Protein 2J5C (pdb70)

B-factor: mean 32.45, std 11.8, range [1.05, 79.2]

Sequence (976 aa):
HLMRAAGMIDQVKMMLQEEVDSIRRLELIDDLRRLGISCHFEREIVEILNSKYYTNNEIDERDLYSTALRFRLLRQYDFSVSQEVFDCFKNAKGTDFKPSLVDDTRGLLQLYEASFLSAQGEETLRLARDFATKFLQKRVDINLLSSIERALELPTHWRVQMPNARSFIDAYKRRPDMNPTVLELAKLDFNMVQAQFQQELKEASRWWNSTGLVHELPRDRIVECYYWTTGVVERRQHGYERIMLTKINALVTTIDDVFDIYGTLEELQLFTTAIQRWDIESMKQLPPYMQICYLALFNFVNEMAYDTLRDKGFDSTPYLRKVWVGLIESYLIEAKWYYKGHKPSLEEYMKNSWISIGGIPILSHLFFRLTDSIEEEAAESMHKYHDIVRASCTILRLADDMGTPKSVQCYSEEEAREHVRSLIDQTWKMMNKEMMTSSFSKYFVEVSANLARMAQWIYQHESDGFGQHSLVNKMLRDLLFHRYERAAGMIDQVKMMLQEEVDSIRRLELIDDLRRLGISCHFEREIVEILNSKYYTNNEIDERDLYSTALRFRLLRQYDFSVSQEVFDCFKNAKGTDFKPSLVDDTRGLLQLYEASFLSAQGEETLRLARDFATKFLQKRVLVDINLLSSIERALELPTHWRVQMPNARSFIDAYKRRPDMNPTVLELAKLDFNMVQAQFQQELKEASRWWNSTGLVHELPFVRDRIVECYYWTTGVVERRQHGYERIMLTKINALVTTIDDVFDIYGTLEELQLFTTAIQRWDIESMKQLPPYMQICYLALFNFVNEMAYDTLRDKGFDSTPYLRKVWVGLIESYLIEAKWYYKGHKPSLEEYMKNSWISIGGIPILSHLFFRLTDSIEEEAAESMHKYHDIVRASCTILRLADDMGVPKSVQCYMNEKNASEEEAREHVRSLIDQTWKMMNKEMMTSSFSKYFVEVSANLARMAQWIYQHESDGFQHSLVNKMLRDLLFHRYE

Radius of gyration: 40.46 Å; Cα contacts (8 Å, |Δi|>4): 1161; chains: 2; bounding box: 86×110×100 Å

InterPro domains:
  IPR001906 Terpene synthase, N-terminal domain [PF01397] (67-239)
  IPR005630 Terpene synthase, metal-binding domain [PF03936] (298-534)
  IPR008930 Terpenoid cyclases/protein prenyltransferase alpha-alpha toroid [SSF48239] (66-264)
  IPR008949 Isoprenoid synthase domain superfamily [G3DSA:1.10.600.10] (64-577)
  IPR008949 Isoprenoid synthase domain superfamily [SSF48576] (265-588)
  IPR034741 Terpene cyclase-like 1, C-terminal domain [SFLDG01019] (265-590)
  IPR036965 Terpene synthase, N-terminal domain superfamily [G3DSA:1.50.10.130] (103-265)
  IPR044814 Terpene cyclases, class 1, plant [cd00684] (57-589)
  IPR050148 Terpene synthase-like [PTHR31225] (54-573)

GO terms:
  GO:0080015 sabinene synthase activity (F, IDA)
  GO:0102313 1,8-cineole synthase activity (F, IDA)
  GO:0010597 green leaf volatile biosynthetic process (P, IDA)
  GO:0016099 monoterpenoid biosynthetic process (P, IDA)
  GO:0046248 alpha-pinene biosynthetic process (P, IDA)
  GO:0050550 pinene synthase activity (F, IDA)
  GO:0050551 myrcene synthase activity (F, IDA)

Secondary structure (DSSP, 8-state):
-HHHHHHHHHHHHHHHHH---HHHHHHHHHHHHHHT-GGGGHHHHHHHHIIIIISS--S-TT-HHHHHHHHHHHHHTT----GGGGGGGB-SSSSSB-GGGGG-HHHHHHHHHHHTT--TT-HHHHHHHHHHHHTTSS---HHHHHHHHHHHHS-GGG--SHHHHHHHHHHHTT-TT--HHHHHHHHHHHHHHHHHHHHHHHHHHHHHHHHTHHHH-----HHHHHHHHHHH---GGGHHHHHHHHHHHHHHHHHHHIIIII--HHHHHHHHHHHHHTSSGGGGGS-HHHHHHHHHHHHHHHHHHHHHHHHHS---HHHHHHHHHHHHHHHHHHHHHHHHT----HHHHHHHHHHHTS-HHHHHHHHHHS-SS--HHHHHHHTTT-HHHHHHHHHHHHHHHHH---HHHH---HHHHHHHHHHHHHHHHHHHHHHHH--S-HHHHHHHHHHHHHHHHHTGGGS-TT----HHHHHHHHHHTS---/-HHHHHHHHHHHHHH---HHHHHHHHHHHHHHT-GGGGHHHHHHHIIIIIISS--S-TT-HHHHHHHHHHHHHTT----GGGGGGGB-TTSSSB-GGGGG-HHHHHHHHHHGGG--TT-HHHHHHHHHHHHTTSS-----HHHHHHHHHHHHS-GGG--SHHHHHHHHHHHTT-TT--HHHHHHHHHHHHHHHHHHHHHHHHHHHHHHHH-HHHH-TT----HHHHHHHHHHH---TT-HHHHHHHHHHHHHHHHHHHIIIIIS-HHHHHHHHHHHHH-SSGGGGGS-HHHHHHHHHHHHHHHHHHHHHHHHH----HHHHHHHHHHHHHHHHHHHHHHHHT----HHHHHHHHHHHT--HHHHHHHHHHH-SS--HHHHHHHTTT-HHHHHHHHHHHHHHHT----HHHHHHHHT---HHHHHHHHHHHHHHHHHHHHHHHHH--S-HHHHHHHHHHHHHHHHHTGGG-------HHHHHHHHHHTS---

Structure (mmCIF, N/CA/C/O backbone):
data_2J5C
#
_entry.id   2J5C
#
_cell.length_a   124.550
_cell.length_b   171.150
_cell.length_c   123.810
_cell.angle_alpha   90.00
_cell.angle_beta   90.00
_cell.angle_gamma   90.00
#
_symmetry.space_group_name_H-M   'C 2 2 21'
#
loop_
_entity.id
_entity.type
_entity.pdbx_description
1 polymer '1,8-CINEOLE SYNTHASE'
2 non-polymer BETA-MERCAPTOETHANOL
3 water water
#
loop_
_atom_site.group_PDB
_atom_site.id
_atom_site.type_symbol
_atom_site.label_atom_id
_atom_site.label_alt_id
_atom_site.label_comp_id
_atom_site.label_asym_id
_atom_site.label_entity_id
_atom_site.label_seq_id
_atom_site.pdbx_PDB_ins_code
_atom_site.Cartn_x
_atom_site.Cartn_y
_atom_site.Cartn_z
_atom_site.occupancy
_atom_site.B_iso_or_equiv
_atom_site.auth_seq_id
_atom_site.auth_comp_id
_atom_site.auth_asym_id
_atom_site.auth_atom_id
_atom_site.pdbx_PDB_model_num
ATOM 1 N N . HIS A 1 62 ? -4.954 -79.789 49.520 1.00 64.29 84 HIS A N 1
ATOM 2 C CA . HIS A 1 62 ? -6.245 -80.429 49.298 1.00 64.51 84 HIS A CA 1
ATOM 3 C C . HIS A 1 62 ? -7.397 -79.440 49.449 1.00 64.33 84 HIS A C 1
ATOM 4 O O . HIS A 1 62 ? -7.688 -78.948 50.531 1.00 64.86 84 HIS A O 1
ATOM 6 N N . LEU A 1 63 ? -7.982 -79.066 48.297 1.00 63.92 85 LEU A N 1
ATOM 7 C CA . LEU A 1 63 ? -9.089 -78.126 48.339 1.00 63.19 85 LEU A CA 1
ATOM 8 C C . LEU A 1 63 ? -10.372 -78.814 48.794 1.00 62.44 85 LEU A C 1
ATOM 9 O O . LEU A 1 63 ? -11.262 -78.217 49.386 1.00 62.58 85 LEU A O 1
ATOM 14 N N . MET A 1 64 ? -10.456 -80.119 48.482 1.00 61.74 86 MET A N 1
ATOM 15 C CA . MET A 1 64 ? -11.549 -80.886 49.049 1.00 60.92 86 MET A CA 1
ATOM 16 C C . MET A 1 64 ? -11.463 -80.877 50.567 1.00 60.25 86 MET A C 1
ATOM 17 O O . MET A 1 64 ? -12.460 -80.821 51.275 1.00 60.68 86 MET A O 1
ATOM 20 N N . ARG A 1 65 ? -10.202 -80.929 51.056 1.00 58.84 87 ARG A N 1
ATOM 21 C CA . ARG A 1 65 ? -9.963 -81.022 52.502 1.00 57.61 87 ARG A CA 1
ATOM 22 C C . ARG A 1 65 ? -10.267 -79.707 53.239 1.00 56.66 87 ARG A C 1
ATOM 23 O O . ARG A 1 65 ? -10.629 -79.698 54.408 1.00 57.17 87 ARG A O 1
ATOM 25 N N . ALA A 1 66 ? -10.107 -78.657 52.422 1.00 55.28 88 ALA A N 1
ATOM 26 C CA . ALA A 1 66 ? -10.243 -77.327 52.937 1.00 53.61 88 ALA A CA 1
ATOM 27 C C . ALA A 1 66 ? -11.708 -76.985 53.099 1.00 52.89 88 ALA A C 1
ATOM 28 O O . ALA A 1 66 ? -12.148 -76.366 54.060 1.00 52.00 88 ALA A O 1
ATOM 30 N N . ALA A 1 67 ? -12.440 -77.253 52.015 1.00 51.42 89 ALA A N 1
ATOM 31 C CA . ALA A 1 67 ? -13.859 -76.984 52.042 1.00 50.26 89 ALA A CA 1
ATOM 32 C C . ALA A 1 67 ? -14.498 -77.709 53.219 1.00 49.59 89 ALA A C 1
ATOM 33 O O . ALA A 1 67 ? -15.430 -77.221 53.845 1.00 50.11 89 ALA A O 1
ATOM 35 N N . GLY A 1 68 ? -14.042 -78.915 53.538 1.00 48.58 90 GLY A N 1
ATOM 36 C CA . GLY A 1 68 ? -14.648 -79.665 54.622 1.00 47.19 90 GLY A CA 1
ATOM 37 C C . GLY A 1 68 ? -14.373 -79.068 55.990 1.00 46.24 90 GLY A C 1
ATOM 38 O O . GLY A 1 68 ? -15.281 -78.925 56.811 1.00 46.36 90 GLY A O 1
ATOM 39 N N . MET A 1 69 ? -13.116 -78.717 56.236 1.00 44.92 91 MET A N 1
ATOM 40 C CA . MET A 1 69 ? -12.710 -78.205 57.536 1.00 43.35 91 MET A CA 1
ATOM 41 C C . MET A 1 69 ? -13.458 -76.926 57.876 1.00 42.54 91 MET A C 1
ATOM 42 O O . MET A 1 69 ? -13.743 -76.600 59.019 1.00 41.79 91 MET A O 1
ATOM 47 N N . ILE A 1 70 ? -13.747 -76.167 56.824 1.00 41.80 92 ILE A N 1
ATOM 48 C CA . ILE A 1 70 ? -14.403 -74.887 57.053 1.00 41.48 92 ILE A CA 1
ATOM 49 C C . ILE A 1 70 ? -15.808 -75.090 57.617 1.00 41.52 92 ILE A C 1
ATOM 50 O O . ILE A 1 70 ? -16.296 -74.334 58.431 1.00 40.85 92 ILE A O 1
ATOM 55 N N . ASP A 1 71 ? -16.486 -76.112 57.084 1.00 42.05 93 ASP A N 1
ATOM 56 C CA . ASP A 1 71 ? -17.899 -76.218 57.397 1.00 42.97 93 ASP A CA 1
ATOM 57 C C . ASP A 1 71 ? -18.011 -76.716 58.827 1.00 41.39 93 ASP A C 1
ATOM 58 O O . ASP A 1 71 ? -18.820 -76.270 59.646 1.00 42.61 93 ASP A O 1
ATOM 63 N N . GLN A 1 72 ? -17.071 -77.616 59.145 1.00 40.45 94 GLN A N 1
ATOM 64 C CA . GLN A 1 72 ? -16.830 -78.057 60.508 1.00 40.83 94 GLN A CA 1
ATOM 65 C C . GLN A 1 72 ? -16.668 -76.864 61.434 1.00 39.95 94 GLN A C 1
ATOM 66 O O . GLN A 1 72 ? -17.387 -76.672 62.407 1.00 39.44 94 GLN A O 1
ATOM 72 N N . VAL A 1 73 ? -15.653 -76.050 61.128 1.00 38.21 95 VAL A N 1
ATOM 73 C CA . VAL A 1 73 ? -15.381 -74.921 62.007 1.00 35.98 95 VAL A CA 1
ATOM 74 C C . VAL A 1 73 ? -16.610 -74.027 62.140 1.00 36.15 95 VAL A C 1
ATOM 75 O O . VAL A 1 73 ? -16.906 -73.467 63.188 1.00 35.47 95 VAL A O 1
ATOM 79 N N . LYS A 1 74 ? -17.316 -73.870 61.006 1.00 36.40 96 LYS A N 1
ATOM 80 C CA . LYS A 1 74 ? -18.556 -73.111 61.039 1.00 38.05 96 LYS A CA 1
ATOM 81 C C . LYS A 1 74 ? -19.521 -73.691 62.073 1.00 38.84 96 LYS A C 1
ATOM 82 O O . LYS A 1 74 ? -20.216 -72.975 62.782 1.00 38.65 96 LYS A O 1
ATOM 88 N N . MET A 1 75 ? -19.552 -75.036 62.045 1.00 39.56 97 MET A N 1
ATOM 89 C CA . MET A 1 75 ? -20.385 -75.756 62.999 1.00 41.58 97 MET A CA 1
ATOM 90 C C . MET A 1 75 ? -19.986 -75.528 64.465 1.00 40.85 97 MET A C 1
ATOM 91 O O . MET A 1 75 ? -20.831 -75.370 65.339 1.00 40.40 97 MET A O 1
ATOM 96 N N . MET A 1 76 ? -18.661 -75.564 64.760 1.00 40.52 98 MET A N 1
ATOM 97 C CA . MET A 1 76 ? -18.275 -75.308 66.149 1.00 40.70 98 MET A CA 1
ATOM 98 C C . MET A 1 76 ? -18.760 -73.933 66.613 1.00 39.91 98 MET A C 1
ATOM 99 O O . MET A 1 76 ? -19.193 -73.741 67.740 1.00 40.31 98 MET A O 1
ATOM 104 N N . LEU A 1 77 ? -18.625 -72.947 65.705 1.00 37.89 99 LEU A N 1
ATOM 105 C CA . LEU A 1 77 ? -19.046 -71.590 66.049 1.00 37.60 99 LEU A CA 1
ATOM 106 C C . LEU A 1 77 ? -20.512 -71.561 66.473 1.00 37.33 99 LEU A C 1
ATOM 107 O O . LEU A 1 77 ? -20.894 -70.932 67.465 1.00 36.58 99 LEU A O 1
ATOM 112 N N . GLN A 1 78 ? -21.343 -72.268 65.671 1.00 37.15 100 GLN A N 1
ATOM 113 C CA . GLN A 1 78 ? -22.781 -72.276 65.928 1.00 37.78 100 GLN A CA 1
ATOM 114 C C . GLN A 1 78 ? -23.151 -73.145 67.134 1.00 36.54 100 GLN A C 1
ATOM 115 O O . GLN A 1 78 ? -24.151 -72.934 67.810 1.00 36.38 100 GLN A O 1
ATOM 121 N N . GLU A 1 79 ? -22.333 -74.193 67.371 1.00 36.71 101 GLU A N 1
ATOM 122 C CA . GLU A 1 79 ? -22.745 -75.218 68.325 1.00 37.93 101 GLU A CA 1
ATOM 123 C C . GLU A 1 79 ? -22.150 -75.001 69.725 1.00 37.33 101 GLU A C 1
ATOM 124 O O . GLU A 1 79 ? -22.652 -75.481 70.728 1.00 38.06 101 GLU A O 1
ATOM 130 N N . GLU A 1 80 ? -21.024 -74.258 69.767 1.00 36.25 102 GLU A N 1
ATOM 131 C CA . GLU A 1 80 ? -20.397 -74.035 71.070 1.00 34.97 102 GLU A CA 1
ATOM 132 C C . GLU A 1 80 ? -21.357 -73.358 72.060 1.00 34.49 102 GLU A C 1
ATOM 133 O O . GLU A 1 80 ? -21.838 -72.253 71.844 1.00 34.45 102 GLU A O 1
ATOM 139 N N . VAL A 1 81 ? -21.646 -74.058 73.183 1.00 32.50 103 VAL A N 1
ATOM 140 C CA . VAL A 1 81 ? -22.537 -73.468 74.179 1.00 32.33 103 VAL A CA 1
ATOM 141 C C . VAL A 1 81 ? -21.788 -72.777 75.338 1.00 30.72 103 VAL A C 1
ATOM 142 O O . VAL A 1 81 ? -22.375 -72.088 76.159 1.00 28.13 103 VAL A O 1
ATOM 146 N N . ASP A 1 82 ? -20.462 -73.036 75.426 1.00 31.20 104 ASP A N 1
ATOM 147 C CA . ASP A 1 82 ? -19.630 -72.280 76.375 1.00 30.97 104 ASP A CA 1
ATOM 148 C C . ASP A 1 82 ? -19.336 -70.872 75.853 1.00 31.38 104 ASP A C 1
ATOM 149 O O . ASP A 1 82 ? -18.537 -70.673 74.950 1.00 29.94 104 ASP A O 1
ATOM 154 N N . SER A 1 83 ? -20.095 -69.887 76.378 1.00 31.42 105 SER A N 1
ATOM 155 C CA . SER A 1 83 ? -20.015 -68.544 75.810 1.00 33.02 105 SER A CA 1
ATOM 156 C C . SER A 1 83 ? -18.598 -67.965 75.928 1.00 32.65 105 SER A C 1
ATOM 157 O O . SER A 1 83 ? -18.169 -67.143 75.129 1.00 31.98 105 SER A O 1
ATOM 160 N N . ILE A 1 84 ? -17.805 -68.408 76.930 1.00 31.75 106 ILE A N 1
ATOM 161 C CA . ILE A 1 84 ? -16.406 -67.962 76.975 1.00 31.40 106 ILE A CA 1
ATOM 162 C C . ILE A 1 84 ? -15.509 -68.603 75.909 1.00 30.99 106 ILE A C 1
ATOM 163 O O . ILE A 1 84 ? -14.744 -67.940 75.221 1.00 29.21 106 ILE A O 1
ATOM 168 N N . ARG A 1 85 ? -15.657 -69.914 75.743 1.00 29.92 107 ARG A N 1
ATOM 169 C CA . ARG A 1 85 ? -14.893 -70.640 74.729 1.00 31.59 107 ARG A CA 1
ATOM 170 C C . ARG A 1 85 ? -15.259 -70.173 73.323 1.00 30.88 107 ARG A C 1
ATOM 171 O O . ARG A 1 85 ? -14.427 -70.217 72.408 1.00 29.41 107 ARG A O 1
ATOM 179 N N . ARG A 1 86 ? -16.502 -69.730 73.151 1.00 29.90 108 ARG A N 1
ATOM 180 C CA . ARG A 1 86 ? -16.923 -69.132 71.886 1.00 30.61 108 ARG A CA 1
ATOM 181 C C . ARG A 1 86 ? -16.097 -67.895 71.511 1.00 29.98 108 ARG A C 1
ATOM 182 O O . ARG A 1 86 ? -15.640 -67.732 70.387 1.00 30.11 108 ARG A O 1
ATOM 190 N N . LEU A 1 87 ? -15.959 -66.967 72.472 1.00 29.33 109 LEU A N 1
ATOM 191 C CA . LEU A 1 87 ? -15.175 -65.779 72.182 1.00 30.75 109 LEU A CA 1
ATOM 192 C C . LEU A 1 87 ? -13.720 -66.123 71.874 1.00 29.32 109 LEU A C 1
ATOM 193 O O . LEU A 1 87 ? -13.060 -65.513 71.046 1.00 30.53 109 LEU A O 1
ATOM 198 N N . GLU A 1 88 ? -13.209 -67.104 72.636 1.00 27.96 110 GLU A N 1
ATOM 199 C CA . GLU A 1 88 ? -11.835 -67.522 72.423 1.00 27.12 110 GLU A CA 1
ATOM 200 C C . GLU A 1 88 ? -11.615 -68.005 70.989 1.00 28.32 110 GLU A C 1
ATOM 201 O O . GLU A 1 88 ? -10.655 -67.640 70.324 1.00 28.77 110 GLU A O 1
ATOM 207 N N . LEU A 1 89 ? -12.544 -68.871 70.520 1.00 27.23 111 LEU A N 1
ATOM 208 C CA . LEU A 1 89 ? -12.469 -69.402 69.165 1.00 26.94 111 LEU A CA 1
ATOM 209 C C . LEU A 1 89 ? -12.533 -68.275 68.133 1.00 25.74 111 LEU A C 1
ATOM 210 O O . LEU A 1 89 ? -11.818 -68.243 67.144 1.00 26.69 111 LEU A O 1
ATOM 215 N N . ILE A 1 90 ? -13.449 -67.336 68.398 1.00 24.11 112 ILE A N 1
ATOM 216 C CA . ILE A 1 90 ? -13.583 -66.205 67.499 1.00 25.32 112 ILE A CA 1
ATOM 217 C C . ILE A 1 90 ? -12.263 -65.403 67.405 1.00 26.73 112 ILE A C 1
ATOM 218 O O . ILE A 1 90 ? -11.789 -65.042 66.331 1.00 26.81 112 ILE A O 1
ATOM 223 N N . ASP A 1 91 ? -11.658 -65.128 68.586 1.00 25.97 113 ASP A N 1
ATOM 224 C CA . ASP A 1 91 ? -10.367 -64.430 68.619 1.00 27.59 113 ASP A CA 1
ATOM 225 C C . ASP A 1 91 ? -9.263 -65.227 67.911 1.00 27.17 113 ASP A C 1
ATOM 226 O O . ASP A 1 91 ? -8.497 -64.706 67.111 1.00 26.98 113 ASP A O 1
ATOM 231 N N . ASP A 1 92 ? -9.191 -66.526 68.194 1.00 25.92 114 ASP A N 1
ATOM 232 C CA . ASP A 1 92 ? -8.175 -67.405 67.583 1.00 27.52 114 ASP A CA 1
ATOM 233 C C . ASP A 1 92 ? -8.254 -67.395 66.039 1.00 27.45 114 ASP A C 1
ATOM 234 O O . ASP A 1 92 ? -7.242 -67.430 65.349 1.00 26.52 114 ASP A O 1
ATOM 239 N N . LEU A 1 93 ? -9.497 -67.462 65.508 1.00 26.04 115 LEU A N 1
ATOM 240 C CA . LEU A 1 93 ? -9.670 -67.504 64.052 1.00 27.19 115 LEU A CA 1
ATOM 241 C C . LEU A 1 93 ? -9.054 -66.280 63.358 1.00 26.59 115 LEU A C 1
ATOM 242 O O . LEU A 1 93 ? -8.442 -66.378 62.298 1.00 27.10 115 LEU A O 1
ATOM 247 N N . ARG A 1 94 ? -9.285 -65.094 63.967 1.00 27.34 116 ARG A N 1
ATOM 248 C CA . ARG A 1 94 ? -8.712 -63.876 63.404 1.00 27.33 116 ARG A CA 1
ATOM 249 C C . ARG A 1 94 ? -7.190 -63.957 63.366 1.00 25.98 116 ARG A C 1
ATOM 250 O O . ARG A 1 94 ? -6.557 -63.752 62.343 1.00 24.53 116 ARG A O 1
ATOM 258 N N . ARG A 1 95 ? -6.608 -64.288 64.514 1.00 24.99 117 ARG A N 1
ATOM 259 C CA . ARG A 1 95 ? -5.157 -64.356 64.645 1.00 26.22 117 ARG A CA 1
ATOM 260 C C . ARG A 1 95 ? -4.473 -65.441 63.825 1.00 26.00 117 ARG A C 1
ATOM 261 O O . ARG A 1 95 ? -3.314 -65.280 63.433 1.00 25.43 117 ARG A O 1
ATOM 269 N N . LEU A 1 96 ? -5.174 -66.544 63.577 1.00 24.35 118 LEU A N 1
ATOM 270 C CA . LEU A 1 96 ? -4.613 -67.630 62.783 1.00 25.05 118 LEU A CA 1
ATOM 271 C C . LEU A 1 96 ? -4.653 -67.280 61.296 1.00 25.75 118 LEU A C 1
ATOM 272 O O . LEU A 1 96 ? -4.035 -67.964 60.473 1.00 25.37 118 LEU A O 1
ATOM 277 N N . GLY A 1 97 ? -5.396 -66.226 60.962 1.00 25.71 119 GLY A N 1
ATOM 278 C CA . GLY A 1 97 ? -5.479 -65.739 59.591 1.00 26.54 119 GLY A CA 1
ATOM 279 C C . GLY A 1 97 ? -6.731 -66.226 58.855 1.00 27.48 119 GLY A C 1
ATOM 280 O O . GLY A 1 97 ? -6.933 -65.940 57.677 1.00 27.00 119 GLY A O 1
ATOM 281 N N . ILE A 1 98 ? -7.594 -67.003 59.555 1.00 27.17 120 ILE A N 1
ATOM 282 C CA . ILE A 1 98 ? -8.728 -67.594 58.813 1.00 27.64 120 ILE A CA 1
ATOM 283 C C . ILE A 1 98 ? -10.125 -67.047 59.133 1.00 28.85 120 ILE A C 1
ATOM 284 O O . ILE A 1 98 ? -11.142 -67.636 58.792 1.00 29.84 120 ILE A O 1
ATOM 289 N N . SER A 1 99 ? -10.168 -65.859 59.748 1.00 28.26 121 SER A N 1
ATOM 290 C CA . SER A 1 99 ? -11.487 -65.314 60.078 1.00 28.31 121 SER A CA 1
ATOM 291 C C . SER A 1 99 ? -12.387 -64.924 58.867 1.00 29.43 121 SER A C 1
ATOM 292 O O . SER A 1 99 ? -13.597 -64.815 59.001 1.00 29.22 121 SER A O 1
ATOM 295 N N . CYS A 1 100 ? -11.774 -64.622 57.696 1.00 30.89 122 CYS A N 1
ATOM 296 C CA . CYS A 1 100 ? -12.592 -64.260 56.539 1.00 32.27 122 CYS A CA 1
ATOM 297 C C . CYS A 1 100 ? -13.678 -65.300 56.175 1.00 31.64 122 CYS A C 1
ATOM 298 O O . CYS A 1 100 ? -14.731 -64.961 55.650 1.00 30.66 122 CYS A O 1
ATOM 301 N N . HIS A 1 101 ? -13.381 -66.602 56.404 1.00 32.05 123 HIS A N 1
ATOM 302 C CA . HIS A 1 101 ? -14.350 -67.635 56.044 1.00 33.61 123 HIS A CA 1
ATOM 303 C C . HIS A 1 101 ? -15.613 -67.472 56.864 1.00 34.16 123 HIS A C 1
ATOM 304 O O . HIS A 1 101 ? -16.686 -67.937 56.502 1.00 35.12 123 HIS A O 1
ATOM 311 N N . PHE A 1 102 ? -15.414 -66.890 58.053 1.00 33.82 124 PHE A N 1
ATOM 312 C CA . PHE A 1 102 ? -16.475 -66.928 59.030 1.00 33.30 124 PHE A CA 1
ATOM 313 C C . PHE A 1 102 ? -16.978 -65.539 59.401 1.00 33.36 124 PHE A C 1
ATOM 314 O O . PHE A 1 102 ? -17.639 -65.392 60.379 1.00 31.59 124 PHE A O 1
ATOM 322 N N . GLU A 1 103 ? -16.595 -64.498 58.619 1.00 33.35 125 GLU A N 1
ATOM 323 C CA . GLU A 1 103 ? -16.856 -63.119 59.071 1.00 34.87 125 GLU A CA 1
ATOM 324 C C . GLU A 1 103 ? -18.347 -62.858 59.387 1.00 35.67 125 GLU A C 1
ATOM 325 O O . GLU A 1 103 ? -18.699 -62.300 60.418 1.00 33.42 125 GLU A O 1
ATOM 331 N N . ARG A 1 104 ? -19.234 -63.156 58.416 1.00 37.11 126 ARG A N 1
ATOM 332 C CA . ARG A 1 104 ? -20.656 -62.930 58.672 1.00 38.31 126 ARG A CA 1
ATOM 333 C C . ARG A 1 104 ? -21.162 -63.687 59.911 1.00 37.11 126 ARG A C 1
ATOM 334 O O . ARG A 1 104 ? -21.941 -63.180 60.711 1.00 36.51 126 ARG A O 1
ATOM 342 N N . GLU A 1 105 ? -20.696 -64.956 60.062 1.00 36.52 127 GLU A N 1
ATOM 343 C CA . GLU A 1 105 ? -21.092 -65.781 61.204 1.00 36.66 127 GLU A CA 1
ATOM 344 C C . GLU A 1 105 ? -20.656 -65.169 62.552 1.00 35.73 127 G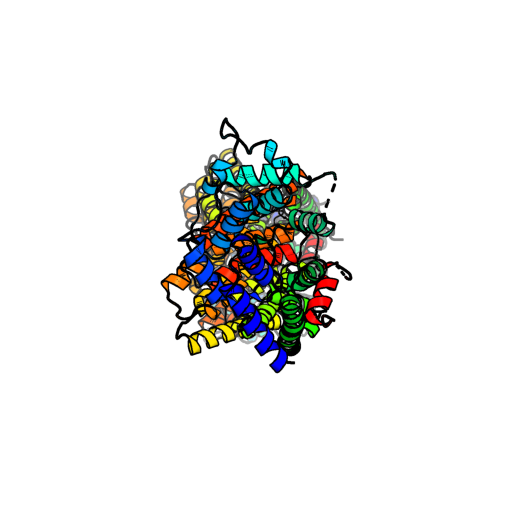LU A C 1
ATOM 345 O O . GLU A 1 105 ? -21.385 -65.175 63.536 1.00 34.26 127 GLU A O 1
ATOM 351 N N . ILE A 1 106 ? -19.399 -64.681 62.572 1.00 34.24 128 ILE A N 1
ATOM 352 C CA . ILE A 1 106 ? -18.858 -64.053 63.776 1.00 31.47 128 ILE A CA 1
ATOM 353 C C . ILE A 1 106 ? -19.650 -62.807 64.180 1.00 30.91 128 ILE A C 1
ATOM 354 O O . ILE A 1 106 ? -20.057 -62.622 65.326 1.00 27.07 128 ILE A O 1
ATOM 359 N N . VAL A 1 107 ? -19.888 -61.931 63.191 1.00 30.95 129 VAL A N 1
ATOM 360 C CA . VAL A 1 107 ? -20.664 -60.740 63.483 1.00 32.09 129 VAL A CA 1
ATOM 361 C C . VAL A 1 107 ? -22.052 -61.101 64.005 1.00 31.94 129 VAL A C 1
ATOM 362 O O . VAL A 1 107 ? -22.552 -60.520 64.959 1.00 32.70 129 VAL A O 1
ATOM 366 N N . GLU A 1 108 ? -22.703 -62.075 63.375 1.00 31.89 130 GLU A N 1
ATOM 367 C CA . GLU A 1 108 ? -24.030 -62.472 63.822 1.00 31.36 130 GLU A CA 1
ATOM 368 C C . GLU A 1 108 ? -24.010 -62.935 65.279 1.00 30.19 130 GLU A C 1
ATOM 369 O O . GLU A 1 108 ? -24.866 -62.592 66.083 1.00 30.62 130 GLU A O 1
ATOM 371 N N . ILE A 1 109 ? -22.991 -63.757 65.606 1.00 28.87 131 ILE A N 1
ATOM 372 C CA . ILE A 1 109 ? -22.878 -64.272 66.966 1.00 28.07 131 ILE A CA 1
ATOM 373 C C . ILE A 1 109 ? -22.656 -63.149 67.991 1.00 28.16 131 ILE A C 1
ATOM 374 O O . ILE A 1 109 ? -23.245 -63.123 69.062 1.00 26.75 131 ILE A O 1
ATOM 379 N N . LEU A 1 110 ? -21.745 -62.213 67.642 1.00 27.91 132 LEU A N 1
ATOM 380 C CA . LEU A 1 110 ? -21.468 -61.098 68.551 1.00 28.29 132 LEU A CA 1
ATOM 381 C C . LEU A 1 110 ? -22.708 -60.231 68.773 1.00 28.53 132 LEU A C 1
ATOM 382 O O . LEU A 1 110 ? -23.010 -59.800 69.878 1.00 28.76 132 LEU A O 1
ATOM 387 N N . ASN A 1 111 ? -23.427 -59.985 67.689 1.00 29.63 133 ASN A N 1
ATOM 388 C CA . ASN A 1 111 ? -24.663 -59.211 67.755 1.00 31.42 133 ASN A CA 1
ATOM 389 C C . ASN A 1 111 ? -25.767 -59.882 68.601 1.00 32.21 133 ASN A C 1
ATOM 390 O O . ASN A 1 111 ? -26.433 -59.241 69.407 1.00 31.93 133 ASN A O 1
ATOM 395 N N . SER A 1 112 ? -25.970 -61.210 68.401 1.00 33.51 134 SER A N 1
ATOM 396 C CA . SER A 1 112 ? -27.129 -61.867 69.035 1.00 34.71 134 SER A CA 1
ATOM 397 C C . SER A 1 112 ? -26.846 -62.450 70.433 1.00 35.32 134 SER A C 1
ATOM 398 O O . SER A 1 112 ? -27.744 -62.890 71.131 1.00 35.43 134 SER A O 1
ATOM 401 N N . LYS A 1 113 ? -25.550 -62.551 70.810 1.00 35.07 135 LYS A N 1
ATOM 402 C CA . LYS A 1 113 ? -25.264 -63.281 72.052 1.00 34.84 135 LYS A CA 1
ATOM 403 C C . LYS A 1 113 ? -24.332 -62.519 73.007 1.00 33.48 135 LYS A C 1
ATOM 404 O O . LYS A 1 113 ? -24.041 -62.961 74.111 1.00 32.98 135 LYS A O 1
ATOM 410 N N . TYR A 1 114 ? -23.759 -61.414 72.500 1.00 30.64 136 TYR A N 1
ATOM 411 C CA . TYR A 1 114 ? -22.860 -60.655 73.362 1.00 30.52 136 TYR A CA 1
ATOM 412 C C . TYR A 1 114 ? -23.234 -59.168 73.404 1.00 30.44 136 TYR A C 1
ATOM 413 O O . TYR A 1 114 ? -23.342 -58.541 74.453 1.00 31.62 136 TYR A O 1
ATOM 422 N N . TYR A 1 115 ? -23.498 -58.626 72.205 1.00 32.43 137 TYR A N 1
ATOM 423 C CA . TYR A 1 115 ? -23.954 -57.246 72.083 1.00 33.42 137 TYR A CA 1
ATOM 424 C C . TYR A 1 115 ? -25.398 -57.109 72.580 1.00 34.97 137 TYR A C 1
ATOM 425 O O . TYR A 1 115 ? -25.819 -56.113 73.159 1.00 34.37 137 TYR A O 1
ATOM 434 N N . THR A 1 116 ? -26.181 -58.154 72.260 1.00 35.65 138 THR A N 1
ATOM 435 C CA . THR A 1 116 ? -27.469 -58.345 72.910 1.00 37.60 138 THR A CA 1
ATOM 436 C C . THR A 1 116 ? -27.551 -59.745 73.495 1.00 38.86 138 THR A C 1
ATOM 437 O O . THR A 1 116 ? -26.774 -60.626 73.149 1.00 39.25 138 THR A O 1
ATOM 441 N N . ASN A 1 117 ? -28.521 -59.932 74.415 1.00 39.59 139 ASN A N 1
ATOM 442 C CA . ASN A 1 117 ? -28.646 -61.218 75.086 1.00 40.13 139 ASN A CA 1
ATOM 443 C C . ASN A 1 117 ? -27.308 -61.692 75.650 1.00 40.38 139 ASN A C 1
ATOM 444 O O . ASN A 1 117 ? -26.966 -62.868 75.616 1.00 40.03 139 ASN A O 1
ATOM 449 N N . ASN A 1 118 ? -26.510 -60.719 76.133 1.00 39.67 140 ASN A N 1
ATOM 450 C CA . ASN A 1 118 ? -25.139 -61.028 76.538 1.00 39.82 140 ASN A CA 1
ATOM 451 C C . ASN A 1 118 ? -25.072 -62.216 77.509 1.00 40.51 140 ASN A C 1
ATOM 452 O O . ASN A 1 118 ? -25.787 -62.290 78.500 1.00 40.38 140 ASN A O 1
ATOM 457 N N . GLU A 1 119 ? -24.153 -63.141 77.181 1.00 40.84 141 GLU A N 1
ATOM 458 C CA . GLU A 1 119 ? -24.040 -64.375 77.944 1.00 41.77 141 GLU A CA 1
ATOM 459 C C . GLU A 1 119 ? -22.864 -64.318 78.921 1.00 41.72 141 GLU A C 1
ATOM 460 O O . GLU A 1 119 ? -22.565 -65.260 79.645 1.00 42.25 141 GLU A O 1
ATOM 466 N N . ILE A 1 120 ? -22.154 -63.176 78.888 1.00 40.25 142 ILE A N 1
ATOM 467 C CA . ILE A 1 120 ? -20.948 -63.051 79.696 1.00 40.05 142 ILE A CA 1
ATOM 468 C C . ILE A 1 120 ? -21.258 -62.496 81.091 1.00 40.24 142 ILE A C 1
ATOM 469 O O . ILE A 1 120 ? -21.963 -61.509 81.255 1.00 40.19 142 ILE A O 1
ATOM 474 N N . ASP A 1 121 ? -20.647 -63.129 82.089 1.00 40.39 143 ASP A N 1
ATOM 475 C CA . ASP A 1 121 ? -20.756 -62.685 83.473 1.00 40.20 143 ASP A CA 1
ATOM 476 C C . ASP A 1 121 ? -19.993 -61.371 83.616 1.00 39.85 143 ASP A C 1
ATOM 477 O O . ASP A 1 121 ? -18.762 -61.350 83.615 1.00 39.36 143 ASP A O 1
ATOM 482 N N . GLU A 1 122 ? -20.738 -60.275 83.728 1.00 39.83 144 GLU A N 1
ATOM 483 C CA . GLU A 1 122 ? -20.157 -58.943 83.853 1.00 40.81 144 GLU A CA 1
ATOM 484 C C . GLU A 1 122 ? -19.245 -58.792 85.065 1.00 40.23 144 GLU A C 1
ATOM 485 O O . GLU A 1 122 ? -18.595 -57.762 85.230 1.00 40.04 144 GLU A O 1
ATOM 491 N N . ARG A 1 123 ? -19.192 -59.816 85.910 1.00 39.86 145 ARG A N 1
ATOM 492 C CA . ARG A 1 123 ? -18.360 -59.766 87.106 1.00 39.51 145 ARG A CA 1
ATOM 493 C C . ARG A 1 123 ? -17.040 -60.502 86.918 1.00 37.33 145 ARG A C 1
ATOM 494 O O . ARG A 1 123 ? -16.206 -60.539 87.822 1.00 36.28 145 ARG A O 1
ATOM 502 N N . ASP A 1 124 ? -16.854 -61.098 85.747 1.00 35.12 146 ASP A N 1
ATOM 503 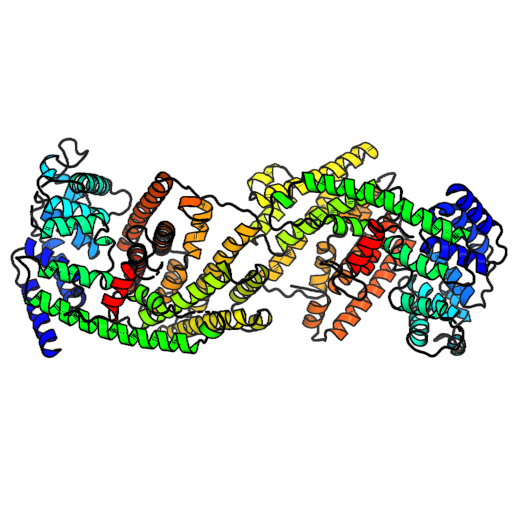C CA . ASP A 1 124 ? -15.621 -61.818 85.460 1.00 33.91 146 ASP A CA 1
ATOM 504 C C . ASP A 1 124 ? -14.722 -60.932 84.600 1.00 33.31 146 ASP A C 1
ATOM 505 O O . ASP A 1 124 ? -15.117 -60.526 83.508 1.00 32.83 146 ASP A O 1
ATOM 510 N N . LEU A 1 125 ? -13.519 -60.640 85.090 1.00 31.54 147 LEU A N 1
ATOM 511 C CA . LEU A 1 125 ? -12.565 -59.823 84.332 1.00 30.85 147 LEU A CA 1
ATOM 512 C C . LEU A 1 125 ? -12.196 -60.388 82.944 1.00 30.08 147 LEU A C 1
ATOM 513 O O . LEU A 1 125 ? -12.326 -59.724 81.926 1.00 31.08 147 LEU A O 1
ATOM 518 N N . TYR A 1 126 ? -11.672 -61.635 82.924 1.00 29.08 148 TYR A N 1
ATOM 519 C CA . TYR A 1 126 ? -11.289 -62.282 81.654 1.00 29.64 148 TYR A CA 1
ATOM 520 C C . TYR A 1 126 ? -12.374 -62.118 80.582 1.00 30.14 148 TYR A C 1
ATOM 521 O O . TYR A 1 126 ? -12.123 -61.680 79.467 1.00 27.90 148 TYR A O 1
ATOM 530 N N . SER A 1 127 ? -13.592 -62.530 80.987 1.00 29.71 149 SER A N 1
ATOM 531 C CA . SER A 1 127 ? -14.708 -62.584 80.048 1.00 29.37 149 SER A CA 1
ATOM 532 C C . SER A 1 127 ? -15.121 -61.182 79.631 1.00 29.14 149 SER A C 1
ATOM 533 O O . SER A 1 127 ? -15.343 -60.869 78.473 1.00 28.35 149 SER A O 1
ATOM 536 N N . THR A 1 128 ? -15.285 -60.348 80.656 1.00 28.23 150 THR A N 1
ATOM 537 C CA . THR A 1 128 ? -15.677 -58.975 80.372 1.00 28.45 150 THR A CA 1
ATOM 538 C C . THR A 1 128 ? -14.706 -58.261 79.418 1.00 28.07 150 THR A C 1
ATOM 539 O O . THR A 1 128 ? -15.114 -57.553 78.502 1.00 25.27 150 THR A O 1
ATOM 543 N N . ALA A 1 129 ? -13.378 -58.457 79.642 1.00 27.42 151 ALA A N 1
ATOM 544 C CA . ALA A 1 129 ? -12.395 -57.770 78.790 1.00 26.09 151 ALA A CA 1
ATOM 545 C C . ALA A 1 129 ? -12.387 -58.322 77.365 1.00 26.09 151 ALA A C 1
ATOM 546 O O . ALA A 1 129 ? -12.237 -57.599 76.391 1.00 25.90 151 ALA A O 1
ATOM 548 N N . LEU A 1 130 ? -12.423 -59.663 77.269 1.00 26.15 152 LEU A N 1
ATOM 549 C CA . LEU A 1 130 ? -12.427 -60.267 75.945 1.00 25.08 152 LEU A CA 1
ATOM 550 C C . LEU A 1 130 ? -13.638 -59.806 75.134 1.00 25.43 152 LEU A C 1
ATOM 551 O O . LEU A 1 130 ? -13.545 -59.476 73.959 1.00 23.50 152 LEU A O 1
ATOM 556 N N . ARG A 1 131 ? -14.799 -59.775 75.785 1.00 25.32 153 ARG A N 1
ATOM 557 C CA . ARG A 1 131 ? -16.028 -59.329 75.132 1.00 26.11 153 ARG A CA 1
ATOM 558 C C . ARG A 1 131 ? -15.888 -57.869 74.692 1.00 26.44 153 ARG A C 1
ATOM 559 O O . ARG A 1 131 ? -16.325 -57.486 73.602 1.00 26.69 153 ARG A O 1
ATOM 567 N N . PHE A 1 132 ? -15.276 -57.057 75.544 1.00 26.77 154 PHE A N 1
ATOM 568 C CA . PHE A 1 132 ? -15.083 -55.645 75.240 1.00 25.44 154 PHE A CA 1
ATOM 569 C C . PHE A 1 132 ? -14.238 -55.491 73.982 1.00 24.70 154 PHE A C 1
ATOM 570 O O . PHE A 1 132 ? -14.618 -54.784 73.049 1.00 23.56 154 PHE A O 1
ATOM 578 N N . ARG A 1 133 ? -13.081 -56.150 73.969 1.00 23.22 155 ARG A N 1
ATOM 579 C CA . ARG A 1 133 ? -12.180 -56.027 72.830 1.00 23.37 155 ARG A CA 1
ATOM 580 C C . ARG A 1 133 ? -12.810 -56.518 71.521 1.00 23.49 155 ARG A C 1
ATOM 581 O O . ARG A 1 133 ? -12.781 -55.838 70.500 1.00 22.47 155 ARG A O 1
ATOM 589 N N . LEU A 1 134 ? -13.362 -57.757 71.538 1.00 22.79 156 LEU A N 1
ATOM 590 C CA . LEU A 1 134 ? -13.939 -58.297 70.305 1.00 23.94 156 LEU A CA 1
ATOM 591 C C . LEU A 1 134 ? -15.116 -57.457 69.791 1.00 25.12 156 LEU A C 1
ATOM 592 O O . LEU A 1 134 ? -15.339 -57.323 68.598 1.00 24.86 156 LEU A O 1
ATOM 597 N N . LEU A 1 135 ? -15.879 -56.888 70.740 1.00 25.34 157 LEU A N 1
ATOM 598 C CA . LEU A 1 135 ? -17.016 -56.062 70.340 1.00 25.77 157 LEU A CA 1
ATOM 599 C C . LEU A 1 135 ? -16.551 -54.786 69.626 1.00 26.04 157 LEU A C 1
ATOM 600 O O . LEU A 1 135 ? -17.010 -54.446 68.543 1.00 24.45 157 LEU A O 1
ATOM 605 N N . ARG A 1 136 ? -15.584 -54.102 70.235 1.00 25.60 158 ARG A N 1
ATOM 606 C CA . ARG A 1 136 ? -15.049 -52.898 69.603 1.00 26.48 158 ARG A CA 1
ATOM 607 C C . ARG A 1 136 ? -14.290 -53.231 68.326 1.00 26.86 158 ARG A C 1
ATOM 608 O O . ARG A 1 136 ? -14.290 -52.450 67.368 1.00 26.61 158 ARG A O 1
ATOM 616 N N . GLN A 1 137 ? -13.650 -54.393 68.304 1.00 26.58 159 GLN A N 1
ATOM 617 C CA . GLN A 1 137 ? -12.921 -54.810 67.116 1.00 28.54 159 GLN A CA 1
ATOM 618 C C . GLN A 1 137 ? -13.880 -54.911 65.924 1.00 30.06 159 GLN A C 1
ATOM 619 O O . GLN A 1 137 ? -13.541 -54.525 64.794 1.00 29.24 159 GLN A O 1
ATOM 625 N N . TYR A 1 138 ? -15.083 -55.420 66.172 1.00 27.80 160 TYR A N 1
ATOM 626 C CA . TYR A 1 138 ? -16.063 -55.556 65.104 1.00 28.38 160 TYR A CA 1
ATOM 627 C C . TYR A 1 138 ? -17.049 -54.392 65.027 1.00 29.29 160 TYR A C 1
ATOM 628 O O . TYR A 1 138 ? -18.174 -54.539 64.549 1.00 29.78 160 TYR A O 1
ATOM 637 N N . ASP A 1 139 ? -16.597 -53.240 65.510 1.00 30.78 161 ASP A N 1
ATOM 638 C CA . ASP A 1 139 ? -17.344 -51.988 65.491 1.00 32.68 161 ASP A CA 1
ATOM 639 C C . ASP A 1 139 ? -18.702 -51.962 66.196 1.00 33.36 161 ASP A C 1
ATOM 640 O O . ASP A 1 139 ? -19.644 -51.342 65.707 1.00 31.94 161 ASP A O 1
ATOM 645 N N . PHE A 1 140 ? -18.798 -52.639 67.339 1.00 32.58 162 PHE A N 1
ATOM 646 C CA . PHE A 1 140 ? -20.017 -52.609 68.138 1.00 32.83 162 PHE A CA 1
ATOM 647 C C . PHE A 1 140 ? -19.748 -51.615 69.235 1.00 33.03 162 PHE A C 1
ATOM 648 O O . PHE A 1 140 ? -18.643 -51.531 69.754 1.00 33.91 162 PHE A O 1
ATOM 656 N N . SER A 1 141 ? -20.773 -50.822 69.592 1.00 33.56 163 SER A N 1
ATOM 657 C CA . SER A 1 141 ? -20.561 -49.882 70.702 1.00 34.60 163 SER A CA 1
ATOM 658 C C . SER A 1 141 ? -20.631 -50.573 72.082 1.00 35.12 163 SER A C 1
ATOM 659 O O . SER A 1 141 ? -21.563 -51.298 72.396 1.00 35.10 163 SER A O 1
ATOM 662 N N . VAL A 1 142 ? -19.564 -50.359 72.893 1.00 34.20 164 VAL A N 1
ATOM 663 C CA . VAL A 1 142 ? -19.590 -50.791 74.304 1.00 33.99 164 VAL A CA 1
ATOM 664 C C . VAL A 1 142 ? -18.737 -49.856 75.183 1.00 34.06 164 VAL A C 1
ATOM 665 O O . VAL A 1 142 ? -17.645 -49.440 74.825 1.00 33.42 164 VAL A O 1
ATOM 669 N N . SER A 1 143 ? -19.367 -49.393 76.282 1.00 32.38 165 SER A N 1
ATOM 670 C CA . SER A 1 143 ? -18.733 -48.372 77.112 1.00 32.88 165 SER A CA 1
ATOM 671 C C . SER A 1 143 ? -17.594 -48.954 77.960 1.00 32.88 165 SER A C 1
ATOM 672 O O . SER A 1 143 ? -17.572 -50.132 78.293 1.00 33.27 165 SER A O 1
ATOM 675 N N . GLN A 1 144 ? -16.686 -48.043 78.301 1.00 32.75 166 GLN A N 1
ATOM 676 C CA . GLN A 1 144 ? -15.543 -48.350 79.161 1.00 33.37 166 GLN A CA 1
ATOM 677 C C . GLN A 1 144 ? -16.032 -48.696 80.557 1.00 34.42 166 GLN A C 1
ATOM 678 O O . GLN A 1 144 ? -15.330 -49.285 81.364 1.00 34.24 166 GLN A O 1
ATOM 684 N N . GLU A 1 145 ? -17.296 -48.313 80.817 1.00 35.07 167 GLU A N 1
ATOM 685 C CA . GLU A 1 145 ? -17.853 -48.568 82.135 1.00 36.23 167 GLU A CA 1
ATOM 686 C C . GLU A 1 145 ? -18.007 -50.071 82.493 1.00 36.00 167 GLU A C 1
ATOM 687 O O . GLU A 1 145 ? -18.147 -50.421 83.656 1.00 35.64 167 GLU A O 1
ATOM 693 N N . VAL A 1 146 ? -17.973 -50.991 81.473 1.00 33.69 168 VAL A N 1
ATOM 694 C CA . VAL A 1 146 ? -18.015 -52.439 81.803 1.00 33.47 168 VAL A CA 1
ATOM 695 C C . VAL A 1 146 ? -16.901 -52.811 82.792 1.00 32.81 168 VAL A C 1
ATOM 696 O O . VAL A 1 146 ? -16.924 -53.843 83.446 1.00 33.87 168 VAL A O 1
ATOM 700 N N . PHE A 1 147 ? -15.918 -51.889 82.927 1.00 31.91 169 PHE A N 1
ATOM 701 C CA . PHE A 1 147 ? -14.784 -52.145 83.813 1.00 32.53 169 PHE A CA 1
ATOM 702 C C . PHE A 1 147 ? -14.928 -51.490 85.208 1.00 33.16 169 PHE A C 1
ATOM 703 O O . PHE A 1 147 ? -14.087 -51.650 86.081 1.00 31.67 169 PHE A O 1
ATOM 711 N N . ASP A 1 148 ? -16.019 -50.703 85.389 1.00 35.19 170 ASP A N 1
ATOM 712 C CA . ASP A 1 148 ? -16.201 -50.003 86.657 1.00 38.99 170 ASP A CA 1
ATOM 713 C C . ASP A 1 148 ? -16.256 -50.998 87.809 1.00 40.63 170 ASP A C 1
ATOM 714 O O . ASP A 1 148 ? -15.924 -50.714 88.950 1.00 42.04 170 ASP A O 1
ATOM 719 N N . CYS A 1 149 ? -16.750 -52.195 87.461 1.00 42.64 171 CYS A N 1
ATOM 720 C CA . CYS A 1 149 ? -17.014 -53.210 88.459 1.00 45.52 171 CYS A CA 1
ATOM 721 C C . CYS A 1 149 ? -15.717 -53.743 89.078 1.00 45.15 171 CYS A C 1
ATOM 722 O O . CYS A 1 149 ? -15.723 -54.540 90.005 1.00 45.93 171 CYS A O 1
ATOM 725 N N . PHE A 1 150 ? -14.585 -53.405 88.427 1.00 43.87 172 PHE A N 1
ATOM 726 C CA . PHE A 1 150 ? -13.312 -54.000 88.850 1.00 42.52 172 PHE A CA 1
ATOM 727 C C . PHE A 1 150 ? -12.410 -52.988 89.555 1.00 42.50 172 PHE A C 1
ATOM 728 O O . PHE A 1 150 ? -11.272 -53.260 89.906 1.00 40.93 172 PHE A O 1
ATOM 736 N N . LYS A 1 151 ? -12.892 -51.740 89.628 1.00 44.10 173 LYS A N 1
ATOM 737 C CA . LYS A 1 151 ? -12.060 -50.710 90.221 1.00 46.59 173 LYS A CA 1
ATOM 738 C C . LYS A 1 151 ? -12.205 -50.681 91.746 1.00 48.55 173 LYS A C 1
ATOM 739 O O . LYS A 1 151 ? -13.034 -51.363 92.333 1.00 48.25 173 LYS A O 1
ATOM 745 N N . ASN A 1 152 ? -11.324 -49.900 92.395 1.00 50.65 174 ASN A N 1
ATOM 746 C CA . ASN A 1 152 ? -11.250 -49.996 93.840 1.00 52.59 174 ASN A CA 1
ATOM 747 C C . ASN A 1 152 ? -12.409 -49.252 94.533 1.00 53.74 174 ASN A C 1
ATOM 748 O O . ASN A 1 152 ? -13.301 -48.683 93.911 1.00 54.30 174 ASN A O 1
ATOM 753 N N . ALA A 1 153 ? -12.477 -49.429 95.873 1.00 55.23 175 ALA A N 1
ATOM 754 C CA . ALA A 1 153 ? -13.524 -48.753 96.625 1.00 55.90 175 ALA A CA 1
ATOM 755 C C . ALA A 1 153 ? -13.648 -47.281 96.225 1.00 56.26 175 ALA A C 1
ATOM 756 O O . ALA A 1 153 ? -14.728 -46.757 95.996 1.00 57.31 175 ALA A O 1
ATOM 758 N N . LYS A 1 154 ? -12.479 -46.619 96.131 1.00 55.94 176 LYS A N 1
ATOM 759 C CA . LYS A 1 154 ? -12.481 -45.183 95.838 1.00 55.84 176 LYS A CA 1
ATOM 760 C C . LYS A 1 154 ? -12.839 -44.870 94.376 1.00 55.71 176 LYS A C 1
ATOM 761 O O . LYS A 1 154 ? -13.250 -43.773 94.037 1.00 56.06 176 LYS A O 1
ATOM 763 N N . GLY A 1 155 ? -12.620 -45.869 93.489 1.00 55.27 177 GLY A N 1
ATOM 764 C CA . GLY A 1 155 ? -12.939 -45.685 92.082 1.00 54.12 177 GLY A CA 1
ATOM 765 C C . GLY A 1 155 ? -11.743 -45.117 91.320 1.00 53.78 177 GLY A C 1
ATOM 766 O O . GLY A 1 155 ? -11.845 -44.673 90.186 1.00 54.45 177 GLY A O 1
ATOM 767 N N . THR A 1 156 ? -10.581 -45.111 92.004 1.00 52.70 178 THR A N 1
ATOM 768 C CA . THR A 1 156 ? -9.456 -44.332 91.494 1.00 51.35 178 THR A CA 1
ATOM 769 C C . THR A 1 156 ? -8.473 -45.205 90.696 1.00 50.73 178 THR A C 1
ATOM 770 O O . THR A 1 156 ? -7.549 -44.713 90.063 1.00 50.88 178 THR A O 1
ATOM 774 N N . ASP A 1 157 ? -8.682 -46.523 90.801 1.00 49.78 179 ASP A N 1
ATOM 775 C CA . ASP A 1 157 ? -7.773 -47.521 90.243 1.00 48.79 179 ASP A CA 1
ATOM 776 C C . ASP A 1 157 ? -8.323 -48.937 90.441 1.00 47.36 179 ASP A C 1
ATOM 777 O O . ASP A 1 157 ? -9.346 -49.149 91.073 1.00 47.07 179 ASP A O 1
ATOM 782 N N . PHE A 1 158 ? -7.671 -49.911 89.786 1.00 45.29 180 PHE A N 1
ATOM 783 C CA . PHE A 1 158 ? -8.240 -51.250 89.754 1.00 43.95 180 PHE A CA 1
ATOM 784 C C . PHE A 1 158 ? -7.876 -52.034 91.014 1.00 43.99 180 PHE A C 1
ATOM 785 O O . PHE A 1 158 ? -6.769 -51.952 91.530 1.00 44.53 180 PHE A O 1
ATOM 793 N N . LYS A 1 159 ? -8.877 -52.832 91.479 1.00 43.33 181 LYS A N 1
ATOM 794 C CA . LYS A 1 159 ? -8.714 -53.617 92.708 1.00 42.80 181 LYS A CA 1
ATOM 795 C C . LYS A 1 159 ? -7.402 -54.392 92.705 1.00 43.22 181 LYS A C 1
ATOM 796 O O . LYS A 1 159 ? -7.074 -55.120 91.778 1.00 42.53 181 LYS A O 1
ATOM 802 N N . PRO A 1 160 ? -6.674 -54.142 93.788 1.00 42.54 182 PRO A N 1
ATOM 803 C CA . PRO A 1 160 ? -5.387 -54.768 94.035 1.00 41.91 182 PRO A CA 1
ATOM 804 C C . PRO A 1 160 ? -5.466 -56.307 93.953 1.00 41.30 182 PRO A C 1
ATOM 805 O O . PRO A 1 160 ? -4.497 -56.989 93.647 1.00 41.21 182 PRO A O 1
ATOM 809 N N . SER A 1 161 ? -6.670 -56.838 94.239 1.00 41.21 183 SER A N 1
ATOM 810 C CA . SER A 1 161 ? -6.856 -58.293 94.257 1.00 40.64 183 SER A CA 1
ATOM 811 C C . SER A 1 161 ? -6.805 -58.894 92.847 1.00 40.40 183 SER A C 1
ATOM 812 O O . SER A 1 161 ? -6.804 -60.104 92.662 1.00 40.87 183 SER A O 1
ATOM 815 N N . LEU A 1 162 ? -6.786 -58.020 91.815 1.00 38.93 184 LEU A N 1
ATOM 816 C CA . LEU A 1 162 ? -6.773 -58.550 90.454 1.00 37.73 184 LEU A CA 1
ATOM 817 C C . LEU A 1 162 ? -5.398 -59.087 90.046 1.00 37.14 184 LEU A C 1
ATOM 818 O O . LEU A 1 162 ? -5.243 -59.777 89.052 1.00 35.85 184 LEU A O 1
ATOM 823 N N . VAL A 1 163 ? -4.364 -58.652 90.788 1.00 35.79 185 VAL A N 1
ATOM 824 C CA . VAL A 1 163 ? -3.011 -59.047 90.400 1.00 35.42 185 VAL A CA 1
ATOM 825 C C . VAL A 1 163 ? -2.867 -60.571 90.336 1.00 35.29 185 VAL A C 1
ATOM 826 O O . VAL A 1 163 ? -1.918 -61.106 89.778 1.00 34.96 185 VAL A O 1
ATOM 830 N N . ASP A 1 164 ? -3.805 -61.323 90.906 1.00 35.50 186 ASP A N 1
ATOM 831 C CA . ASP A 1 164 ? -3.702 -62.781 90.885 1.00 36.14 186 ASP A CA 1
ATOM 832 C C . ASP A 1 164 ? -4.384 -63.394 89.650 1.00 35.54 186 ASP A C 1
ATOM 833 O O . ASP A 1 164 ? -4.230 -64.573 89.362 1.00 35.04 186 ASP A O 1
ATOM 838 N N . ASP A 1 165 ? -5.148 -62.552 88.918 1.00 34.86 187 ASP A N 1
ATOM 839 C CA . ASP A 1 165 ? -5.812 -63.051 87.718 1.00 34.59 187 ASP A CA 1
ATOM 840 C C . ASP A 1 165 ? -4.998 -62.727 86.464 1.00 34.13 187 ASP A C 1
ATOM 841 O O . ASP A 1 165 ? -5.204 -61.721 85.791 1.00 33.97 187 ASP A O 1
ATOM 846 N N . THR A 1 166 ? -4.000 -63.588 86.203 1.00 33.86 188 THR A N 1
ATOM 847 C CA . THR A 1 166 ? -3.047 -63.291 85.142 1.00 34.11 188 THR A CA 1
ATOM 848 C C . THR A 1 166 ? -3.725 -63.206 83.771 1.00 32.88 188 THR A C 1
ATOM 849 O O . THR A 1 166 ? -3.609 -62.219 83.056 1.00 31.78 188 THR A O 1
ATOM 853 N N . ARG A 1 167 ? -4.414 -64.295 83.375 1.00 31.15 189 ARG A N 1
ATOM 854 C CA . ARG A 1 167 ? -5.082 -64.262 82.073 1.00 31.29 189 ARG A CA 1
ATOM 855 C C . ARG A 1 167 ? -6.104 -63.122 81.986 1.00 30.02 189 ARG A C 1
ATOM 856 O O . ARG A 1 167 ? -6.331 -62.521 80.946 1.00 29.91 189 ARG A O 1
ATOM 864 N N . GLY A 1 168 ? -6.659 -62.772 83.157 1.00 28.41 190 GLY A N 1
ATOM 865 C CA . GLY A 1 168 ? -7.597 -61.673 83.218 1.00 27.22 190 GLY A CA 1
ATOM 866 C C . GLY A 1 168 ? -6.885 -60.353 82.966 1.00 28.39 190 GLY A C 1
ATOM 867 O O . GLY A 1 168 ? -7.375 -59.488 82.262 1.00 26.87 190 GLY A O 1
ATOM 868 N N . LEU A 1 169 ? -5.702 -60.209 83.552 1.00 27.39 191 LEU A N 1
ATOM 869 C CA . LEU A 1 169 ? -4.917 -58.996 83.369 1.00 27.78 191 LEU A CA 1
ATOM 870 C C . LEU A 1 169 ? -4.498 -58.867 81.908 1.00 26.16 191 LEU A C 1
ATOM 871 O O . LEU A 1 169 ? -4.524 -57.774 81.349 1.00 25.61 191 LEU A O 1
ATOM 876 N N . LEU A 1 170 ? -4.119 -59.987 81.298 1.00 25.28 192 LEU A N 1
ATOM 877 C CA . LEU A 1 170 ? -3.694 -59.977 79.904 1.00 25.17 192 LEU A CA 1
ATOM 878 C C . LEU A 1 170 ? -4.802 -59.445 79.009 1.00 25.39 192 LEU A C 1
ATOM 879 O O . LEU A 1 170 ? -4.568 -58.576 78.178 1.00 24.49 192 LEU A O 1
ATOM 884 N N . GLN A 1 171 ? -6.016 -59.951 79.185 1.00 25.61 193 GLN A N 1
ATOM 885 C CA . GLN A 1 171 ? -7.121 -59.479 78.364 1.00 25.92 193 GLN A CA 1
ATOM 886 C C . GLN A 1 171 ? -7.477 -58.024 78.657 1.00 25.92 193 GLN A C 1
ATOM 887 O O . GLN A 1 171 ? -7.902 -57.293 77.757 1.00 26.05 193 GLN A O 1
ATOM 893 N N . LEU A 1 172 ? -7.294 -57.591 79.906 1.00 24.90 194 LEU A N 1
ATOM 894 C CA . LEU A 1 172 ? -7.594 -56.207 80.265 1.00 24.34 194 LEU A CA 1
ATOM 895 C C . LEU A 1 172 ? -6.605 -55.295 79.540 1.00 24.75 194 LEU A C 1
ATOM 896 O O . LEU A 1 172 ? -6.966 -54.226 79.053 1.00 24.16 194 LEU A O 1
ATOM 901 N N . TYR A 1 173 ? -5.355 -55.741 79.487 1.00 25.29 195 TYR A N 1
ATOM 902 C CA . TYR A 1 173 ? -4.284 -55.023 78.813 1.00 26.06 195 TYR A CA 1
ATOM 903 C C . TYR A 1 173 ? -4.634 -54.877 77.329 1.00 24.38 195 TYR A C 1
ATOM 904 O O . TYR A 1 173 ? -4.664 -53.770 76.789 1.00 24.98 195 TYR A O 1
ATOM 913 N N . GLU A 1 174 ? -4.901 -56.006 76.678 1.00 24.88 196 GLU A N 1
ATOM 914 C CA . GLU A 1 174 ? -5.245 -56.018 75.256 1.00 22.86 196 GLU A CA 1
ATOM 915 C C . GLU A 1 174 ? -6.447 -55.126 74.965 1.00 23.30 196 GLU A C 1
ATOM 916 O O . GLU A 1 174 ? -6.452 -54.351 74.001 1.00 19.87 196 GLU A O 1
ATOM 922 N N . ALA A 1 175 ? -7.468 -55.242 75.807 1.00 23.00 197 ALA A N 1
ATOM 923 C CA . ALA A 1 175 ? -8.686 -54.458 75.649 1.00 25.27 197 ALA A CA 1
ATOM 924 C C . ALA A 1 175 ? -8.444 -52.957 75.741 1.00 25.19 197 ALA A C 1
ATOM 925 O O . ALA A 1 175 ? -9.065 -52.183 75.014 1.00 24.11 197 ALA A O 1
ATOM 927 N N . SER A 1 176 ? -7.539 -52.542 76.626 1.00 25.09 198 SER A N 1
ATOM 928 C CA . SER A 1 176 ? -7.256 -51.112 76.808 1.00 25.10 198 SER A CA 1
ATOM 929 C C . SER A 1 176 ? -6.794 -50.391 75.541 1.00 25.31 198 SER A C 1
ATOM 930 O O . SER A 1 176 ? -6.870 -49.176 75.447 1.00 25.64 198 SER A O 1
ATOM 933 N N . PHE A 1 177 ? -6.282 -51.145 74.553 1.00 25.00 199 PHE A N 1
ATOM 934 C CA . PHE A 1 177 ? -5.758 -50.467 73.363 1.00 25.60 199 PHE A CA 1
ATOM 935 C C . PHE A 1 177 ? -6.863 -50.099 72.366 1.00 25.61 199 PHE A C 1
ATOM 936 O O . PHE A 1 177 ? -6.637 -49.437 71.362 1.00 26.13 199 PHE A O 1
ATOM 944 N N . LEU A 1 178 ? -8.085 -50.597 72.638 1.00 24.81 200 LEU A N 1
ATOM 945 C CA . LEU A 1 178 ? -9.212 -50.227 71.783 1.00 24.86 200 LEU A CA 1
ATOM 946 C C . LEU A 1 178 ? -9.769 -48.852 72.160 1.00 25.88 200 LEU A C 1
ATOM 947 O O . LEU A 1 178 ? -10.869 -48.466 71.786 1.00 25.35 200 LEU A O 1
ATOM 952 N N . SER A 1 179 ? -8.960 -48.124 72.954 1.00 26.59 201 SER A N 1
ATOM 953 C CA . SER A 1 179 ? -9.442 -46.883 73.551 1.00 28.68 201 SER A CA 1
ATOM 954 C C . SER A 1 179 ? -9.473 -45.729 72.544 1.00 29.10 201 SER A C 1
ATOM 955 O O . SER A 1 179 ? -8.608 -45.574 71.688 1.00 28.42 201 SER A O 1
ATOM 958 N N . ALA A 1 180 ? -10.527 -44.902 72.664 1.00 29.46 202 ALA A N 1
ATOM 959 C CA . ALA A 1 180 ? -10.500 -43.597 72.017 1.00 32.12 202 ALA A CA 1
ATOM 960 C C . ALA A 1 180 ? -9.890 -42.547 72.935 1.00 33.59 202 ALA A C 1
ATOM 961 O O . ALA A 1 180 ? -9.277 -42.857 73.948 1.00 33.33 202 ALA A O 1
ATOM 963 N N . GLN A 1 181 ? -10.038 -41.258 72.642 1.00 35.69 203 GLN A N 1
ATOM 964 C CA . GLN A 1 181 ? -9.471 -40.241 73.524 1.00 37.02 203 GLN A CA 1
ATOM 965 C C . GLN A 1 181 ? -10.401 -39.964 74.700 1.00 37.36 203 GLN A C 1
ATOM 966 O O . GLN A 1 181 ? -11.621 -40.033 74.564 1.00 36.49 203 GLN A O 1
ATOM 972 N N . GLY A 1 182 ? -9.817 -39.665 75.857 1.00 37.48 204 GLY A N 1
ATOM 973 C CA . GLY A 1 182 ? -10.614 -39.350 77.030 1.00 38.64 204 GLY A CA 1
ATOM 974 C C . GLY A 1 182 ? -11.337 -40.497 77.720 1.00 38.75 204 GLY A C 1
ATOM 975 O O . GLY A 1 182 ? -12.360 -40.269 78.366 1.00 40.33 204 GLY A O 1
ATOM 976 N N . GLU A 1 183 ? -10.840 -41.724 77.599 1.00 37.90 205 GLU A N 1
ATOM 977 C CA . GLU A 1 183 ? -11.495 -42.843 78.270 1.00 36.26 205 GLU A CA 1
ATOM 978 C C . GLU A 1 183 ? -10.561 -43.224 79.419 1.00 36.18 205 GLU A C 1
ATOM 979 O O . GLU A 1 183 ? -9.818 -44.207 79.354 1.00 36.06 205 GLU A O 1
ATOM 985 N N . GLU A 1 184 ? -10.619 -42.420 80.474 1.00 35.80 206 GLU A N 1
ATOM 986 C CA . GLU A 1 184 ? -9.754 -42.539 81.648 1.00 36.69 206 GLU A CA 1
ATOM 987 C C . GLU A 1 184 ? -9.727 -43.961 82.226 1.00 35.12 206 GLU A C 1
ATOM 988 O O . GLU A 1 184 ? -8.709 -44.449 82.700 1.00 34.39 206 GLU A O 1
ATOM 994 N N . THR A 1 185 ? -10.901 -44.618 82.243 1.00 33.41 207 THR A N 1
ATOM 995 C CA . THR A 1 185 ? -10.920 -45.963 82.818 1.00 32.80 207 THR A CA 1
ATOM 996 C C . THR A 1 185 ? -10.038 -46.943 82.033 1.00 32.03 207 THR A C 1
ATOM 997 O O . THR A 1 185 ? -9.376 -47.808 82.591 1.00 31.03 207 THR A O 1
ATOM 1001 N N . LEU A 1 186 ? -9.992 -46.756 80.694 1.00 31.63 208 LEU A N 1
ATOM 1002 C CA . LEU A 1 186 ? -9.115 -47.564 79.855 1.00 30.73 208 LEU A CA 1
ATOM 1003 C C . LEU A 1 186 ? -7.631 -47.208 80.033 1.00 30.59 208 LEU A C 1
ATOM 1004 O O . LEU A 1 186 ? -6.746 -48.040 79.891 1.00 30.20 208 LEU A O 1
ATOM 1009 N N . ARG A 1 187 ? -7.365 -45.912 80.310 1.00 31.85 209 ARG A N 1
ATOM 1010 C CA . ARG A 1 187 ? -5.995 -45.520 80.602 1.00 33.03 209 ARG A CA 1
ATOM 1011 C C . ARG A 1 187 ? -5.503 -46.159 81.900 1.00 32.57 209 ARG A C 1
ATOM 1012 O O . ARG A 1 187 ? -4.399 -46.681 81.987 1.00 31.91 209 ARG A O 1
ATOM 1020 N N . LEU A 1 188 ? -6.368 -46.075 82.927 1.00 33.58 210 LEU A N 1
ATOM 1021 C CA . LEU A 1 188 ? -6.095 -46.788 84.171 1.00 33.76 210 LEU A CA 1
ATOM 1022 C C . LEU A 1 188 ? -5.831 -48.287 83.945 1.00 33.44 210 LEU A C 1
ATOM 1023 O O . LEU A 1 188 ? -4.950 -48.885 84.553 1.00 32.75 210 LEU A O 1
ATOM 1028 N N . ALA A 1 189 ? -6.658 -48.919 83.070 1.00 32.38 211 ALA A N 1
ATOM 1029 C CA . ALA A 1 189 ? -6.475 -50.339 82.788 1.00 31.95 211 ALA A CA 1
ATOM 1030 C C . ALA A 1 189 ? -5.083 -50.644 82.214 1.00 31.47 211 ALA A C 1
ATOM 1031 O O . ALA A 1 189 ? -4.394 -51.558 82.646 1.00 31.98 211 ALA A O 1
ATOM 1033 N N . ARG A 1 190 ? -4.697 -49.885 81.165 1.00 32.72 212 ARG A N 1
ATOM 1034 C CA . ARG A 1 190 ? -3.388 -50.137 80.567 1.00 32.84 212 ARG A CA 1
ATOM 1035 C C . ARG A 1 190 ? -2.288 -50.081 81.616 1.00 31.95 212 ARG A C 1
ATOM 1036 O O . ARG A 1 190 ? -1.480 -50.988 81.770 1.00 32.08 212 ARG A O 1
ATOM 1044 N N . ASP A 1 191 ? -2.216 -48.922 82.289 1.00 32.75 213 ASP A N 1
ATOM 1045 C CA . ASP A 1 191 ? -1.187 -48.750 83.297 1.00 33.79 213 ASP A CA 1
ATOM 1046 C C . ASP A 1 191 ? -1.232 -49.875 84.329 1.00 32.72 213 ASP A C 1
ATOM 1047 O O . ASP A 1 191 ? -0.219 -50.460 84.689 1.00 31.46 213 ASP A O 1
ATOM 1052 N N . PHE A 1 192 ? -2.403 -50.217 84.858 1.00 32.39 214 PHE A N 1
ATOM 1053 C CA . PHE A 1 192 ? -2.493 -51.237 85.903 1.00 32.71 214 PHE A CA 1
ATOM 1054 C C . PHE A 1 192 ? -2.063 -52.612 85.378 1.00 32.02 214 PHE A C 1
ATOM 1055 O O . PHE A 1 192 ? -1.285 -53.333 85.989 1.00 31.97 214 PHE A O 1
ATOM 1063 N N . ALA A 1 193 ? -2.629 -52.975 84.212 1.00 30.29 215 ALA A N 1
ATOM 1064 C CA . ALA A 1 193 ? -2.328 -54.307 83.683 1.00 29.96 215 ALA A CA 1
ATOM 1065 C C . ALA A 1 193 ? -0.866 -54.441 83.227 1.00 30.06 215 ALA A C 1
ATOM 1066 O O . ALA A 1 193 ? -0.196 -55.431 83.487 1.00 31.29 215 ALA A O 1
ATOM 1068 N N . THR A 1 194 ? -0.316 -53.395 82.567 1.00 30.90 216 THR A N 1
ATOM 1069 C CA . THR A 1 194 ? 1.102 -53.441 82.202 1.00 32.09 216 THR A CA 1
ATOM 1070 C C . THR A 1 194 ? 2.012 -53.611 83.423 1.00 32.65 216 THR A C 1
ATOM 1071 O O . THR A 1 194 ? 2.940 -54.409 83.437 1.00 32.36 216 THR A O 1
ATOM 1075 N N . LYS A 1 195 ? 1.696 -52.831 84.448 1.00 34.39 217 LYS A N 1
ATOM 1076 C CA . LYS A 1 195 ? 2.445 -52.841 85.699 1.00 36.34 217 LYS A CA 1
ATOM 1077 C C . LYS A 1 195 ? 2.552 -54.236 86.329 1.00 36.73 217 LYS A C 1
ATOM 1078 O O . LYS A 1 195 ? 3.588 -54.598 86.860 1.00 37.89 217 LYS A O 1
ATOM 1084 N N . PHE A 1 196 ? 1.442 -55.017 86.287 1.00 36.36 218 PHE A N 1
ATOM 1085 C CA . PHE A 1 196 ? 1.444 -56.314 86.963 1.00 36.57 218 PHE A CA 1
ATOM 1086 C C . PHE A 1 196 ? 1.562 -57.502 85.991 1.00 37.77 218 PHE A C 1
ATOM 1087 O O . PHE A 1 196 ? 1.179 -58.626 86.298 1.00 37.43 218 PHE A O 1
ATOM 1095 N N . LEU A 1 197 ? 2.068 -57.213 84.773 1.00 38.54 219 LEU A N 1
ATOM 1096 C CA . LEU A 1 197 ? 2.387 -58.288 83.833 1.00 40.31 219 LEU A CA 1
ATOM 1097 C C . LEU A 1 197 ? 3.886 -58.314 83.564 1.00 42.41 219 LEU A C 1
ATOM 1098 O O . LEU A 1 197 ? 4.438 -59.240 82.980 1.00 42.56 219 LEU A O 1
ATOM 1103 N N . GLN A 1 198 ? 4.540 -57.207 83.944 1.00 46.47 220 GLN A N 1
ATOM 1104 C CA . GLN A 1 198 ? 5.859 -56.916 83.401 1.00 50.95 220 GLN A CA 1
ATOM 1105 C C . GLN A 1 198 ? 6.990 -57.778 83.980 1.00 53.13 220 GLN A C 1
ATOM 1106 O O . GLN A 1 198 ? 7.998 -58.049 83.335 1.00 54.99 220 GLN A O 1
ATOM 1112 N N . LYS A 1 199 ? 6.858 -58.151 85.262 1.00 55.10 221 LYS A N 1
ATOM 1113 C CA . LYS A 1 199 ? 7.927 -58.951 85.855 1.00 56.42 221 LYS A CA 1
ATOM 1114 C C . LYS A 1 199 ? 7.439 -59.824 87.001 1.00 56.94 221 LYS A C 1
ATOM 1115 O O . LYS A 1 199 ? 6.978 -59.348 88.019 1.00 57.54 221 LYS A O 1
ATOM 1117 N N . ARG A 1 200 ? 7.393 -61.133 86.777 1.00 57.28 222 ARG A N 1
ATOM 1118 C CA . ARG A 1 200 ? 6.648 -61.912 87.740 1.00 57.73 222 ARG A CA 1
ATOM 1119 C C . ARG A 1 200 ? 6.864 -63.423 87.714 1.00 59.15 222 ARG A C 1
ATOM 1120 O O . ARG A 1 200 ? 6.886 -64.058 86.668 1.00 59.81 222 ARG A O 1
ATOM 1128 N N . VAL A 1 201 ? 6.862 -63.977 88.948 1.00 60.12 223 VAL A N 1
ATOM 1129 C CA . VAL A 1 201 ? 6.855 -65.425 89.129 1.00 61.16 223 VAL A CA 1
ATOM 1130 C C . VAL A 1 201 ? 5.650 -66.071 88.450 1.00 61.49 223 VAL A C 1
ATOM 1131 O O . VAL A 1 201 ? 4.662 -66.423 89.081 1.00 63.00 223 VAL A O 1
ATOM 1133 N N . ASP A 1 206 ? 1.214 -71.934 83.018 1.00 63.62 228 ASP A N 1
ATOM 1134 C CA . ASP A 1 206 ? 1.276 -72.297 81.624 1.00 63.67 228 ASP A CA 1
ATOM 1135 C C . ASP A 1 206 ? 2.527 -71.710 81.011 1.00 62.57 228 ASP A C 1
ATOM 1136 O O . ASP A 1 206 ? 2.948 -70.589 81.269 1.00 62.51 228 ASP A O 1
ATOM 1141 N N . ILE A 1 207 ? 3.117 -72.574 80.169 1.00 61.17 229 ILE A N 1
ATOM 1142 C CA . ILE A 1 207 ? 4.315 -72.133 79.472 1.00 59.18 229 ILE A CA 1
ATOM 1143 C C . ILE A 1 207 ? 3.865 -71.287 78.303 1.00 58.11 229 ILE A C 1
ATOM 1144 O O . ILE A 1 207 ? 4.544 -70.418 77.775 1.00 58.31 229 ILE A O 1
ATOM 1146 N N . ASN A 1 208 ? 2.618 -71.636 77.900 1.00 55.90 230 ASN A N 1
ATOM 1147 C CA . ASN A 1 208 ? 1.920 -70.973 76.818 1.00 53.39 230 ASN A CA 1
ATOM 1148 C C . ASN A 1 208 ? 1.362 -69.623 77.252 1.00 51.65 230 ASN A C 1
ATOM 1149 O O . ASN A 1 208 ? 1.217 -68.706 76.455 1.00 50.70 230 ASN A O 1
ATOM 1154 N N . LEU A 1 209 ? 1.039 -69.439 78.547 1.00 49.25 231 LEU A N 1
ATOM 1155 C CA . LEU A 1 209 ? 0.558 -68.124 78.991 1.00 47.65 231 LEU A CA 1
ATOM 1156 C C . LEU A 1 209 ? 1.676 -67.053 79.074 1.00 46.31 231 LEU A C 1
ATOM 1157 O O . LEU A 1 209 ? 1.512 -65.881 78.758 1.00 45.08 231 LEU A O 1
ATOM 1162 N N . LEU A 1 210 ? 2.803 -67.549 79.592 1.00 44.93 232 LEU A N 1
ATOM 1163 C CA . LEU A 1 210 ? 3.971 -66.691 79.715 1.00 44.87 232 LEU A CA 1
ATOM 1164 C C . LEU A 1 210 ? 4.288 -66.112 78.368 1.00 43.79 232 LEU A C 1
ATOM 1165 O O . LEU A 1 210 ? 4.665 -64.960 78.178 1.00 43.99 232 LEU A O 1
ATOM 1170 N N . SER A 1 211 ? 4.036 -66.978 77.389 1.00 42.85 233 SER A N 1
ATOM 1171 C CA . SER A 1 211 ? 4.424 -66.708 76.026 1.00 41.61 233 SER A CA 1
ATOM 1172 C C . SER A 1 211 ? 3.514 -65.642 75.432 1.00 39.58 233 SER A C 1
ATOM 1173 O O . SER A 1 211 ? 3.943 -64.717 74.757 1.00 39.46 233 SER A O 1
ATOM 1176 N N . SER A 1 212 ? 2.212 -65.805 75.708 1.00 36.81 234 SER A N 1
ATOM 1177 C CA . SER A 1 212 ? 1.243 -64.840 75.220 1.00 34.99 234 SER A CA 1
ATOM 1178 C C . SER A 1 212 ? 1.544 -63.433 75.740 1.00 34.02 234 SER A C 1
ATOM 1179 O O . SER A 1 212 ? 1.382 -62.439 75.045 1.00 32.33 234 SER A O 1
ATOM 1182 N N . ILE A 1 213 ? 1.936 -63.416 77.025 1.00 32.25 235 ILE A N 1
ATOM 1183 C CA . ILE A 1 213 ? 2.206 -62.159 77.714 1.00 32.30 235 ILE A CA 1
ATOM 1184 C C . ILE A 1 213 ? 3.378 -61.390 77.102 1.00 32.15 235 ILE A C 1
ATOM 1185 O O . ILE A 1 213 ? 3.313 -60.193 76.849 1.00 30.65 235 ILE A O 1
ATOM 1190 N N . GLU A 1 214 ? 4.497 -62.103 76.903 1.00 33.45 236 GLU A N 1
ATOM 1191 C CA . GLU A 1 214 ? 5.676 -61.426 76.377 1.00 35.76 236 GLU A CA 1
ATOM 1192 C C . GLU A 1 214 ? 5.391 -60.795 75.011 1.00 34.23 236 GLU A C 1
ATOM 1193 O O . GLU A 1 214 ? 5.839 -59.705 74.687 1.00 33.72 236 GLU A O 1
ATOM 1199 N N . ARG A 1 215 ? 4.668 -61.559 74.171 1.00 34.87 237 ARG A N 1
ATOM 1200 C CA . ARG A 1 215 ? 4.277 -61.026 72.872 1.00 35.13 237 ARG A CA 1
ATOM 1201 C C . ARG A 1 215 ? 3.355 -59.806 72.985 1.00 32.60 237 ARG A C 1
ATOM 1202 O O . ARG A 1 215 ? 3.465 -58.841 72.240 1.00 33.12 237 ARG A O 1
ATOM 1210 N N . ALA A 1 216 ? 2.389 -59.876 73.926 1.00 31.35 238 ALA A N 1
ATOM 1211 C CA . ALA A 1 216 ? 1.499 -58.729 74.084 1.00 29.52 238 ALA A CA 1
ATOM 1212 C C . ALA A 1 216 ? 2.224 -57.444 74.534 1.00 29.13 238 ALA A C 1
ATOM 1213 O O . ALA A 1 216 ? 1.948 -56.355 74.049 1.00 27.98 238 ALA A O 1
ATOM 1215 N N . LEU A 1 217 ? 3.117 -57.586 75.536 1.00 28.81 239 LEU A N 1
ATOM 1216 C CA . LEU A 1 217 ? 3.904 -56.425 75.949 1.00 29.21 239 LEU A CA 1
ATOM 1217 C C . LEU A 1 217 ? 4.789 -55.891 74.820 1.00 28.78 239 LEU A C 1
ATOM 1218 O O . LEU A 1 217 ? 5.082 -54.710 74.731 1.00 30.43 239 LEU A O 1
ATOM 1223 N N . GLU A 1 218 ? 5.203 -56.798 73.916 1.00 29.49 240 GLU A N 1
ATOM 1224 C CA . GLU A 1 218 ? 6.019 -56.335 72.793 1.00 29.55 240 GLU A CA 1
ATOM 1225 C C . GLU A 1 218 ? 5.173 -55.551 71.772 1.00 28.19 240 GLU A C 1
ATOM 1226 O O . GLU A 1 218 ? 5.549 -54.500 71.270 1.00 27.31 240 GLU A O 1
ATOM 1232 N N . LEU A 1 219 ? 3.963 -56.086 71.506 1.00 26.35 241 LEU A N 1
ATOM 1233 C CA . LEU A 1 219 ? 3.042 -55.442 70.565 1.00 25.29 241 LEU A CA 1
ATOM 1234 C C . LEU A 1 219 ? 1.629 -55.957 70.834 1.00 24.11 241 LEU A C 1
ATOM 1235 O O . LEU A 1 219 ? 1.327 -57.131 70.666 1.00 23.46 241 LEU A O 1
ATOM 1240 N N . PRO A 1 220 ? 0.733 -55.059 71.270 1.00 24.32 242 PRO A N 1
ATOM 1241 C CA . PRO A 1 220 ? -0.651 -55.459 71.548 1.00 24.22 242 PRO A CA 1
ATOM 1242 C C . PRO A 1 220 ? -1.372 -55.984 70.305 1.00 24.56 242 PRO A C 1
ATOM 1243 O O . PRO A 1 220 ? -1.128 -55.521 69.185 1.00 23.56 242 PRO A O 1
ATOM 1247 N N . THR A 1 221 ? -2.267 -56.943 70.504 1.00 23.27 243 THR A N 1
ATOM 1248 C CA . THR A 1 221 ? -2.960 -57.546 69.364 1.00 24.29 243 THR A CA 1
ATOM 1249 C C . THR A 1 221 ? -3.685 -56.525 68.470 1.00 22.88 243 THR A C 1
ATOM 1250 O O . THR A 1 221 ? -3.803 -56.698 67.262 1.00 23.18 243 THR A O 1
ATOM 1254 N N . HIS A 1 222 ? -4.201 -55.445 69.084 1.00 22.94 244 HIS A N 1
ATOM 1255 C CA . HIS A 1 222 ? -4.905 -54.450 68.273 1.00 23.23 244 HIS A CA 1
ATOM 1256 C C . HIS A 1 222 ? -3.954 -53.703 67.330 1.00 23.77 244 HIS A C 1
ATOM 1257 O O . HIS A 1 222 ? -4.366 -53.045 66.384 1.00 22.90 244 HIS A O 1
ATOM 1264 N N . TRP A 1 223 ? -2.647 -53.774 67.651 1.00 21.89 245 TRP A N 1
ATOM 1265 C CA . TRP A 1 223 ? -1.645 -53.113 66.821 1.00 24.35 245 TRP A CA 1
ATOM 1266 C C . TRP A 1 223 ? -0.977 -54.083 65.835 1.00 24.22 245 TRP A C 1
ATOM 1267 O O . TRP A 1 223 ? -0.051 -53.742 65.117 1.00 24.76 245 TRP A O 1
ATOM 1278 N N . ARG A 1 224 ? -1.422 -55.352 65.867 1.00 23.29 246 ARG A N 1
ATOM 1279 C CA . ARG A 1 224 ? -0.740 -56.350 65.053 1.00 23.88 246 ARG A CA 1
ATOM 1280 C C . ARG A 1 224 ? -1.432 -56.527 63.714 1.00 24.80 246 ARG A C 1
ATOM 1281 O O . ARG A 1 224 ? -2.633 -56.761 63.620 1.00 24.56 246 ARG A O 1
ATOM 1289 N N . VAL A 1 225 ? -0.638 -56.467 62.642 1.00 21.65 247 VAL A N 1
ATOM 1290 C CA . VAL A 1 225 ? -1.270 -56.891 61.361 1.00 21.73 247 VAL A CA 1
ATOM 1291 C C . VAL A 1 225 ? -1.662 -58.395 61.350 1.00 22.53 247 VAL A C 1
ATOM 1292 O O . VAL A 1 225 ? -1.275 -59.151 62.219 1.00 23.37 247 VAL A O 1
ATOM 1296 N N . GLN A 1 226 ? -2.485 -58.828 60.342 1.00 21.07 248 GLN A N 1
ATOM 1297 C CA . GLN A 1 226 ? -2.947 -60.224 60.318 1.00 21.15 248 GLN A CA 1
ATOM 1298 C C . GLN A 1 226 ? -1.938 -61.230 59.695 1.00 21.81 248 GLN A C 1
ATOM 1299 O O . GLN A 1 226 ? -1.306 -62.015 60.372 1.00 21.37 248 GLN A O 1
ATOM 1305 N N . MET A 1 227 ? -1.900 -61.283 58.346 1.00 20.99 249 MET A N 1
ATOM 1306 C CA . MET A 1 227 ? -1.098 -62.288 57.646 1.00 21.22 249 MET A CA 1
ATOM 1307 C C . MET A 1 227 ? 0.384 -62.366 58.104 1.00 20.83 249 MET A C 1
ATOM 1308 O O . MET A 1 227 ? 0.927 -63.446 58.292 1.00 20.58 249 MET A O 1
ATOM 1313 N N . PRO A 1 228 ? 1.084 -61.202 58.154 1.00 20.76 250 PRO A N 1
ATOM 1314 C CA . PRO A 1 228 ? 2.498 -61.202 58.514 1.00 20.38 250 PRO A CA 1
ATOM 1315 C C . PRO A 1 228 ? 2.730 -61.659 59.978 1.00 21.75 250 PRO A C 1
ATOM 1316 O O . PRO A 1 228 ? 3.820 -62.070 60.356 1.00 21.86 250 PRO A O 1
ATOM 1320 N N . ASN A 1 229 ? 1.626 -61.714 60.769 1.00 22.28 251 ASN A N 1
ATOM 1321 C CA . ASN A 1 229 ? 1.725 -62.234 62.148 1.00 23.94 251 ASN A CA 1
ATOM 1322 C C . ASN A 1 229 ? 1.177 -63.676 62.297 1.00 24.41 251 ASN A C 1
ATOM 1323 O O . ASN A 1 229 ? 1.364 -64.334 63.312 1.00 24.45 251 ASN A O 1
ATOM 1328 N N . ALA A 1 230 ? 0.452 -64.159 61.265 1.00 24.68 252 ALA A N 1
ATOM 1329 C CA . ALA A 1 230 ? -0.255 -65.428 61.424 1.00 25.92 252 ALA A CA 1
ATOM 1330 C C . ALA A 1 230 ? 0.677 -66.601 61.777 1.00 28.01 252 ALA A C 1
ATOM 1331 O O . ALA A 1 230 ? 0.356 -67.450 62.592 1.00 26.46 252 ALA A O 1
ATOM 1333 N N . ARG A 1 231 ? 1.843 -66.675 61.088 1.00 28.39 253 ARG A N 1
ATOM 1334 C CA . ARG A 1 231 ? 2.742 -67.816 61.340 1.00 29.77 253 ARG A CA 1
ATOM 1335 C C . ARG A 1 231 ? 3.096 -67.969 62.828 1.00 30.93 253 ARG A C 1
ATOM 1336 O O . ARG A 1 231 ? 3.010 -69.051 63.396 1.00 30.20 253 ARG A O 1
ATOM 1344 N N . SER A 1 232 ? 3.524 -66.862 63.473 1.00 31.06 254 SER A N 1
ATOM 1345 C CA . SER A 1 232 ? 3.908 -66.952 64.888 1.00 31.59 254 SER A CA 1
ATOM 1346 C C . SER A 1 232 ? 2.735 -67.351 65.800 1.00 31.06 254 SER A C 1
ATOM 1347 O O . SER A 1 232 ? 2.896 -68.009 66.820 1.00 30.99 254 SER A O 1
ATOM 1350 N N . PHE A 1 233 ? 1.517 -67.015 65.358 1.00 30.98 255 PHE A N 1
ATOM 1351 C CA . PHE A 1 233 ? 0.366 -67.455 66.135 1.00 31.38 255 PHE A CA 1
ATOM 1352 C C . PHE A 1 233 ? 0.084 -68.931 65.947 1.00 31.53 255 PHE A C 1
ATOM 1353 O O . PHE A 1 233 ? -0.217 -69.657 66.886 1.00 29.55 255 PHE A O 1
ATOM 1361 N N . ILE A 1 234 ? 0.113 -69.349 64.664 1.00 31.66 256 ILE A N 1
ATOM 1362 C CA . ILE A 1 234 ? -0.090 -70.762 64.403 1.00 32.97 256 ILE A CA 1
ATOM 1363 C C . ILE A 1 234 ? 0.895 -71.574 65.214 1.00 33.67 256 ILE A C 1
ATOM 1364 O O . ILE A 1 234 ? 0.540 -72.576 65.824 1.00 33.44 256 ILE A O 1
ATOM 1369 N N . ASP A 1 235 ? 2.150 -71.131 65.220 1.00 33.50 257 ASP A N 1
ATOM 1370 C CA . ASP A 1 235 ? 3.198 -71.812 65.977 1.00 34.58 257 ASP A CA 1
ATOM 1371 C C . ASP A 1 235 ? 2.817 -71.914 67.450 1.00 34.94 257 ASP A C 1
ATOM 1372 O O . ASP A 1 235 ? 3.014 -72.947 68.086 1.00 35.35 257 ASP A O 1
ATOM 1377 N N . ALA A 1 236 ? 2.280 -70.829 67.995 1.00 34.95 258 ALA A N 1
ATOM 1378 C CA . ALA A 1 236 ? 1.909 -70.828 69.409 1.00 35.70 258 ALA A CA 1
ATOM 1379 C C . ALA A 1 236 ? 0.635 -71.635 69.673 1.00 36.51 258 ALA A C 1
ATOM 1380 O O . ALA A 1 236 ? 0.491 -72.345 70.663 1.00 37.02 258 ALA A O 1
ATOM 1382 N N . TYR A 1 237 ? -0.283 -71.566 68.703 1.00 36.31 259 TYR A N 1
ATOM 1383 C CA . TYR A 1 237 ? -1.581 -72.204 68.883 1.00 38.47 259 TYR A CA 1
ATOM 1384 C C . TYR A 1 237 ? -1.475 -73.741 68.862 1.00 40.37 259 TYR A C 1
ATOM 1385 O O . TYR A 1 237 ? -2.161 -74.448 69.588 1.00 39.81 259 TYR A O 1
ATOM 1394 N N . LYS A 1 238 ? -0.514 -74.241 68.058 1.00 42.20 260 LYS A N 1
ATOM 1395 C CA . LYS A 1 238 ? -0.331 -75.692 68.012 1.00 45.11 260 LYS A CA 1
ATOM 1396 C C . LYS A 1 238 ? 0.317 -76.247 69.286 1.00 45.86 260 LYS A C 1
ATOM 1397 O O . LYS A 1 238 ? 0.350 -77.447 69.523 1.00 45.70 260 LYS A O 1
ATOM 1403 N N . ARG A 1 239 ? 0.873 -75.329 70.101 1.00 47.14 261 ARG A N 1
ATOM 1404 C CA . ARG A 1 239 ? 1.448 -75.742 71.385 1.00 49.08 261 ARG A CA 1
ATOM 1405 C C . ARG A 1 239 ? 0.466 -75.581 72.559 1.00 49.49 261 ARG A C 1
ATOM 1406 O O . ARG A 1 239 ? 0.812 -75.754 73.721 1.00 50.16 261 ARG A O 1
ATOM 1414 N N . ARG A 1 240 ? -0.808 -75.270 72.234 1.00 49.59 262 ARG A N 1
ATOM 1415 C CA . ARG A 1 240 ? -1.757 -75.138 73.330 1.00 50.48 262 ARG A CA 1
ATOM 1416 C C . ARG A 1 240 ? -2.534 -76.436 73.548 1.00 50.93 262 ARG A C 1
ATOM 1417 O O . ARG A 1 240 ? -3.073 -77.031 72.624 1.00 50.39 262 ARG A O 1
ATOM 1425 N N . PRO A 1 241 ? -2.491 -76.878 74.818 1.00 51.63 263 PRO A N 1
ATOM 1426 C CA . PRO A 1 241 ? -3.081 -78.156 75.200 1.00 51.69 263 PRO A CA 1
ATOM 1427 C C . PRO A 1 241 ? -4.523 -78.278 74.711 1.00 51.74 263 PRO A C 1
ATOM 1428 O O . PRO A 1 241 ? -5.025 -79.359 74.434 1.00 52.14 263 PRO A O 1
ATOM 1432 N N . ASP A 1 242 ? -5.211 -77.123 74.655 1.00 52.04 264 ASP A N 1
ATOM 1433 C CA . ASP A 1 242 ? -6.629 -77.178 74.334 1.00 52.13 264 ASP A CA 1
ATOM 1434 C C . ASP A 1 242 ? -6.892 -76.848 72.862 1.00 51.42 264 ASP A C 1
ATOM 1435 O O . ASP A 1 242 ? -7.986 -76.493 72.450 1.00 51.62 264 ASP A O 1
ATOM 1440 N N . MET A 1 243 ? -5.851 -77.012 72.038 1.00 50.20 265 MET A N 1
ATOM 1441 C CA . MET A 1 243 ? -6.024 -76.567 70.675 1.00 49.70 265 MET A CA 1
ATOM 1442 C C . MET A 1 243 ? -6.751 -77.586 69.833 1.00 48.59 265 MET A C 1
ATOM 1443 O O . MET A 1 243 ? -6.821 -78.788 70.124 1.00 48.52 265 MET A O 1
ATOM 1448 N N . ASN A 1 244 ? -7.417 -77.040 68.798 1.00 47.82 266 ASN A N 1
ATOM 1449 C CA . ASN A 1 244 ? -8.220 -77.890 67.945 1.00 46.49 266 ASN A CA 1
ATOM 1450 C C . ASN A 1 244 ? -7.505 -78.270 66.622 1.00 45.30 266 ASN A C 1
ATOM 1451 O O . ASN A 1 244 ? -7.193 -77.429 65.790 1.00 44.63 266 ASN A O 1
ATOM 1456 N N . PRO A 1 245 ? -7.333 -79.591 66.458 1.00 45.03 267 PRO A N 1
ATOM 1457 C CA . PRO A 1 245 ? -6.646 -80.149 65.292 1.00 44.29 267 PRO A CA 1
ATOM 1458 C C . PRO A 1 245 ? -7.226 -79.685 63.935 1.00 43.06 267 PRO A C 1
ATOM 1459 O O . PRO A 1 245 ? -6.493 -79.375 63.005 1.00 43.58 267 PRO A O 1
ATOM 1463 N N . THR A 1 246 ? -8.571 -79.695 63.804 1.00 41.33 268 THR A N 1
ATOM 1464 C CA . THR A 1 246 ? -9.167 -79.114 62.602 1.00 40.39 268 THR A CA 1
ATOM 1465 C C . THR A 1 246 ? -8.764 -77.642 62.361 1.00 40.09 268 THR A C 1
ATOM 1466 O O . THR A 1 246 ? -8.298 -77.273 61.292 1.00 39.26 268 THR A O 1
ATOM 1470 N N . VAL A 1 247 ? -9.016 -76.778 63.379 1.00 38.18 269 VAL A N 1
ATOM 1471 C CA . VAL A 1 247 ? -8.662 -75.361 63.247 1.00 37.50 269 VAL A CA 1
ATOM 1472 C C . VAL A 1 247 ? -7.201 -75.202 62.824 1.00 36.54 269 VAL A C 1
ATOM 1473 O O . VAL A 1 247 ? -6.862 -74.465 61.909 1.00 36.00 269 VAL A O 1
ATOM 1477 N N . LEU A 1 248 ? -6.327 -75.891 63.573 1.00 36.27 270 LEU A N 1
ATOM 1478 C CA . LEU A 1 248 ? -4.927 -75.867 63.143 1.00 36.34 270 LEU A CA 1
ATOM 1479 C C . LEU A 1 248 ? -4.736 -76.279 61.669 1.00 37.27 270 LEU A C 1
ATOM 1480 O O . LEU A 1 248 ? -4.065 -75.613 60.899 1.00 37.32 270 LEU A O 1
ATOM 1485 N N . GLU A 1 249 ? -5.277 -77.463 61.304 1.00 37.00 271 GLU A N 1
ATOM 1486 C CA . GLU A 1 249 ? -5.058 -77.942 59.937 1.00 37.86 271 GLU A CA 1
ATOM 1487 C C . GLU A 1 249 ? -5.501 -76.911 58.912 1.00 36.02 271 GLU A C 1
ATOM 1488 O O . GLU A 1 249 ? -4.931 -76.761 57.837 1.00 35.25 271 GLU A O 1
ATOM 1494 N N . LEU A 1 250 ? -6.647 -76.284 59.213 1.00 34.50 272 LEU A N 1
ATOM 1495 C CA . LEU A 1 250 ? -7.186 -75.310 58.282 1.00 33.33 272 LEU A CA 1
ATOM 1496 C C . LEU A 1 250 ? -6.335 -74.043 58.268 1.00 33.41 272 LEU A C 1
ATOM 1497 O O . LEU A 1 250 ? -6.183 -73.382 57.249 1.00 32.60 272 LEU A O 1
ATOM 1502 N N . ALA A 1 251 ? -5.740 -73.718 59.413 1.00 32.47 273 ALA A N 1
ATOM 1503 C CA . ALA A 1 251 ? -4.875 -72.546 59.513 1.00 33.66 273 ALA A CA 1
ATOM 1504 C C . ALA A 1 251 ? -3.620 -72.722 58.660 1.00 33.45 273 ALA A C 1
ATOM 1505 O O . ALA A 1 251 ? -3.204 -71.808 57.948 1.00 31.81 273 ALA A O 1
ATOM 1507 N N . LYS A 1 252 ? -3.025 -73.908 58.730 1.00 33.76 274 LYS A N 1
ATOM 1508 C CA . LYS A 1 252 ? -1.794 -74.176 57.997 1.00 34.70 274 LYS A CA 1
ATOM 1509 C C . LYS A 1 252 ? -2.047 -74.299 56.493 1.00 34.88 274 LYS A C 1
ATOM 1510 O O . LYS A 1 252 ? -1.330 -73.779 55.658 1.00 33.52 274 LYS A O 1
ATOM 1516 N N . LEU A 1 253 ? -3.078 -75.081 56.155 1.00 34.57 275 LEU A N 1
ATOM 1517 C CA . LEU A 1 253 ? -3.358 -75.273 54.737 1.00 34.99 275 LEU A CA 1
ATOM 1518 C C . LEU A 1 253 ? -3.689 -73.935 54.094 1.00 34.10 275 LEU A C 1
ATOM 1519 O O . LEU A 1 253 ? -3.394 -73.654 52.942 1.00 32.30 275 LEU A O 1
ATOM 1524 N N . ASP A 1 254 ? -4.354 -73.116 54.905 1.00 33.16 276 ASP A N 1
ATOM 1525 C CA . ASP A 1 254 ? -4.866 -71.870 54.400 1.00 33.09 276 ASP A CA 1
ATOM 1526 C C . ASP A 1 254 ? -3.764 -70.840 54.220 1.00 31.93 276 ASP A C 1
ATOM 1527 O O . ASP A 1 254 ? -3.755 -70.067 53.271 1.00 30.78 276 ASP A O 1
ATOM 1532 N N . PHE A 1 255 ? -2.883 -70.905 55.227 1.00 30.53 277 PHE A N 1
ATOM 1533 C CA . PHE A 1 255 ? -1.676 -70.112 55.157 1.00 29.19 277 PHE A CA 1
ATOM 1534 C C . PHE A 1 255 ? -0.974 -70.345 53.824 1.00 30.51 277 PHE A C 1
ATOM 1535 O O . PHE A 1 255 ? -0.596 -69.416 53.122 1.00 29.80 277 PHE A O 1
ATOM 1543 N N . ASN A 1 256 ? -0.738 -71.647 53.550 1.00 30.27 278 ASN A N 1
ATOM 1544 C CA . ASN A 1 256 ? 0.011 -72.030 52.361 1.00 29.85 278 ASN A CA 1
ATOM 1545 C C . ASN A 1 256 ? -0.705 -71.611 51.072 1.00 28.50 278 ASN A C 1
ATOM 1546 O O . ASN A 1 256 ? -0.091 -71.266 50.071 1.00 26.45 278 ASN A O 1
ATOM 1551 N N . MET A 1 257 ? -2.032 -71.623 51.086 1.00 28.99 279 MET A N 1
ATOM 1552 C CA . MET A 1 257 ? -2.773 -71.213 49.901 1.00 30.53 279 MET A CA 1
ATOM 1553 C C . MET A 1 257 ? -2.644 -69.706 49.690 1.00 29.55 279 MET A C 1
ATOM 1554 O O . MET A 1 257 ? -2.467 -69.242 48.562 1.00 28.88 279 MET A O 1
ATOM 1559 N N . VAL A 1 258 ? -2.733 -68.938 50.770 1.00 27.24 280 VAL A N 1
ATOM 1560 C CA . VAL A 1 258 ? -2.597 -67.492 50.652 1.00 25.96 280 VAL A CA 1
ATOM 1561 C C . VAL A 1 258 ? -1.158 -67.161 50.245 1.00 24.53 280 VAL A C 1
ATOM 1562 O O . VAL A 1 258 ? -0.918 -66.221 49.487 1.00 24.85 280 VAL A O 1
ATOM 1566 N N . GLN A 1 259 ? -0.204 -67.937 50.744 1.00 24.37 281 GLN A N 1
ATOM 1567 C CA . GLN A 1 259 ? 1.193 -67.710 50.388 1.00 24.26 281 GLN A CA 1
ATOM 1568 C C . GLN A 1 259 ? 1.394 -67.883 48.888 1.00 25.38 281 GLN A C 1
ATOM 1569 O O . GLN A 1 259 ? 2.138 -67.161 48.232 1.00 24.93 281 GLN A O 1
ATOM 1575 N N . ALA A 1 260 ? 0.681 -68.882 48.334 1.00 25.66 282 ALA A N 1
ATOM 1576 C CA . ALA A 1 260 ? 0.730 -69.092 46.897 1.00 26.56 282 ALA A CA 1
ATOM 1577 C C . ALA A 1 260 ? 0.130 -67.914 46.125 1.00 25.66 282 ALA A C 1
ATOM 1578 O O . ALA A 1 260 ? 0.619 -67.513 45.079 1.00 24.72 282 ALA A O 1
ATOM 1580 N N . GLN A 1 261 ? -0.962 -67.372 46.662 1.00 26.43 283 GLN A N 1
ATOM 1581 C CA . GLN A 1 261 ? -1.497 -66.189 46.023 1.00 25.28 283 GLN A CA 1
ATOM 1582 C C . GLN A 1 261 ? -0.517 -65.016 46.066 1.00 24.28 283 GLN A C 1
ATOM 1583 O O . GLN A 1 261 ? -0.305 -64.306 45.086 1.00 25.67 283 GLN A O 1
ATOM 1589 N N . PHE A 1 262 ? 0.130 -64.835 47.241 1.00 23.73 284 PHE A N 1
ATOM 1590 C CA . PHE A 1 262 ? 1.095 -63.739 47.374 1.00 24.18 284 PHE A CA 1
ATOM 1591 C C . PHE A 1 262 ? 2.242 -63.875 46.354 1.00 25.39 284 PHE A C 1
ATOM 1592 O O . PHE A 1 262 ? 2.678 -62.911 45.739 1.00 24.12 284 PHE A O 1
ATOM 1600 N N . GLN A 1 263 ? 2.745 -65.093 46.182 1.00 25.34 285 GLN A N 1
ATOM 1601 C CA . GLN A 1 263 ? 3.782 -65.349 45.197 1.00 24.92 285 GLN A CA 1
ATOM 1602 C C . GLN A 1 263 ? 3.399 -64.939 43.766 1.00 25.27 285 GLN A C 1
ATOM 1603 O O . GLN A 1 263 ? 4.219 -64.411 43.022 1.00 26.45 285 GLN A O 1
ATOM 1609 N N . GLN A 1 264 ? 2.131 -65.189 43.347 1.00 25.38 286 GLN A N 1
ATOM 1610 C CA . GLN A 1 264 ? 1.773 -64.731 42.008 1.00 27.10 286 GLN A CA 1
ATOM 1611 C C . GLN A 1 264 ? 1.756 -63.206 41.934 1.00 25.25 286 GLN A C 1
ATOM 1612 O O . GLN A 1 264 ? 2.221 -62.579 40.993 1.00 24.88 286 GLN A O 1
ATOM 1618 N N . GLU A 1 265 ? 1.066 -62.609 42.898 1.00 23.43 287 GLU A N 1
ATOM 1619 C CA . GLU A 1 265 ? 1.039 -61.161 42.894 1.00 22.66 287 GLU A CA 1
ATOM 1620 C C . GLU A 1 265 ? 2.457 -60.594 42.848 1.00 22.15 287 GLU A C 1
ATOM 1621 O O . GLU A 1 265 ? 2.765 -59.678 42.090 1.00 22.37 287 GLU A O 1
ATOM 1627 N N . LEU A 1 266 ? 3.327 -61.156 43.719 1.00 22.69 288 LEU A N 1
ATOM 1628 C CA . LEU A 1 266 ? 4.726 -60.753 43.734 1.00 23.54 288 LEU A CA 1
ATOM 1629 C C . LEU A 1 266 ? 5.395 -60.858 42.359 1.00 23.74 288 LEU A C 1
ATOM 1630 O O . LEU A 1 266 ? 6.136 -59.980 41.940 1.00 22.82 288 LEU A O 1
ATOM 1635 N N . LYS A 1 267 ? 5.151 -61.992 41.672 1.00 23.85 289 LYS A N 1
ATOM 1636 C CA . LYS A 1 267 ? 5.730 -62.117 40.340 1.00 23.76 289 LYS A CA 1
ATOM 1637 C C . LYS A 1 267 ? 5.233 -61.023 39.386 1.00 23.89 289 LYS A C 1
ATOM 1638 O O . LYS A 1 267 ? 5.952 -60.546 38.517 1.00 22.82 289 LYS A O 1
ATOM 1640 N N . GLU A 1 268 ? 3.942 -60.662 39.533 1.00 22.99 290 GLU A N 1
ATOM 1641 C CA . GLU A 1 268 ? 3.414 -59.622 38.661 1.00 23.01 290 GLU A CA 1
ATOM 1642 C C . GLU A 1 268 ? 3.973 -58.238 39.014 1.00 22.00 290 GLU A C 1
ATOM 1643 O O . GLU A 1 268 ? 4.294 -57.436 38.157 1.00 19.60 290 GLU A O 1
ATOM 1649 N N . ALA A 1 269 ? 4.094 -57.963 40.326 1.00 19.26 291 ALA A N 1
ATOM 1650 C CA . ALA A 1 269 ? 4.793 -56.744 40.716 1.00 19.94 291 ALA A CA 1
ATOM 1651 C C . ALA A 1 269 ? 6.240 -56.697 40.178 1.00 21.07 291 ALA A C 1
ATOM 1652 O O . ALA A 1 269 ? 6.730 -55.669 39.729 1.00 21.16 291 ALA A O 1
ATOM 1654 N N . SER A 1 270 ? 6.963 -57.834 40.299 1.00 21.13 292 SER A N 1
ATOM 1655 C CA . SER A 1 270 ? 8.349 -57.868 39.816 1.00 21.16 292 SER A CA 1
ATOM 1656 C C . SER A 1 270 ? 8.437 -57.610 38.305 1.00 21.87 292 SER A C 1
ATOM 1657 O O . SER A 1 270 ? 9.294 -56.889 37.810 1.00 21.39 292 SER A O 1
ATOM 1660 N N . ARG A 1 271 ? 7.485 -58.215 37.569 1.00 21.86 293 ARG A N 1
ATOM 1661 C CA . ARG A 1 271 ? 7.417 -57.968 36.132 1.00 24.46 293 ARG A CA 1
ATOM 1662 C C . ARG A 1 271 ? 7.236 -56.481 35.821 1.00 23.27 293 ARG A C 1
ATOM 1663 O O . ARG A 1 271 ? 7.879 -55.916 34.946 1.00 20.73 293 ARG A O 1
ATOM 1671 N N . TRP A 1 272 ? 6.336 -55.829 36.547 1.00 21.11 294 TRP A N 1
ATOM 1672 C CA . TRP A 1 272 ? 6.127 -54.404 36.330 1.00 21.03 294 TRP A CA 1
ATOM 1673 C C . TRP A 1 272 ? 7.406 -53.640 36.649 1.00 19.72 294 TRP A C 1
ATOM 1674 O O . TRP A 1 272 ? 7.833 -52.785 35.881 1.00 19.76 294 TRP A O 1
ATOM 1685 N N . TRP A 1 273 ? 8.023 -53.945 37.783 1.00 19.45 295 TRP A N 1
ATOM 1686 C CA . TRP A 1 273 ? 9.250 -53.237 38.163 1.00 20.28 295 TRP A CA 1
ATOM 1687 C C . TRP A 1 273 ? 10.326 -53.390 37.086 1.00 22.00 295 TRP A C 1
ATOM 1688 O O . TRP A 1 273 ? 10.982 -52.436 36.692 1.00 22.21 295 TRP A O 1
ATOM 1699 N N . ASN A 1 274 ? 10.469 -54.647 36.588 1.00 22.30 296 ASN A N 1
ATOM 1700 C CA . ASN A 1 274 ? 11.441 -54.879 35.526 1.00 23.39 296 ASN A CA 1
ATOM 1701 C C . ASN A 1 274 ? 11.139 -53.990 34.313 1.00 24.40 296 ASN A C 1
ATOM 1702 O O . ASN A 1 274 ? 12.017 -53.372 33.728 1.00 25.61 296 ASN A O 1
ATOM 1707 N N . SER A 1 275 ? 9.834 -53.912 33.976 1.00 24.73 297 SER A N 1
ATOM 1708 C CA . SER A 1 275 ? 9.445 -53.166 32.775 1.00 24.67 297 SER A CA 1
ATOM 1709 C C . SER A 1 275 ? 9.790 -51.661 32.852 1.00 24.15 297 SER A C 1
ATOM 1710 O O . SER A 1 275 ? 9.943 -50.990 31.839 1.00 23.62 297 SER A O 1
ATOM 1713 N N . THR A 1 276 ? 9.894 -51.107 34.091 1.00 23.02 298 THR A N 1
ATOM 1714 C CA . THR A 1 276 ? 10.255 -49.682 34.199 1.00 23.61 298 THR A CA 1
ATOM 1715 C C . THR A 1 276 ? 11.700 -49.416 33.788 1.00 23.94 298 THR A C 1
ATOM 1716 O O . THR A 1 276 ? 12.045 -48.358 33.279 1.00 23.05 298 THR A O 1
ATOM 1720 N N . GLY A 1 277 ? 12.569 -50.397 34.030 1.00 24.88 299 GLY A N 1
ATOM 1721 C CA . GLY A 1 277 ? 13.980 -50.251 33.698 1.00 25.59 299 GLY A CA 1
ATOM 1722 C C . GLY A 1 277 ? 14.668 -49.262 34.625 1.00 26.69 299 GLY A C 1
ATOM 1723 O O . GLY A 1 277 ? 15.796 -48.828 34.408 1.00 27.83 299 GLY A O 1
ATOM 1724 N N . LEU A 1 278 ? 13.954 -48.916 35.712 1.00 28.47 300 LEU A N 1
ATOM 1725 C CA . LEU A 1 278 ? 14.517 -47.943 36.633 1.00 31.57 300 LEU A CA 1
ATOM 1726 C C . LEU A 1 278 ? 15.779 -48.471 37.318 1.00 34.28 300 LEU A C 1
ATOM 1727 O O . LEU A 1 278 ? 16.673 -47.718 37.680 1.00 33.79 300 LEU A O 1
ATOM 1732 N N . VAL A 1 279 ? 15.845 -49.814 37.515 1.00 35.44 301 VAL A N 1
ATOM 1733 C CA . VAL A 1 279 ? 17.074 -50.280 38.143 1.00 39.75 301 VAL A CA 1
ATOM 1734 C C . VAL A 1 279 ? 18.350 -49.902 37.343 1.00 42.33 301 VAL A C 1
ATOM 1735 O O . VAL A 1 279 ? 19.411 -49.674 37.911 1.00 42.75 301 VAL A O 1
ATOM 1739 N N . HIS A 1 280 ? 18.226 -49.862 35.985 1.00 45.99 302 HIS A N 1
ATOM 1740 C CA . HIS A 1 280 ? 19.388 -49.593 35.143 1.00 49.40 302 HIS A CA 1
ATOM 1741 C C . HIS A 1 280 ? 19.696 -48.094 35.062 1.00 51.30 302 HIS A C 1
ATOM 1742 O O . HIS A 1 280 ? 20.834 -47.674 34.896 1.00 52.16 302 HIS A O 1
ATOM 1749 N N . GLU A 1 281 ? 18.623 -47.282 35.135 1.00 52.28 303 GLU A N 1
ATOM 1750 C CA . GLU A 1 281 ? 18.795 -45.841 34.971 1.00 54.30 303 GLU A CA 1
ATOM 1751 C C . GLU A 1 281 ? 19.192 -45.154 36.286 1.00 55.48 303 GLU A C 1
ATOM 1752 O O . GLU A 1 281 ? 19.699 -44.037 36.311 1.00 55.95 303 GLU A O 1
ATOM 1758 N N . LEU A 1 282 ? 18.928 -45.862 37.407 1.00 56.34 304 LEU A N 1
ATOM 1759 C CA . LEU A 1 282 ? 19.195 -45.319 38.742 1.00 57.74 304 LEU A CA 1
ATOM 1760 C C . LEU A 1 282 ? 20.042 -46.264 39.590 1.00 59.31 304 LEU A C 1
ATOM 1761 O O . LEU A 1 282 ? 19.529 -46.895 40.497 1.00 59.56 304 LEU A O 1
ATOM 1766 N N . PRO A 1 283 ? 21.362 -46.376 39.331 1.00 60.37 305 PRO A N 1
ATOM 1767 C CA . PRO A 1 283 ? 22.161 -47.293 40.130 1.00 60.71 305 PRO A CA 1
ATOM 1768 C C . PRO A 1 283 ? 22.371 -46.766 41.550 1.00 60.71 305 PRO A C 1
ATOM 1769 O O . PRO A 1 283 ? 22.304 -47.499 42.529 1.00 60.90 305 PRO A O 1
ATOM 1773 N N . ARG A 1 286 ? 18.356 -50.420 43.283 1.00 51.06 308 ARG A N 1
ATOM 1774 C CA . ARG A 1 286 ? 18.386 -51.820 42.877 1.00 50.03 308 ARG A CA 1
ATOM 1775 C C . ARG A 1 286 ? 17.168 -52.556 43.445 1.00 50.25 308 ARG A C 1
ATOM 1776 O O . ARG A 1 286 ? 16.426 -52.014 44.216 1.00 50.93 308 ARG A O 1
ATOM 1777 N N . ASP A 1 287 ? 16.961 -53.826 43.030 1.00 50.14 309 ASP A N 1
ATOM 1778 C CA . ASP A 1 287 ? 15.687 -54.496 43.353 1.00 50.18 309 ASP A CA 1
ATOM 1779 C C . ASP A 1 287 ? 15.334 -54.491 44.859 1.00 48.14 309 ASP A C 1
ATOM 1780 O O . ASP A 1 287 ? 16.068 -54.963 45.717 1.00 48.54 309 ASP A O 1
ATOM 1785 N N . ARG A 1 288 ? 14.192 -53.859 45.141 1.00 44.75 310 ARG A N 1
ATOM 1786 C CA . ARG A 1 288 ? 13.759 -53.721 46.505 1.00 40.91 310 ARG A CA 1
ATOM 1787 C C . ARG A 1 288 ? 12.361 -54.302 46.692 1.00 35.00 310 ARG A C 1
ATOM 1788 O O . ARG A 1 288 ? 11.785 -54.266 47.772 1.00 34.00 310 ARG A O 1
ATOM 1796 N N . ILE A 1 289 ? 11.926 -54.810 45.538 1.00 31.33 311 ILE A N 1
ATOM 1797 C CA . ILE A 1 289 ? 10.505 -54.910 45.273 1.00 28.15 311 ILE A CA 1
ATOM 1798 C C . ILE A 1 289 ? 9.842 -55.998 46.130 1.00 25.63 311 ILE A C 1
ATOM 1799 O O . ILE A 1 289 ? 8.649 -55.974 46.397 1.00 25.68 311 ILE A O 1
ATOM 1804 N N . VAL A 1 290 ? 10.642 -56.990 46.584 1.00 23.88 312 VAL A N 1
ATOM 1805 C CA . VAL A 1 290 ? 10.115 -57.892 47.597 1.00 24.20 312 VAL A CA 1
ATOM 1806 C C . VAL A 1 290 ? 9.714 -57.096 48.846 1.00 22.38 312 VAL A C 1
ATOM 1807 O O . VAL A 1 290 ? 8.664 -57.305 49.440 1.00 22.78 312 VAL A O 1
ATOM 1811 N N . GLU A 1 291 ? 10.611 -56.202 49.304 1.00 21.38 313 GLU A N 1
ATOM 1812 C CA . GLU A 1 291 ? 10.302 -55.397 50.474 1.00 23.00 313 GLU A CA 1
ATOM 1813 C C . GLU A 1 291 ? 9.039 -54.579 50.249 1.00 21.27 313 GLU A C 1
ATOM 1814 O O . GLU A 1 291 ? 8.156 -54.482 51.092 1.00 20.12 313 GLU A O 1
ATOM 1820 N N . CYS A 1 292 ? 9.038 -53.877 49.104 1.00 20.29 314 CYS A N 1
ATOM 1821 C CA . CYS A 1 292 ? 7.876 -53.087 48.744 1.00 20.69 314 CYS A CA 1
ATOM 1822 C C . CYS A 1 292 ? 6.611 -53.939 48.751 1.00 19.64 314 CYS A C 1
ATOM 1823 O O . CYS A 1 292 ? 5.546 -53.510 49.175 1.00 19.33 314 CYS A O 1
ATOM 1826 N N . TYR A 1 293 ? 6.734 -55.169 48.209 1.00 19.07 315 TYR A N 1
ATOM 1827 C CA . TYR A 1 293 ? 5.534 -56.021 48.252 1.00 19.06 315 TYR A CA 1
ATOM 1828 C C . TYR A 1 293 ? 5.076 -56.424 49.682 1.00 20.42 315 TYR A C 1
ATOM 1829 O O . TYR A 1 293 ? 3.920 -56.426 50.005 1.00 19.92 315 TYR A O 1
ATOM 1838 N N . TYR A 1 294 ? 6.050 -56.796 50.526 1.00 20.66 316 TYR A N 1
ATOM 1839 C CA . TYR A 1 294 ? 5.843 -57.361 51.851 1.00 19.19 316 TYR A CA 1
ATOM 1840 C C . TYR A 1 294 ? 4.972 -56.440 52.701 1.00 18.79 316 TYR A C 1
ATOM 1841 O O . TYR A 1 294 ? 4.075 -56.877 53.423 1.00 17.96 316 TYR A O 1
ATOM 1850 N N . TRP A 1 295 ? 5.196 -55.109 52.507 1.00 19.18 317 TRP A N 1
ATOM 1851 C CA . TRP A 1 295 ? 4.347 -54.104 53.169 1.00 19.58 317 TRP A CA 1
ATOM 1852 C C . TRP A 1 295 ? 2.884 -54.395 52.916 1.00 19.23 317 TRP A C 1
ATOM 1853 O O . TRP A 1 295 ? 2.054 -54.365 53.803 1.00 21.45 317 TRP A O 1
ATOM 1864 N N . THR A 1 296 ? 2.587 -54.661 51.619 1.00 17.68 318 THR A N 1
ATOM 1865 C CA . THR A 1 296 ? 1.190 -54.810 51.233 1.00 17.62 318 THR A CA 1
ATOM 1866 C C . THR A 1 296 ? 0.454 -55.986 51.838 1.00 17.84 318 THR A C 1
ATOM 1867 O O . THR A 1 296 ? -0.761 -55.947 51.976 1.00 19.36 318 THR A O 1
ATOM 1871 N N . THR A 1 297 ? 1.163 -57.054 52.198 1.00 18.46 319 THR A N 1
ATOM 1872 C CA . THR A 1 297 ? 0.482 -58.206 52.785 1.00 18.52 319 THR A CA 1
ATOM 1873 C C . THR A 1 297 ? -0.116 -57.807 54.138 1.00 20.06 319 THR A C 1
ATOM 1874 O O . THR A 1 297 ? -0.995 -58.491 54.668 1.00 19.80 319 THR A O 1
ATOM 1878 N N . GLY A 1 298 ? 0.357 -56.695 54.693 1.00 18.95 320 GLY A N 1
ATOM 1879 C CA . GLY A 1 298 ? -0.160 -56.243 55.976 1.00 18.30 320 GLY A CA 1
ATOM 1880 C C . GLY A 1 298 ? -1.137 -55.081 55.863 1.00 19.30 320 GLY A C 1
ATOM 1881 O O . GLY A 1 298 ? -2.068 -54.954 56.661 1.00 19.99 320 GLY A O 1
ATOM 1882 N N . VAL A 1 299 ? -0.940 -54.232 54.860 1.00 17.25 321 VAL A N 1
ATOM 1883 C CA . VAL A 1 299 ? -1.796 -53.055 54.728 1.00 16.66 321 VAL A CA 1
ATOM 1884 C C . VAL A 1 299 ? -3.139 -53.415 54.093 1.00 18.15 321 VAL A C 1
ATOM 1885 O O . VAL A 1 299 ? -4.180 -52.832 54.377 1.00 19.03 321 VAL A O 1
ATOM 1889 N N . VAL A 1 300 ? -3.070 -54.373 53.151 1.00 18.68 322 VAL A N 1
ATOM 1890 C CA . VAL A 1 300 ? -4.278 -54.798 52.450 1.00 19.02 322 VAL A CA 1
ATOM 1891 C C . VAL A 1 300 ? -4.669 -56.232 52.829 1.00 19.42 322 VAL A C 1
ATOM 1892 O O . VAL A 1 300 ? -4.220 -57.210 52.239 1.00 17.69 322 VAL A O 1
ATOM 1896 N N . GLU A 1 301 ? -5.518 -56.348 53.877 1.00 19.02 323 GLU A N 1
ATOM 1897 C CA . GLU A 1 301 ? -5.715 -57.649 54.545 1.00 20.73 323 GLU A CA 1
ATOM 1898 C C . GLU A 1 301 ? -6.620 -58.616 53.775 1.00 20.26 323 GLU A C 1
ATOM 1899 O O . GLU A 1 301 ? -6.509 -59.843 53.899 1.00 23.34 323 GLU A O 1
ATOM 1905 N N . ARG A 1 302 ? -7.572 -58.043 52.998 1.00 21.80 324 ARG A N 1
ATOM 1906 C CA . ARG A 1 302 ? -8.581 -58.833 52.322 1.00 23.40 324 ARG A CA 1
ATOM 1907 C C . ARG A 1 302 ? -8.015 -59.509 51.077 1.00 24.71 324 ARG A C 1
ATOM 1908 O O . ARG A 1 302 ? -7.093 -59.033 50.428 1.00 22.14 324 ARG A O 1
ATOM 1916 N N . ARG A 1 303 ? -8.571 -60.699 50.809 1.00 25.43 325 ARG A N 1
ATOM 1917 C CA . ARG A 1 303 ? -7.916 -61.621 49.898 1.00 26.46 325 ARG A CA 1
ATOM 1918 C C . ARG A 1 303 ? -8.274 -61.295 48.464 1.00 23.75 325 ARG A C 1
ATOM 1919 O O . ARG A 1 303 ? -7.488 -61.474 47.542 1.00 25.07 325 ARG A O 1
ATOM 1927 N N . GLN A 1 304 ? -9.540 -60.859 48.269 1.00 22.56 326 GLN A N 1
ATOM 1928 C CA . GLN A 1 304 ? -9.966 -60.421 46.945 1.00 24.73 326 GLN A CA 1
ATOM 1929 C C . GLN A 1 304 ? -9.100 -59.282 46.417 1.00 22.45 326 GLN A C 1
ATOM 1930 O O . GLN A 1 304 ? -9.181 -58.892 45.260 1.00 23.28 326 GLN A O 1
ATOM 1936 N N . HIS A 1 305 ? -8.386 -58.613 47.331 1.00 21.22 327 HIS A N 1
ATOM 1937 C CA . HIS A 1 305 ? -7.764 -57.371 46.875 1.00 20.65 327 HIS A CA 1
ATOM 1938 C C . HIS A 1 305 ? -6.325 -57.593 46.372 1.00 21.76 327 HIS A C 1
ATOM 1939 O O . HIS A 1 305 ? -5.416 -56.821 46.650 1.00 19.45 327 HIS A O 1
ATOM 1946 N N . GLY A 1 306 ? -6.113 -58.682 45.580 1.00 20.58 328 GLY A N 1
ATOM 1947 C CA . GLY A 1 306 ? -4.797 -58.932 44.951 1.00 20.37 328 GLY A CA 1
ATOM 1948 C C . GLY A 1 306 ? -4.342 -57.727 44.083 1.00 21.45 328 GLY A C 1
ATOM 1949 O O . GLY A 1 306 ? -3.182 -57.336 44.097 1.00 19.71 328 GLY A O 1
ATOM 1950 N N . TYR A 1 307 ? -5.288 -57.133 43.292 1.00 21.32 329 TYR A N 1
ATOM 1951 C CA . TYR A 1 307 ? -4.913 -55.975 42.445 1.00 20.52 329 TYR A CA 1
ATOM 1952 C C . TYR A 1 307 ? -4.358 -54.814 43.267 1.00 19.69 329 TYR A C 1
ATOM 1953 O O . TYR A 1 307 ? -3.371 -54.183 42.912 1.00 17.85 329 TYR A O 1
ATOM 1962 N N . GLU A 1 308 ? -5.014 -54.556 44.392 1.00 18.37 330 GLU A N 1
ATOM 1963 C CA . GLU A 1 308 ? -4.602 -53.484 45.286 1.00 18.23 330 GLU A CA 1
ATOM 1964 C C . GLU A 1 308 ? -3.226 -53.719 45.917 1.00 18.46 330 GLU A C 1
ATOM 1965 O O . GLU A 1 308 ? -2.490 -52.765 46.146 1.00 17.48 330 GLU A O 1
ATOM 1971 N N . ARG A 1 309 ? -2.880 -54.970 46.219 1.00 17.24 331 ARG A N 1
ATOM 1972 C CA . ARG A 1 309 ? -1.563 -55.243 46.805 1.00 17.31 331 ARG A CA 1
ATOM 1973 C C . ARG A 1 309 ? -0.470 -55.003 45.763 1.00 16.61 331 ARG A C 1
ATOM 1974 O O . ARG A 1 309 ? 0.602 -54.475 46.076 1.00 18.06 331 ARG A O 1
ATOM 1982 N N . ILE A 1 310 ? -0.741 -55.391 44.522 1.00 15.74 332 ILE A N 1
ATOM 1983 C CA . ILE A 1 310 ? 0.213 -55.187 43.433 1.00 15.78 332 ILE A CA 1
ATOM 1984 C C . ILE A 1 310 ? 0.330 -53.684 43.174 1.00 18.04 332 ILE A C 1
ATOM 1985 O O . ILE A 1 310 ? 1.424 -53.153 42.970 1.00 15.38 332 ILE A O 1
ATOM 1990 N N . MET A 1 311 ? -0.807 -52.998 43.189 1.00 16.32 333 MET A N 1
ATOM 1991 C CA . MET A 1 311 ? -0.786 -51.552 42.977 1.00 15.86 333 MET A CA 1
ATOM 1992 C C . MET A 1 311 ? 0.015 -50.839 44.066 1.00 16.14 333 MET A C 1
ATOM 1993 O O . MET A 1 311 ? 0.781 -49.921 43.813 1.00 15.96 333 MET A O 1
ATOM 1998 N N . LEU A 1 312 ? -0.220 -51.264 45.320 1.00 14.73 334 LEU A N 1
ATOM 1999 C CA . LEU A 1 312 ? 0.442 -50.611 46.439 1.00 17.47 334 LEU A CA 1
ATOM 2000 C C . LEU A 1 312 ? 1.945 -50.842 46.386 1.00 17.58 334 LEU A C 1
ATOM 2001 O O . LEU A 1 312 ? 2.752 -50.050 46.855 1.00 17.39 334 LEU A O 1
ATOM 2006 N N . THR A 1 313 ? 2.310 -52.001 45.823 1.00 16.16 335 THR A N 1
ATOM 2007 C CA . THR A 1 313 ? 3.721 -52.276 45.603 1.00 17.61 335 THR A CA 1
ATOM 2008 C C . THR A 1 313 ? 4.358 -51.272 44.640 1.00 16.90 335 THR A C 1
ATOM 2009 O O . THR A 1 313 ? 5.471 -50.804 44.836 1.00 16.84 335 THR A O 1
ATOM 2013 N N . LYS A 1 314 ? 3.622 -50.952 43.555 1.00 16.53 336 LYS A N 1
ATOM 2014 C CA . LYS A 1 314 ? 4.131 -49.938 42.637 1.00 17.65 336 LYS A CA 1
ATOM 2015 C C . LYS A 1 314 ? 4.329 -48.589 43.342 1.00 17.49 336 LYS A C 1
ATOM 2016 O O . LYS A 1 314 ? 5.325 -47.904 43.177 1.00 17.20 336 LYS A O 1
ATOM 2022 N N . ILE A 1 315 ? 3.305 -48.199 44.120 1.00 17.45 337 ILE A N 1
ATOM 2023 C CA . ILE A 1 315 ? 3.385 -46.930 44.821 1.00 17.79 337 ILE A CA 1
ATOM 2024 C C . ILE A 1 315 ? 4.581 -46.910 45.757 1.00 18.15 337 ILE A C 1
ATOM 2025 O O . ILE A 1 315 ? 5.301 -45.927 45.884 1.00 19.02 337 ILE A O 1
ATOM 2030 N N . ASN A 1 316 ? 4.691 -47.978 46.554 1.00 18.10 338 ASN A N 1
ATOM 2031 C CA . ASN A 1 316 ? 5.814 -48.035 47.453 1.00 19.18 338 ASN A CA 1
ATOM 2032 C C . ASN A 1 316 ? 7.131 -47.864 46.696 1.00 20.56 338 ASN A C 1
ATOM 2033 O O . ASN A 1 316 ? 8.055 -47.199 47.135 1.00 19.98 338 ASN A O 1
ATOM 2038 N N . ALA A 1 317 ? 7.230 -48.584 45.565 1.00 20.41 339 ALA A N 1
ATOM 2039 C CA . ALA A 1 317 ? 8.477 -48.557 44.801 1.00 20.09 339 ALA A CA 1
ATOM 2040 C C . ALA A 1 317 ? 8.735 -47.173 44.200 1.00 21.68 339 ALA A C 1
ATOM 2041 O O . ALA A 1 317 ? 9.856 -46.684 44.160 1.00 18.94 339 ALA A O 1
ATOM 2043 N N . LEU A 1 318 ? 7.656 -46.535 43.711 1.00 19.54 340 LEU A N 1
ATOM 2044 C CA . LEU A 1 318 ? 7.819 -45.213 43.119 1.00 20.83 340 LEU A CA 1
ATOM 2045 C C . LEU A 1 318 ? 8.145 -44.162 44.195 1.00 22.04 340 LEU A C 1
ATOM 2046 O O . LEU A 1 318 ? 8.912 -43.239 43.961 1.00 23.40 340 LEU A O 1
ATOM 2051 N N . VAL A 1 319 ? 7.562 -44.324 45.380 1.00 21.27 341 VAL A N 1
ATOM 2052 C CA . VAL A 1 319 ? 7.789 -43.357 46.452 1.00 22.12 341 VAL A CA 1
ATOM 2053 C C . VAL A 1 319 ? 9.222 -43.453 46.961 1.00 22.79 341 VAL A C 1
ATOM 2054 O O . VAL A 1 319 ? 9.915 -42.474 47.191 1.00 22.89 341 VAL A O 1
ATOM 2058 N N . THR A 1 320 ? 9.624 -44.707 47.185 1.00 23.89 342 THR A N 1
ATOM 2059 C CA . THR A 1 320 ? 10.962 -44.963 47.686 1.00 25.58 342 THR A CA 1
ATOM 2060 C C . THR A 1 320 ? 12.019 -44.470 46.702 1.00 26.47 342 THR A C 1
ATOM 2061 O O . THR A 1 320 ? 13.055 -43.924 47.067 1.00 27.48 342 THR A O 1
ATOM 2065 N N . THR A 1 321 ? 11.748 -44.727 45.409 1.00 24.08 343 THR A N 1
ATOM 2066 C CA . THR A 1 321 ? 12.682 -44.305 44.374 1.00 25.42 343 THR A CA 1
ATOM 2067 C C . THR A 1 321 ? 12.840 -42.791 44.362 1.00 26.54 343 THR A C 1
ATOM 2068 O O . THR A 1 321 ? 13.933 -42.243 44.310 1.00 26.56 343 THR A O 1
ATOM 2072 N N . ILE A 1 322 ? 11.686 -42.106 44.365 1.00 24.58 344 ILE A N 1
ATOM 2073 C CA . ILE A 1 322 ? 11.728 -40.656 44.317 1.00 24.21 344 ILE A CA 1
ATOM 2074 C C . ILE A 1 322 ? 12.320 -40.050 45.599 1.00 26.06 344 ILE A C 1
ATOM 2075 O O . ILE A 1 322 ? 13.012 -39.043 45.575 1.00 24.59 344 ILE A O 1
ATOM 2080 N N . ASP A 1 323 ? 11.967 -40.662 46.753 1.00 26.96 345 ASP A N 1
ATOM 2081 C CA . ASP A 1 323 ? 12.547 -40.214 48.029 1.00 29.25 345 ASP A CA 1
ATOM 2082 C C . ASP A 1 323 ? 14.080 -40.250 48.004 1.00 29.90 345 ASP A C 1
ATOM 2083 O O . ASP A 1 323 ? 14.768 -39.372 48.519 1.00 29.07 345 ASP A O 1
ATOM 2088 N N . ASP A 1 324 ? 14.612 -41.300 47.352 1.00 29.17 346 ASP A N 1
ATOM 2089 C CA . ASP A 1 324 ? 16.057 -41.418 47.221 1.00 31.97 346 ASP A CA 1
ATOM 2090 C C . ASP A 1 324 ? 16.620 -40.303 46.344 1.00 32.56 346 ASP A C 1
ATOM 2091 O O . ASP A 1 324 ? 17.732 -39.813 46.540 1.00 33.10 346 ASP A O 1
ATOM 2096 N N . VAL A 1 325 ? 15.831 -39.932 45.304 1.00 31.76 347 VAL A N 1
ATOM 2097 C CA . VAL A 1 325 ? 16.282 -38.860 44.419 1.00 31.26 347 VAL A CA 1
ATOM 2098 C C . VAL A 1 325 ? 16.439 -37.554 45.179 1.00 31.40 347 VAL A C 1
ATOM 2099 O O . VAL A 1 325 ? 17.399 -36.820 44.989 1.00 31.17 347 VAL A O 1
ATOM 2103 N N . PHE A 1 326 ? 15.483 -37.265 46.054 1.00 31.50 348 PHE A N 1
ATOM 2104 C CA . PHE A 1 326 ? 15.512 -36.035 46.837 1.00 32.62 348 PHE A CA 1
ATOM 2105 C C . PHE A 1 326 ? 16.488 -36.079 47.992 1.00 35.41 348 PHE A C 1
ATOM 2106 O O . PHE A 1 326 ? 17.109 -35.071 48.322 1.00 35.44 348 PHE A O 1
ATOM 2114 N N . ASP A 1 327 ? 16.626 -37.251 48.601 1.00 37.80 349 ASP A N 1
ATOM 2115 C CA . ASP A 1 327 ? 17.425 -37.345 49.804 1.00 41.87 349 ASP A CA 1
ATOM 2116 C C . ASP A 1 327 ? 18.929 -37.526 49.501 1.00 43.19 349 ASP A C 1
ATOM 2117 O O . ASP A 1 327 ? 19.773 -37.339 50.356 1.00 44.47 349 ASP A O 1
ATOM 2122 N N . ILE A 1 328 ? 19.251 -38.038 48.285 1.00 43.27 350 ILE A N 1
ATOM 2123 C CA . ILE A 1 328 ? 20.625 -38.522 48.041 1.00 44.65 350 ILE A CA 1
ATOM 2124 C C . ILE A 1 328 ? 21.205 -38.169 46.648 1.00 44.80 350 ILE A C 1
ATOM 2125 O O . ILE A 1 328 ? 22.411 -38.036 46.483 1.00 45.91 350 ILE A O 1
ATOM 2130 N N . TYR A 1 329 ? 20.359 -38.113 45.597 1.00 43.56 351 TYR A N 1
ATOM 2131 C CA . TYR A 1 329 ? 20.950 -38.051 44.242 1.00 42.18 351 TYR A CA 1
ATOM 2132 C C . TYR A 1 329 ? 20.939 -36.643 43.614 1.00 39.35 351 TYR A C 1
ATOM 2133 O O . TYR A 1 329 ? 21.882 -36.210 42.964 1.00 38.68 351 TYR A O 1
ATOM 2142 N N . GLY A 1 330 ? 19.773 -35.974 43.729 1.00 35.62 352 GLY A N 1
ATOM 2143 C CA . GLY A 1 330 ? 19.554 -34.757 42.950 1.00 32.84 352 GLY A CA 1
ATOM 2144 C C . GLY A 1 330 ? 20.146 -33.523 43.647 1.00 31.04 352 GLY A C 1
ATOM 2145 O O . GLY A 1 330 ? 20.217 -33.435 44.866 1.00 29.94 352 GLY A O 1
ATOM 2146 N N . THR A 1 331 ? 20.529 -32.552 42.823 1.00 29.49 353 THR A N 1
ATOM 2147 C CA . THR A 1 331 ? 21.013 -31.269 43.320 1.00 28.84 353 THR A CA 1
ATOM 2148 C C . THR A 1 331 ? 19.742 -30.494 43.629 1.00 27.74 353 THR A C 1
ATOM 2149 O O . THR A 1 331 ? 18.674 -30.815 43.098 1.00 24.84 353 THR A O 1
ATOM 2153 N N . LEU A 1 332 ? 19.838 -29.476 44.474 1.00 26.55 354 LEU A N 1
ATOM 2154 C CA . LEU A 1 332 ? 18.634 -28.708 44.769 1.00 26.92 354 LEU A CA 1
ATOM 2155 C C . LEU A 1 332 ? 17.967 -28.170 43.499 1.00 26.34 354 LEU A C 1
ATOM 2156 O O . LEU A 1 332 ? 16.750 -28.109 43.375 1.00 24.93 354 LEU A O 1
ATOM 2161 N N . GLU A 1 333 ? 18.812 -27.709 42.558 1.00 26.44 355 GLU A N 1
ATOM 2162 C CA . GLU A 1 333 ? 18.281 -27.174 41.312 1.00 27.47 355 GLU A CA 1
ATOM 2163 C C . GLU A 1 333 ? 17.425 -28.207 40.578 1.00 25.57 355 GLU A C 1
ATOM 2164 O O . GLU A 1 333 ? 16.331 -27.935 40.106 1.00 24.23 355 GLU A O 1
ATOM 2170 N N . GLU A 1 334 ? 17.993 -29.417 40.457 1.00 25.22 356 GLU A N 1
ATOM 2171 C CA . GLU A 1 334 ? 17.236 -30.487 39.816 1.00 24.55 356 GLU A CA 1
ATOM 2172 C C . GLU A 1 334 ? 15.923 -30.772 40.553 1.00 24.64 356 GLU A C 1
ATOM 2173 O O . GLU A 1 334 ? 14.856 -30.908 39.966 1.00 23.64 356 GLU A O 1
ATOM 2179 N N . LEU A 1 335 ? 16.025 -30.790 41.902 1.00 23.98 357 LEU A N 1
ATOM 2180 C CA . LEU A 1 335 ? 14.853 -30.965 42.749 1.00 24.53 357 LEU A CA 1
ATOM 2181 C C . LEU A 1 335 ? 13.752 -29.923 42.476 1.00 24.36 357 LEU A C 1
ATOM 2182 O O . LEU A 1 335 ? 12.571 -30.238 42.423 1.00 22.97 357 LEU A O 1
ATOM 2187 N N . GLN A 1 336 ? 14.162 -28.641 42.329 1.00 23.66 358 GLN A N 1
ATOM 2188 C CA . GLN A 1 336 ? 13.172 -27.620 41.955 1.00 23.54 358 GLN A CA 1
ATOM 2189 C C . GLN A 1 336 ? 12.526 -27.946 40.606 1.00 22.65 358 GLN A C 1
ATOM 2190 O O . GLN A 1 336 ? 11.324 -27.824 40.410 1.00 23.30 358 GLN A O 1
ATOM 2196 N N . LEU A 1 337 ? 13.382 -28.361 39.653 1.00 22.62 359 LEU A N 1
ATOM 2197 C CA . LEU A 1 337 ? 12.882 -28.731 38.333 1.00 22.73 359 LEU A CA 1
ATOM 2198 C C . LEU A 1 337 ? 11.825 -29.835 38.421 1.00 20.24 359 LEU A C 1
ATOM 2199 O O . LEU A 1 337 ? 10.746 -29.746 37.849 1.00 21.61 359 LEU A O 1
ATOM 2204 N N . PHE A 1 338 ? 12.171 -30.887 39.152 1.00 20.91 360 PHE A N 1
ATOM 2205 C CA . PHE A 1 338 ? 11.303 -32.063 39.290 1.00 20.30 360 PHE A CA 1
ATOM 2206 C C . PHE A 1 338 ? 9.977 -31.683 39.950 1.00 21.83 360 PHE A C 1
ATOM 2207 O O . PHE A 1 338 ? 8.897 -32.107 39.560 1.00 19.93 360 PHE A O 1
ATOM 2215 N N . THR A 1 339 ? 10.100 -30.905 41.034 1.00 20.37 361 THR A N 1
ATOM 2216 C CA . THR A 1 339 ? 8.910 -30.571 41.803 1.00 21.45 361 THR A CA 1
ATOM 2217 C C . THR A 1 339 ? 7.962 -29.737 40.955 1.00 21.07 361 THR A C 1
ATOM 2218 O O . THR A 1 339 ? 6.746 -29.871 40.981 1.00 23.43 361 THR A O 1
ATOM 2222 N N . THR A 1 340 ? 8.583 -28.824 40.202 1.00 21.86 362 THR A N 1
ATOM 2223 C CA . THR A 1 340 ? 7.818 -27.946 39.343 1.00 22.43 362 THR A CA 1
ATOM 2224 C C . THR A 1 340 ? 7.117 -28.726 38.222 1.00 22.74 362 THR A C 1
ATOM 2225 O O . THR A 1 340 ? 6.000 -28.429 37.818 1.00 20.14 362 THR A O 1
ATOM 2229 N N . ALA A 1 341 ? 7.828 -29.746 37.703 1.00 22.85 363 ALA A N 1
ATOM 2230 C CA . ALA A 1 341 ? 7.220 -30.608 36.692 1.00 22.65 363 ALA A CA 1
ATOM 2231 C C . ALA A 1 341 ? 5.990 -31.336 37.235 1.00 21.33 363 ALA A C 1
ATOM 2232 O O . ALA A 1 341 ? 4.954 -31.430 36.591 1.00 23.75 363 ALA A O 1
ATOM 2234 N N . ILE A 1 342 ? 6.166 -31.860 38.463 1.00 21.54 364 ILE A N 1
ATOM 2235 C CA . ILE A 1 342 ? 5.057 -32.517 39.145 1.00 21.66 364 ILE A CA 1
ATOM 2236 C C . ILE A 1 342 ? 3.881 -31.557 39.345 1.00 23.09 364 ILE A C 1
ATOM 2237 O O . ILE A 1 342 ? 2.720 -31.921 39.214 1.00 21.80 364 ILE A O 1
ATOM 2242 N N . GLN A 1 343 ? 4.177 -30.295 39.665 1.00 21.59 365 GLN A N 1
ATOM 2243 C CA . GLN A 1 343 ? 3.126 -29.289 39.793 1.00 22.84 365 GLN A CA 1
ATOM 2244 C C . GLN A 1 343 ? 2.358 -29.095 38.480 1.00 22.79 365 GLN A C 1
ATOM 2245 O O . GLN A 1 343 ? 1.139 -28.971 38.450 1.00 22.35 365 GLN A O 1
ATOM 2251 N N . ARG A 1 344 ? 3.121 -29.015 37.369 1.00 23.12 366 ARG A N 1
ATOM 2252 C CA . ARG A 1 344 ? 2.481 -28.867 36.062 1.00 23.93 366 ARG A CA 1
ATOM 2253 C C . ARG A 1 344 ? 1.659 -30.099 35.708 1.00 21.92 366 ARG A C 1
ATOM 2254 O O . ARG A 1 344 ? 0.645 -30.020 35.030 1.00 20.56 366 ARG A O 1
ATOM 2262 N N . TRP A 1 345 ? 2.200 -31.264 36.129 1.00 21.78 367 TRP A N 1
ATOM 2263 C CA . TRP A 1 345 ? 1.606 -32.557 35.796 1.00 19.78 367 TRP A CA 1
ATOM 2264 C C . TRP A 1 345 ? 1.234 -32.683 34.312 1.00 18.30 367 TRP A C 1
ATOM 2265 O O . TRP A 1 345 ? 0.082 -32.886 33.950 1.00 16.09 367 TRP A O 1
ATOM 2276 N N . ASP A 1 346 ? 2.235 -32.491 33.456 1.00 16.62 368 ASP A N 1
ATOM 2277 C CA . ASP A 1 346 ? 2.077 -32.576 32.011 1.00 18.49 368 ASP A CA 1
ATOM 2278 C C . ASP A 1 346 ? 3.274 -33.254 31.350 1.00 17.53 368 ASP A C 1
ATOM 2279 O O . ASP A 1 346 ? 4.138 -33.831 32.011 1.00 19.12 368 ASP A O 1
ATOM 2284 N N . ILE A 1 347 ? 3.268 -33.260 30.003 1.00 18.65 369 ILE A N 1
ATOM 2285 C CA . ILE A 1 347 ? 4.366 -33.880 29.280 1.00 20.21 369 ILE A CA 1
ATOM 2286 C C . ILE A 1 347 ? 5.403 -32.835 28.826 1.00 21.52 369 ILE A C 1
ATOM 2287 O O . ILE A 1 347 ? 6.589 -33.105 28.708 1.00 21.38 369 ILE A O 1
ATOM 2292 N N . GLU A 1 348 ? 4.911 -31.595 28.658 1.00 22.94 370 GLU A N 1
ATOM 2293 C CA . GLU A 1 348 ? 5.799 -30.491 28.288 1.00 25.64 370 GLU A CA 1
ATOM 2294 C C . GLU A 1 348 ? 6.973 -30.342 29.266 1.00 26.40 370 GLU A C 1
ATOM 2295 O O . GLU A 1 348 ? 8.099 -30.053 28.885 1.00 25.22 370 GLU A O 1
ATOM 2301 N N . SER A 1 349 ? 6.702 -30.574 30.546 1.00 25.05 371 SER A N 1
ATOM 2302 C CA . SER A 1 349 ? 7.732 -30.519 31.578 1.00 25.55 371 SER A CA 1
ATOM 2303 C C . SER A 1 349 ? 8.895 -31.500 31.343 1.00 25.57 371 SER A C 1
ATOM 2304 O O . SER A 1 349 ? 9.990 -31.331 31.878 1.00 25.97 371 SER A O 1
ATOM 2307 N N . MET A 1 350 ? 8.641 -32.593 30.580 1.00 25.64 372 MET A N 1
ATOM 2308 C CA . MET A 1 350 ? 9.805 -33.426 30.250 1.00 27.15 372 MET A CA 1
ATOM 2309 C C . MET A 1 350 ? 10.996 -32.623 29.682 1.00 26.77 372 MET A C 1
ATOM 2310 O O . MET A 1 350 ? 12.151 -33.028 29.792 1.00 26.06 372 MET A O 1
ATOM 2315 N N . LYS A 1 351 ? 10.682 -31.476 29.014 1.00 27.94 373 LYS A N 1
ATOM 2316 C CA . LYS A 1 351 ? 11.723 -30.635 28.424 1.00 32.18 373 LYS A CA 1
ATOM 2317 C C . LYS A 1 351 ? 12.771 -30.199 29.457 1.00 32.59 373 LYS A C 1
ATOM 2318 O O . LYS A 1 351 ? 13.958 -30.088 29.175 1.00 32.52 373 LYS A O 1
ATOM 2324 N N . GLN A 1 352 ? 12.289 -29.892 30.685 1.00 32.97 374 GLN A N 1
ATOM 2325 C CA . GLN A 1 352 ? 13.142 -29.241 31.681 1.00 33.22 374 GLN A CA 1
ATOM 2326 C C . GLN A 1 352 ? 14.050 -30.237 32.414 1.00 31.38 374 GLN A C 1
ATOM 2327 O O . GLN A 1 352 ? 14.984 -29.851 33.111 1.00 29.71 374 GLN A O 1
ATOM 2333 N N . LEU A 1 353 ? 13.664 -31.538 32.372 1.00 27.37 375 LEU A N 1
ATOM 2334 C CA . LEU A 1 353 ? 14.311 -32.509 33.275 1.00 24.69 375 LEU A CA 1
ATOM 2335 C C . LEU A 1 353 ? 15.496 -33.241 32.623 1.00 25.12 375 LEU A C 1
ATOM 2336 O O . LEU A 1 353 ? 15.507 -33.562 31.445 1.00 23.78 375 LEU A O 1
ATOM 2341 N N . PRO A 1 354 ? 16.507 -33.537 33.461 1.00 24.56 376 PRO A N 1
ATOM 2342 C CA . PRO A 1 354 ? 17.696 -34.281 33.035 1.00 26.45 376 PRO A CA 1
ATOM 2343 C C . PRO A 1 354 ? 17.205 -35.717 32.822 1.00 27.44 376 PRO A C 1
ATOM 2344 O O . PRO A 1 354 ? 16.186 -36.118 33.400 1.00 26.46 376 PRO A O 1
ATOM 2348 N N . PRO A 1 355 ? 17.917 -36.513 32.003 1.00 27.96 377 PRO A N 1
ATOM 2349 C CA . PRO A 1 355 ? 17.527 -37.899 31.721 1.00 26.37 377 PRO A CA 1
ATOM 2350 C C . PRO A 1 355 ? 17.028 -38.779 32.863 1.00 26.07 377 PRO A C 1
ATOM 2351 O O . PRO A 1 355 ? 15.980 -39.414 32.731 1.00 25.49 377 PRO A O 1
ATOM 2355 N N . TYR A 1 356 ? 17.758 -38.843 33.973 1.00 24.55 378 TYR A N 1
ATOM 2356 C CA . TYR A 1 356 ? 17.305 -39.704 35.052 1.00 25.24 378 TYR A CA 1
ATOM 2357 C C . TYR A 1 356 ? 15.972 -39.246 35.642 1.00 24.57 378 TYR A C 1
ATOM 2358 O O . TYR A 1 356 ? 15.196 -40.076 36.119 1.00 24.36 378 TYR A O 1
ATOM 2367 N N . MET A 1 357 ? 15.688 -37.942 35.594 1.00 22.96 379 MET A N 1
ATOM 2368 C CA . MET A 1 357 ? 14.422 -37.450 36.124 1.00 22.61 379 MET A CA 1
ATOM 2369 C C . MET A 1 357 ? 13.287 -37.590 35.128 1.00 22.54 379 MET A C 1
ATOM 2370 O O . MET A 1 357 ? 12.120 -37.700 35.526 1.00 21.17 379 MET A O 1
ATOM 2375 N N . GLN A 1 358 ? 13.614 -37.566 33.837 1.00 21.44 380 GLN A N 1
ATOM 2376 C CA . GLN A 1 358 ? 12.584 -37.707 32.819 1.00 23.32 380 GLN A CA 1
ATOM 2377 C C . GLN A 1 358 ? 11.882 -39.054 32.953 1.00 23.26 380 GLN A C 1
ATOM 2378 O O . GLN A 1 358 ? 10.691 -39.204 32.737 1.00 23.98 380 GLN A O 1
ATOM 2384 N N . ILE A 1 359 ? 12.689 -40.060 33.308 1.00 23.24 381 ILE A N 1
ATOM 2385 C CA . ILE A 1 359 ? 12.153 -41.407 33.343 1.00 24.73 381 ILE A CA 1
ATOM 2386 C C . ILE A 1 359 ? 11.580 -41.763 34.728 1.00 22.70 381 ILE A C 1
ATOM 2387 O O . ILE A 1 359 ? 10.708 -42.615 34.874 1.00 24.67 381 ILE A O 1
ATOM 2392 N N . CYS A 1 360 ? 12.033 -41.029 35.767 1.00 22.33 382 CYS A N 1
ATOM 2393 C CA . CYS A 1 360 ? 11.379 -41.142 37.067 1.00 21.19 382 CYS A CA 1
ATOM 2394 C C . CYS A 1 360 ? 9.998 -40.487 37.055 1.00 20.31 382 CYS A C 1
ATOM 2395 O O . CYS A 1 360 ? 9.002 -41.063 37.473 1.00 19.28 382 CYS A O 1
ATOM 2398 N N . TYR A 1 361 ? 10.049 -39.267 36.499 1.00 18.44 383 TYR A N 1
ATOM 2399 C CA . TYR A 1 361 ? 8.818 -38.508 36.334 1.00 18.06 383 TYR A CA 1
ATOM 2400 C C . TYR A 1 361 ? 7.795 -39.274 35.491 1.00 18.31 383 TYR A C 1
ATOM 2401 O O . TYR A 1 361 ? 6.642 -39.437 35.867 1.00 17.12 383 TYR A O 1
ATOM 2410 N N . LEU A 1 362 ? 8.201 -39.721 34.291 1.00 16.45 384 LEU A N 1
ATOM 2411 C CA . LEU A 1 362 ? 7.203 -40.344 33.417 1.00 17.27 384 LEU A CA 1
ATOM 2412 C C . LEU A 1 362 ? 6.722 -41.704 33.939 1.00 16.40 384 LEU A C 1
ATOM 2413 O O . LEU A 1 362 ? 5.582 -42.111 33.728 1.00 16.54 384 LEU A O 1
ATOM 2418 N N . ALA A 1 363 ? 7.611 -42.424 34.663 1.00 15.30 385 ALA A N 1
ATOM 2419 C CA . ALA A 1 363 ? 7.139 -43.664 35.264 1.00 16.99 385 ALA A CA 1
ATOM 2420 C C . ALA A 1 363 ? 6.020 -43.389 36.260 1.00 17.17 385 ALA A C 1
ATOM 2421 O O . ALA A 1 363 ? 4.987 -44.045 36.271 1.00 15.54 385 ALA A O 1
ATOM 2423 N N . LEU A 1 364 ? 6.221 -42.385 37.108 1.00 16.33 386 LEU A N 1
ATOM 2424 C CA . LEU A 1 364 ? 5.200 -42.030 38.092 1.00 17.95 386 LEU A CA 1
ATOM 2425 C C . LEU A 1 364 ? 3.947 -41.526 37.385 1.00 17.55 386 LEU A C 1
ATOM 2426 O O . LEU A 1 364 ? 2.827 -41.947 37.685 1.00 17.12 386 LEU A O 1
ATOM 2431 N N . PHE A 1 365 ? 4.153 -40.610 36.447 1.00 17.21 387 PHE A N 1
ATOM 2432 C CA . PHE A 1 365 ? 3.069 -39.998 35.683 1.00 16.72 387 PHE A CA 1
ATOM 2433 C C . PHE A 1 365 ? 2.151 -41.033 35.020 1.00 16.89 387 PHE A C 1
ATOM 2434 O O . PHE A 1 365 ? 0.934 -40.988 35.179 1.00 16.49 387 PHE A O 1
ATOM 2442 N N . ASN A 1 366 ? 2.736 -41.971 34.281 1.00 17.04 388 ASN A N 1
ATOM 2443 C CA . ASN A 1 366 ? 1.948 -43.010 33.621 1.00 17.57 388 ASN A CA 1
ATOM 2444 C C . ASN A 1 366 ? 1.224 -43.948 34.612 1.00 16.03 388 ASN A C 1
ATOM 2445 O O . ASN A 1 366 ? 0.102 -44.369 34.390 1.00 16.78 388 ASN A O 1
ATOM 2450 N N . PHE A 1 367 ? 1.951 -44.404 35.659 1.00 16.61 389 PHE A N 1
ATOM 2451 C CA . PHE A 1 367 ? 1.283 -45.218 36.695 1.00 17.63 389 PHE A CA 1
ATOM 2452 C C . PHE A 1 367 ? 0.015 -44.515 37.222 1.00 17.99 389 PHE A C 1
ATOM 2453 O O . PHE A 1 367 ? -1.090 -45.057 37.166 1.00 18.34 389 PHE A O 1
ATOM 2461 N N . VAL A 1 368 ? 0.200 -43.258 37.723 1.00 17.81 390 VAL A N 1
ATOM 2462 C CA . VAL A 1 368 ? -0.917 -42.526 38.322 1.00 17.64 390 VAL A CA 1
ATOM 2463 C C . VAL A 1 368 ? -2.069 -42.308 37.336 1.00 17.39 390 VAL A C 1
ATOM 2464 O O . VAL A 1 368 ? -3.240 -42.441 37.666 1.00 16.80 390 VAL A O 1
ATOM 2468 N N . ASN A 1 369 ? -1.708 -41.956 36.086 1.00 16.77 391 ASN A N 1
ATOM 2469 C CA . ASN A 1 369 ? -2.752 -41.731 35.092 1.00 17.48 391 ASN A CA 1
ATOM 2470 C C . ASN A 1 369 ? -3.474 -43.039 34.715 1.00 17.92 391 ASN A C 1
ATOM 2471 O O . ASN A 1 369 ? -4.644 -43.043 34.355 1.00 15.93 391 ASN A O 1
ATOM 2476 N N . GLU A 1 370 ? -2.772 -44.166 34.812 1.00 16.75 392 GLU A N 1
ATOM 2477 C CA . GLU A 1 370 ? -3.395 -45.454 34.532 1.00 16.31 392 GLU A CA 1
ATOM 2478 C C . GLU A 1 370 ? -4.421 -45.740 35.641 1.00 16.00 392 GLU A C 1
ATOM 2479 O O . GLU A 1 370 ? -5.511 -46.212 35.360 1.00 16.87 392 GLU A O 1
ATOM 2485 N N . MET A 1 371 ? -4.074 -45.455 36.896 1.00 16.61 393 MET A N 1
ATOM 2486 C CA . MET A 1 371 ? -5.013 -45.675 38.001 1.00 17.97 393 MET A CA 1
ATOM 2487 C C . MET A 1 371 ? -6.245 -44.796 37.838 1.00 18.56 393 MET A C 1
ATOM 2488 O O . MET A 1 371 ? -7.378 -45.196 38.081 1.00 16.91 393 MET A O 1
ATOM 2493 N N . ALA A 1 372 ? -6.002 -43.550 37.385 1.00 18.76 394 ALA A N 1
ATOM 2494 C CA . ALA A 1 372 ? -7.121 -42.644 37.151 1.00 19.55 394 ALA A CA 1
ATOM 2495 C C . ALA A 1 372 ? -8.034 -43.165 36.038 1.00 19.32 394 ALA A C 1
ATOM 2496 O O . ALA A 1 372 ? -9.251 -43.102 36.122 1.00 18.16 394 ALA A O 1
ATOM 2498 N N . TYR A 1 373 ? -7.406 -43.703 34.968 1.00 18.21 395 TYR A N 1
ATOM 2499 C CA . TYR A 1 373 ? -8.238 -44.256 33.906 1.00 18.24 395 TYR A CA 1
ATOM 2500 C C . TYR A 1 373 ? -9.142 -45.346 34.458 1.00 18.43 395 TYR A C 1
ATOM 2501 O O . TYR A 1 373 ? -10.351 -45.345 34.264 1.00 18.33 395 TYR A O 1
ATOM 2510 N N . ASP A 1 374 ? -8.541 -46.293 35.209 1.00 18.77 396 ASP A N 1
ATOM 2511 C CA . ASP A 1 374 ? -9.330 -47.412 35.716 1.00 19.06 396 ASP A CA 1
ATOM 2512 C C . ASP A 1 374 ? -10.556 -46.929 36.508 1.00 19.37 396 ASP A C 1
ATOM 2513 O O . ASP A 1 374 ? -11.647 -47.475 36.409 1.00 19.99 396 ASP A O 1
ATOM 2518 N N . THR A 1 375 ? -10.338 -45.871 37.348 1.00 19.76 397 THR A N 1
ATOM 2519 C CA . THR A 1 375 ? -11.434 -45.343 38.182 1.00 20.95 397 THR A CA 1
ATOM 2520 C C . THR A 1 375 ? -12.493 -44.649 37.340 1.00 20.46 397 THR A C 1
ATOM 2521 O O . THR A 1 375 ? -13.683 -44.689 37.641 1.00 21.25 397 THR A O 1
ATOM 2525 N N . LEU A 1 376 ? -12.043 -43.964 36.270 1.00 20.81 398 LEU A N 1
ATOM 2526 C CA . LEU A 1 376 ? -12.999 -43.304 35.392 1.00 20.40 398 LEU A CA 1
ATOM 2527 C C . LEU A 1 376 ? -13.835 -44.341 34.658 1.00 21.51 398 LEU A C 1
ATOM 2528 O O . LEU A 1 376 ? -15.048 -44.224 34.541 1.00 19.65 398 LEU A O 1
ATOM 2533 N N . ARG A 1 377 ? -13.170 -45.388 34.183 1.00 18.62 399 ARG A N 1
ATOM 2534 C CA . ARG A 1 377 ? -13.827 -46.473 33.462 1.00 20.55 399 ARG A CA 1
ATOM 2535 C C . ARG A 1 377 ? -14.784 -47.256 34.357 1.00 20.84 399 ARG A C 1
ATOM 2536 O O . ARG A 1 377 ? -15.939 -47.468 34.007 1.00 20.38 399 ARG A O 1
ATOM 2544 N N . ASP A 1 378 ? -14.302 -47.677 35.521 1.00 22.15 400 ASP A N 1
ATOM 2545 C CA . ASP A 1 378 ? -15.116 -48.536 36.415 1.00 24.36 400 ASP A CA 1
ATOM 2546 C C . ASP A 1 378 ? -16.198 -47.792 37.231 1.00 25.28 400 ASP A C 1
ATOM 2547 O O . ASP A 1 378 ? -17.255 -48.340 37.504 1.00 25.12 400 ASP A O 1
ATOM 2552 N N . LYS A 1 379 ? -15.885 -46.549 37.702 1.00 24.71 401 LYS A N 1
ATOM 2553 C CA . LYS A 1 379 ? -16.797 -45.878 38.640 1.00 25.58 401 LYS A CA 1
ATOM 2554 C C . LYS A 1 379 ? -17.357 -44.544 38.098 1.00 25.69 401 LYS A C 1
ATOM 2555 O O . LYS A 1 379 ? -18.042 -43.794 38.792 1.00 25.20 401 LYS A O 1
ATOM 2561 N N . GLY A 1 380 ? -17.042 -44.229 36.829 1.00 25.93 402 GLY A N 1
ATOM 2562 C CA . GLY A 1 380 ? -17.531 -42.963 36.259 1.00 26.66 402 GLY A CA 1
ATOM 2563 C C . GLY A 1 380 ? -17.121 -41.731 37.080 1.00 27.18 402 GLY A C 1
ATOM 2564 O O . GLY A 1 380 ? -17.799 -40.712 37.092 1.00 29.05 402 GLY A O 1
ATOM 2565 N N . PHE A 1 381 ? -15.964 -41.834 37.784 1.00 25.37 403 PHE A N 1
ATOM 2566 C CA . PHE A 1 381 ? -15.489 -40.690 38.576 1.00 24.32 403 PHE A CA 1
ATOM 2567 C C . PHE A 1 381 ? -14.092 -40.265 38.156 1.00 24.51 403 PHE A C 1
ATOM 2568 O O . PHE A 1 381 ? -13.188 -41.077 38.014 1.00 23.97 403 PHE A O 1
ATOM 2576 N N . ASP A 1 382 ? -13.929 -38.961 37.963 1.00 23.38 404 ASP A N 1
ATOM 2577 C CA . ASP A 1 382 ? -12.646 -38.388 37.565 1.00 23.23 404 ASP A CA 1
ATOM 2578 C C . ASP A 1 382 ? -11.811 -38.097 38.802 1.00 21.38 404 ASP A C 1
ATOM 2579 O O . ASP A 1 382 ? -12.001 -37.087 39.482 1.00 20.45 404 ASP A O 1
ATOM 2584 N N . SER A 1 383 ? -10.870 -38.984 39.097 1.00 19.27 405 SER A N 1
ATOM 2585 C CA . SER A 1 383 ? -10.042 -38.801 40.276 1.00 17.25 405 SER A CA 1
ATOM 2586 C C . SER A 1 383 ? -8.759 -38.016 40.018 1.00 17.63 405 SER A C 1
ATOM 2587 O O . SER A 1 383 ? -7.990 -37.804 40.938 1.00 15.50 405 SER A O 1
ATOM 2590 N N . THR A 1 384 ? -8.531 -37.561 38.792 1.00 19.31 406 THR A N 1
ATOM 2591 C CA . THR A 1 384 ? -7.269 -36.868 38.508 1.00 22.08 406 THR A CA 1
ATOM 2592 C C . THR A 1 384 ? -6.922 -35.679 39.403 1.00 21.97 406 THR A C 1
ATOM 2593 O O . THR A 1 384 ? -5.779 -35.541 39.827 1.00 21.18 406 THR A O 1
ATOM 2597 N N . PRO A 1 385 ? -7.898 -34.805 39.706 1.00 23.10 407 PRO A N 1
ATOM 2598 C CA . PRO A 1 385 ? -7.575 -33.694 40.584 1.00 22.98 407 PRO A CA 1
ATOM 2599 C C . PRO A 1 385 ? -7.132 -34.135 41.998 1.00 23.23 407 PRO A C 1
ATOM 2600 O O . PRO A 1 385 ? -6.314 -33.494 42.636 1.00 21.93 407 PRO A O 1
ATOM 2604 N N . TYR A 1 386 ? -7.705 -35.262 42.494 1.00 22.04 408 TYR A N 1
ATOM 2605 C CA . TYR A 1 386 ? -7.304 -35.729 43.829 1.00 21.15 408 TYR A CA 1
ATOM 2606 C C . TYR A 1 386 ? -5.929 -36.410 43.826 1.00 20.16 408 TYR A C 1
ATOM 2607 O O . TYR A 1 386 ? -5.104 -36.207 44.707 1.00 20.23 408 TYR A O 1
ATOM 2616 N N . LEU A 1 387 ? -5.694 -37.265 42.803 1.00 19.93 409 LEU A N 1
ATOM 2617 C CA . LEU A 1 387 ? -4.351 -37.922 42.798 1.00 20.18 409 LEU A CA 1
ATOM 2618 C C . LEU A 1 387 ? -3.267 -36.913 42.532 1.00 19.47 409 LEU A C 1
ATOM 2619 O O . LEU A 1 387 ? -2.164 -36.997 43.056 1.00 19.24 409 LEU A O 1
ATOM 2624 N N . ARG A 1 388 ? -3.528 -35.889 41.725 1.00 20.49 410 ARG A N 1
ATOM 2625 C CA . ARG A 1 388 ? -2.494 -34.867 41.514 1.00 21.29 410 ARG A CA 1
ATOM 2626 C C . ARG A 1 388 ? -2.179 -34.170 42.835 1.00 21.05 410 ARG A C 1
ATOM 2627 O O . ARG A 1 388 ? -1.025 -33.908 43.172 1.00 21.50 410 ARG A O 1
ATOM 2635 N N . LYS A 1 389 ? -3.264 -33.853 43.583 1.00 22.33 411 LYS A N 1
ATOM 2636 C CA . LYS A 1 389 ? -3.098 -33.192 44.876 1.00 22.61 411 LYS A CA 1
ATOM 2637 C C . LYS A 1 389 ? -2.143 -33.951 45.800 1.00 21.81 411 LYS A C 1
ATOM 2638 O O . LYS A 1 389 ? -1.216 -33.391 46.359 1.00 20.16 411 LYS A O 1
ATOM 2644 N N . VAL A 1 390 ? -2.386 -35.269 45.955 1.00 20.77 412 VAL A N 1
ATOM 2645 C CA . VAL A 1 390 ? -1.553 -36.028 46.888 1.00 19.49 412 VAL A CA 1
ATOM 2646 C C . VAL A 1 390 ? -0.101 -36.186 46.414 1.00 19.70 412 VAL A C 1
ATOM 2647 O O . VAL A 1 390 ? 0.841 -36.145 47.191 1.00 19.08 412 VAL A O 1
ATOM 2651 N N . TRP A 1 391 ? 0.084 -36.361 45.095 1.00 18.75 413 TRP A N 1
ATOM 2652 C CA . TRP A 1 391 ? 1.467 -36.500 44.619 1.00 19.04 413 TRP A CA 1
ATOM 2653 C C . TRP A 1 391 ? 2.228 -35.156 44.608 1.00 19.32 413 TRP A C 1
ATOM 2654 O O . TRP A 1 391 ? 3.397 -35.081 44.963 1.00 18.85 413 TRP A O 1
ATOM 2665 N N . VAL A 1 392 ? 1.574 -34.053 44.188 1.00 21.72 414 VAL A N 1
ATOM 2666 C CA . VAL A 1 392 ? 2.300 -32.797 44.360 1.00 23.27 414 VAL A CA 1
ATOM 2667 C C . VAL A 1 392 ? 2.566 -32.493 45.839 1.00 22.60 414 VAL A C 1
ATOM 2668 O O . VAL A 1 392 ? 3.603 -31.965 46.218 1.00 22.74 414 VAL A O 1
ATOM 2672 N N . GLY A 1 393 ? 1.578 -32.828 46.688 1.00 22.05 415 GLY A N 1
ATOM 2673 C CA . GLY A 1 393 ? 1.758 -32.639 48.133 1.00 21.05 415 GLY A CA 1
ATOM 2674 C C . GLY A 1 393 ? 2.958 -33.422 48.684 1.00 21.86 415 GLY A C 1
ATOM 2675 O O . GLY A 1 393 ? 3.730 -32.935 49.514 1.00 19.67 415 GLY A O 1
ATOM 2676 N N . LEU A 1 394 ? 3.122 -34.675 48.207 1.00 20.17 416 LEU A N 1
ATOM 2677 C CA . LEU A 1 394 ? 4.281 -35.456 48.648 1.00 20.57 416 LEU A CA 1
ATOM 2678 C C . LEU A 1 394 ? 5.589 -34.842 48.174 1.00 20.39 416 LEU A C 1
ATOM 2679 O O . LEU A 1 394 ? 6.493 -34.585 48.957 1.00 21.10 416 LEU A O 1
ATOM 2684 N N . ILE A 1 395 ? 5.692 -34.627 46.868 1.00 20.97 417 ILE A N 1
ATOM 2685 C CA . ILE A 1 395 ? 6.904 -34.067 46.280 1.00 21.93 417 ILE A CA 1
ATOM 2686 C C . ILE A 1 395 ? 7.242 -32.696 46.874 1.00 22.19 417 ILE A C 1
ATOM 2687 O O . ILE A 1 395 ? 8.397 -32.423 47.193 1.00 22.26 417 ILE A O 1
ATOM 2692 N N . GLU A 1 396 ? 6.246 -31.831 47.026 1.00 21.58 418 GLU A N 1
ATOM 2693 C CA . GLU A 1 396 ? 6.515 -30.522 47.613 1.00 22.16 418 GLU A CA 1
ATOM 2694 C C . GLU A 1 396 ? 7.020 -30.656 49.048 1.00 23.07 418 GLU A C 1
ATOM 2695 O O . GLU A 1 396 ? 7.869 -29.876 49.477 1.00 22.82 418 GLU A O 1
ATOM 2701 N N . SER A 1 397 ? 6.520 -31.647 49.790 1.00 23.24 419 SER A N 1
ATOM 2702 C CA . SER A 1 397 ? 7.043 -31.853 51.139 1.00 23.08 419 SER A CA 1
ATOM 2703 C C . SER A 1 397 ? 8.513 -32.307 51.138 1.00 22.54 419 SER A C 1
ATOM 2704 O O . SER A 1 397 ? 9.283 -32.027 52.049 1.00 22.15 419 SER A O 1
ATOM 2707 N N . TYR A 1 398 ? 8.874 -33.085 50.092 1.00 21.42 420 TYR A N 1
ATOM 2708 C CA . TYR A 1 398 ? 10.277 -33.476 49.930 1.00 20.87 420 TYR A CA 1
ATOM 2709 C C . TYR A 1 398 ? 11.164 -32.243 49.813 1.00 21.52 420 TYR A C 1
ATOM 2710 O O . TYR A 1 398 ? 12.242 -32.156 50.392 1.00 23.15 420 TYR A O 1
ATOM 2719 N N . LEU A 1 399 ? 10.768 -31.387 48.854 1.00 22.96 421 LEU A N 1
ATOM 2720 C CA . LEU A 1 399 ? 11.531 -30.181 48.561 1.00 23.31 421 LEU A CA 1
ATOM 2721 C C . LEU A 1 399 ? 11.600 -29.251 49.772 1.00 24.54 421 LEU A C 1
ATOM 2722 O O . LEU A 1 399 ? 12.631 -28.671 50.087 1.00 23.30 421 LEU A O 1
ATOM 2727 N N . ILE A 1 400 ? 10.517 -29.117 50.535 1.00 24.16 422 ILE A N 1
ATOM 2728 C CA . ILE A 1 400 ? 10.533 -28.321 51.769 1.00 24.69 422 ILE A CA 1
ATOM 2729 C C . ILE A 1 400 ? 11.616 -28.819 52.709 1.00 25.94 422 ILE A C 1
ATOM 2730 O O . ILE A 1 400 ? 12.354 -28.061 53.320 1.00 24.88 422 ILE A O 1
ATOM 2735 N N . GLU A 1 401 ? 11.683 -30.154 52.814 1.00 24.40 423 GLU A N 1
ATOM 2736 C CA . GLU A 1 401 ? 12.679 -30.768 53.677 1.00 26.70 423 GLU A CA 1
ATOM 2737 C C . GLU A 1 401 ? 14.091 -30.556 53.130 1.00 25.82 423 GLU A C 1
ATOM 2738 O O . GLU A 1 401 ? 15.043 -30.295 53.861 1.00 26.52 423 GLU A O 1
ATOM 2744 N N . ALA A 1 402 ? 14.215 -30.675 51.793 1.00 25.68 424 ALA A N 1
ATOM 2745 C CA . ALA A 1 402 ? 15.516 -30.468 51.177 1.00 25.22 424 ALA A CA 1
ATOM 2746 C C . ALA A 1 402 ? 15.988 -29.032 51.362 1.00 25.03 424 ALA A C 1
ATOM 2747 O O . ALA A 1 402 ? 17.154 -28.779 51.640 1.00 24.72 424 ALA A O 1
ATOM 2749 N N . LYS A 1 403 ? 15.067 -28.085 51.225 1.00 23.70 425 LYS A N 1
ATOM 2750 C CA . LYS A 1 403 ? 15.407 -26.676 51.391 1.00 24.88 425 LYS A CA 1
ATOM 2751 C C . LYS A 1 403 ? 15.828 -26.330 52.818 1.00 26.26 425 LYS A C 1
ATOM 2752 O O . LYS A 1 403 ? 16.616 -25.405 53.025 1.00 27.49 425 LYS A O 1
ATOM 2758 N N . TRP A 1 404 ? 15.317 -27.062 53.806 1.00 26.89 426 TRP A N 1
ATOM 2759 C CA . TRP A 1 404 ? 15.686 -26.800 55.198 1.00 28.15 426 TRP A CA 1
ATOM 2760 C C . TRP A 1 404 ? 17.196 -26.865 55.389 1.00 30.48 426 TRP A C 1
ATOM 2761 O O . TRP A 1 404 ? 17.785 -26.023 56.063 1.00 27.68 426 TRP A O 1
ATOM 2772 N N . TYR A 1 405 ? 17.815 -27.890 54.814 1.00 32.14 427 TYR A N 1
ATOM 2773 C CA . TYR A 1 405 ? 19.258 -28.064 54.931 1.00 34.78 427 TYR A CA 1
ATOM 2774 C C . TYR A 1 405 ? 20.037 -26.846 54.425 1.00 34.58 427 TYR A C 1
ATOM 2775 O O . TYR A 1 405 ? 20.917 -26.337 55.114 1.00 33.35 427 TYR A O 1
ATOM 2784 N N . TYR A 1 406 ? 19.697 -26.366 53.232 1.00 33.75 428 TYR A N 1
ATOM 2785 C CA . TYR A 1 406 ? 20.399 -25.222 52.649 1.00 34.49 428 TYR A CA 1
ATOM 2786 C C . TYR A 1 406 ? 20.195 -23.905 53.389 1.00 34.20 428 TYR A C 1
ATOM 2787 O O . TYR A 1 406 ? 21.040 -23.013 53.314 1.00 34.89 428 TYR A O 1
ATOM 2796 N N . LYS A 1 407 ? 19.081 -23.786 54.106 1.00 32.79 429 LYS A N 1
ATOM 2797 C CA . LYS A 1 407 ? 18.781 -22.576 54.865 1.00 33.70 429 LYS A CA 1
ATOM 2798 C C . LYS A 1 407 ? 19.239 -22.712 56.309 1.00 34.11 429 LYS A C 1
ATOM 2799 O O . LYS A 1 407 ? 19.084 -21.784 57.106 1.00 34.52 429 LYS A O 1
ATOM 2805 N N . GLY A 1 408 ? 19.806 -23.868 56.641 1.00 34.38 430 GLY A N 1
ATOM 2806 C CA . GLY A 1 408 ? 20.289 -24.107 57.999 1.00 35.98 430 GLY A CA 1
ATOM 2807 C C . GLY A 1 408 ? 19.134 -24.138 58.989 1.00 36.54 430 GLY A C 1
ATOM 2808 O O . GLY A 1 408 ? 19.281 -23.907 60.192 1.00 37.05 430 GLY A O 1
ATOM 2809 N N . HIS A 1 409 ? 17.935 -24.378 58.434 1.00 37.15 431 HIS A N 1
ATOM 2810 C CA . HIS A 1 409 ? 16.676 -24.291 59.163 1.00 37.88 431 HIS A CA 1
ATOM 2811 C C . HIS A 1 409 ? 16.505 -25.536 60.037 1.00 38.20 431 HIS A C 1
ATOM 2812 O O . HIS A 1 409 ? 16.643 -26.666 59.588 1.00 36.93 431 HIS A O 1
ATOM 2819 N N . LYS A 1 410 ? 16.237 -25.289 61.332 1.00 38.67 432 LYS A N 1
ATOM 2820 C CA . LYS A 1 410 ? 16.031 -26.403 62.251 1.00 39.99 432 LYS A CA 1
ATOM 2821 C C . LYS A 1 410 ? 14.667 -26.322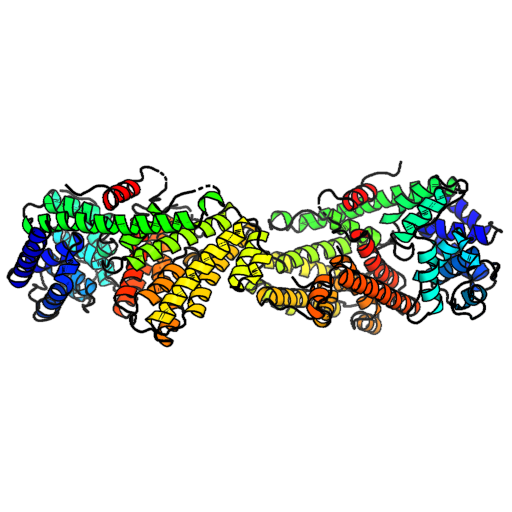 62.925 1.00 40.41 432 LYS A C 1
ATOM 2822 O O . LYS A 1 410 ? 14.426 -25.492 63.791 1.00 41.60 432 LYS A O 1
ATOM 2824 N N . PRO A 1 411 ? 13.724 -27.081 62.350 1.00 39.91 433 PRO A N 1
ATOM 2825 C CA . PRO A 1 411 ? 12.306 -26.937 62.681 1.00 39.29 433 PRO A CA 1
ATOM 2826 C C . PRO A 1 411 ? 12.005 -27.415 64.100 1.00 37.91 433 PRO A C 1
ATOM 2827 O O . PRO A 1 411 ? 12.685 -28.269 64.654 1.00 35.96 433 PRO A O 1
ATOM 2831 N N . SER A 1 412 ? 11.036 -26.745 64.739 1.00 37.86 434 SER A N 1
ATOM 2832 C CA . SER A 1 412 ? 10.474 -27.299 65.960 1.00 38.85 434 SER A CA 1
ATOM 2833 C C . SER A 1 412 ? 9.667 -28.546 65.636 1.00 40.33 434 SER A C 1
ATOM 2834 O O . SER A 1 412 ? 9.272 -28.752 64.491 1.00 38.81 434 SER A O 1
ATOM 2837 N N . LEU A 1 413 ? 9.474 -29.423 66.672 1.00 41.83 435 LEU A N 1
ATOM 2838 C CA . LEU A 1 413 ? 8.695 -30.658 66.487 1.00 42.68 435 LEU A CA 1
ATOM 2839 C C . LEU A 1 413 ? 7.364 -30.381 65.805 1.00 41.56 435 LEU A C 1
ATOM 2840 O O . LEU A 1 413 ? 6.970 -31.056 64.863 1.00 41.53 435 LEU A O 1
ATOM 2845 N N . GLU A 1 414 ? 6.698 -29.333 66.303 1.00 40.38 436 GLU A N 1
ATOM 2846 C CA . GLU A 1 414 ? 5.460 -28.918 65.662 1.00 39.82 436 GLU A CA 1
ATOM 2847 C C . GLU A 1 414 ? 5.662 -28.665 64.170 1.00 39.44 436 GLU A C 1
ATOM 2848 O O . GLU A 1 414 ? 4.885 -29.098 63.329 1.00 38.58 436 GLU A O 1
ATOM 2850 N N . GLU A 1 415 ? 6.719 -27.891 63.820 1.00 38.37 437 GLU A N 1
ATOM 2851 C CA . GLU A 1 415 ? 6.915 -27.591 62.393 1.00 37.10 437 GLU A CA 1
ATOM 2852 C C . GLU A 1 415 ? 7.279 -28.854 61.620 1.00 35.32 437 GLU A C 1
ATOM 2853 O O . GLU A 1 415 ? 6.756 -29.115 60.543 1.00 34.65 437 GLU A O 1
ATOM 2859 N N . TYR A 1 416 ? 8.190 -29.633 62.190 1.00 33.61 438 TYR A N 1
ATOM 2860 C CA . TYR A 1 416 ? 8.611 -30.912 61.604 1.00 34.30 438 TYR A CA 1
ATOM 2861 C C . TYR A 1 416 ? 7.436 -31.878 61.365 1.00 33.97 438 TYR A C 1
ATOM 2862 O O . TYR A 1 416 ? 7.303 -32.458 60.287 1.00 33.78 438 TYR A O 1
ATOM 2871 N N . MET A 1 417 ? 6.588 -32.083 62.409 1.00 34.37 439 MET A N 1
ATOM 2872 C CA . MET A 1 417 ? 5.453 -32.979 62.246 1.00 36.08 439 MET A CA 1
ATOM 2873 C C . MET A 1 417 ? 4.512 -32.487 61.143 1.00 36.63 439 MET A C 1
ATOM 2874 O O . MET A 1 417 ? 3.988 -33.239 60.345 1.00 36.78 439 MET A O 1
ATOM 2879 N N . LYS A 1 418 ? 4.264 -31.173 61.166 1.00 36.36 440 LYS A N 1
ATOM 2880 C CA . LYS A 1 418 ? 3.397 -30.587 60.151 1.00 36.28 440 LYS A CA 1
ATOM 2881 C C . LYS A 1 418 ? 3.805 -30.999 58.727 1.00 34.87 440 LYS A C 1
ATOM 2882 O O . LYS A 1 418 ? 2.987 -31.059 57.817 1.00 34.63 440 LYS A O 1
ATOM 2888 N N . ASN A 1 419 ? 5.129 -31.277 58.537 1.00 32.72 441 ASN A N 1
ATOM 2889 C CA . ASN A 1 419 ? 5.610 -31.701 57.230 1.00 31.44 441 ASN A CA 1
ATOM 2890 C C . ASN A 1 419 ? 5.797 -33.221 57.149 1.00 30.33 441 ASN A C 1
ATOM 2891 O O . ASN A 1 419 ? 5.602 -33.849 56.125 1.00 31.14 441 ASN A O 1
ATOM 2896 N N . SER A 1 420 ? 6.252 -33.813 58.252 1.00 29.18 442 SER A N 1
ATOM 2897 C CA . SER A 1 420 ? 6.741 -35.184 58.140 1.00 29.17 442 SER A CA 1
ATOM 2898 C C . SER A 1 420 ? 5.624 -36.237 58.116 1.00 28.43 442 SER A C 1
ATOM 2899 O O . SER A 1 420 ? 5.835 -37.382 57.743 1.00 27.78 442 SER A O 1
ATOM 2902 N N . TRP A 1 421 ? 4.388 -35.832 58.455 1.00 27.65 443 TRP A N 1
ATOM 2903 C CA . TRP A 1 421 ? 3.327 -36.806 58.227 1.00 29.38 443 TRP A CA 1
ATOM 2904 C C . TRP A 1 421 ? 2.872 -36.807 56.768 1.00 28.94 443 TRP A C 1
ATOM 2905 O O . TRP A 1 421 ? 2.171 -37.691 56.302 1.00 28.46 443 TRP A O 1
ATOM 2916 N N . ILE A 1 422 ? 3.348 -35.790 56.023 1.00 27.26 444 ILE A N 1
ATOM 2917 C CA . ILE A 1 422 ? 3.087 -35.760 54.595 1.00 26.73 444 ILE A CA 1
ATOM 2918 C C . ILE A 1 422 ? 4.245 -36.383 53.810 1.00 26.78 444 ILE A C 1
ATOM 2919 O O . ILE A 1 422 ? 4.075 -37.086 52.820 1.00 24.94 444 ILE A O 1
ATOM 2924 N N . SER A 1 423 ? 5.470 -36.115 54.305 1.00 24.42 445 SER A N 1
ATOM 2925 C CA . SER A 1 423 ? 6.668 -36.600 53.614 1.00 24.14 445 SER A CA 1
ATOM 2926 C C . SER A 1 423 ? 6.915 -38.101 53.832 1.00 24.09 445 SER A C 1
ATOM 2927 O O . SER A 1 423 ? 7.711 -38.712 53.131 1.00 23.17 445 SER A O 1
ATOM 2930 N N . ILE A 1 424 ? 6.233 -38.732 54.817 1.00 23.24 446 ILE A N 1
ATOM 2931 C CA . ILE A 1 424 ? 6.430 -40.179 54.982 1.00 22.35 446 ILE A CA 1
ATOM 2932 C C . ILE A 1 424 ? 5.814 -40.979 53.819 1.00 21.76 446 ILE A C 1
ATOM 2933 O O . ILE A 1 424 ? 6.075 -42.159 53.638 1.00 20.93 446 ILE A O 1
ATOM 2938 N N . GLY A 1 425 ? 4.889 -40.328 53.077 1.00 20.32 447 GLY A N 1
ATOM 2939 C CA . GLY A 1 425 ? 4.407 -40.925 51.826 1.00 22.91 447 GLY A CA 1
ATOM 2940 C C . GLY A 1 425 ? 3.212 -41.875 52.051 1.00 21.57 447 GLY A C 1
ATOM 2941 O O . GLY A 1 425 ? 3.051 -42.877 51.367 1.00 22.94 447 GLY A O 1
ATOM 2942 N N . GLY A 1 426 ? 2.352 -41.563 53.016 1.00 21.59 448 GLY A N 1
ATOM 2943 C CA . GLY A 1 426 ? 1.186 -42.391 53.275 1.00 20.56 448 GLY A CA 1
ATOM 2944 C C . GLY A 1 426 ? -0.050 -41.856 52.570 1.00 20.91 448 GLY A C 1
ATOM 2945 O O . GLY A 1 426 ? -0.990 -42.607 52.287 1.00 19.78 448 GLY A O 1
ATOM 2946 N N . ILE A 1 427 ? -0.068 -40.559 52.273 1.00 19.13 449 ILE A N 1
ATOM 2947 C CA . ILE A 1 427 ? -1.228 -39.996 51.594 1.00 20.74 449 ILE A CA 1
ATOM 2948 C C . ILE A 1 427 ? -1.458 -40.612 50.199 1.00 21.19 449 ILE A C 1
ATOM 2949 O O . ILE A 1 427 ? -2.592 -40.898 49.836 1.00 21.51 449 ILE A O 1
ATOM 2954 N N . PRO A 1 428 ? -0.393 -40.822 49.399 1.00 20.49 450 PRO A N 1
ATOM 2955 C CA . PRO A 1 428 ? -0.637 -41.417 48.078 1.00 19.98 450 PRO A CA 1
ATOM 2956 C C . PRO A 1 428 ? -1.178 -42.838 48.238 1.00 18.71 450 PRO A C 1
ATOM 2957 O O . PRO A 1 428 ? -1.996 -43.300 47.452 1.00 17.48 450 PRO A O 1
ATOM 2961 N N . ILE A 1 429 ? -0.699 -43.529 49.264 1.00 18.80 451 ILE A N 1
ATOM 2962 C CA . ILE A 1 429 ? -1.159 -44.883 49.541 1.00 19.19 451 ILE A CA 1
ATOM 2963 C C . ILE A 1 429 ? -2.662 -44.893 49.810 1.00 19.37 451 ILE A C 1
ATOM 2964 O O . ILE A 1 429 ? -3.432 -45.601 49.150 1.00 18.20 451 ILE A O 1
ATOM 2969 N N . LEU A 1 430 ? -3.083 -44.086 50.772 1.00 18.87 452 LEU A N 1
ATOM 2970 C CA . LEU A 1 430 ? -4.491 -44.029 51.130 1.00 19.51 452 LEU A CA 1
ATOM 2971 C C . LEU A 1 430 ? -5.379 -43.475 50.020 1.00 19.33 452 LEU A C 1
ATOM 2972 O O . LEU A 1 430 ? -6.500 -43.952 49.827 1.00 20.92 452 LEU A O 1
ATOM 2977 N N . SER A 1 431 ? -4.878 -42.497 49.270 1.00 18.39 453 SER A N 1
ATOM 2978 C CA . SER A 1 431 ? -5.666 -41.904 48.194 1.00 19.04 453 SER A CA 1
ATOM 2979 C C . SER A 1 431 ? -5.974 -42.921 47.094 1.00 17.97 453 SER A C 1
ATOM 2980 O O . SER A 1 431 ? -7.111 -43.111 46.686 1.00 19.60 453 SER A O 1
ATOM 2983 N N . HIS A 1 432 ? -4.895 -43.508 46.538 1.00 16.89 454 HIS A N 1
ATOM 2984 C CA . HIS A 1 432 ? -5.114 -44.548 45.542 1.00 16.43 454 HIS A CA 1
ATOM 2985 C C . HIS A 1 432 ? -6.003 -45.673 46.089 1.00 16.83 454 HIS A C 1
ATOM 2986 O O . HIS A 1 432 ? -6.852 -46.218 45.395 1.00 17.00 454 HIS A O 1
ATOM 2993 N N . LEU A 1 433 ? -5.810 -46.036 47.378 1.00 16.37 455 LEU A N 1
ATOM 2994 C CA . LEU A 1 433 ? -6.661 -47.130 47.874 1.00 17.50 455 LEU A CA 1
ATOM 2995 C C . LEU A 1 433 ? -8.124 -46.698 48.086 1.00 17.44 455 LEU A C 1
ATOM 2996 O O . LEU A 1 433 ? -9.042 -47.507 48.001 1.00 17.73 455 LEU A O 1
ATOM 3001 N N . PHE A 1 434 ? -8.329 -45.410 48.450 1.00 19.30 456 PHE A N 1
ATOM 3002 C CA . PHE A 1 434 ? -9.688 -44.910 48.639 1.00 19.11 456 PHE A CA 1
ATOM 3003 C C . PHE A 1 434 ? -10.519 -45.114 47.394 1.00 18.41 456 PHE A C 1
ATOM 3004 O O . PHE A 1 434 ? -11.652 -45.571 47.456 1.00 18.33 456 PHE A O 1
ATOM 3012 N N . PHE A 1 435 ? -9.955 -44.756 46.239 1.00 17.60 457 PHE A N 1
ATOM 3013 C CA . PHE A 1 435 ? -10.650 -44.908 44.971 1.00 19.59 457 PHE A CA 1
ATOM 3014 C C . PHE A 1 435 ? -10.833 -46.364 44.567 1.00 19.43 457 PHE A C 1
ATOM 3015 O O . PHE A 1 435 ? -11.829 -46.710 43.942 1.00 20.85 457 PHE A O 1
ATOM 3023 N N . ARG A 1 436 ? -9.888 -47.222 44.931 1.00 19.27 458 ARG A N 1
ATOM 3024 C CA . ARG A 1 436 ? -10.008 -48.628 44.578 1.00 18.58 458 ARG A CA 1
ATOM 3025 C C . ARG A 1 436 ? -11.014 -49.366 45.455 1.00 20.81 458 ARG A C 1
ATOM 3026 O O . ARG A 1 436 ? -11.777 -50.208 44.967 1.00 19.01 458 ARG A O 1
ATOM 3034 N N . LEU A 1 437 ? -11.025 -49.023 46.738 1.00 20.46 459 LEU A N 1
ATOM 3035 C CA . LEU A 1 437 ? -11.776 -49.786 47.738 1.00 21.03 459 LEU A CA 1
ATOM 3036 C C . LEU A 1 437 ? -13.098 -49.125 48.098 1.00 23.78 459 LEU A C 1
ATOM 3037 O O . LEU A 1 437 ? -13.740 -49.439 49.094 1.00 23.46 459 LEU A O 1
ATOM 3042 N N . THR A 1 438 ? -13.486 -48.128 47.296 1.00 23.70 460 THR A N 1
ATOM 3043 C CA . THR A 1 438 ? -14.853 -47.584 47.429 1.00 27.04 460 THR A CA 1
ATOM 3044 C C . THR A 1 438 ? -15.744 -47.893 46.208 1.00 28.44 460 THR A C 1
ATOM 3045 O O . THR A 1 438 ? -15.438 -47.544 45.073 1.00 29.23 460 THR A O 1
ATOM 3049 N N . ASP A 1 439 ? -16.901 -48.556 46.475 1.00 30.60 461 ASP A N 1
ATOM 3050 C CA . ASP A 1 439 ? -17.823 -48.995 45.411 1.00 32.54 461 ASP A CA 1
ATOM 3051 C C . ASP A 1 439 ? -18.354 -47.838 44.526 1.00 31.93 461 ASP A C 1
ATOM 3052 O O . ASP A 1 439 ? -18.254 -47.866 43.303 1.00 32.48 461 ASP A O 1
ATOM 3057 N N . SER A 1 440 ? -19.085 -46.884 45.163 1.00 31.25 462 SER A N 1
ATOM 3058 C CA . SER A 1 440 ? -19.524 -45.669 44.442 1.00 32.38 462 SER A CA 1
ATOM 3059 C C . SER A 1 440 ? -18.869 -44.395 45.003 1.00 31.75 462 SER A C 1
ATOM 3060 O O . SER A 1 440 ? -18.920 -44.112 46.197 1.00 31.71 462 SER A O 1
ATOM 3063 N N . ILE A 1 441 ? -18.074 -43.712 44.138 1.00 31.17 463 ILE A N 1
ATOM 3064 C CA . ILE A 1 441 ? -17.371 -42.491 44.576 1.00 30.46 463 ILE A CA 1
ATOM 3065 C C . ILE A 1 441 ? -18.275 -41.250 44.506 1.00 31.71 463 ILE A C 1
ATOM 3066 O O . ILE A 1 441 ? -18.768 -40.854 43.448 1.00 30.55 463 ILE A O 1
ATOM 3071 N N . GLU A 1 442 ? -18.476 -40.602 45.674 1.00 32.71 464 GLU A N 1
ATOM 3072 C CA . GLU A 1 442 ? -19.187 -39.332 45.669 1.00 34.67 464 GLU A CA 1
ATOM 3073 C C . GLU A 1 442 ? -18.192 -38.210 45.849 1.00 33.66 464 GLU A C 1
ATOM 3074 O O . GLU A 1 442 ? -17.183 -38.379 46.520 1.00 33.00 464 GLU A O 1
ATOM 3080 N N . GLU A 1 443 ? -18.449 -37.061 45.231 1.00 32.46 465 GLU A N 1
ATOM 3081 C CA . GLU A 1 443 ? -17.533 -35.930 45.324 1.00 32.24 465 GLU A CA 1
ATOM 3082 C C . GLU A 1 443 ? -17.328 -35.499 46.774 1.00 31.03 465 GLU A C 1
ATOM 3083 O O . GLU A 1 443 ? -16.210 -35.205 47.192 1.00 30.43 465 GLU A O 1
ATOM 3089 N N . GLU A 1 444 ? -18.410 -35.468 47.544 1.00 30.01 466 GLU A N 1
ATOM 3090 C CA . GLU A 1 444 ? -18.315 -35.076 48.945 1.00 29.36 466 GLU A CA 1
ATOM 3091 C C . GLU A 1 444 ? -17.417 -36.053 49.701 1.00 27.29 466 GLU A C 1
ATOM 3092 O O . GLU A 1 444 ? -16.667 -35.655 50.588 1.00 27.23 466 GLU A O 1
ATOM 3094 N N . ALA A 1 445 ? -17.486 -37.332 49.349 1.00 26.42 467 ALA A N 1
ATOM 3095 C CA . ALA A 1 445 ? -16.653 -38.331 50.015 1.00 27.45 467 ALA A CA 1
ATOM 3096 C C . ALA A 1 445 ? -15.179 -38.101 49.658 1.00 25.43 467 ALA A C 1
ATOM 3097 O O . ALA A 1 445 ? -14.313 -38.067 50.535 1.00 25.19 467 ALA A O 1
ATOM 3099 N N . ALA A 1 446 ? -14.903 -37.939 48.368 1.00 25.13 468 ALA A N 1
ATOM 3100 C CA . ALA A 1 446 ? -13.540 -37.700 47.909 1.00 24.02 468 ALA A CA 1
ATOM 3101 C C . ALA A 1 446 ? -12.977 -36.445 48.578 1.00 24.82 468 ALA A C 1
ATOM 3102 O O . ALA A 1 446 ? -11.843 -36.443 49.063 1.00 23.76 468 ALA A O 1
ATOM 3104 N N . GLU A 1 447 ? -13.771 -35.377 48.615 1.00 25.12 469 GLU A N 1
ATOM 3105 C CA . GLU A 1 447 ? -13.318 -34.140 49.245 1.00 25.72 469 GLU A CA 1
ATOM 3106 C C . GLU A 1 447 ? -13.005 -34.352 50.718 1.00 24.09 469 GLU A C 1
ATOM 3107 O O . GLU A 1 447 ? -11.976 -33.896 51.216 1.00 22.86 469 GLU A O 1
ATOM 3113 N N . SER A 1 448 ? -13.896 -35.048 51.415 1.00 24.19 470 SER A N 1
ATOM 3114 C CA . SER A 1 448 ? -13.696 -35.299 52.835 1.00 24.32 470 SER A CA 1
ATOM 3115 C C . SER A 1 448 ? -12.385 -36.026 53.122 1.00 23.18 470 SER A C 1
ATOM 3116 O O . SER A 1 448 ? -11.645 -35.654 54.036 1.00 22.67 470 SER A O 1
ATOM 3119 N N . MET A 1 449 ? -12.103 -37.067 52.345 1.00 23.38 471 MET A N 1
ATOM 3120 C CA . MET A 1 449 ? -10.878 -37.830 52.543 1.00 23.51 471 MET A CA 1
ATOM 3121 C C . MET A 1 449 ? -9.636 -36.992 52.251 1.00 22.02 471 MET A C 1
ATOM 3122 O O . MET A 1 449 ? -8.628 -37.088 52.917 1.00 21.69 471 MET A O 1
ATOM 3127 N N . HIS A 1 450 ? -9.739 -36.178 51.169 1.00 23.02 472 HIS A N 1
ATOM 3128 C CA . HIS A 1 450 ? -8.582 -35.366 50.717 1.00 25.82 472 HIS A CA 1
ATOM 3129 C C . HIS A 1 450 ? -8.467 -34.013 51.433 1.00 27.45 472 HIS A C 1
ATOM 3130 O O . HIS A 1 450 ? -7.593 -33.203 51.152 1.00 27.46 472 HIS A O 1
ATOM 3137 N N . LYS A 1 451 ? -9.221 -33.877 52.566 1.00 28.15 473 LYS A N 1
ATOM 3138 C CA . LYS A 1 451 ? -9.204 -32.620 53.354 1.00 30.72 473 LYS A CA 1
ATOM 3139 C C . LYS A 1 451 ? -7.850 -32.125 53.975 1.00 30.48 473 LYS A C 1
ATOM 3140 O O . LYS A 1 451 ? -7.483 -30.972 53.790 1.00 30.98 473 LYS A O 1
ATOM 3143 N N . TYR A 1 452 ? -7.072 -32.946 54.760 1.00 31.68 474 TYR A N 1
ATOM 3144 C CA . TYR A 1 452 ? -7.285 -34.396 54.859 1.00 30.10 474 TYR A CA 1
ATOM 3145 C C . TYR A 1 452 ? -8.066 -34.813 56.121 1.00 29.12 474 TYR A C 1
ATOM 3146 O O . TYR A 1 452 ? -7.981 -34.189 57.170 1.00 28.88 474 TYR A O 1
ATOM 3155 N N . HIS A 1 453 ? -8.801 -35.931 55.950 1.00 28.26 475 HIS A N 1
ATOM 3156 C CA . HIS A 1 453 ? -9.593 -36.441 57.065 1.00 27.29 475 HIS A CA 1
ATOM 3157 C C . HIS A 1 453 ? -8.701 -36.911 58.213 1.00 26.36 475 HIS A C 1
ATOM 3158 O O . HIS A 1 453 ? -7.554 -37.295 58.026 1.00 25.94 475 HIS A O 1
ATOM 3165 N N . ASP A 1 454 ? -9.164 -36.636 59.450 1.00 25.17 476 ASP A N 1
ATOM 3166 C CA . ASP A 1 454 ? -8.340 -36.944 60.615 1.00 25.73 476 ASP A CA 1
ATOM 3167 C C . ASP A 1 454 ? -7.872 -38.403 60.621 1.00 25.07 476 ASP A C 1
ATOM 3168 O O . ASP A 1 454 ? -6.830 -38.750 61.160 1.00 23.52 476 ASP A O 1
ATOM 3173 N N . ILE A 1 455 ? -8.692 -39.284 60.019 1.00 24.40 477 ILE A N 1
ATOM 3174 C CA . ILE A 1 455 ? -8.271 -40.684 59.999 1.00 23.70 477 ILE A CA 1
ATOM 3175 C C . ILE A 1 455 ? -7.028 -40.876 59.135 1.00 22.49 477 ILE A C 1
ATOM 3176 O O . ILE A 1 455 ? -6.153 -41.690 59.422 1.00 21.87 477 ILE A O 1
ATOM 3181 N N . VAL A 1 456 ? -6.940 -40.056 58.057 1.00 21.88 478 VAL A N 1
ATOM 3182 C CA . VAL A 1 456 ? -5.756 -40.122 57.209 1.00 22.18 478 VAL A CA 1
ATOM 3183 C C . VAL A 1 456 ? -4.543 -39.540 57.919 1.00 21.42 478 VAL A C 1
ATOM 3184 O O . VAL A 1 456 ? -3.447 -40.083 57.867 1.00 20.64 478 VAL A O 1
ATOM 3188 N N . ARG A 1 457 ? -4.748 -38.415 58.594 1.00 22.59 479 ARG A N 1
ATOM 3189 C CA . ARG A 1 457 ? -3.658 -37.766 59.303 1.00 23.68 479 ARG A CA 1
ATOM 3190 C C . ARG A 1 457 ? -3.144 -38.688 60.396 1.00 22.35 479 ARG A C 1
ATOM 3191 O O . ARG A 1 457 ? -1.937 -38.796 60.614 1.00 20.79 479 ARG A O 1
ATOM 3199 N N . ALA A 1 458 ? -4.066 -39.363 61.077 1.00 21.19 480 ALA A N 1
ATOM 3200 C CA . ALA A 1 458 ? -3.695 -40.285 62.146 1.00 19.98 480 ALA A CA 1
ATOM 3201 C C . ALA A 1 458 ? -2.878 -41.457 61.591 1.00 19.90 480 ALA A C 1
ATOM 3202 O O . ALA A 1 458 ? -1.818 -41.795 62.122 1.00 20.14 480 ALA A O 1
ATOM 3204 N N . SER A 1 459 ? -3.361 -42.068 60.510 1.00 20.81 481 SER A N 1
ATOM 3205 C CA . SER A 1 459 ? -2.661 -43.194 59.905 1.00 20.82 481 SER A CA 1
ATOM 3206 C C . SER A 1 459 ? -1.223 -42.832 59.523 1.00 20.56 481 SER A C 1
ATOM 3207 O O . SER A 1 459 ? -0.267 -43.520 59.899 1.00 20.61 481 SER A O 1
ATOM 3210 N N . CYS A 1 460 ? -1.078 -41.750 58.770 1.00 22.17 482 CYS A N 1
ATOM 3211 C CA . CYS A 1 460 ? 0.233 -41.299 58.320 1.00 22.55 482 CYS A CA 1
ATOM 3212 C C . CYS A 1 460 ? 1.143 -40.878 59.466 1.00 22.93 482 CYS A C 1
ATOM 3213 O O . CYS A 1 460 ? 2.368 -41.021 59.383 1.00 24.41 482 CYS A O 1
ATOM 3216 N N . THR A 1 461 ? 0.554 -40.362 60.540 1.00 23.02 483 THR A N 1
ATOM 3217 C CA . THR A 1 461 ? 1.356 -39.922 61.675 1.00 22.60 483 THR A CA 1
ATOM 3218 C C . THR A 1 461 ? 1.994 -41.101 62.403 1.00 22.84 483 THR A C 1
ATOM 3219 O O . THR A 1 461 ? 3.148 -41.033 62.824 1.00 20.78 483 THR A O 1
ATOM 3223 N N . ILE A 1 462 ? 1.244 -42.187 62.555 1.00 20.96 484 ILE A N 1
ATOM 3224 C CA . ILE A 1 462 ? 1.779 -43.369 63.211 1.00 20.27 484 ILE A CA 1
ATOM 3225 C C . ILE A 1 462 ? 2.831 -43.978 62.290 1.00 19.70 484 ILE A C 1
ATOM 3226 O O . ILE A 1 462 ? 3.868 -44.471 62.742 1.00 21.51 484 ILE A O 1
ATOM 3231 N N . LEU A 1 463 ? 2.565 -43.930 60.988 1.00 20.18 485 LEU A N 1
ATOM 3232 C CA . LEU A 1 463 ? 3.504 -44.442 59.992 1.00 21.65 485 LEU A CA 1
ATOM 3233 C C . LEU A 1 463 ? 4.837 -43.688 60.152 1.00 22.15 485 LEU A C 1
ATOM 3234 O O . LEU A 1 463 ? 5.905 -44.300 60.225 1.00 21.56 485 LEU A O 1
ATOM 3239 N N . ARG A 1 464 ? 4.758 -42.360 60.207 1.00 23.01 486 ARG A N 1
ATOM 3240 C CA . ARG A 1 464 ? 5.947 -41.509 60.368 1.00 24.58 486 ARG A CA 1
ATOM 3241 C C . ARG A 1 464 ? 6.658 -41.734 61.707 1.00 25.68 486 ARG A C 1
ATOM 3242 O O . ARG A 1 464 ? 7.872 -41.956 61.748 1.00 26.82 486 ARG A O 1
ATOM 3250 N N . LEU A 1 465 ? 5.904 -41.673 62.801 1.00 25.53 487 LEU A N 1
ATOM 3251 C CA . LEU A 1 465 ? 6.475 -41.866 64.130 1.00 26.38 487 LEU A CA 1
ATOM 3252 C C . LEU A 1 465 ? 7.148 -43.229 64.282 1.00 27.23 487 LEU A C 1
ATOM 3253 O O . LEU A 1 465 ? 8.226 -43.332 64.881 1.00 25.34 487 LEU A O 1
ATOM 3258 N N . ALA A 1 466 ? 6.517 -44.270 63.730 1.00 25.13 488 ALA A N 1
ATOM 3259 C CA . ALA A 1 466 ? 7.061 -45.623 63.796 1.00 26.45 488 ALA A CA 1
ATOM 3260 C C . ALA A 1 466 ? 8.361 -45.690 63.006 1.00 25.89 488 ALA A C 1
ATOM 3261 O O . ALA A 1 466 ? 9.318 -46.328 63.425 1.00 26.28 488 ALA A O 1
ATOM 3263 N N . ASP A 1 467 ? 8.379 -45.036 61.851 1.00 27.08 489 ASP A N 1
ATOM 3264 C CA . ASP A 1 467 ? 9.564 -45.015 61.003 1.00 29.84 489 ASP A CA 1
ATOM 3265 C C . ASP A 1 467 ? 10.711 -44.342 61.768 1.00 30.51 489 ASP A C 1
ATOM 3266 O O . ASP A 1 467 ? 11.779 -44.929 61.945 1.00 31.12 489 ASP A O 1
ATOM 3271 N N . ASP A 1 468 ? 10.477 -43.118 62.236 1.00 31.87 490 ASP A N 1
ATOM 3272 C CA . ASP A 1 468 ? 11.498 -42.381 62.982 1.00 34.12 490 ASP A CA 1
ATOM 3273 C C . ASP A 1 468 ? 12.057 -43.156 64.178 1.00 35.02 490 ASP A C 1
ATOM 3274 O O . ASP A 1 468 ? 13.262 -43.126 64.426 1.00 34.41 490 ASP A O 1
ATOM 3279 N N . MET A 1 469 ? 11.190 -43.844 64.916 1.00 36.46 491 MET A N 1
ATOM 3280 C CA . MET A 1 469 ? 11.637 -44.605 66.090 1.00 39.71 491 MET A CA 1
ATOM 3281 C C . MET A 1 469 ? 12.481 -45.819 65.685 1.00 42.07 491 MET A C 1
ATOM 3282 O O . MET A 1 469 ? 13.159 -46.437 66.492 1.00 42.46 491 MET A O 1
ATOM 3287 N N . GLY A 1 470 ? 12.420 -46.136 64.368 1.00 44.52 492 GLY A N 1
ATOM 3288 C CA . GLY A 1 470 ? 13.274 -47.181 63.776 1.00 48.13 492 GLY A CA 1
ATOM 3289 C C . GLY A 1 470 ? 14.739 -46.741 63.590 1.00 50.38 492 GLY A C 1
ATOM 3290 O O . GLY A 1 470 ? 15.661 -47.556 63.690 1.00 51.36 492 GLY A O 1
ATOM 3291 N N . THR A 1 471 ? 14.939 -45.451 63.180 1.00 52.86 493 THR A N 1
ATOM 3292 C CA . THR A 1 471 ? 16.291 -44.970 62.847 1.00 54.52 493 THR A CA 1
ATOM 3293 C C . THR A 1 471 ? 17.271 -45.071 64.027 1.00 54.92 493 THR A C 1
ATOM 3294 O O . THR A 1 471 ? 17.256 -44.277 64.958 1.00 55.20 493 THR A O 1
ATOM 3298 N N . PRO A 1 482 ? 16.609 -33.902 59.870 1.00 58.23 504 PRO A N 1
ATOM 3299 C CA . PRO A 1 482 ? 16.013 -33.909 61.211 1.00 58.29 504 PRO A CA 1
ATOM 3300 C C . PRO A 1 482 ? 14.947 -34.993 61.391 1.00 57.85 504 PRO A C 1
ATOM 3301 O O . PRO A 1 482 ? 14.284 -35.390 60.433 1.00 58.09 504 PRO A O 1
ATOM 3305 N N . LYS A 1 483 ? 14.793 -35.467 62.624 1.00 57.46 505 LYS A N 1
ATOM 3306 C CA . LYS A 1 483 ? 13.816 -36.506 62.938 1.00 56.93 505 LYS A CA 1
ATOM 3307 C C . LYS A 1 483 ? 12.970 -36.111 64.147 1.00 56.73 505 LYS A C 1
ATOM 3308 O O . LYS A 1 483 ? 13.212 -35.076 64.769 1.00 56.46 505 LYS A O 1
ATOM 3314 N N . SER A 1 484 ? 11.982 -36.940 64.476 1.00 56.10 506 SER A N 1
ATOM 3315 C CA . SER A 1 484 ? 11.102 -36.670 65.608 1.00 56.05 506 SER A CA 1
ATOM 3316 C C . SER A 1 484 ? 11.873 -36.548 66.919 1.00 56.11 506 SER A C 1
ATOM 3317 O O . SER A 1 484 ? 11.782 -35.532 67.605 1.00 56.49 506 SER A O 1
ATOM 3320 N N . VAL A 1 485 ? 12.627 -37.581 67.272 1.00 56.70 507 VAL A N 1
ATOM 3321 C CA . VAL A 1 485 ? 13.402 -37.548 68.504 1.00 57.55 507 VAL A CA 1
ATOM 3322 C C . VAL A 1 485 ? 14.372 -36.367 68.469 1.00 58.15 507 VAL A C 1
ATOM 3323 O O . VAL A 1 485 ? 14.422 -35.562 69.401 1.00 57.27 507 VAL A O 1
ATOM 3327 N N . GLN A 1 486 ? 15.125 -36.267 67.376 1.00 59.13 508 GLN A N 1
ATOM 3328 C CA . GLN A 1 486 ? 16.128 -35.209 67.176 1.00 59.95 508 GLN A CA 1
ATOM 3329 C C . GLN A 1 486 ? 15.526 -33.801 67.249 1.00 60.66 508 GLN A C 1
ATOM 3330 O O . GLN A 1 486 ? 16.107 -32.874 67.825 1.00 60.46 508 GLN A O 1
ATOM 3332 N N . CYS A 1 487 ? 14.360 -33.624 66.562 1.00 61.57 509 CYS A N 1
ATOM 3333 C CA . CYS A 1 487 ? 13.609 -32.379 66.604 1.00 63.09 509 CYS A CA 1
ATOM 3334 C C . CYS A 1 487 ? 13.168 -32.037 68.028 1.00 62.72 509 CYS A C 1
ATOM 3335 O O . CYS A 1 487 ? 12.859 -30.899 68.358 1.00 63.07 509 CYS A O 1
ATOM 3338 N N . TYR A 1 488 ? 13.115 -33.070 68.889 1.00 62.19 510 TYR A N 1
ATOM 3339 C CA . TYR A 1 488 ? 12.735 -32.815 70.275 1.00 62.18 510 TYR A CA 1
ATOM 3340 C C . TYR A 1 488 ? 13.836 -32.082 71.046 1.00 62.11 510 TYR A C 1
ATOM 3341 O O . TYR A 1 488 ? 14.509 -32.624 71.912 1.00 62.58 510 TYR A O 1
ATOM 3350 N N . SER A 1 495 ? 18.643 -37.901 70.803 1.00 58.68 517 SER A N 1
ATOM 3351 C CA . SER A 1 495 ? 18.285 -37.280 72.072 1.00 58.33 517 SER A CA 1
ATOM 3352 C C . SER A 1 495 ? 18.048 -38.327 73.163 1.00 56.43 517 SER A C 1
ATOM 3353 O O . SER A 1 495 ? 18.278 -39.517 72.990 1.00 58.83 517 SER A O 1
ATOM 3356 N N . GLU A 1 496 ? 17.608 -37.836 74.337 1.00 57.29 518 GLU A N 1
ATOM 3357 C CA . GLU A 1 496 ? 17.349 -38.746 75.446 1.00 55.95 518 GLU A CA 1
ATOM 3358 C C . GLU A 1 496 ? 16.302 -39.822 75.116 1.00 55.50 518 GLU A C 1
ATOM 3359 O O . GLU A 1 496 ? 15.469 -39.682 74.230 1.00 54.92 518 GLU A O 1
ATOM 3365 N N . GLU A 1 497 ? 16.331 -40.897 75.956 1.00 56.99 519 GLU A N 1
ATOM 3366 C CA . GLU A 1 497 ? 15.131 -41.617 76.435 1.00 57.91 519 GLU A CA 1
ATOM 3367 C C . GLU A 1 497 ? 13.881 -40.733 76.649 1.00 58.88 519 GLU A C 1
ATOM 3368 O O . GLU A 1 497 ? 12.750 -41.202 76.652 1.00 59.34 519 GLU A O 1
ATOM 3370 N N . GLU A 1 498 ? 14.045 -39.446 77.011 1.00 59.77 520 GLU A N 1
ATOM 3371 C CA . GLU A 1 498 ? 12.854 -38.636 77.288 1.00 60.65 520 GLU A CA 1
ATOM 3372 C C . GLU A 1 498 ? 12.152 -38.215 75.994 1.00 59.54 520 GLU A C 1
ATOM 3373 O O . GLU A 1 498 ? 10.937 -38.290 75.862 1.00 59.51 520 GLU A O 1
ATOM 3379 N N . ALA A 1 499 ? 12.928 -37.877 74.970 1.00 58.19 521 ALA A N 1
ATOM 3380 C CA . ALA A 1 499 ? 12.374 -37.584 73.658 1.00 56.47 521 ALA A CA 1
ATOM 3381 C C . ALA A 1 499 ? 11.720 -38.839 73.082 1.00 55.27 521 ALA A C 1
ATOM 3382 O O . ALA A 1 499 ? 10.723 -38.748 72.368 1.00 54.48 521 ALA A O 1
ATOM 3384 N N . ARG A 1 500 ? 12.279 -40.008 73.391 1.00 53.43 522 ARG A N 1
ATOM 3385 C CA . ARG A 1 500 ? 11.729 -41.269 72.948 1.00 52.34 522 ARG A CA 1
ATOM 3386 C C . ARG A 1 500 ? 10.397 -41.512 73.633 1.00 50.98 522 ARG A C 1
ATOM 3387 O O . ARG A 1 500 ? 9.441 -41.997 73.042 1.00 50.81 522 ARG A O 1
ATOM 3395 N N . GLU A 1 501 ? 10.368 -41.180 74.919 1.00 48.87 523 GLU A N 1
ATOM 3396 C CA . GLU A 1 501 ? 9.164 -41.351 75.715 1.00 47.20 523 GLU A CA 1
ATOM 3397 C C . GLU A 1 501 ? 8.076 -40.426 75.193 1.00 44.72 523 GLU A C 1
ATOM 3398 O O . GLU A 1 501 ? 6.901 -40.789 75.166 1.00 44.13 523 GLU A O 1
ATOM 3404 N N . HIS A 1 502 ? 8.475 -39.229 74.772 1.00 41.95 524 HIS A N 1
ATOM 3405 C CA . HIS A 1 502 ? 7.528 -38.261 74.237 1.00 40.75 524 HIS A CA 1
ATOM 3406 C C . HIS A 1 502 ? 6.912 -38.800 72.941 1.00 39.54 524 HIS A C 1
ATOM 3407 O O . HIS A 1 502 ? 5.708 -38.670 72.719 1.00 37.98 524 HIS A O 1
ATOM 3414 N N . VAL A 1 503 ? 7.748 -39.395 72.090 1.00 38.66 525 VAL A N 1
ATOM 3415 C CA . VAL A 1 503 ? 7.288 -39.955 70.821 1.00 37.58 525 VAL A CA 1
ATOM 3416 C C . VAL A 1 503 ? 6.344 -41.127 71.073 1.00 38.08 525 VAL A C 1
ATOM 3417 O O . VAL A 1 503 ? 5.272 -41.209 70.473 1.00 38.13 525 VAL A O 1
ATOM 3421 N N . ARG A 1 504 ? 6.752 -42.033 71.960 1.00 38.21 526 ARG A N 1
ATOM 3422 C CA . ARG A 1 504 ? 5.932 -43.188 72.306 1.00 38.40 526 ARG A CA 1
ATOM 3423 C C . ARG A 1 504 ? 4.564 -42.724 72.782 1.00 37.68 526 ARG A C 1
ATOM 3424 O O . ARG A 1 504 ? 3.552 -43.344 72.463 1.00 37.15 526 ARG A O 1
ATOM 3432 N N . SER A 1 505 ? 4.537 -41.634 73.547 1.00 35.62 527 SER A N 1
ATOM 3433 C CA . SER A 1 505 ? 3.275 -41.099 74.042 1.00 34.78 527 SER A CA 1
ATOM 3434 C C . SER A 1 505 ? 2.468 -40.494 72.887 1.00 32.40 527 SER A C 1
ATOM 3435 O O . SER A 1 505 ? 1.238 -40.541 72.893 1.00 30.78 527 SER A O 1
ATOM 3438 N N . LEU A 1 506 ? 3.152 -39.927 71.895 1.00 30.63 528 LEU A N 1
ATOM 3439 C CA . LEU A 1 506 ? 2.444 -39.362 70.751 1.00 29.69 528 LEU A CA 1
ATOM 3440 C C . LEU A 1 506 ? 1.799 -40.505 69.964 1.00 28.13 528 LEU A C 1
ATOM 3441 O O . LEU A 1 506 ? 0.674 -40.384 69.492 1.00 27.45 528 LEU A O 1
ATOM 3446 N N . ILE A 1 507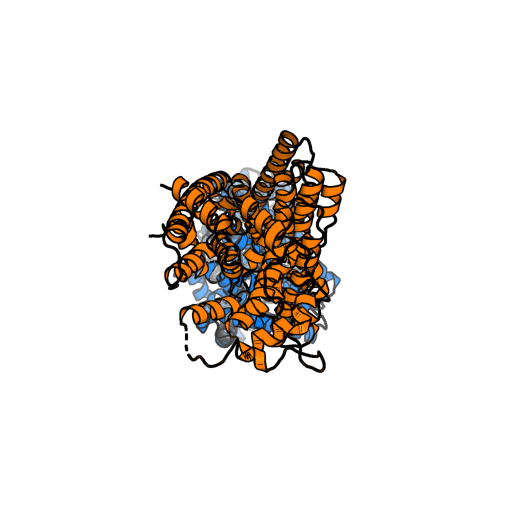 ? 2.514 -41.620 69.827 1.00 27.48 529 ILE A N 1
ATOM 3447 C CA . ILE A 1 507 ? 1.963 -42.760 69.099 1.00 27.99 529 ILE A CA 1
ATOM 3448 C C . ILE A 1 507 ? 0.731 -43.300 69.818 1.00 28.13 529 ILE A C 1
ATOM 3449 O O . ILE A 1 507 ? -0.285 -43.639 69.216 1.00 28.47 529 ILE A O 1
ATOM 3454 N N . ASP A 1 508 ? 0.819 -43.356 71.163 1.00 28.92 530 ASP A N 1
ATOM 3455 C CA . ASP A 1 508 ? -0.339 -43.760 71.951 1.00 31.10 530 ASP A CA 1
ATOM 3456 C C . ASP A 1 508 ? -1.514 -42.811 71.725 1.00 30.32 530 ASP A C 1
ATOM 3457 O O . ASP A 1 508 ? -2.642 -43.210 71.478 1.00 28.87 530 ASP A O 1
ATOM 3462 N N . GLN A 1 509 ? -1.220 -41.505 71.858 1.00 30.13 531 GLN A N 1
ATOM 3463 C CA . GLN A 1 509 ? -2.276 -40.514 71.708 1.00 31.37 531 GLN A CA 1
ATOM 3464 C C . GLN A 1 509 ? -2.910 -40.528 70.303 1.00 30.06 531 GLN A C 1
ATOM 3465 O O . GLN A 1 509 ? -4.092 -40.260 70.134 1.00 29.97 531 GLN A O 1
ATOM 3471 N N . THR A 1 510 ? -2.085 -40.858 69.273 1.00 27.79 532 THR A N 1
ATOM 3472 C CA . THR A 1 510 ? -2.611 -40.898 67.896 1.00 26.07 532 THR A CA 1
ATOM 3473 C C . THR A 1 510 ? -3.475 -42.136 67.623 1.00 24.46 532 THR A C 1
ATOM 3474 O O . THR A 1 510 ? -4.441 -42.087 66.875 1.00 23.22 532 THR A O 1
ATOM 3478 N N . TRP A 1 511 ? -3.075 -43.289 68.204 1.00 24.04 533 TRP A N 1
ATOM 3479 C CA . TRP A 1 511 ? -3.900 -44.483 68.017 1.00 24.16 533 TRP A CA 1
ATOM 3480 C C . TRP A 1 511 ? -5.297 -44.285 68.611 1.00 24.48 533 TRP A C 1
ATOM 3481 O O . TRP A 1 511 ? -6.293 -44.787 68.107 1.00 24.53 533 TRP A O 1
ATOM 3492 N N . LYS A 1 512 ? -5.367 -43.509 69.686 1.00 25.30 534 LYS A N 1
ATOM 3493 C CA . LYS A 1 512 ? -6.656 -43.219 70.299 1.00 25.54 534 LYS A CA 1
ATOM 3494 C C . LYS A 1 512 ? -7.472 -42.370 69.340 1.00 24.67 534 LYS A C 1
ATOM 3495 O O . LYS A 1 512 ? -8.681 -42.570 69.203 1.00 25.19 534 LYS A O 1
ATOM 3501 N N . MET A 1 513 ? -6.813 -41.428 68.668 1.00 24.93 535 MET A N 1
ATOM 3502 C CA . MET A 1 513 ? -7.503 -40.583 67.696 1.00 27.18 535 MET A CA 1
ATOM 3503 C C . MET A 1 513 ? -7.951 -41.472 66.535 1.00 25.50 535 MET A C 1
ATOM 3504 O O . MET A 1 513 ? -9.047 -41.312 65.998 1.00 24.74 535 MET A O 1
ATOM 3509 N N . MET A 1 514 ? -7.089 -42.407 66.146 1.00 23.82 536 MET A N 1
ATOM 3510 C CA . MET A 1 514 ? -7.402 -43.333 65.058 1.00 25.74 536 MET A CA 1
ATOM 3511 C C . MET A 1 514 ? -8.641 -44.161 65.398 1.00 24.93 536 MET A C 1
ATOM 3512 O O . MET A 1 514 ? -9.553 -44.306 64.574 1.00 23.71 536 MET A O 1
ATOM 3517 N N . ASN A 1 515 ? -8.664 -44.715 66.610 1.00 24.17 537 ASN A N 1
ATOM 3518 C CA . ASN A 1 515 ? -9.797 -45.523 67.046 1.00 24.90 537 ASN A CA 1
ATOM 3519 C C . ASN A 1 515 ? -11.086 -44.704 67.021 1.00 24.99 537 ASN A C 1
ATOM 3520 O O . ASN A 1 515 ? -12.134 -45.193 66.600 1.00 23.98 537 ASN A O 1
ATOM 3525 N N . LYS A 1 516 ? -11.011 -43.457 67.470 1.00 25.03 538 LYS A N 1
ATOM 3526 C CA . LYS A 1 516 ? -12.189 -42.596 67.479 1.00 26.20 538 LYS A CA 1
ATOM 3527 C C . LYS A 1 516 ? -12.733 -42.452 66.057 1.00 26.73 538 LYS A C 1
ATOM 3528 O O . LYS A 1 516 ? -13.941 -42.571 65.832 1.00 25.02 538 LYS A O 1
ATOM 3531 N N . GLU A 1 517 ? -11.837 -42.218 65.097 1.00 26.50 539 GLU A N 1
ATOM 3532 C CA . GLU A 1 517 ? -12.236 -42.075 63.701 1.00 26.06 539 GLU A CA 1
ATOM 3533 C C . GLU A 1 517 ? -12.818 -43.375 63.150 1.00 26.14 539 GLU A C 1
ATOM 3534 O O . GLU A 1 517 ? -13.789 -43.359 62.391 1.00 24.87 539 GLU A O 1
ATOM 3540 N N . MET A 1 518 ? -12.220 -44.502 63.526 1.00 25.71 540 MET A N 1
ATOM 3541 C CA . MET A 1 518 ? -12.705 -45.795 63.056 1.00 26.49 540 MET A CA 1
ATOM 3542 C C . MET A 1 518 ? -14.159 -46.026 63.478 1.00 27.64 540 MET A C 1
ATOM 3543 O O . MET A 1 518 ? -14.952 -46.590 62.725 1.00 27.57 540 MET A O 1
ATOM 3548 N N . MET A 1 519 ? -14.507 -45.572 64.676 1.00 28.42 541 MET A N 1
ATOM 3549 C CA . MET A 1 519 ? -15.847 -45.772 65.222 1.00 30.59 541 MET A CA 1
ATOM 3550 C C . MET A 1 519 ? -16.882 -44.899 64.504 1.00 31.03 541 MET A C 1
ATOM 3551 O O . MET A 1 519 ? -18.079 -45.129 64.564 1.00 30.85 541 MET A O 1
ATOM 3556 N N . THR A 1 520 ? -16.386 -43.815 63.877 1.00 30.72 542 THR A N 1
ATOM 3557 C CA . THR A 1 520 ? -17.328 -42.799 63.408 1.00 32.12 542 THR A CA 1
ATOM 3558 C C . THR A 1 520 ? -17.221 -42.519 61.892 1.00 32.38 542 THR A C 1
ATOM 3559 O O . THR A 1 520 ? -17.829 -41.606 61.365 1.00 31.40 542 THR A O 1
ATOM 3563 N N . SER A 1 521 ? -16.418 -43.345 61.191 1.00 32.13 543 SER A N 1
ATOM 3564 C CA . SER A 1 521 ? -16.150 -43.080 59.770 1.00 31.41 543 SER A CA 1
ATOM 3565 C C . SER A 1 521 ? -17.405 -43.254 58.895 1.00 30.76 543 SER A C 1
ATOM 3566 O O . SER A 1 521 ? -18.295 -44.040 59.187 1.00 30.85 543 SER A O 1
ATOM 3569 N N . SER A 1 522 ? -17.479 -42.462 57.790 1.00 29.66 544 SER A N 1
ATOM 3570 C CA . SER A 1 522 ? -18.464 -42.753 56.739 1.00 31.08 544 SER A CA 1
ATOM 3571 C C . SER A 1 522 ? -17.837 -43.466 55.547 1.00 29.70 544 SER A C 1
ATOM 3572 O O . SER A 1 522 ? -18.467 -43.689 54.514 1.00 30.43 544 SER A O 1
ATOM 3575 N N . PHE A 1 523 ? -16.510 -43.646 55.625 1.00 28.10 545 PHE A N 1
ATOM 3576 C CA . PHE A 1 523 ? -15.816 -44.303 54.529 1.00 25.91 545 PHE A CA 1
ATOM 3577 C C . PHE A 1 523 ? -16.118 -45.809 54.514 1.00 26.57 545 PHE A C 1
ATOM 3578 O O . PHE A 1 523 ? -16.569 -46.390 55.494 1.00 26.05 545 PHE A O 1
ATOM 3586 N N . SER A 1 524 ? -15.833 -46.448 53.360 1.00 24.22 546 SER A N 1
ATOM 3587 C CA . SER A 1 524 ? -16.086 -47.882 53.253 1.00 23.92 546 SER A CA 1
ATOM 3588 C C . SER A 1 524 ? -15.283 -48.668 54.290 1.00 24.79 546 SER A C 1
ATOM 3589 O O . SER A 1 524 ? -14.226 -48.246 54.742 1.00 21.67 546 SER A O 1
ATOM 3592 N N . LYS A 1 525 ? -15.815 -49.827 54.662 1.00 23.27 547 LYS A N 1
ATOM 3593 C CA . LYS A 1 525 ? -15.165 -50.685 55.632 1.00 25.28 547 LYS A CA 1
ATOM 3594 C C . LYS A 1 525 ? -13.748 -51.035 55.194 1.00 23.47 547 LYS A C 1
ATOM 3595 O O . LYS A 1 525 ? -12.818 -51.048 55.987 1.00 22.31 547 LYS A O 1
ATOM 3601 N N . TYR A 1 526 ? -13.596 -51.294 53.875 1.00 23.44 548 TYR A N 1
ATOM 3602 C CA . TYR A 1 526 ? -12.276 -51.655 53.341 1.00 22.67 548 TYR A CA 1
ATOM 3603 C C . TYR A 1 526 ? -11.249 -50.535 53.553 1.00 21.22 548 TYR A C 1
ATOM 3604 O O . TYR A 1 526 ? -10.079 -50.775 53.821 1.00 22.21 548 TYR A O 1
ATOM 3613 N N . PHE A 1 527 ? -11.703 -49.273 53.324 1.00 20.11 549 PHE A N 1
ATOM 3614 C CA . PHE A 1 527 ? -10.791 -48.124 53.434 1.00 19.63 549 PHE A CA 1
ATOM 3615 C C . PHE A 1 527 ? -10.413 -47.854 54.877 1.00 20.71 549 PHE A C 1
ATOM 3616 O O . PHE A 1 527 ? -9.286 -47.475 55.168 1.00 20.12 549 PHE A O 1
ATOM 3624 N N . VAL A 1 528 ? -11.357 -48.023 55.792 1.00 20.93 550 VAL A N 1
ATOM 3625 C CA . VAL A 1 528 ? -11.054 -47.810 57.200 1.00 20.36 550 VAL A CA 1
ATOM 3626 C C . VAL A 1 528 ? -9.994 -48.837 57.594 1.00 20.51 550 VAL A C 1
ATOM 3627 O O . VAL A 1 528 ? -9.038 -48.524 58.307 1.00 21.95 550 VAL A O 1
ATOM 3631 N N . GLU A 1 529 ? -10.153 -50.063 57.105 1.00 19.92 551 GLU A N 1
ATOM 3632 C CA . GLU A 1 529 ? -9.175 -51.121 57.330 1.00 19.24 551 GLU A CA 1
ATOM 3633 C C . GLU A 1 529 ? -7.744 -50.763 56.873 1.00 18.58 551 GLU A C 1
ATOM 3634 O O . GLU A 1 529 ? -6.790 -50.910 57.617 1.00 19.79 551 GLU A O 1
ATOM 3640 N N . VAL A 1 530 ? -7.591 -50.323 55.600 1.00 18.78 552 VAL A N 1
ATOM 3641 C CA . VAL A 1 530 ? -6.227 -49.999 55.159 1.00 19.43 552 VAL A CA 1
ATOM 3642 C C . VAL A 1 530 ? -5.635 -48.804 55.912 1.00 19.20 552 VAL A C 1
ATOM 3643 O O . VAL A 1 530 ? -4.436 -48.705 56.135 1.00 19.32 552 VAL A O 1
ATOM 3647 N N . SER A 1 531 ? -6.521 -47.878 56.321 1.00 18.85 553 SER A N 1
ATOM 3648 C CA . SER A 1 531 ? -6.051 -46.760 57.129 1.00 18.98 553 SER A CA 1
ATOM 3649 C C . SER A 1 531 ? -5.405 -47.246 58.427 1.00 19.30 553 SER A C 1
ATOM 3650 O O . SER A 1 531 ? -4.309 -46.844 58.796 1.00 18.60 553 SER A O 1
ATOM 3653 N N . ALA A 1 532 ? -6.100 -48.163 59.093 1.00 18.98 554 ALA A N 1
ATOM 3654 C CA . ALA A 1 532 ? -5.592 -48.737 60.324 1.00 18.87 554 ALA A CA 1
ATOM 3655 C C . ALA A 1 532 ? -4.424 -49.678 60.055 1.00 19.16 554 ALA A C 1
ATOM 3656 O O . ALA A 1 532 ? -3.432 -49.673 60.786 1.00 18.93 554 ALA A O 1
ATOM 3658 N N . ASN A 1 533 ? -4.528 -50.473 58.999 1.00 16.28 555 ASN A N 1
ATOM 3659 C CA . ASN A 1 533 ? -3.472 -51.433 58.710 1.00 17.52 555 ASN A CA 1
ATOM 3660 C C . ASN A 1 533 ? -2.151 -50.831 58.226 1.00 17.72 555 ASN A C 1
ATOM 3661 O O . ASN A 1 533 ? -1.098 -51.435 58.395 1.00 18.57 555 ASN A O 1
ATOM 3666 N N . LEU A 1 534 ? -2.209 -49.649 57.626 1.00 18.41 556 LEU A N 1
ATOM 3667 C CA . LEU A 1 534 ? -0.992 -48.975 57.176 1.00 19.00 556 LEU A CA 1
ATOM 3668 C C . LEU A 1 534 ? -0.205 -48.634 58.440 1.00 17.76 556 LEU A C 1
ATOM 3669 O O . LEU A 1 534 ? 1.010 -48.832 58.509 1.00 19.65 556 LEU A O 1
ATOM 3674 N N . ALA A 1 535 ? -0.919 -48.125 59.442 1.00 17.60 557 ALA A N 1
ATOM 3675 C CA . ALA A 1 535 ? -0.322 -47.762 60.724 1.00 17.14 557 ALA A CA 1
ATOM 3676 C C . ALA A 1 535 ? 0.239 -49.003 61.399 1.00 18.85 557 ALA A C 1
ATOM 3677 O O . ALA A 1 535 ? 1.367 -48.994 61.889 1.00 17.51 557 ALA A O 1
ATOM 3679 N N . ARG A 1 536 ? -0.551 -50.076 61.420 1.00 18.19 558 ARG A N 1
ATOM 3680 C CA . ARG A 1 536 ? -0.110 -51.321 62.030 1.00 18.37 558 ARG A CA 1
ATOM 3681 C C . ARG A 1 536 ? 1.128 -51.891 61.331 1.00 18.34 558 ARG A C 1
ATOM 3682 O O . ARG A 1 536 ? 2.062 -52.355 61.994 1.00 19.73 558 ARG A O 1
ATOM 3690 N N . MET A 1 537 ? 1.144 -51.855 59.999 1.00 18.30 559 MET A N 1
ATOM 3691 C CA . MET A 1 537 ? 2.275 -52.416 59.272 1.00 19.11 559 MET A CA 1
ATOM 3692 C C . MET A 1 537 ? 3.556 -51.647 59.552 1.00 19.07 559 MET A C 1
ATOM 3693 O O . MET A 1 537 ? 4.633 -52.236 59.587 1.00 20.58 559 MET A O 1
ATOM 3698 N N . ALA A 1 538 ? 3.446 -50.339 59.758 1.00 19.52 560 ALA A N 1
ATOM 3699 C CA . ALA A 1 538 ? 4.625 -49.539 60.075 1.00 20.84 560 ALA A CA 1
ATOM 3700 C C . ALA A 1 538 ? 5.178 -50.018 61.421 1.00 22.71 560 ALA A C 1
ATOM 3701 O O . ALA A 1 538 ? 6.397 -50.135 61.607 1.00 22.18 560 ALA A O 1
ATOM 3703 N N . GLN A 1 539 ? 4.280 -50.314 62.357 1.00 21.11 561 GLN A N 1
ATOM 3704 C CA . GLN A 1 539 ? 4.706 -50.773 63.676 1.00 22.09 561 GLN A CA 1
ATOM 3705 C C . GLN A 1 539 ? 5.250 -52.191 63.596 1.00 22.81 561 GLN A C 1
ATOM 3706 O O . GLN A 1 539 ? 6.041 -52.617 64.440 1.00 22.31 561 GLN A O 1
ATOM 3712 N N . TRP A 1 540 ? 4.828 -52.922 62.572 1.00 22.62 562 TRP A N 1
ATOM 3713 C CA . TRP A 1 540 ? 5.311 -54.281 62.383 1.00 24.59 562 TRP A CA 1
ATOM 3714 C C . TRP A 1 540 ? 6.719 -54.234 61.784 1.00 26.00 562 TRP A C 1
ATOM 3715 O O . TRP A 1 540 ? 7.650 -54.824 62.322 1.00 27.43 562 TRP A O 1
ATOM 3726 N N . ILE A 1 541 ? 6.863 -53.524 60.669 1.00 26.88 563 ILE A N 1
ATOM 3727 C CA . ILE A 1 541 ? 8.153 -53.402 59.987 1.00 29.89 563 ILE A CA 1
ATOM 3728 C C . ILE A 1 541 ? 9.225 -52.828 60.911 1.00 31.04 563 ILE A C 1
ATOM 3729 O O . ILE A 1 541 ? 10.370 -53.279 60.903 1.00 31.39 563 ILE A O 1
ATOM 3734 N N . TYR A 1 542 ? 8.851 -51.836 61.710 1.00 32.16 564 TYR A N 1
ATOM 3735 C CA . TYR A 1 542 ? 9.808 -51.216 62.625 1.00 34.55 564 TYR A CA 1
ATOM 3736 C C . TYR A 1 542 ? 9.554 -51.652 64.066 1.00 35.69 564 TYR A C 1
ATOM 3737 O O . TYR A 1 542 ? 9.652 -50.873 65.005 1.00 35.48 564 TYR A O 1
ATOM 3746 N N . GLN A 1 543 ? 9.238 -52.931 64.255 1.00 36.56 565 GLN A N 1
ATOM 3747 C CA . GLN A 1 543 ? 8.983 -53.439 65.593 1.00 38.77 565 GLN A CA 1
ATOM 3748 C C . GLN A 1 543 ? 10.251 -53.418 66.438 1.00 40.44 565 GLN A C 1
ATOM 3749 O O . GLN A 1 543 ? 11.364 -53.369 65.904 1.00 40.28 565 GLN A O 1
ATOM 3755 N N . HIS A 1 544 ? 10.074 -53.431 67.756 1.00 41.15 566 HIS A N 1
ATOM 3756 C CA . HIS A 1 544 ? 11.201 -53.399 68.684 1.00 43.31 566 HIS A CA 1
ATOM 3757 C C . HIS A 1 544 ? 12.013 -52.135 68.428 1.00 43.93 566 HIS A C 1
ATOM 3758 O O . HIS A 1 544 ? 13.210 -52.086 68.712 1.00 44.85 566 HIS A O 1
ATOM 3765 N N . GLU A 1 545 ? 11.344 -51.115 67.892 1.00 44.96 567 GLU A N 1
ATOM 3766 C CA . GLU A 1 545 ? 11.972 -49.836 67.571 1.00 46.67 567 GLU A CA 1
ATOM 3767 C C . GLU A 1 545 ? 13.282 -50.027 66.806 1.00 47.83 567 GLU A C 1
ATOM 3768 O O . GLU A 1 545 ? 14.286 -49.370 67.083 1.00 47.27 567 GLU A O 1
ATOM 3774 N N . SER A 1 546 ? 13.253 -50.933 65.835 1.00 48.97 568 SER A N 1
ATOM 3775 C CA . SER A 1 546 ? 14.421 -51.232 65.019 1.00 50.67 568 SER A CA 1
ATOM 3776 C C . SER A 1 546 ? 14.078 -51.021 63.551 1.00 51.75 568 SER A C 1
ATOM 3777 O O . SER A 1 546 ? 12.924 -50.771 63.206 1.00 51.77 568 SER A O 1
ATOM 3780 N N . ASP A 1 547 ? 15.080 -51.119 62.688 1.00 52.84 569 ASP A N 1
ATOM 3781 C CA . ASP A 1 547 ? 14.855 -50.942 61.261 1.00 54.19 569 ASP A CA 1
ATOM 3782 C C . ASP A 1 547 ? 14.675 -52.309 60.605 1.00 54.37 569 ASP A C 1
ATOM 3783 O O . ASP A 1 547 ? 15.647 -53.021 60.341 1.00 54.38 569 ASP A O 1
ATOM 3788 N N . GLY A 1 548 ? 13.419 -52.665 60.353 1.00 53.64 570 GLY A N 1
ATOM 3789 C CA . GLY A 1 548 ? 13.106 -53.947 59.749 1.00 54.18 570 GLY A CA 1
ATOM 3790 C C . GLY A 1 548 ? 13.955 -54.337 58.528 1.00 54.07 570 GLY A C 1
ATOM 3791 O O . GLY A 1 548 ? 14.247 -55.503 58.322 1.00 54.85 570 GLY A O 1
ATOM 3792 N N . PHE A 1 549 ? 14.317 -53.372 57.673 1.00 53.88 571 PHE A N 1
ATOM 3793 C CA . PHE A 1 549 ? 15.101 -53.761 56.500 1.00 54.11 571 PHE A CA 1
ATOM 3794 C C . PHE A 1 549 ? 16.552 -53.268 56.533 1.00 54.55 571 PHE A C 1
ATOM 3795 O O . PHE A 1 549 ? 17.093 -52.846 55.522 1.00 53.98 571 PHE A O 1
ATOM 3803 N N . GLY A 1 550 ? 17.244 -53.321 57.710 1.00 55.58 572 GLY A N 1
ATOM 3804 C CA . GLY A 1 550 ? 18.587 -52.696 57.822 1.00 55.92 572 GLY A CA 1
ATOM 3805 C C . GLY A 1 550 ? 19.766 -53.563 57.300 1.00 55.96 572 GLY A C 1
ATOM 3806 O O . GLY A 1 550 ? 20.138 -53.516 56.135 1.00 56.47 572 GLY A O 1
ATOM 3807 N N . GLN A 1 552 ? 20.297 -56.982 56.826 1.00 59.93 574 GLN A N 1
ATOM 3808 C CA . GLN A 1 552 ? 20.281 -58.209 56.043 1.00 59.39 574 GLN A CA 1
ATOM 3809 C C . GLN A 1 552 ? 19.410 -59.276 56.707 1.00 59.42 574 GLN A C 1
ATOM 3810 O O . GLN A 1 552 ? 18.339 -59.640 56.243 1.00 59.35 574 GLN A O 1
ATOM 3812 N N . HIS A 1 553 ? 19.961 -59.841 57.794 1.00 59.08 575 HIS A N 1
ATOM 3813 C CA . HIS A 1 553 ? 19.200 -60.801 58.569 1.00 58.96 575 HIS A CA 1
ATOM 3814 C C . HIS A 1 553 ? 18.463 -60.102 59.703 1.00 58.86 575 HIS A C 1
ATOM 3815 O O . HIS A 1 553 ? 18.641 -60.405 60.876 1.00 58.27 575 HIS A O 1
ATOM 3817 N N . SER A 1 554 ? 17.675 -59.089 59.325 1.00 58.57 576 SER A N 1
ATOM 3818 C CA . SER A 1 554 ? 16.775 -58.528 60.288 1.00 58.19 576 SER A CA 1
ATOM 3819 C C . SER A 1 554 ? 15.826 -59.627 60.668 1.00 57.53 576 SER A C 1
ATOM 3820 O O . SER A 1 554 ? 15.716 -60.647 60.002 1.00 57.60 576 SER A O 1
ATOM 3823 N N . LEU A 1 555 ? 15.268 -59.493 61.850 1.00 56.57 577 LEU A N 1
ATOM 3824 C CA . LEU A 1 555 ? 14.360 -60.536 62.215 1.00 55.41 577 LEU A CA 1
ATOM 3825 C C . LEU A 1 555 ? 13.039 -60.367 61.448 1.00 54.29 577 LEU A C 1
ATOM 3826 O O . LEU A 1 555 ? 12.240 -61.289 61.349 1.00 54.22 577 LEU A O 1
ATOM 3831 N N . VAL A 1 556 ? 12.850 -59.196 60.749 1.00 52.26 578 VAL A N 1
ATOM 3832 C CA . VAL A 1 556 ? 11.728 -59.023 59.801 1.00 50.22 578 VAL A CA 1
ATOM 3833 C C . VAL A 1 556 ? 11.983 -59.689 58.443 1.00 49.19 578 VAL A C 1
ATOM 3834 O O . VAL A 1 556 ? 11.114 -60.315 57.851 1.00 49.16 578 VAL A O 1
ATOM 3838 N N . ASN A 1 557 ? 13.234 -59.539 57.954 1.00 47.44 579 ASN A N 1
ATOM 3839 C CA . ASN A 1 557 ? 13.589 -60.221 56.715 1.00 47.01 579 ASN A CA 1
ATOM 3840 C C . ASN A 1 557 ? 13.319 -61.723 56.799 1.00 46.03 579 ASN A C 1
ATOM 3841 O O . ASN A 1 557 ? 12.924 -62.365 55.834 1.00 44.99 579 ASN A O 1
ATOM 3846 N N . LYS A 1 558 ? 13.671 -62.271 57.972 1.00 45.29 580 LYS A N 1
ATOM 3847 C CA . LYS A 1 558 ? 13.391 -63.674 58.187 1.00 44.63 580 LYS A CA 1
ATOM 3848 C C . LYS A 1 558 ? 11.897 -63.945 58.077 1.00 42.58 580 LYS A C 1
ATOM 3849 O O . LYS A 1 558 ? 11.459 -64.904 57.455 1.00 41.55 580 LYS A O 1
ATOM 3855 N N . MET A 1 559 ? 11.108 -63.076 58.701 1.00 40.79 581 MET A N 1
ATOM 3856 C CA . MET A 1 559 ? 9.657 -63.195 58.676 1.00 39.59 581 MET A CA 1
ATOM 3857 C C . MET A 1 559 ? 9.183 -63.022 57.241 1.00 36.75 581 MET A C 1
ATOM 3858 O O . MET A 1 559 ? 8.243 -63.684 56.803 1.00 35.51 581 MET A O 1
ATOM 3863 N N . LEU A 1 560 ? 9.836 -62.124 56.513 1.00 34.33 582 LEU A N 1
ATOM 3864 C CA . LEU A 1 560 ? 9.467 -61.879 55.127 1.00 32.88 582 LEU A CA 1
ATOM 3865 C C . LEU A 1 560 ? 9.608 -63.164 54.330 1.00 31.46 582 LEU A C 1
ATOM 3866 O O . LEU A 1 560 ? 8.678 -63.582 53.649 1.00 31.28 582 LEU A O 1
ATOM 3871 N N . ARG A 1 561 ? 10.772 -63.796 54.417 1.00 30.40 583 ARG A N 1
ATOM 3872 C CA . ARG A 1 561 ? 10.952 -65.051 53.694 1.00 29.98 583 ARG A CA 1
ATOM 3873 C C . ARG A 1 561 ? 9.985 -66.148 54.169 1.00 28.05 583 ARG A C 1
ATOM 3874 O O . ARG A 1 561 ? 9.520 -66.980 53.401 1.00 25.17 583 ARG A O 1
ATOM 3882 N N . ASP A 1 562 ? 9.711 -66.155 55.490 1.00 27.90 584 ASP A N 1
ATOM 3883 C CA . ASP A 1 562 ? 8.829 -67.183 56.039 1.00 27.67 584 ASP A CA 1
ATOM 3884 C C . ASP A 1 562 ? 7.389 -67.030 55.533 1.00 27.77 584 ASP A C 1
ATOM 3885 O O . ASP A 1 562 ? 6.621 -67.980 55.440 1.00 28.37 584 ASP A O 1
ATOM 3890 N N . LEU A 1 563 ? 7.014 -65.773 55.235 1.00 26.46 585 LEU A N 1
ATOM 3891 C CA . LEU A 1 563 ? 5.660 -65.523 54.742 1.00 25.64 585 LEU A CA 1
ATOM 3892 C C . LEU A 1 563 ? 5.554 -65.743 53.229 1.00 24.21 585 LEU A C 1
ATOM 3893 O O . LEU A 1 563 ? 4.572 -66.270 52.721 1.00 24.73 585 LEU A O 1
ATOM 3898 N N . LEU A 1 564 ? 6.596 -65.293 52.496 1.00 25.37 586 LEU A N 1
ATOM 3899 C CA . LEU A 1 564 ? 6.503 -65.275 51.032 1.00 25.56 586 LEU A CA 1
ATOM 3900 C C . LEU A 1 564 ? 7.098 -66.527 50.373 1.00 25.98 586 LEU A C 1
ATOM 3901 O O . LEU A 1 564 ? 6.654 -66.977 49.325 1.00 25.90 586 LEU A O 1
ATOM 3906 N N . PHE A 1 565 ? 8.135 -67.150 50.927 1.00 26.76 587 PHE A N 1
ATOM 3907 C CA . PHE A 1 565 ? 8.764 -68.272 50.234 1.00 28.68 587 PHE A CA 1
ATOM 3908 C C . PHE A 1 565 ? 8.750 -69.640 50.904 1.00 31.31 587 PHE A C 1
ATOM 3909 O O . PHE A 1 565 ? 8.805 -70.663 50.216 1.00 32.57 587 PHE A O 1
ATOM 3917 N N . HIS A 1 566 ? 8.698 -69.666 52.232 1.00 31.41 588 HIS A N 1
ATOM 3918 C CA . HIS A 1 566 ? 8.719 -70.929 52.958 1.00 32.62 588 HIS A CA 1
ATOM 3919 C C . HIS A 1 566 ? 7.342 -71.446 53.322 1.00 34.27 588 HIS A C 1
ATOM 3920 O O . HIS A 1 566 ? 6.618 -70.835 54.103 1.00 32.24 588 HIS A O 1
ATOM 3927 N N . ARG A 1 567 ? 6.993 -72.594 52.755 1.00 36.06 589 ARG A N 1
ATOM 3928 C CA . ARG A 1 567 ? 5.710 -73.214 53.025 1.00 39.71 589 ARG A CA 1
ATOM 3929 C C . ARG A 1 567 ? 5.622 -73.577 54.513 1.00 40.52 589 ARG A C 1
ATOM 3930 O O . ARG A 1 567 ? 6.637 -73.888 55.143 1.00 41.24 589 ARG A O 1
ATOM 3938 N N . TYR A 1 568 ? 4.422 -73.515 55.083 1.00 40.84 590 TYR A N 1
ATOM 3939 C CA . TYR A 1 568 ? 4.251 -73.921 56.493 1.00 42.55 590 TYR A CA 1
ATOM 3940 C C . TYR A 1 568 ? 4.046 -75.432 56.592 1.00 43.70 590 TYR A C 1
ATOM 3941 O O . TYR A 1 568 ? 3.097 -75.993 56.060 1.00 43.66 590 TYR A O 1
ATOM 3950 N N . GLU A 1 569 ? 5.011 -76.124 57.258 1.00 45.59 591 GLU A N 1
ATOM 3951 C CA . GLU A 1 569 ? 4.972 -77.581 57.253 1.00 48.36 591 GLU A CA 1
ATOM 3952 C C . GLU A 1 569 ? 4.436 -78.163 58.576 1.00 48.80 591 GLU A C 1
ATOM 3953 O O . GLU A 1 569 ? 4.399 -77.511 59.611 1.00 48.82 591 GLU A O 1
ATOM 3960 N N . ARG B 1 65 ? 58.082 11.700 41.752 1.00 64.26 87 ARG B N 1
ATOM 3961 C CA . ARG B 1 65 ? 57.755 10.609 40.831 1.00 64.52 87 ARG B CA 1
ATOM 3962 C C . ARG B 1 65 ? 56.428 10.870 40.102 1.00 64.14 87 ARG B C 1
ATOM 3963 O O . ARG B 1 65 ? 56.384 11.355 38.983 1.00 64.12 87 ARG B O 1
ATOM 3971 N N . ALA B 1 66 ? 55.322 10.501 40.790 1.00 63.48 88 ALA B N 1
ATOM 3972 C CA . ALA B 1 66 ? 53.969 10.794 40.303 1.00 61.92 88 ALA B CA 1
ATOM 3973 C C . ALA B 1 66 ? 53.794 12.220 39.751 1.00 60.85 88 ALA B C 1
ATOM 3974 O O . ALA B 1 66 ? 53.326 12.433 38.640 1.00 60.69 88 ALA B O 1
ATOM 3976 N N . ALA B 1 67 ? 54.119 13.240 40.596 1.00 59.24 89 ALA B N 1
ATOM 3977 C CA . ALA B 1 67 ? 53.650 14.615 40.409 1.00 57.54 89 ALA B CA 1
ATOM 3978 C C . ALA B 1 67 ? 54.342 15.381 39.273 1.00 56.30 89 ALA B C 1
ATOM 3979 O O . ALA B 1 67 ? 53.884 16.420 38.824 1.00 55.72 89 ALA B O 1
ATOM 3981 N N . GLY B 1 68 ? 55.572 14.981 38.922 1.00 55.17 90 GLY B N 1
ATOM 3982 C CA . GLY B 1 68 ? 56.225 15.684 37.818 1.00 54.14 90 GLY B CA 1
ATOM 3983 C C . GLY B 1 68 ? 55.600 15.262 36.488 1.00 52.24 90 GLY B C 1
ATOM 3984 O O . GLY B 1 68 ? 55.471 16.023 35.536 1.00 52.61 90 GLY B O 1
ATOM 3985 N N . MET B 1 69 ? 55.255 13.970 36.469 1.00 50.67 91 MET B N 1
ATOM 3986 C CA . MET B 1 69 ? 54.662 13.366 35.296 1.00 49.01 91 MET B CA 1
ATOM 3987 C C . MET B 1 69 ? 53.329 14.025 34.968 1.00 47.45 91 MET B C 1
ATOM 3988 O O . MET B 1 69 ? 52.937 14.166 33.809 1.00 46.95 91 MET B O 1
ATOM 3993 N N . ILE B 1 70 ? 52.605 14.443 36.039 1.00 45.94 92 ILE B N 1
ATOM 3994 C CA . ILE B 1 70 ? 51.322 15.108 35.846 1.00 45.65 92 ILE B CA 1
ATOM 3995 C C . ILE B 1 70 ? 51.478 16.517 35.258 1.00 45.48 92 ILE B C 1
ATOM 3996 O O . ILE B 1 70 ? 50.808 16.907 34.312 1.00 45.02 92 ILE B O 1
ATOM 4001 N N . ASP B 1 71 ? 52.328 17.319 35.926 1.00 46.53 93 ASP B N 1
ATOM 4002 C CA . ASP B 1 71 ? 52.585 18.644 35.376 1.00 47.08 93 ASP B CA 1
ATOM 4003 C C . ASP B 1 71 ? 52.998 18.549 33.927 1.00 45.88 93 ASP B C 1
ATOM 4004 O O . ASP B 1 71 ? 52.551 19.306 33.076 1.00 46.35 93 ASP B O 1
ATOM 4009 N N . GLN B 1 72 ? 53.943 17.593 33.693 1.00 44.87 94 GLN B N 1
ATOM 4010 C CA . GLN B 1 72 ? 54.471 17.291 32.372 1.00 44.93 94 GLN B CA 1
ATOM 4011 C C . GLN B 1 72 ? 53.336 17.143 31.346 1.00 43.83 94 GLN B C 1
ATOM 4012 O O . GLN B 1 72 ? 53.326 17.773 30.296 1.00 43.24 94 GLN B O 1
ATOM 4018 N N . VAL B 1 73 ? 52.440 16.180 31.635 1.00 41.40 95 VAL B N 1
ATOM 4019 C CA . VAL B 1 73 ? 51.308 15.940 30.749 1.00 39.56 95 VAL B CA 1
ATOM 4020 C C . VAL B 1 73 ? 50.345 17.140 30.708 1.00 38.84 95 VAL B C 1
ATOM 4021 O O . VAL B 1 73 ? 49.805 17.497 29.669 1.00 37.49 95 VAL B O 1
ATOM 4025 N N . LYS B 1 74 ? 50.227 17.898 31.822 1.00 38.24 96 LYS B N 1
ATOM 4026 C CA . LYS B 1 74 ? 49.456 19.142 31.736 1.00 39.95 96 LYS B CA 1
ATOM 4027 C C . LYS B 1 74 ? 50.079 20.080 30.702 1.00 40.70 96 LYS B C 1
ATOM 4028 O O . LYS B 1 74 ? 49.415 20.751 29.930 1.00 39.61 96 LYS B O 1
ATOM 4034 N N . MET B 1 75 ? 51.416 20.170 30.733 1.00 41.36 97 MET B N 1
ATOM 4035 C CA . MET B 1 75 ? 51.988 21.088 29.755 1.00 43.48 97 MET B CA 1
ATOM 4036 C C . MET B 1 75 ? 51.929 20.557 28.311 1.00 42.97 97 MET B C 1
ATOM 4037 O O . MET B 1 75 ? 51.872 21.310 27.349 1.00 42.57 97 MET B O 1
ATOM 4042 N N . MET B 1 76 ? 51.973 19.213 28.171 1.00 42.55 98 MET B N 1
ATOM 4043 C CA . MET B 1 76 ? 51.688 18.625 26.864 1.00 41.92 98 MET B CA 1
ATOM 4044 C C . MET B 1 76 ? 50.369 19.125 26.253 1.00 40.98 98 MET B C 1
ATOM 4045 O O . MET B 1 76 ? 50.275 19.398 25.063 1.00 39.37 98 MET B O 1
ATOM 4050 N N . LEU B 1 77 ? 49.308 19.195 27.099 1.00 39.08 99 LEU B N 1
ATOM 4051 C CA . LEU B 1 77 ? 48.000 19.578 26.588 1.00 38.58 99 LEU B CA 1
ATOM 4052 C C . LEU B 1 77 ? 47.982 21.043 26.136 1.00 38.09 99 LEU B C 1
ATOM 4053 O O . LEU B 1 77 ? 47.378 21.414 25.143 1.00 37.90 99 LEU B O 1
ATOM 4058 N N . GLN B 1 78 ? 48.587 21.887 26.977 1.00 38.24 100 GLN B N 1
ATOM 4059 C CA . GLN B 1 78 ? 48.513 23.307 26.676 1.00 38.25 100 GLN B CA 1
ATOM 4060 C C . GLN B 1 78 ? 49.423 23.655 25.497 1.00 36.75 100 GLN B C 1
ATOM 4061 O O . GLN B 1 78 ? 49.208 24.615 24.765 1.00 36.72 100 GLN B O 1
ATOM 4067 N N . GLU B 1 79 ? 50.459 22.844 25.301 1.00 35.45 101 GLU B N 1
ATOM 4068 C CA . GLU B 1 79 ? 51.476 23.258 24.352 1.00 35.29 101 GLU B CA 1
ATOM 4069 C C . GLU B 1 79 ? 51.321 22.570 22.975 1.00 34.34 101 GLU B C 1
ATOM 4070 O O . GLU B 1 79 ? 51.821 23.046 21.965 1.00 32.19 101 GLU B O 1
ATOM 4076 N N . GLU B 1 80 ? 50.549 21.481 22.922 1.00 32.38 102 GLU B N 1
ATOM 4077 C CA . GLU B 1 80 ? 50.217 20.936 21.608 1.00 31.61 102 GLU B CA 1
ATOM 4078 C C . GLU B 1 80 ? 49.573 22.000 20.708 1.00 30.89 102 GLU B C 1
ATOM 4079 O O . GLU B 1 80 ? 48.581 22.629 21.056 1.00 32.54 102 GLU B O 1
ATOM 4085 N N . VAL B 1 81 ? 50.186 22.228 19.521 1.00 29.96 103 VAL B N 1
ATOM 4086 C CA . VAL B 1 81 ? 49.541 23.115 18.552 1.00 30.77 103 VAL B CA 1
ATOM 4087 C C . VAL B 1 81 ? 48.948 22.356 17.362 1.00 30.77 103 VAL B C 1
ATOM 4088 O O . VAL B 1 81 ? 48.280 22.919 16.499 1.00 30.87 103 VAL B O 1
ATOM 4092 N N . ASP B 1 82 ? 49.240 21.043 17.290 1.00 30.10 104 ASP B N 1
ATOM 4093 C CA . ASP B 1 82 ? 48.512 20.213 16.333 1.00 30.66 104 ASP B CA 1
ATOM 4094 C C . ASP B 1 82 ? 47.115 19.812 16.850 1.00 30.38 104 ASP B C 1
ATOM 4095 O O . ASP B 1 82 ? 46.975 18.969 17.727 1.00 29.44 104 ASP B O 1
ATOM 4100 N N . SER B 1 83 ? 46.050 20.456 16.299 1.00 30.53 105 SER B N 1
ATOM 4101 C CA . SER B 1 83 ? 44.717 20.256 16.894 1.00 32.17 105 SER B CA 1
ATOM 4102 C C . SER B 1 83 ? 44.261 18.794 16.842 1.00 32.12 105 SER B C 1
ATOM 4103 O O . SER B 1 83 ? 43.410 18.364 17.601 1.00 32.42 105 SER B O 1
ATOM 4106 N N . ILE B 1 84 ? 44.751 18.057 15.829 1.00 30.47 106 ILE B N 1
ATOM 4107 C CA . ILE B 1 84 ? 44.354 16.659 15.777 1.00 30.44 106 ILE B CA 1
ATOM 4108 C C . ILE B 1 84 ? 45.054 15.844 16.858 1.00 30.37 106 ILE B C 1
ATOM 4109 O O . ILE B 1 84 ? 44.444 15.066 17.580 1.00 28.78 106 ILE B O 1
ATOM 4114 N N . ARG B 1 85 ? 46.362 16.032 16.992 1.00 29.50 107 ARG B N 1
ATOM 4115 C CA . ARG B 1 85 ? 47.103 15.374 18.071 1.00 30.75 107 ARG B CA 1
ATOM 4116 C C . ARG B 1 85 ? 46.568 15.677 19.508 1.00 28.62 107 ARG B C 1
ATOM 4117 O O . ARG B 1 85 ? 46.593 14.831 20.389 1.00 28.75 107 ARG B O 1
ATOM 4125 N N . ARG B 1 86 ? 46.201 16.964 19.762 1.00 28.71 108 ARG B N 1
ATOM 4126 C CA . ARG B 1 86 ? 45.579 17.394 21.008 1.00 27.88 108 ARG B CA 1
ATOM 4127 C C . ARG B 1 86 ? 44.314 16.589 21.347 1.00 27.40 108 ARG B C 1
ATOM 4128 O O . ARG B 1 86 ? 44.076 16.209 22.483 1.00 27.08 108 ARG B O 1
ATOM 4136 N N . LEU B 1 87 ? 43.463 16.370 20.324 1.00 27.01 109 LEU B N 1
ATOM 4137 C CA . LEU B 1 87 ? 42.261 15.571 20.573 1.00 27.35 109 LEU B CA 1
ATOM 4138 C C . LEU B 1 87 ? 42.623 14.108 20.855 1.00 27.08 109 LEU B C 1
ATOM 4139 O O . LEU B 1 87 ? 42.040 13.439 21.700 1.00 25.95 109 LEU B O 1
ATOM 4144 N N . GLU B 1 88 ? 43.584 13.590 20.063 1.00 26.47 110 GLU B N 1
ATOM 4145 C CA . GLU B 1 88 ? 44.020 12.216 20.277 1.00 26.71 110 GLU B CA 1
ATOM 4146 C C . GLU B 1 88 ? 44.550 12.015 21.695 1.00 27.74 110 GLU B C 1
ATOM 4147 O O . GLU B 1 88 ? 44.279 11.019 22.353 1.00 27.36 110 GLU B O 1
ATOM 4153 N N . LEU B 1 89 ? 45.321 12.986 22.184 1.00 25.72 111 LEU B N 1
ATOM 4154 C CA . LEU B 1 89 ? 45.836 12.928 23.544 1.00 26.53 111 LEU B CA 1
ATOM 4155 C C . LEU B 1 89 ? 44.715 13.014 24.582 1.00 25.66 111 LEU B C 1
ATOM 4156 O O . LEU B 1 89 ? 44.694 12.275 25.566 1.00 26.52 111 LEU B O 1
ATOM 4161 N N . ILE B 1 90 ? 43.766 13.959 24.366 1.00 24.76 112 ILE B N 1
ATOM 4162 C CA . ILE B 1 90 ? 42.595 14.019 25.234 1.00 23.40 112 ILE B CA 1
ATOM 4163 C C . ILE B 1 90 ? 41.883 12.664 25.362 1.00 25.38 112 ILE B C 1
ATOM 4164 O O . ILE B 1 90 ? 41.579 12.206 26.450 1.00 23.14 112 ILE B O 1
ATOM 4169 N N . ASP B 1 91 ? 41.703 11.995 24.200 1.00 24.22 113 ASP B N 1
ATOM 4170 C CA . ASP B 1 91 ? 41.022 10.680 24.171 1.00 26.29 113 ASP B CA 1
ATOM 4171 C C . ASP B 1 91 ? 41.838 9.561 24.857 1.00 26.32 113 ASP B C 1
ATOM 4172 O O . ASP B 1 91 ? 41.317 8.740 25.601 1.00 26.58 113 ASP B O 1
ATOM 4177 N N . ASP B 1 92 ? 43.149 9.556 24.622 1.00 25.64 114 ASP B N 1
ATOM 4178 C CA . ASP B 1 92 ? 44.031 8.570 25.232 1.00 26.73 114 ASP B CA 1
ATOM 4179 C C . ASP B 1 92 ? 44.042 8.688 26.764 1.00 27.52 114 ASP B C 1
ATOM 4180 O O . ASP B 1 92 ? 44.038 7.678 27.466 1.00 27.39 114 ASP B O 1
ATOM 4185 N N . LEU B 1 93 ? 44.055 9.916 27.277 1.00 28.60 115 LEU B N 1
ATOM 4186 C CA . LEU B 1 93 ? 44.104 10.126 28.724 1.00 28.84 115 LEU B CA 1
ATOM 4187 C C . LEU B 1 93 ? 42.920 9.468 29.432 1.00 29.40 115 LEU B C 1
ATOM 4188 O O . LEU B 1 93 ? 43.072 8.798 30.449 1.00 28.90 115 LEU B O 1
ATOM 4193 N N . ARG B 1 94 ? 41.713 9.668 28.875 1.00 30.22 116 ARG B N 1
ATOM 4194 C CA . ARG B 1 94 ? 40.524 9.089 29.495 1.00 31.59 116 ARG B CA 1
ATOM 4195 C C . ARG B 1 94 ? 40.604 7.563 29.521 1.00 30.43 116 ARG B C 1
ATOM 4196 O O . ARG B 1 94 ? 40.333 6.904 30.518 1.00 31.13 116 ARG B O 1
ATOM 4204 N N . ARG B 1 95 ? 40.968 7.001 28.359 1.00 29.34 117 ARG B N 1
ATOM 4205 C CA . ARG B 1 95 ? 40.973 5.552 28.221 1.00 28.98 117 ARG B CA 1
ATOM 4206 C C . ARG B 1 95 ? 42.113 4.898 29.015 1.00 27.95 117 ARG B C 1
ATOM 4207 O O . ARG B 1 95 ? 42.048 3.744 29.412 1.00 26.13 117 ARG B O 1
ATOM 4215 N N . LEU B 1 96 ? 43.204 5.671 29.203 1.00 26.24 118 LEU B N 1
ATOM 4216 C CA . LEU B 1 96 ? 44.316 5.163 30.006 1.00 27.58 118 LEU B CA 1
ATOM 4217 C C . LEU B 1 96 ? 43.964 5.123 31.495 1.00 27.44 118 LEU B C 1
ATOM 4218 O O . LEU B 1 96 ? 44.633 4.494 32.304 1.00 27.67 118 LEU B O 1
ATOM 4223 N N . GLY B 1 97 ? 42.888 5.834 31.825 1.00 27.06 119 GLY B N 1
ATOM 4224 C CA . GLY B 1 97 ? 42.417 5.888 33.197 1.00 27.77 119 GLY B CA 1
ATOM 4225 C C . GLY B 1 97 ? 42.938 7.055 34.016 1.00 29.22 119 GLY B C 1
ATOM 4226 O O . GLY B 1 97 ? 42.653 7.143 35.204 1.00 28.89 119 GLY B O 1
ATOM 4227 N N . ILE B 1 98 ? 43.680 7.962 33.383 1.00 29.59 120 ILE B N 1
ATOM 4228 C CA . ILE B 1 98 ? 44.259 9.105 34.090 1.00 30.46 120 ILE B CA 1
ATOM 4229 C C . ILE B 1 98 ? 43.709 10.482 33.713 1.00 31.29 120 ILE B C 1
ATOM 4230 O O . ILE B 1 98 ? 44.354 11.495 33.990 1.00 32.41 120 ILE B O 1
ATOM 4235 N N . SER B 1 99 ? 42.530 10.538 33.102 1.00 30.24 121 SER B N 1
ATOM 4236 C CA . SER B 1 99 ? 41.963 11.826 32.701 1.00 30.79 121 SER B CA 1
ATOM 4237 C C . SER B 1 99 ? 41.524 12.721 33.863 1.00 32.03 121 SER B C 1
ATOM 4238 O O . SER B 1 99 ? 41.434 13.945 33.706 1.00 31.52 121 SER B O 1
ATOM 4241 N N . CYS B 1 100 ? 41.254 12.124 35.023 1.00 31.55 122 CYS B N 1
ATOM 4242 C CA . CYS B 1 100 ? 40.817 12.898 36.186 1.00 32.40 122 CYS B CA 1
ATOM 4243 C C . CYS B 1 100 ? 41.826 13.993 36.544 1.00 31.67 122 CYS B C 1
ATOM 4244 O O . CYS B 1 100 ? 41.444 15.113 36.882 1.00 32.45 122 CYS B O 1
ATOM 4247 N N . HIS B 1 101 ? 43.110 13.668 36.445 1.00 32.93 123 HIS B N 1
ATOM 4248 C CA . HIS B 1 101 ? 44.184 14.595 36.773 1.00 35.01 123 HIS B CA 1
ATOM 4249 C C . HIS B 1 101 ? 44.059 15.862 35.944 1.00 35.80 123 HIS B C 1
ATOM 4250 O O . HIS B 1 101 ? 44.611 16.911 36.255 1.00 37.68 123 HIS B O 1
ATOM 4257 N N . PHE B 1 102 ? 43.343 15.734 34.810 1.00 35.68 124 PHE B N 1
ATOM 4258 C CA . PHE B 1 102 ? 43.385 16.813 33.831 1.00 34.96 124 PHE B CA 1
ATOM 4259 C C . PHE B 1 102 ? 41.995 17.262 33.373 1.00 34.26 124 PHE B C 1
ATOM 4260 O O . PHE B 1 102 ? 41.826 17.888 32.339 1.00 34.99 124 PHE B O 1
ATOM 4268 N N . GLU B 1 103 ? 40.973 16.903 34.165 1.00 34.37 125 GLU B N 1
ATOM 4269 C CA . GLU B 1 103 ? 39.596 17.163 33.747 1.00 34.00 125 GLU B CA 1
ATOM 4270 C C . GLU B 1 103 ? 39.310 18.642 33.371 1.00 34.77 125 GLU B C 1
ATOM 4271 O O . GLU B 1 103 ? 38.736 18.932 32.334 1.00 34.56 125 GLU B O 1
ATOM 4277 N N . ARG B 1 104 ? 39.614 19.582 34.293 1.00 34.71 126 ARG B N 1
ATOM 4278 C CA . ARG B 1 104 ? 39.307 20.982 33.988 1.00 34.69 126 ARG B CA 1
ATOM 4279 C C . ARG B 1 104 ? 40.077 21.511 32.773 1.00 34.00 126 ARG B C 1
ATOM 4280 O O . ARG B 1 104 ? 39.557 22.253 31.946 1.00 33.04 126 ARG B O 1
ATOM 4282 N N . GLU B 1 105 ? 41.365 21.122 32.679 1.00 34.47 127 GLU B N 1
ATOM 4283 C CA . GLU B 1 105 ? 42.175 21.570 31.531 1.00 35.35 127 GLU B CA 1
ATOM 4284 C C . GLU B 1 105 ? 41.563 21.092 30.207 1.00 35.33 127 GLU B C 1
ATOM 4285 O O . GLU B 1 105 ? 41.443 21.836 29.242 1.00 34.95 127 GLU B O 1
ATOM 4291 N N . ILE B 1 106 ? 41.171 19.820 30.198 1.00 33.22 128 ILE B N 1
ATOM 4292 C CA . ILE B 1 106 ? 40.557 19.222 29.022 1.00 30.89 128 ILE B CA 1
ATOM 4293 C C . ILE B 1 106 ? 39.287 19.943 28.602 1.00 31.33 128 ILE B C 1
ATOM 4294 O O . ILE B 1 106 ? 39.113 20.280 27.429 1.00 31.01 128 ILE B O 1
ATOM 4299 N N . VAL B 1 107 ? 38.395 20.168 29.562 1.00 30.91 129 VAL B N 1
ATOM 4300 C CA . VAL B 1 107 ? 37.134 20.840 29.286 1.00 31.15 129 VAL B CA 1
ATOM 4301 C C . VAL B 1 107 ? 37.363 22.226 28.698 1.00 31.97 129 VAL B C 1
ATOM 4302 O O . VAL B 1 107 ? 36.683 22.624 27.754 1.00 32.62 129 VAL B O 1
ATOM 4306 N N . GLU B 1 108 ? 38.327 22.954 29.255 1.00 33.77 130 GLU B N 1
ATOM 4307 C CA . GLU B 1 108 ? 38.637 24.298 28.778 1.00 35.40 130 GLU B CA 1
ATOM 4308 C C . GLU B 1 108 ? 39.153 24.261 27.346 1.00 33.94 130 GLU B C 1
ATOM 4309 O O . GLU B 1 108 ? 38.803 25.112 26.532 1.00 34.19 130 GLU B O 1
ATOM 4315 N N . ILE B 1 109 ? 39.986 23.271 27.042 1.00 34.04 131 ILE B N 1
ATOM 4316 C CA . ILE B 1 109 ? 40.533 23.129 25.696 1.00 33.24 131 ILE B CA 1
ATOM 4317 C C . ILE B 1 109 ? 39.404 22.856 24.702 1.00 32.29 131 ILE B C 1
ATOM 4318 O O . ILE B 1 109 ? 39.343 23.466 23.635 1.00 31.84 131 ILE B O 1
ATOM 4323 N N . LEU B 1 110 ? 38.502 21.950 25.063 1.00 32.43 132 LEU B N 1
ATOM 4324 C CA . LEU B 1 110 ? 37.381 21.612 24.185 1.00 32.18 132 LEU B CA 1
ATOM 4325 C C . LEU B 1 110 ? 36.506 22.843 23.977 1.00 32.85 132 LEU B C 1
ATOM 4326 O O . LEU B 1 110 ? 36.051 23.138 22.876 1.00 32.71 132 LEU B O 1
ATOM 4331 N N . ASN B 1 111 ? 36.282 23.587 25.080 1.00 33.35 133 ASN B N 1
ATOM 4332 C CA . ASN B 1 111 ? 35.438 24.769 25.004 1.00 35.36 133 ASN B CA 1
ATOM 4333 C C . ASN B 1 111 ? 36.052 25.872 24.148 1.00 34.82 133 ASN B C 1
ATOM 4334 O O . ASN B 1 111 ? 35.422 26.448 23.271 1.00 33.66 133 ASN B O 1
ATOM 4339 N N . SER B 1 112 ? 37.325 26.179 24.362 1.00 36.34 134 SER B N 1
ATOM 4340 C CA . SER B 1 112 ? 37.972 27.266 23.633 1.00 37.67 134 SER B CA 1
ATOM 4341 C C . SER B 1 112 ? 38.618 26.969 22.282 1.00 38.49 134 SER B C 1
ATOM 4342 O O . SER B 1 112 ? 38.792 27.884 21.479 1.00 39.06 134 SER B O 1
ATOM 4345 N N . LYS B 1 113 ? 38.972 25.714 22.017 1.00 36.99 135 LYS B N 1
ATOM 4346 C CA . LYS B 1 113 ? 39.622 25.389 20.750 1.00 36.43 135 LYS B CA 1
ATOM 4347 C C . LYS B 1 113 ? 38.830 24.501 19.789 1.00 35.75 135 LYS B C 1
ATOM 4348 O O . LYS B 1 113 ? 39.204 24.356 18.625 1.00 35.35 135 LYS B O 1
ATOM 4354 N N . TYR B 1 114 ? 37.738 23.910 20.258 1.00 34.56 136 TYR B N 1
ATOM 4355 C CA . TYR B 1 114 ? 36.964 23.025 19.391 1.00 33.87 136 TYR B CA 1
ATOM 4356 C C . TYR B 1 114 ? 35.464 23.397 19.375 1.00 35.03 136 TYR B C 1
ATOM 4357 O O . TYR B 1 114 ? 34.812 23.470 18.339 1.00 35.45 136 TYR B O 1
ATOM 4366 N N . TYR B 1 115 ? 34.921 23.552 20.596 1.00 36.30 137 TYR B N 1
ATOM 4367 C CA . TYR B 1 115 ? 33.512 23.834 20.717 1.00 38.42 137 TYR B CA 1
ATOM 4368 C C . TYR B 1 115 ? 33.209 25.217 20.151 1.00 41.00 137 TYR B C 1
ATOM 4369 O O . TYR B 1 115 ? 32.217 25.447 19.489 1.00 41.74 137 TYR B O 1
ATOM 4378 N N . THR B 1 116 ? 34.100 26.177 20.443 1.00 43.13 138 THR B N 1
ATOM 4379 C CA . THR B 1 116 ? 33.793 27.521 19.974 1.00 45.40 138 THR B CA 1
ATOM 4380 C C . THR B 1 116 ? 34.729 28.098 18.895 1.00 45.80 138 THR B C 1
ATOM 4381 O O . THR B 1 116 ? 34.282 28.765 17.968 1.00 48.38 138 THR B O 1
ATOM 4385 N N . ASN B 1 117 ? 36.061 27.932 19.061 1.00 46.17 139 ASN B N 1
ATOM 4386 C CA . ASN B 1 117 ? 36.962 28.471 18.026 1.00 46.34 139 ASN B CA 1
ATOM 4387 C C . ASN B 1 117 ? 37.593 27.373 17.160 1.00 45.30 139 ASN B C 1
ATOM 4388 O O . ASN B 1 117 ? 38.795 27.332 16.932 1.00 45.00 139 ASN B O 1
ATOM 4393 N N . ASN B 1 118 ? 36.695 26.477 16.683 1.00 44.08 140 ASN B N 1
ATOM 4394 C CA . ASN B 1 118 ? 37.053 25.169 16.112 1.00 42.46 140 ASN B CA 1
ATOM 4395 C C . ASN B 1 118 ? 38.260 25.250 15.187 1.00 42.49 140 ASN B C 1
ATOM 4396 O O . ASN B 1 118 ? 38.372 26.122 14.335 1.00 43.14 140 ASN B O 1
ATOM 4401 N N . GLU B 1 119 ? 39.217 24.330 15.409 1.00 42.33 141 GLU B N 1
ATOM 4402 C CA . GLU B 1 119 ? 40.450 24.370 14.617 1.00 42.43 141 GLU B CA 1
ATOM 4403 C C . GLU B 1 119 ? 40.538 23.176 13.671 1.00 42.35 141 GLU B C 1
ATOM 4404 O O . GLU B 1 119 ? 41.504 22.971 12.950 1.00 43.42 141 GLU B O 1
ATOM 4410 N N . ILE B 1 120 ? 39.498 22.338 13.753 1.00 40.75 142 ILE B N 1
ATOM 4411 C CA . ILE B 1 120 ? 39.468 21.144 12.930 1.00 40.04 142 ILE B CA 1
ATOM 4412 C C . ILE B 1 120 ? 39.026 21.458 11.488 1.00 40.11 142 ILE B C 1
ATOM 4413 O O . ILE B 1 120 ? 38.079 22.191 11.231 1.00 39.81 142 ILE B O 1
ATOM 4418 N N . ASP B 1 121 ? 39.759 20.873 10.528 1.00 40.01 143 ASP B N 1
ATOM 4419 C CA . ASP B 1 121 ? 39.225 20.769 9.181 1.00 40.56 143 ASP B CA 1
ATOM 4420 C C . ASP B 1 121 ? 37.886 20.028 9.148 1.00 40.71 143 ASP B C 1
ATOM 4421 O O . ASP B 1 121 ? 37.819 18.811 9.265 1.00 40.66 143 ASP B O 1
ATOM 4426 N N . GLU B 1 122 ? 36.808 20.783 8.950 1.00 40.64 144 GLU B N 1
ATOM 4427 C CA . GLU B 1 122 ? 35.461 20.223 8.871 1.00 42.64 144 GLU B CA 1
ATOM 4428 C C . GLU B 1 122 ? 35.249 19.273 7.691 1.00 41.78 144 GLU B C 1
ATOM 4429 O O . GLU B 1 122 ? 34.256 18.547 7.643 1.00 41.09 144 GLU B O 1
ATOM 4435 N N . ARG B 1 123 ? 36.182 19.278 6.744 1.00 40.27 145 ARG B N 1
ATOM 4436 C CA . ARG B 1 123 ? 36.089 18.415 5.572 1.00 39.02 145 ARG B CA 1
ATOM 4437 C C . ARG B 1 123 ? 36.816 17.089 5.795 1.00 37.68 145 ARG B C 1
ATOM 4438 O O . ARG B 1 123 ? 36.795 16.204 4.940 1.00 37.34 145 ARG B O 1
ATOM 4440 N N . ASP B 1 124 ? 37.458 16.954 6.951 1.00 35.62 146 ASP B N 1
ATOM 4441 C CA . ASP B 1 124 ? 38.192 15.719 7.265 1.00 33.61 146 ASP B CA 1
ATOM 4442 C C . ASP B 1 124 ? 37.373 14.764 8.145 1.00 33.09 146 ASP B C 1
ATOM 4443 O O . ASP B 1 124 ? 36.829 15.138 9.177 1.00 32.02 146 ASP B O 1
ATOM 4448 N N . LEU B 1 125 ? 37.291 13.487 7.721 1.00 32.03 147 LEU B N 1
ATOM 4449 C CA . LEU B 1 125 ? 36.390 12.566 8.415 1.00 30.78 147 LEU B CA 1
ATOM 4450 C C . LEU B 1 125 ? 36.898 12.216 9.821 1.00 29.84 147 LEU B C 1
ATOM 4451 O O . LEU B 1 125 ? 36.172 12.240 10.804 1.00 28.94 147 LEU B O 1
ATOM 4456 N N . TYR B 1 126 ? 38.159 11.766 9.861 1.00 28.00 148 TYR B N 1
ATOM 4457 C CA . TYR B 1 126 ? 38.822 11.441 11.115 1.00 27.99 148 TYR B CA 1
ATOM 4458 C C . TYR B 1 126 ? 38.589 12.544 12.161 1.00 28.30 148 TYR B C 1
ATOM 4459 O O . TYR B 1 126 ? 38.198 12.302 13.308 1.00 26.80 148 TYR B O 1
ATOM 4468 N N . SER B 1 127 ? 39.031 13.764 11.767 1.00 27.78 149 SER B N 1
ATOM 4469 C CA . SER B 1 127 ? 39.024 14.906 12.680 1.00 27.96 149 SER B CA 1
ATOM 4470 C C . SER B 1 127 ? 37.612 15.274 13.116 1.00 27.39 149 SER B C 1
ATOM 4471 O O . SER B 1 127 ? 37.339 15.508 14.286 1.00 25.29 149 SER B O 1
ATOM 4474 N N . THR B 1 128 ? 36.702 15.367 12.124 1.00 27.09 150 THR B N 1
ATOM 4475 C CA . THR B 1 128 ? 35.316 15.698 12.429 1.00 27.69 150 THR B CA 1
ATOM 4476 C C . THR B 1 128 ? 34.666 14.695 13.407 1.00 27.20 150 THR B C 1
ATOM 4477 O O . THR B 1 128 ? 34.006 15.075 14.362 1.00 26.71 150 THR B O 1
ATOM 4481 N N . ALA B 1 129 ? 34.827 13.378 13.114 1.00 25.84 151 ALA B N 1
ATOM 4482 C CA . ALA B 1 129 ? 34.211 12.385 13.994 1.00 24.07 151 ALA B CA 1
ATOM 4483 C C . ALA B 1 129 ? 34.775 12.433 15.419 1.00 23.87 151 ALA B C 1
ATOM 4484 O O . ALA B 1 129 ? 34.053 12.391 16.406 1.00 23.23 151 ALA B O 1
ATOM 4486 N N . LEU B 1 130 ? 36.116 12.482 15.505 1.00 24.72 152 LEU B N 1
ATOM 4487 C CA . LEU B 1 130 ? 36.751 12.551 16.823 1.00 23.90 152 LEU B CA 1
ATOM 4488 C C . LEU B 1 130 ? 36.284 13.772 17.626 1.00 23.65 152 LEU B C 1
ATOM 4489 O O . LEU B 1 130 ? 35.993 13.708 18.807 1.00 21.80 152 LEU B O 1
ATOM 4494 N N . ARG B 1 131 ? 36.178 14.916 16.925 1.00 22.56 153 ARG B N 1
ATOM 4495 C CA . ARG B 1 131 ? 35.713 16.136 17.591 1.00 24.12 153 ARG B CA 1
ATOM 4496 C C . ARG B 1 131 ? 34.299 15.953 18.077 1.00 24.34 153 ARG B C 1
ATOM 4497 O O . ARG B 1 131 ? 33.968 16.266 19.212 1.00 24.77 153 ARG B O 1
ATOM 4505 N N . PHE B 1 132 ? 33.454 15.434 17.200 1.00 24.21 154 PHE B N 1
ATOM 4506 C CA . PHE B 1 132 ? 32.060 15.190 17.547 1.00 25.51 154 PHE B CA 1
ATOM 4507 C C . PHE B 1 132 ? 31.949 14.311 18.791 1.00 24.72 154 PHE B C 1
ATOM 4508 O O . PHE B 1 132 ? 31.254 14.657 19.745 1.00 25.40 154 PHE B O 1
ATOM 4516 N N . ARG B 1 133 ? 32.644 13.180 18.797 1.00 23.61 155 ARG B N 1
ATOM 4517 C CA . ARG B 1 133 ? 32.553 12.278 19.951 1.00 23.17 155 ARG B CA 1
ATOM 4518 C C . ARG B 1 133 ? 32.989 12.937 21.263 1.00 23.53 155 ARG B C 1
ATOM 4519 O O . ARG B 1 133 ? 32.292 12.902 22.253 1.00 21.04 155 ARG B O 1
ATOM 4527 N N . LEU B 1 134 ? 34.203 13.518 21.266 1.00 24.03 156 LEU B N 1
ATOM 4528 C CA . LEU B 1 134 ? 34.675 14.086 22.530 1.00 25.20 156 LEU B CA 1
ATOM 4529 C C . LEU B 1 134 ? 33.820 15.257 23.010 1.00 25.91 156 LEU B C 1
ATOM 4530 O O . LEU B 1 134 ? 33.554 15.411 24.195 1.00 24.80 156 LEU B O 1
ATOM 4535 N N . LEU B 1 135 ? 33.351 16.107 22.070 1.00 26.33 157 LEU B N 1
ATOM 4536 C CA . LEU B 1 135 ? 32.474 17.180 22.528 1.00 27.49 157 LEU B CA 1
ATOM 4537 C C . LEU B 1 135 ? 31.226 16.614 23.216 1.00 28.31 157 LEU B C 1
ATOM 4538 O O . LEU B 1 135 ? 30.880 17.007 24.323 1.00 28.13 157 LEU B O 1
ATOM 4543 N N . ARG B 1 136 ? 30.546 15.674 22.562 1.00 27.35 158 ARG B N 1
ATOM 4544 C CA . ARG B 1 136 ? 29.355 15.091 23.177 1.00 29.33 158 ARG B CA 1
ATOM 4545 C C . ARG B 1 136 ? 29.717 14.333 24.450 1.00 29.33 158 ARG B C 1
ATOM 4546 O O . ARG B 1 136 ? 28.951 14.323 25.411 1.00 29.65 158 ARG B O 1
ATOM 4554 N N . GLN B 1 137 ? 30.898 13.723 24.468 1.00 29.56 159 GLN B N 1
ATOM 4555 C CA . GLN B 1 137 ? 31.343 12.987 25.643 1.00 30.86 159 GLN B CA 1
ATOM 4556 C C . GLN B 1 137 ? 31.453 13.928 26.834 1.00 30.63 159 GLN B C 1
ATOM 4557 O O . GLN B 1 137 ? 31.115 13.559 27.961 1.00 29.26 159 GLN B O 1
ATOM 4563 N N . TYR B 1 138 ? 31.927 15.147 26.585 1.00 28.54 160 TYR B N 1
ATOM 4564 C CA . TYR B 1 138 ? 32.095 16.098 27.682 1.00 29.12 160 TYR B CA 1
ATOM 4565 C C . TYR B 1 138 ? 30.898 17.066 27.800 1.00 29.59 160 TYR B C 1
ATOM 4566 O O . TYR B 1 138 ? 30.995 18.189 28.283 1.00 29.29 160 TYR B O 1
ATOM 4575 N N . ASP B 1 139 ? 29.754 16.614 27.239 1.00 30.67 161 ASP B N 1
ATOM 4576 C CA . ASP B 1 139 ? 28.444 17.300 27.385 1.00 31.92 161 ASP B CA 1
ATOM 4577 C C . ASP B 1 139 ? 28.381 18.688 26.689 1.00 32.81 161 ASP B C 1
ATOM 4578 O O . ASP B 1 139 ? 27.601 19.559 27.051 1.00 32.66 161 ASP B O 1
ATOM 4583 N N . PHE B 1 140 ? 29.113 18.820 25.557 1.00 32.61 162 PHE B N 1
ATOM 4584 C CA . PHE B 1 140 ? 28.894 19.976 24.671 1.00 32.77 162 PHE B CA 1
ATOM 4585 C C . PHE B 1 140 ? 27.799 19.719 23.628 1.00 33.74 162 PHE B C 1
ATOM 4586 O O . PHE B 1 140 ? 27.649 18.617 23.116 1.00 33.95 162 PHE B O 1
ATOM 4594 N N . SER B 1 141 ? 27.097 20.761 23.135 1.00 34.93 163 SER B N 1
ATOM 4595 C CA . SER B 1 141 ? 26.134 20.492 22.068 1.00 35.55 163 SER B CA 1
ATOM 4596 C C . SER B 1 141 ? 26.780 20.559 20.681 1.00 35.80 163 SER B C 1
ATOM 4597 O O . SER B 1 141 ? 27.382 21.556 20.304 1.00 37.45 163 SER B O 1
ATOM 4600 N N . VAL B 1 142 ? 26.697 19.435 19.952 1.00 35.30 164 VAL B N 1
ATOM 4601 C CA . VAL B 1 142 ? 27.186 19.419 18.583 1.00 34.04 164 VAL B CA 1
ATOM 4602 C C . VAL B 1 142 ? 26.247 18.586 17.680 1.00 33.80 164 VAL B C 1
ATOM 4603 O O . VAL B 1 142 ? 25.721 17.553 18.078 1.00 33.27 164 VAL B O 1
ATOM 4607 N N . SER B 1 143 ? 25.937 19.132 16.480 1.00 32.86 165 SER B N 1
ATOM 4608 C CA . SER B 1 143 ? 24.884 18.527 15.645 1.00 32.93 165 SER B CA 1
ATOM 4609 C C . SER B 1 143 ? 25.413 17.383 14.766 1.00 31.86 165 SER B C 1
ATOM 4610 O O . SER B 1 143 ? 26.580 17.334 14.401 1.00 31.63 165 SER B O 1
ATOM 4613 N N . GLN B 1 144 ? 24.517 16.461 14.428 1.00 31.69 166 GLN B N 1
ATOM 4614 C CA . GLN B 1 144 ? 24.886 15.382 13.524 1.00 32.69 166 GLN B CA 1
ATOM 4615 C C . GLN B 1 144 ? 25.185 15.911 12.119 1.00 33.50 166 GLN B C 1
ATOM 4616 O O . GLN B 1 144 ? 25.667 15.214 11.241 1.00 33.99 166 GLN B O 1
ATOM 4622 N N . GLU B 1 145 ? 24.852 17.194 11.923 1.00 34.76 167 GLU B N 1
ATOM 4623 C CA . GLU B 1 145 ? 25.009 17.773 10.597 1.00 35.13 167 GLU B CA 1
ATOM 4624 C C . GLU B 1 145 ? 26.483 18.005 10.266 1.00 35.02 167 GLU B C 1
ATOM 4625 O O . GLU B 1 145 ? 26.881 18.214 9.125 1.00 35.37 167 GLU B O 1
ATOM 4631 N N . VAL B 1 146 ? 27.330 17.917 11.305 1.00 33.38 168 VAL B N 1
ATOM 4632 C CA . VAL B 1 146 ? 28.757 17.957 11.028 1.00 32.57 168 VAL B CA 1
ATOM 4633 C C . VAL B 1 146 ? 29.129 16.873 10.022 1.00 32.91 168 VAL B C 1
ATOM 4634 O O . VAL B 1 146 ? 30.167 16.921 9.374 1.00 33.39 168 VAL B O 1
ATOM 4638 N N . PHE B 1 147 ? 28.318 15.831 9.879 1.00 32.75 169 PHE B N 1
ATOM 4639 C CA . PHE B 1 147 ? 28.645 14.729 8.980 1.00 34.90 169 PHE B CA 1
ATOM 4640 C C . PHE B 1 147 ? 27.953 14.824 7.620 1.00 36.03 169 PHE B C 1
ATOM 4641 O O . PHE B 1 147 ? 28.130 13.949 6.773 1.00 34.43 169 PHE B O 1
ATOM 4649 N N . ASP B 1 148 ? 27.171 15.878 7.405 1.00 38.46 170 ASP B N 1
ATOM 4650 C CA . ASP B 1 148 ? 26.425 16.022 6.138 1.00 41.30 170 ASP B CA 1
ATOM 4651 C C . ASP B 1 148 ? 27.331 16.044 4.895 1.00 42.36 170 ASP B C 1
ATOM 4652 O O . ASP B 1 148 ? 27.001 15.492 3.861 1.00 43.03 170 ASP B O 1
ATOM 4657 N N . CYS B 1 149 ? 28.485 16.741 4.993 1.00 43.02 171 CYS B N 1
ATOM 4658 C CA . CYS B 1 149 ? 29.365 16.840 3.821 1.00 44.98 171 CYS B CA 1
ATOM 4659 C C . CYS B 1 149 ? 30.087 15.555 3.486 1.00 44.24 171 CYS B C 1
ATOM 4660 O O . CYS B 1 149 ? 30.905 15.505 2.566 1.00 44.84 171 CYS B O 1
ATOM 4663 N N . PHE B 1 150 ? 29.780 14.497 4.250 1.00 42.36 172 PHE B N 1
ATOM 4664 C CA . PHE B 1 150 ? 30.415 13.206 3.970 1.00 41.35 172 PHE B CA 1
ATOM 4665 C C . PHE B 1 150 ? 29.420 12.246 3.328 1.00 42.09 172 PHE B C 1
ATOM 4666 O O . PHE B 1 150 ? 29.697 11.073 3.100 1.00 41.87 172 PHE B O 1
ATOM 4674 N N . LYS B 1 151 ? 28.205 12.789 3.057 1.00 43.13 173 LYS B N 1
ATOM 4675 C CA . LYS B 1 151 ? 27.158 12.009 2.426 1.00 45.47 173 LYS B CA 1
ATOM 4676 C C . LYS B 1 151 ? 27.280 12.003 0.902 1.00 47.06 173 LYS B C 1
ATOM 4677 O O . LYS B 1 151 ? 27.910 12.861 0.284 1.00 47.19 173 LYS B O 1
ATOM 4683 N N . ASN B 1 152 ? 26.693 10.948 0.312 1.00 48.56 174 ASN B N 1
ATOM 4684 C CA . ASN B 1 152 ? 26.633 10.866 -1.139 1.00 50.05 174 ASN B CA 1
ATOM 4685 C C . ASN B 1 152 ? 25.755 11.946 -1.765 1.00 51.64 174 ASN B C 1
ATOM 4686 O O . ASN B 1 152 ? 25.078 12.719 -1.095 1.00 52.15 174 ASN B O 1
ATOM 4691 N N . ALA B 1 153 ? 25.923 12.082 -3.100 1.00 53.22 175 ALA B N 1
ATOM 4692 C CA . ALA B 1 153 ? 25.248 13.121 -3.863 1.00 54.20 175 ALA B CA 1
ATOM 4693 C C . ALA B 1 153 ? 23.771 13.236 -3.494 1.00 54.68 175 ALA B C 1
ATOM 4694 O O . ALA B 1 153 ? 23.281 14.294 -3.121 1.00 54.66 175 ALA B O 1
ATOM 4696 N N . LYS B 1 154 ? 23.041 12.119 -3.661 1.00 55.12 176 LYS B N 1
ATOM 4697 C CA . LYS B 1 154 ? 21.636 12.130 -3.279 1.00 55.53 176 LYS B CA 1
ATOM 4698 C C . LYS B 1 154 ? 21.462 12.513 -1.806 1.00 55.78 176 LYS B C 1
ATOM 4699 O O . LYS B 1 154 ? 20.415 12.968 -1.374 1.00 55.95 176 LYS B O 1
ATOM 4701 N N . GLY B 1 155 ? 22.528 12.259 -1.019 1.00 55.48 177 GLY B N 1
ATOM 4702 C CA . GLY B 1 155 ? 22.445 12.491 0.425 1.00 55.13 177 GLY B CA 1
ATOM 4703 C C . GLY B 1 155 ? 21.702 11.362 1.164 1.00 54.85 177 GLY B C 1
ATOM 4704 O O . GLY B 1 155 ? 21.045 11.580 2.173 1.00 55.04 177 GLY B O 1
ATOM 4705 N N . THR B 1 156 ? 21.829 10.122 0.638 1.00 54.54 178 THR B N 1
ATOM 4706 C CA . THR B 1 156 ? 21.056 9.010 1.199 1.00 53.46 178 THR B CA 1
ATOM 4707 C C . THR B 1 156 ? 21.935 8.020 1.986 1.00 51.81 178 THR B C 1
ATOM 4708 O O . THR B 1 156 ? 21.461 7.092 2.627 1.00 51.14 178 THR B O 1
ATOM 4712 N N . ASP B 1 157 ? 23.244 8.241 1.797 1.00 50.63 179 ASP B N 1
ATOM 4713 C CA . ASP B 1 157 ? 24.256 7.430 2.466 1.00 48.71 179 ASP B CA 1
ATOM 4714 C C . ASP B 1 157 ? 25.591 8.172 2.414 1.00 46.90 179 ASP B C 1
ATOM 4715 O O . ASP B 1 157 ? 25.713 9.230 1.811 1.00 46.05 179 ASP B O 1
ATOM 4720 N N . PHE B 1 158 ? 26.612 7.583 3.065 1.00 44.46 180 PHE B N 1
ATOM 4721 C CA . PHE B 1 158 ? 27.930 8.208 3.036 1.00 43.70 180 PHE B CA 1
ATOM 4722 C C . PHE B 1 158 ? 28.667 7.853 1.730 1.00 43.22 180 PHE B C 1
ATOM 4723 O O . PHE B 1 158 ? 28.450 6.809 1.131 1.00 43.20 180 PHE B O 1
ATOM 4731 N N . LYS B 1 159 ? 29.545 8.758 1.306 1.00 42.62 181 LYS B N 1
ATOM 4732 C CA . LYS B 1 159 ? 30.314 8.581 0.073 1.00 42.72 181 LYS B CA 1
ATOM 4733 C C . LYS B 1 159 ? 31.088 7.261 0.027 1.00 42.29 181 LYS B C 1
ATOM 4734 O O . LYS B 1 159 ? 31.821 6.927 0.958 1.00 42.46 181 LYS B O 1
ATOM 4740 N N . PRO B 1 160 ? 30.937 6.499 -1.071 1.00 41.57 182 PRO B N 1
ATOM 4741 C CA . PRO B 1 160 ? 31.612 5.213 -1.261 1.00 41.29 182 PRO B CA 1
ATOM 4742 C C . PRO B 1 160 ? 33.121 5.332 -1.089 1.00 40.42 182 PRO B C 1
ATOM 4743 O O . PRO B 1 160 ? 33.774 4.411 -0.609 1.00 41.48 182 PRO B O 1
ATOM 4747 N N . SER B 1 161 ? 33.658 6.482 -1.482 1.00 39.98 183 SER B N 1
ATOM 4748 C CA . SER B 1 161 ? 35.093 6.738 -1.424 1.00 40.28 183 SER B CA 1
ATOM 4749 C C . SER B 1 161 ? 35.638 6.705 0.012 1.00 40.12 183 SER B C 1
ATOM 4750 O O . SER B 1 161 ? 36.826 6.550 0.253 1.00 41.12 183 SER B O 1
ATOM 4753 N N . LEU B 1 162 ? 34.724 6.885 0.985 1.00 38.85 184 LEU B N 1
ATOM 4754 C CA . LEU B 1 162 ? 35.163 6.890 2.374 1.00 37.43 184 LEU B CA 1
ATOM 4755 C C . LEU B 1 162 ? 35.666 5.515 2.850 1.00 36.39 184 LEU B C 1
ATOM 4756 O O . LEU B 1 162 ? 36.368 5.404 3.853 1.00 35.61 184 LEU B O 1
ATOM 4761 N N . VAL B 1 163 ? 35.266 4.428 2.136 1.00 35.64 185 VAL B N 1
ATOM 4762 C CA . VAL B 1 163 ? 35.694 3.094 2.596 1.00 35.40 185 VAL B CA 1
ATOM 4763 C C . VAL B 1 163 ? 37.216 2.948 2.616 1.00 34.77 185 VAL B C 1
ATOM 4764 O O . VAL B 1 163 ? 37.759 1.966 3.092 1.00 34.08 185 VAL B O 1
ATOM 4768 N N . ASP B 1 164 ? 37.903 3.925 1.996 1.00 34.96 186 ASP B N 1
ATOM 4769 C CA . ASP B 1 164 ? 39.367 3.850 1.977 1.00 35.18 186 ASP B CA 1
ATOM 4770 C C . ASP B 1 164 ? 39.989 4.481 3.222 1.00 35.05 186 ASP B C 1
ATOM 4771 O O . ASP B 1 164 ? 41.135 4.217 3.580 1.00 34.39 186 ASP B O 1
ATOM 4776 N N . ASP B 1 165 ? 39.198 5.365 3.880 1.00 33.05 187 ASP B N 1
ATOM 4777 C CA . ASP B 1 165 ? 39.713 6.070 5.048 1.00 32.35 187 ASP B CA 1
ATOM 4778 C C . ASP B 1 165 ? 39.495 5.256 6.312 1.00 32.20 187 ASP B C 1
ATOM 4779 O O . ASP B 1 165 ? 38.536 5.428 7.054 1.00 29.85 187 ASP B O 1
ATOM 4784 N N . THR B 1 166 ? 40.382 4.289 6.490 1.00 31.32 188 THR B N 1
ATOM 4785 C CA . THR B 1 166 ? 40.142 3.288 7.495 1.00 31.75 188 THR B CA 1
ATOM 4786 C C . THR B 1 166 ? 39.975 3.893 8.910 1.00 31.54 188 THR B C 1
ATOM 4787 O O . THR B 1 166 ? 39.015 3.619 9.616 1.00 30.96 188 THR B O 1
ATOM 4791 N N . ARG B 1 167 ? 40.928 4.765 9.320 1.00 29.78 189 ARG B N 1
ATOM 4792 C CA . ARG B 1 167 ? 40.824 5.339 10.668 1.00 30.88 189 ARG B CA 1
ATOM 4793 C C . ARG B 1 167 ? 39.639 6.302 10.810 1.00 28.71 189 ARG B C 1
ATOM 4794 O O . ARG B 1 167 ? 39.022 6.441 11.864 1.00 28.06 189 ARG B O 1
ATOM 4802 N N . GLY B 1 168 ? 39.275 6.921 9.668 1.00 27.92 190 GLY B N 1
ATOM 4803 C CA . GLY B 1 168 ? 38.116 7.792 9.670 1.00 27.58 190 GLY B CA 1
ATOM 4804 C C . GLY B 1 168 ? 36.845 6.992 9.908 1.00 27.27 190 GLY B C 1
ATOM 4805 O O . GLY B 1 168 ? 35.935 7.427 10.601 1.00 26.10 190 GLY B O 1
ATOM 4806 N N . LEU B 1 169 ? 36.797 5.806 9.305 1.00 26.91 191 LEU B N 1
ATOM 4807 C CA . LEU B 1 169 ? 35.668 4.894 9.450 1.00 26.48 191 LEU B CA 1
ATOM 4808 C C . LEU B 1 169 ? 35.531 4.484 10.921 1.00 26.63 191 LEU B C 1
ATOM 4809 O O . LEU B 1 169 ? 34.429 4.470 11.468 1.00 26.42 191 LEU B O 1
ATOM 4814 N N . LEU B 1 170 ? 36.652 4.147 11.557 1.00 24.95 192 LEU B N 1
ATOM 4815 C CA . LEU B 1 170 ? 36.628 3.742 12.959 1.00 25.38 192 LEU B CA 1
ATOM 4816 C C . LEU B 1 170 ? 36.098 4.859 13.863 1.00 24.03 192 LEU B C 1
ATOM 4817 O O . LEU B 1 170 ? 35.274 4.620 14.740 1.00 23.85 192 LEU B O 1
ATOM 4822 N N . GLN B 1 171 ? 36.567 6.083 13.650 1.00 23.52 193 GLN B N 1
ATOM 4823 C CA . GLN B 1 171 ? 36.099 7.200 14.460 1.00 22.97 193 GLN B CA 1
ATOM 4824 C C . GLN B 1 171 ? 34.634 7.514 14.170 1.00 23.75 193 GLN B C 1
ATOM 4825 O O . GLN B 1 171 ? 33.898 7.918 15.063 1.00 23.82 193 GLN B O 1
ATOM 4831 N N . LEU B 1 172 ? 34.203 7.323 12.925 1.00 24.06 194 LEU B N 1
ATOM 4832 C CA . LEU B 1 172 ? 32.805 7.577 12.580 1.00 22.81 194 LEU B CA 1
ATOM 4833 C C . LEU B 1 172 ? 31.939 6.564 13.318 1.00 22.43 194 LEU B C 1
ATOM 4834 O O . LEU B 1 172 ? 30.869 6.897 13.826 1.00 21.35 194 LEU B O 1
ATOM 4839 N N . TYR B 1 173 ? 32.411 5.322 13.346 1.00 22.23 195 TYR B N 1
ATOM 4840 C CA . TYR B 1 173 ? 31.738 4.221 14.035 1.00 22.97 195 TYR B CA 1
ATOM 4841 C C . TYR B 1 173 ? 31.589 4.571 15.520 1.00 22.82 195 TYR B C 1
ATOM 4842 O O . TYR B 1 173 ? 30.490 4.504 16.077 1.00 22.39 195 TYR B O 1
ATOM 4851 N N . GLU B 1 174 ? 32.697 4.955 16.150 1.00 22.03 196 GLU B N 1
ATOM 4852 C CA . GLU B 1 174 ? 32.700 5.302 17.577 1.00 21.15 196 GLU B CA 1
ATOM 4853 C C . GLU B 1 174 ? 31.779 6.491 17.877 1.00 22.06 196 GLU B C 1
ATOM 4854 O O . GLU B 1 174 ? 31.050 6.495 18.870 1.00 20.04 196 GLU B O 1
ATOM 4860 N N . ALA B 1 175 ? 31.810 7.498 17.011 1.00 20.61 197 ALA B N 1
ATOM 4861 C CA . ALA B 1 175 ? 30.983 8.688 17.197 1.00 21.08 197 ALA B CA 1
ATOM 4862 C C . ALA B 1 175 ? 29.490 8.396 17.105 1.00 22.50 197 ALA B C 1
ATOM 4863 O O . ALA B 1 175 ? 28.683 9.002 17.819 1.00 21.00 197 ALA B O 1
ATOM 4865 N N . SER B 1 176 ? 29.126 7.468 16.226 1.00 23.20 198 SER B N 1
ATOM 4866 C CA . SER B 1 176 ? 27.725 7.117 16.028 1.00 23.89 198 SER B CA 1
ATOM 4867 C C . SER B 1 176 ? 27.010 6.622 17.284 1.00 25.09 198 SER B C 1
ATOM 4868 O O . SER B 1 176 ? 25.776 6.656 17.350 1.00 26.40 198 SER B O 1
ATOM 4871 N N . PHE B 1 177 ? 27.767 6.160 18.275 1.00 24.35 199 PHE B N 1
ATOM 4872 C CA . PHE B 1 177 ? 27.141 5.617 19.495 1.00 24.29 199 PHE B CA 1
ATOM 4873 C C . PHE B 1 177 ? 26.745 6.704 20.510 1.00 24.73 199 PHE B C 1
ATOM 4874 O O . PHE B 1 177 ? 26.136 6.422 21.542 1.00 25.18 199 PHE B O 1
ATOM 4882 N N . LEU B 1 178 ? 27.123 7.978 20.211 1.00 23.96 200 LEU B N 1
ATOM 4883 C CA . LEU B 1 178 ? 26.731 9.095 21.072 1.00 24.86 200 LEU B CA 1
ATOM 4884 C C . LEU B 1 178 ? 25.361 9.636 20.638 1.00 26.06 200 LEU B C 1
ATOM 4885 O O . LEU B 1 178 ? 24.910 10.696 21.046 1.00 25.23 200 LEU B O 1
ATOM 4890 N N . SER B 1 179 ? 24.724 8.859 19.731 1.00 27.12 201 SER B N 1
ATOM 4891 C CA . SER B 1 179 ? 23.444 9.269 19.153 1.00 30.16 201 SER B CA 1
ATOM 4892 C C . SER B 1 179 ? 22.342 9.271 20.189 1.00 30.26 201 SER B C 1
ATOM 4893 O O . SER B 1 179 ? 22.193 8.366 21.000 1.00 28.65 201 SER B O 1
ATOM 4896 N N . ALA B 1 180 ? 21.484 10.292 20.076 1.00 30.71 202 ALA B N 1
ATOM 4897 C CA . ALA B 1 180 ? 20.187 10.200 20.711 1.00 32.68 202 ALA B CA 1
ATOM 4898 C C . ALA B 1 180 ? 19.162 9.576 19.775 1.00 34.08 202 ALA B C 1
ATOM 4899 O O . ALA B 1 180 ? 19.481 9.064 18.710 1.00 33.58 202 ALA B O 1
ATOM 4901 N N . GLN B 1 181 ? 17.884 9.619 20.124 1.00 36.64 203 GLN B N 1
ATOM 4902 C CA . GLN B 1 181 ? 16.864 9.055 19.252 1.00 38.79 203 GLN B CA 1
ATOM 4903 C C . GLN B 1 181 ? 16.531 10.026 18.122 1.00 38.57 203 GLN B C 1
ATOM 4904 O O . GLN B 1 181 ? 16.520 11.238 18.321 1.00 38.34 203 GLN B O 1
ATOM 4910 N N . GLY B 1 182 ? 16.284 9.482 16.933 1.00 38.93 204 GLY B N 1
ATOM 4911 C CA . GLY B 1 182 ? 15.925 10.310 15.795 1.00 39.29 204 GLY B CA 1
ATOM 4912 C C . GLY B 1 182 ? 17.040 10.918 14.962 1.00 39.39 204 GLY B C 1
ATOM 4913 O O . GLY B 1 182 ? 16.760 11.607 13.981 1.00 40.22 204 GLY B O 1
ATOM 4914 N N . GLU B 1 183 ? 18.295 10.686 15.331 1.00 37.55 205 GLU B N 1
ATOM 4915 C CA . GLU B 1 183 ? 19.411 11.263 14.616 1.00 37.13 205 GLU B CA 1
ATOM 4916 C C . GLU B 1 183 ? 19.821 10.392 13.462 1.00 36.49 205 GLU B C 1
ATOM 4917 O O . GLU B 1 183 ? 20.676 9.516 13.549 1.00 36.45 205 GLU B O 1
ATOM 4923 N N . GLU B 1 184 ? 19.106 10.589 12.365 1.00 37.25 206 GLU B N 1
ATOM 4924 C CA . GLU B 1 184 ? 19.062 9.630 11.271 1.00 36.75 206 GLU B CA 1
ATOM 4925 C C . GLU B 1 184 ? 20.421 9.517 10.583 1.00 35.08 206 GLU B C 1
ATOM 4926 O O . GLU B 1 184 ? 20.723 8.546 9.903 1.00 34.99 206 GLU B O 1
ATOM 4932 N N . THR B 1 185 ? 21.220 10.613 10.677 1.00 33.58 207 THR B N 1
ATOM 4933 C CA . THR B 1 185 ? 22.545 10.618 10.034 1.00 32.82 207 THR B CA 1
ATOM 4934 C C . THR B 1 185 ? 23.561 9.746 10.783 1.00 31.85 207 THR B C 1
ATOM 4935 O O . THR B 1 185 ? 24.444 9.131 10.200 1.00 29.90 207 THR B O 1
ATOM 4939 N N . LEU B 1 186 ? 23.362 9.689 12.096 1.00 30.12 208 LEU B N 1
ATOM 4940 C CA . LEU B 1 186 ? 24.201 8.866 12.956 1.00 29.71 208 LEU B CA 1
ATOM 4941 C C . LEU B 1 186 ? 23.854 7.390 12.791 1.00 29.54 208 LEU B C 1
ATOM 4942 O O . LEU B 1 186 ? 24.717 6.524 12.915 1.00 29.76 208 LEU B O 1
ATOM 4947 N N . ARG B 1 187 ? 22.588 7.105 12.506 1.00 29.93 209 ARG B N 1
ATOM 4948 C CA . ARG B 1 187 ? 22.145 5.730 12.298 1.00 31.81 209 ARG B CA 1
ATOM 4949 C C . ARG B 1 187 ? 22.786 5.248 10.999 1.00 31.53 209 ARG B C 1
ATOM 4950 O O . ARG B 1 187 ? 23.342 4.148 10.928 1.00 30.85 209 ARG B O 1
ATOM 4958 N N . LEU B 1 188 ? 22.709 6.086 9.970 1.00 32.24 210 LEU B N 1
ATOM 4959 C CA . LEU B 1 188 ? 23.303 5.753 8.684 1.00 33.21 210 LEU B CA 1
ATOM 4960 C C . LEU B 1 188 ? 24.802 5.584 8.870 1.00 31.97 210 LEU B C 1
ATOM 4961 O O . LEU B 1 188 ? 25.414 4.697 8.275 1.00 32.13 210 LEU B O 1
ATOM 4966 N N . ALA B 1 189 ? 25.388 6.434 9.707 1.00 30.48 211 ALA B N 1
ATOM 4967 C CA . ALA B 1 189 ? 26.819 6.374 9.969 1.00 29.37 211 ALA B CA 1
ATOM 4968 C C . ALA B 1 189 ? 27.221 5.072 10.652 1.00 28.70 211 ALA B C 1
ATOM 4969 O O . ALA B 1 189 ? 28.223 4.461 10.292 1.00 27.12 211 ALA B O 1
ATOM 4971 N N . ARG B 1 190 ? 26.452 4.636 11.642 1.00 29.57 212 ARG B N 1
ATOM 4972 C CA . ARG B 1 190 ? 26.812 3.394 12.307 1.00 29.91 212 ARG B CA 1
ATOM 4973 C C . ARG B 1 190 ? 26.781 2.214 11.341 1.00 30.60 212 ARG B C 1
ATOM 4974 O O . ARG B 1 190 ? 27.665 1.359 11.363 1.00 29.80 212 ARG B O 1
ATOM 4982 N N . ASP B 1 191 ? 25.758 2.165 10.497 1.00 31.06 213 ASP B N 1
ATOM 4983 C CA . ASP B 1 191 ? 25.628 1.052 9.556 1.00 31.95 213 ASP B CA 1
ATOM 4984 C C . ASP B 1 191 ? 26.767 1.059 8.529 1.00 30.80 213 ASP B C 1
ATOM 4985 O O . ASP B 1 191 ? 27.392 0.049 8.235 1.00 30.50 213 ASP B O 1
ATOM 4990 N N . PHE B 1 192 ? 27.003 2.256 7.956 1.00 30.61 214 PHE B N 1
ATOM 4991 C CA . PHE B 1 192 ? 28.068 2.391 6.966 1.00 30.17 214 PHE B CA 1
ATOM 4992 C C . PHE B 1 192 ? 29.415 1.926 7.519 1.00 30.31 214 PHE B C 1
ATOM 4993 O O . PHE B 1 192 ? 30.031 0.987 7.033 1.00 29.41 214 PHE B O 1
ATOM 5001 N N . ALA B 1 193 ? 29.843 2.596 8.610 1.00 29.41 215 ALA B N 1
ATOM 5002 C CA . ALA B 1 193 ? 31.131 2.263 9.229 1.00 28.24 215 ALA B CA 1
ATOM 5003 C C . ALA B 1 193 ? 31.247 0.780 9.610 1.00 27.50 215 ALA B C 1
ATOM 5004 O O . ALA B 1 193 ? 32.236 0.117 9.324 1.00 27.78 215 ALA B O 1
ATOM 5006 N N . THR B 1 194 ? 30.230 0.227 10.262 1.00 28.53 216 THR B N 1
ATOM 5007 C CA . THR B 1 194 ? 30.267 -1.175 10.666 1.00 29.31 216 THR B CA 1
ATOM 5008 C C . THR B 1 194 ? 30.419 -2.102 9.456 1.00 30.58 216 THR B C 1
ATOM 5009 O O . THR B 1 194 ? 31.230 -3.038 9.473 1.00 30.52 216 THR B O 1
ATOM 5013 N N . LYS B 1 195 ? 29.634 -1.836 8.415 1.00 31.80 217 LYS B N 1
ATOM 5014 C CA . LYS B 1 195 ? 29.664 -2.643 7.201 1.00 35.15 217 LYS B CA 1
ATOM 5015 C C . LYS B 1 195 ? 31.046 -2.661 6.560 1.00 35.53 217 LYS B C 1
ATOM 5016 O O . LYS B 1 195 ? 31.507 -3.699 6.092 1.00 36.96 217 LYS B O 1
ATOM 5022 N N . PHE B 1 196 ? 31.714 -1.516 6.542 1.00 35.98 218 PHE B N 1
ATOM 5023 C CA . PHE B 1 196 ? 33.010 -1.516 5.877 1.00 36.77 218 PHE B CA 1
ATOM 5024 C C . PHE B 1 196 ? 34.151 -1.660 6.884 1.00 37.80 218 PHE B C 1
ATOM 5025 O O . PHE B 1 196 ? 35.289 -1.287 6.634 1.00 36.27 218 PHE B O 1
ATOM 5033 N N . LEU B 1 197 ? 33.779 -2.198 8.063 1.00 38.49 219 LEU B N 1
ATOM 5034 C CA . LEU B 1 197 ? 34.760 -2.479 9.116 1.00 39.96 219 LEU B CA 1
ATOM 5035 C C . LEU B 1 197 ? 34.918 -3.983 9.458 1.00 42.25 219 LEU B C 1
ATOM 5036 O O . LEU B 1 197 ? 36.014 -4.464 9.724 1.00 41.76 219 LEU B O 1
ATOM 5041 N N . GLN B 1 198 ? 33.791 -4.731 9.494 1.00 46.48 220 GLN B N 1
ATOM 5042 C CA . GLN B 1 198 ? 33.813 -6.094 10.066 1.00 50.82 220 GLN B CA 1
ATOM 5043 C C . GLN B 1 198 ? 34.668 -7.085 9.265 1.00 52.35 220 GLN B C 1
ATOM 5044 O O . GLN B 1 198 ? 35.046 -8.146 9.744 1.00 53.27 220 GLN B O 1
ATOM 5050 N N . LYS B 1 199 ? 34.921 -6.756 8.011 1.00 53.81 221 LYS B N 1
ATOM 5051 C CA . LYS B 1 199 ? 35.674 -7.698 7.220 1.00 55.89 221 LYS B CA 1
ATOM 5052 C C . LYS B 1 199 ? 36.193 -7.044 5.960 1.00 56.97 221 LYS B C 1
ATOM 5053 O O . LYS B 1 199 ? 35.444 -6.679 5.073 1.00 57.28 221 LYS B O 1
ATOM 5056 N N . ARG B 1 200 ? 37.508 -6.892 5.939 1.00 57.71 222 ARG B N 1
ATOM 5057 C CA . ARG B 1 200 ? 38.072 -6.474 4.678 1.00 58.51 222 ARG B CA 1
ATOM 5058 C C . ARG B 1 200 ? 39.555 -6.782 4.667 1.00 60.57 222 ARG B C 1
ATOM 5059 O O . ARG B 1 200 ? 40.035 -7.675 5.353 1.00 60.99 222 ARG B O 1
ATOM 5067 N N . VAL B 1 201 ? 40.180 -6.169 3.728 1.00 62.60 223 VAL B N 1
ATOM 5068 C CA . VAL B 1 201 ? 41.558 -6.458 3.655 1.00 64.23 223 VAL B CA 1
ATOM 5069 C C . VAL B 1 201 ? 42.296 -5.235 4.170 1.00 65.64 223 VAL B C 1
ATOM 5070 O O . VAL B 1 201 ? 41.699 -4.290 4.652 1.00 66.55 223 VAL B O 1
ATOM 5074 N N . LEU B 1 202 ? 43.610 -5.401 4.255 1.00 66.95 224 LEU B N 1
ATOM 5075 C CA . LEU B 1 202 ? 44.433 -4.357 4.832 1.00 68.25 224 LEU B CA 1
ATOM 5076 C C . LEU B 1 202 ? 45.737 -4.286 4.072 1.00 69.33 224 LEU B C 1
ATOM 5077 O O . LEU B 1 202 ? 46.300 -5.291 3.658 1.00 70.01 224 LEU B O 1
ATOM 5082 N N . VAL B 1 203 ? 46.225 -3.077 3.826 1.00 70.16 225 VAL B N 1
ATOM 5083 C CA . VAL B 1 203 ? 47.634 -3.016 3.479 1.00 70.76 225 VAL B CA 1
ATOM 5084 C C . VAL B 1 203 ? 48.494 -2.603 4.662 1.00 71.26 225 VAL B C 1
ATOM 5085 O O . VAL B 1 203 ? 49.384 -1.775 4.544 1.00 72.17 225 VAL B O 1
ATOM 5089 N N . ASP B 1 206 ? 48.820 -1.624 9.446 1.00 61.67 228 ASP B N 1
ATOM 5090 C CA . ASP B 1 206 ? 49.045 -1.304 10.843 1.00 61.86 228 ASP B CA 1
ATOM 5091 C C . ASP B 1 206 ? 48.362 -2.287 11.786 1.00 61.15 228 ASP B C 1
ATOM 5092 O O . ASP B 1 206 ? 47.157 -2.264 12.001 1.00 61.28 228 ASP B O 1
ATOM 5097 N N . ILE B 1 207 ? 49.178 -3.213 12.289 1.00 60.46 229 ILE B N 1
ATOM 5098 C CA . ILE B 1 207 ? 48.678 -4.096 13.316 1.00 59.34 229 ILE B CA 1
ATOM 5099 C C . ILE B 1 207 ? 47.954 -3.377 14.477 1.00 58.19 229 ILE B C 1
ATOM 5100 O O . ILE B 1 207 ? 47.164 -3.977 15.196 1.00 57.34 229 ILE B O 1
ATOM 5105 N N . ASN B 1 208 ? 48.348 -2.114 14.752 1.00 56.66 230 ASN B N 1
ATOM 5106 C CA . ASN B 1 208 ? 47.807 -1.450 15.934 1.00 54.92 230 ASN B CA 1
ATOM 5107 C C . ASN B 1 208 ? 46.409 -0.917 15.672 1.00 53.04 230 ASN B C 1
ATOM 5108 O O . ASN B 1 208 ? 45.535 -0.947 16.528 1.00 52.57 230 ASN B O 1
ATOM 5113 N N . LEU B 1 209 ? 46.271 -0.364 14.465 1.00 49.93 231 LEU B N 1
ATOM 5114 C CA . LEU B 1 209 ? 44.950 -0.001 14.004 1.00 48.14 231 LEU B CA 1
ATOM 5115 C C . LEU B 1 209 ? 44.052 -1.225 13.925 1.00 46.90 231 LEU B C 1
ATOM 5116 O O . LEU B 1 209 ? 42.869 -1.181 14.235 1.00 45.58 231 LEU B O 1
ATOM 5121 N N . LEU B 1 210 ? 44.599 -2.346 13.470 1.00 45.82 232 LEU B N 1
ATOM 5122 C CA . LEU B 1 210 ? 43.827 -3.567 13.316 1.00 44.78 232 LEU B CA 1
ATOM 5123 C C . LEU B 1 210 ? 43.237 -3.990 14.661 1.00 43.81 232 LEU B C 1
ATOM 5124 O O . LEU B 1 210 ? 42.047 -4.298 14.756 1.00 43.57 232 LEU B O 1
ATOM 5129 N N . SER B 1 211 ? 44.066 -3.996 15.702 1.00 42.52 233 SER B N 1
ATOM 5130 C CA . SER B 1 211 ? 43.609 -4.389 17.033 1.00 41.83 233 SER B CA 1
ATOM 5131 C C . SER B 1 211 ? 42.575 -3.400 17.556 1.00 39.97 233 SER B C 1
ATOM 5132 O O . SER B 1 211 ? 41.625 -3.775 18.240 1.00 39.75 233 SER B O 1
ATOM 5135 N N . SER B 1 212 ? 42.768 -2.131 17.224 1.00 37.34 234 SER B N 1
ATOM 5136 C CA . SER B 1 212 ? 41.852 -1.087 17.647 1.00 35.78 234 SER B CA 1
ATOM 5137 C C . SER B 1 212 ? 40.466 -1.334 17.044 1.00 34.22 234 SER B C 1
ATOM 5138 O O . SER B 1 212 ? 39.454 -1.271 17.736 1.00 32.54 234 SER B O 1
ATOM 5141 N N . ILE B 1 213 ? 40.422 -1.622 15.749 1.00 31.53 235 ILE B N 1
ATOM 5142 C CA . ILE B 1 213 ? 39.152 -1.879 15.087 1.00 30.89 235 ILE B CA 1
ATOM 5143 C C . ILE B 1 213 ? 38.443 -3.095 15.682 1.00 30.26 235 ILE B C 1
ATOM 5144 O O . ILE B 1 213 ? 37.232 -3.072 15.887 1.00 29.65 235 ILE B O 1
ATOM 5149 N N . GLU B 1 214 ? 39.195 -4.157 15.958 1.00 30.04 236 GLU B N 1
ATOM 5150 C CA . GLU B 1 214 ? 38.609 -5.378 16.515 1.00 30.46 236 GLU B CA 1
ATOM 5151 C C . GLU B 1 214 ? 37.954 -5.115 17.871 1.00 29.91 236 GLU B C 1
ATOM 5152 O O . GLU B 1 214 ? 36.827 -5.549 18.131 1.00 28.72 236 GLU B O 1
ATOM 5154 N N . ARG B 1 215 ? 38.670 -4.408 18.734 1.00 31.27 237 ARG B N 1
ATOM 5155 C CA . ARG B 1 215 ? 38.141 -4.094 20.051 1.00 32.43 237 ARG B CA 1
ATOM 5156 C C . ARG B 1 215 ? 36.875 -3.252 19.943 1.00 31.00 237 ARG B C 1
ATOM 5157 O O . ARG B 1 215 ? 35.898 -3.458 20.651 1.00 31.19 237 ARG B O 1
ATOM 5165 N N . ALA B 1 216 ? 36.868 -2.293 19.020 1.00 29.65 238 ALA B N 1
ATOM 5166 C CA . ALA B 1 216 ? 35.712 -1.422 18.826 1.00 28.07 238 ALA B CA 1
ATOM 5167 C C . ALA B 1 216 ? 34.481 -2.151 18.313 1.00 28.17 238 ALA B C 1
ATOM 5168 O O . ALA B 1 216 ? 33.353 -1.776 18.633 1.00 26.34 238 ALA B O 1
ATOM 5170 N N . LEU B 1 217 ? 34.697 -3.189 17.510 1.00 27.15 239 LEU B N 1
ATOM 5171 C CA . LEU B 1 217 ? 33.590 -3.972 16.984 1.00 28.17 239 LEU B CA 1
ATOM 5172 C C . LEU B 1 217 ? 32.975 -4.843 18.083 1.00 27.85 239 LEU B C 1
ATOM 5173 O O . LEU B 1 217 ? 31.812 -5.200 18.064 1.00 28.23 239 LEU B O 1
ATOM 5178 N N . GLU B 1 218 ? 33.837 -5.172 19.059 1.00 28.81 240 GLU B N 1
ATOM 5179 C CA . GLU B 1 218 ? 33.362 -5.960 20.190 1.00 29.51 240 GLU B CA 1
ATOM 5180 C C . GLU B 1 218 ? 32.563 -5.101 21.171 1.00 28.23 240 GLU B C 1
ATOM 5181 O O . GLU B 1 218 ? 31.561 -5.513 21.742 1.00 26.80 240 GLU B O 1
ATOM 5187 N N . LEU B 1 219 ? 33.053 -3.866 21.364 1.00 25.48 241 LEU B N 1
ATOM 5188 C CA . LEU B 1 219 ? 32.397 -2.974 22.308 1.00 26.29 241 LEU B CA 1
ATOM 5189 C C . LEU B 1 219 ? 32.905 -1.531 22.155 1.00 24.11 241 LEU B C 1
ATOM 5190 O O . LEU B 1 219 ? 34.085 -1.236 22.321 1.00 24.35 241 LEU B O 1
ATOM 5195 N N . PRO B 1 220 ? 31.997 -0.664 21.656 1.00 22.77 242 PRO B N 1
ATOM 5196 C CA . PRO B 1 220 ? 32.368 0.725 21.348 1.00 22.48 242 PRO B CA 1
ATOM 5197 C C . PRO B 1 220 ? 32.865 1.478 22.594 1.00 20.63 242 PRO B C 1
ATOM 5198 O O . PRO B 1 220 ? 32.437 1.228 23.713 1.00 20.88 242 PRO B O 1
ATOM 5202 N N . THR B 1 221 ? 33.819 2.419 22.381 1.00 20.45 243 THR B N 1
ATOM 5203 C CA . THR B 1 221 ? 34.409 3.095 23.553 1.00 20.81 243 THR B CA 1
ATOM 5204 C C . THR B 1 221 ? 33.364 3.843 24.425 1.00 20.63 243 THR B C 1
ATOM 5205 O O . THR B 1 221 ? 33.527 3.987 25.631 1.00 20.74 243 THR B O 1
ATOM 5209 N N . HIS B 1 222 ? 32.216 4.239 23.807 1.00 20.67 244 HIS B N 1
ATOM 5210 C CA . HIS B 1 222 ? 31.162 4.917 24.586 1.00 21.88 244 HIS B CA 1
ATOM 5211 C C . HIS B 1 222 ? 30.413 3.957 25.528 1.00 22.60 244 HIS B C 1
ATOM 5212 O O . HIS B 1 222 ? 29.744 4.364 26.469 1.00 21.11 244 HIS B O 1
ATOM 5219 N N . TRP B 1 223 ? 30.574 2.659 25.271 1.00 21.98 245 TRP B N 1
ATOM 5220 C CA . TRP B 1 223 ? 29.958 1.628 26.114 1.00 22.52 245 TRP B CA 1
ATOM 5221 C C . TRP B 1 223 ? 30.976 0.924 27.019 1.00 22.04 245 TRP B C 1
ATOM 5222 O O . TRP B 1 223 ? 30.655 -0.092 27.627 1.00 21.98 245 TRP B O 1
ATOM 5233 N N . ARG B 1 224 ? 32.195 1.454 27.106 1.00 21.05 246 ARG B N 1
ATOM 5234 C CA . ARG B 1 224 ? 33.211 0.823 27.953 1.00 22.81 246 ARG B CA 1
ATOM 5235 C C . ARG B 1 224 ? 33.405 1.598 29.267 1.00 21.74 246 ARG B C 1
ATOM 5236 O O . ARG B 1 224 ? 33.616 2.802 29.284 1.00 22.53 246 ARG B O 1
ATOM 5244 N N . VAL B 1 225 ? 33.299 0.870 30.393 1.00 21.08 247 VAL B N 1
ATOM 5245 C CA . VAL B 1 225 ? 33.692 1.475 31.668 1.00 21.34 247 VAL B CA 1
ATOM 5246 C C . VAL B 1 225 ? 35.197 1.810 31.662 1.00 21.37 247 VAL B C 1
ATOM 5247 O O . VAL B 1 225 ? 35.930 1.425 30.767 1.00 20.93 247 VAL B O 1
ATOM 5251 N N . GLN B 1 226 ? 35.639 2.640 32.638 1.00 21.94 248 GLN B N 1
ATOM 5252 C CA . GLN B 1 226 ? 37.008 3.174 32.554 1.00 20.79 248 GLN B CA 1
ATOM 5253 C C . GLN B 1 226 ? 38.062 2.226 33.165 1.00 21.95 248 GLN B C 1
ATOM 5254 O O . GLN B 1 226 ? 38.883 1.638 32.472 1.00 21.51 248 GLN B O 1
ATOM 5260 N N . MET B 1 227 ? 38.076 2.082 34.490 1.00 22.98 249 MET B N 1
ATOM 5261 C CA . MET B 1 227 ? 39.091 1.263 35.159 1.00 22.64 249 MET B CA 1
ATOM 5262 C C . MET B 1 227 ? 39.162 -0.221 34.781 1.00 22.97 249 MET B C 1
ATOM 5263 O O . MET B 1 227 ? 40.252 -0.761 34.585 1.00 24.06 249 MET B O 1
ATOM 5268 N N . PRO B 1 228 ? 38.013 -0.905 34.688 1.00 21.41 250 PRO B N 1
ATOM 5269 C CA . PRO B 1 228 ? 38.056 -2.328 34.323 1.00 20.16 250 PRO B CA 1
ATOM 5270 C C . PRO B 1 228 ? 38.635 -2.530 32.920 1.00 21.92 250 PRO B C 1
ATOM 5271 O O . PRO B 1 228 ? 39.053 -3.628 32.567 1.00 21.72 250 PRO B O 1
ATOM 5275 N N . ASN B 1 229 ? 38.660 -1.458 32.128 1.00 22.49 251 ASN B N 1
ATOM 5276 C CA . ASN B 1 229 ? 39.207 -1.494 30.771 1.00 23.60 251 ASN B CA 1
ATOM 5277 C C . ASN B 1 229 ? 40.605 -0.869 30.657 1.00 23.93 251 ASN B C 1
ATOM 5278 O O . ASN B 1 229 ? 41.289 -0.987 29.648 1.00 24.53 251 ASN B O 1
ATOM 5283 N N . ALA B 1 230 ? 41.016 -0.140 31.712 1.00 22.82 252 ALA B N 1
ATOM 5284 C CA . ALA B 1 230 ? 42.280 0.603 31.613 1.00 23.54 252 ALA B CA 1
ATOM 5285 C C . ALA B 1 230 ? 43.487 -0.289 31.274 1.00 25.71 252 ALA B C 1
ATOM 5286 O O . ALA B 1 230 ? 44.362 0.087 30.502 1.00 25.92 252 ALA B O 1
ATOM 5288 N N . ARG B 1 231 ? 43.557 -1.502 31.888 1.00 25.72 253 ARG B N 1
ATOM 5289 C CA . ARG B 1 231 ? 44.745 -2.322 31.648 1.00 28.28 253 ARG B CA 1
ATOM 5290 C C . ARG B 1 231 ? 44.903 -2.662 30.164 1.00 29.80 253 ARG B C 1
ATOM 5291 O O . ARG B 1 231 ? 45.993 -2.658 29.609 1.00 29.39 253 ARG B O 1
ATOM 5299 N N . SER B 1 232 ? 43.775 -3.054 29.544 1.00 30.16 254 SER B N 1
ATOM 5300 C CA . SER B 1 232 ? 43.857 -3.487 28.159 1.00 30.95 254 SER B CA 1
ATOM 5301 C C . SER B 1 232 ? 44.211 -2.331 27.201 1.00 30.88 254 SER B C 1
ATOM 5302 O O . SER B 1 232 ? 44.911 -2.507 26.210 1.00 31.39 254 SER B O 1
ATOM 5305 N N . PHE B 1 233 ? 43.749 -1.105 27.540 1.00 29.87 255 PHE B N 1
ATOM 5306 C CA . PHE B 1 233 ? 44.149 0.066 26.750 1.00 29.59 255 PHE B CA 1
ATOM 5307 C C . PHE B 1 233 ? 45.621 0.432 26.963 1.00 30.41 255 PHE B C 1
ATOM 5308 O O . PHE B 1 233 ? 46.327 0.848 26.054 1.00 29.59 255 PHE B O 1
ATOM 5316 N N . ILE B 1 234 ? 46.115 0.281 28.189 1.00 29.71 256 ILE B N 1
ATOM 5317 C CA . ILE B 1 234 ? 47.521 0.568 28.463 1.00 31.56 256 ILE B CA 1
ATOM 5318 C C . ILE B 1 234 ? 48.371 -0.385 27.626 1.00 32.49 256 ILE B C 1
ATOM 5319 O O . ILE B 1 234 ? 49.346 0.028 26.998 1.00 34.27 256 ILE B O 1
ATOM 5324 N N . ASP B 1 235 ? 47.992 -1.660 27.625 1.00 33.04 257 ASP B N 1
ATOM 5325 C CA . ASP B 1 235 ? 48.700 -2.684 26.858 1.00 34.57 257 ASP B CA 1
ATOM 5326 C C . ASP B 1 235 ? 48.750 -2.323 25.375 1.00 34.82 257 ASP B C 1
ATOM 5327 O O . ASP B 1 235 ? 49.749 -2.564 24.698 1.00 34.97 257 ASP B O 1
ATOM 5332 N N . ALA B 1 236 ? 47.660 -1.763 24.870 1.00 34.83 258 ALA B N 1
ATOM 5333 C CA . ALA B 1 236 ? 47.588 -1.381 23.468 1.00 34.63 258 ALA B CA 1
ATOM 5334 C C . ALA B 1 236 ? 48.371 -0.097 23.224 1.00 35.33 258 ALA B C 1
ATOM 5335 O O . ALA B 1 236 ? 49.054 0.045 22.211 1.00 35.98 258 ALA B O 1
ATOM 5337 N N . TYR B 1 237 ? 48.272 0.832 24.166 1.00 34.98 259 TYR B N 1
ATOM 5338 C CA . TYR B 1 237 ? 48.947 2.114 24.053 1.00 36.14 259 TYR B CA 1
ATOM 5339 C C . TYR B 1 237 ? 50.469 1.987 23.999 1.00 37.66 259 TYR B C 1
ATOM 5340 O O . TYR B 1 237 ? 51.127 2.726 23.271 1.00 36.19 259 TYR B O 1
ATOM 5349 N N . LYS B 1 238 ? 51.027 1.053 24.763 1.00 39.46 260 LYS B N 1
ATOM 5350 C CA . LYS B 1 238 ? 52.476 0.891 24.797 1.00 42.70 260 LYS B CA 1
ATOM 5351 C C . LYS B 1 238 ? 53.061 0.253 23.541 1.00 44.62 260 LYS B C 1
ATOM 5352 O O . LYS B 1 238 ? 54.277 0.235 23.363 1.00 45.11 260 LYS B O 1
ATOM 5358 N N . ARG B 1 239 ? 52.197 -0.262 22.672 1.00 46.65 261 ARG B N 1
ATOM 5359 C CA . ARG B 1 239 ? 52.647 -0.888 21.433 1.00 48.68 261 ARG B CA 1
ATOM 5360 C C . ARG B 1 239 ? 52.605 0.106 20.271 1.00 49.16 261 ARG B C 1
ATOM 5361 O O . ARG B 1 239 ? 53.107 -0.178 19.183 1.00 49.71 261 ARG B O 1
ATOM 5369 N N . ARG B 1 240 ? 52.014 1.272 20.509 1.00 49.36 262 ARG B N 1
ATOM 5370 C CA . ARG B 1 240 ? 51.900 2.304 19.485 1.00 49.94 262 ARG B CA 1
ATOM 5371 C C . ARG B 1 240 ? 53.187 3.102 19.252 1.00 50.65 262 ARG B C 1
ATOM 5372 O O . ARG B 1 240 ? 53.855 3.519 20.198 1.00 49.59 262 ARG B O 1
ATOM 5380 N N . PRO B 1 241 ? 53.550 3.318 17.974 1.00 51.13 263 PRO B N 1
ATOM 5381 C CA . PRO B 1 241 ? 54.857 3.851 17.604 1.00 51.45 263 PRO B CA 1
ATOM 5382 C C . PRO B 1 241 ? 54.949 5.300 18.037 1.00 51.00 263 PRO B C 1
ATOM 5383 O O . PRO B 1 241 ? 56.000 5.912 18.142 1.00 50.92 263 PRO B O 1
ATOM 5387 N N . ASP B 1 242 ? 53.768 5.834 18.310 1.00 51.76 264 ASP B N 1
ATOM 5388 C CA . ASP B 1 242 ? 53.661 7.273 18.542 1.00 52.00 264 ASP B CA 1
ATOM 5389 C C . ASP B 1 242 ? 53.385 7.545 20.016 1.00 51.25 264 ASP B C 1
ATOM 5390 O O . ASP B 1 242 ? 53.080 8.654 20.440 1.00 50.67 264 ASP B O 1
ATOM 5395 N N . MET B 1 243 ? 53.412 6.439 20.782 1.00 50.45 265 MET B N 1
ATOM 5396 C CA . MET B 1 243 ? 53.164 6.531 22.207 1.00 49.93 265 MET B CA 1
ATOM 5397 C C . MET B 1 243 ? 54.164 7.465 22.889 1.00 49.21 265 MET B C 1
ATOM 5398 O O . MET B 1 243 ? 55.352 7.473 22.611 1.00 49.38 265 MET B O 1
ATOM 5403 N N . ASN B 1 244 ? 53.649 8.201 23.887 1.00 48.33 266 ASN B N 1
ATOM 5404 C CA . ASN B 1 244 ? 54.541 9.001 24.723 1.00 47.86 266 ASN B CA 1
ATOM 5405 C C . ASN B 1 244 ? 54.941 8.267 26.019 1.00 47.63 266 ASN B C 1
ATOM 5406 O O . ASN B 1 244 ? 54.109 7.828 26.803 1.00 47.12 266 ASN B O 1
ATOM 5411 N N . PRO B 1 245 ? 56.275 8.199 26.243 1.00 47.24 267 PRO B N 1
ATOM 5412 C CA . PRO B 1 245 ? 56.854 7.491 27.398 1.00 46.77 267 PRO B CA 1
ATOM 5413 C C . PRO B 1 245 ? 56.306 7.963 28.752 1.00 45.82 267 PRO B C 1
ATOM 5414 O O . PRO B 1 245 ? 56.019 7.162 29.646 1.00 46.12 267 PRO B O 1
ATOM 5418 N N . THR B 1 246 ? 56.218 9.305 28.919 1.00 44.86 268 THR B N 1
ATOM 5419 C CA . THR B 1 246 ? 55.726 9.847 30.195 1.00 43.75 268 THR B CA 1
ATOM 5420 C C . THR B 1 246 ? 54.273 9.474 30.457 1.00 43.30 268 THR B C 1
ATOM 5421 O O . THR B 1 246 ? 53.925 9.012 31.536 1.00 42.91 268 THR B O 1
ATOM 5425 N N . VAL B 1 247 ? 53.417 9.695 29.464 1.00 41.35 269 VAL B N 1
ATOM 5426 C CA . VAL B 1 247 ? 52.000 9.367 29.596 1.00 39.51 269 VAL B CA 1
ATOM 5427 C C . VAL B 1 247 ? 51.835 7.909 30.007 1.00 38.88 269 VAL B C 1
ATOM 5428 O O . VAL B 1 247 ? 51.063 7.562 30.879 1.00 37.90 269 VAL B O 1
ATOM 5432 N N . LEU B 1 248 ? 52.632 7.033 29.344 1.00 37.61 270 LEU B N 1
ATOM 5433 C CA . LEU B 1 248 ? 52.525 5.612 29.660 1.00 38.68 270 LEU B CA 1
ATOM 5434 C C . LEU B 1 248 ? 53.038 5.268 31.068 1.00 39.51 270 LEU B C 1
ATOM 5435 O O . LEU B 1 248 ? 52.409 4.525 31.808 1.00 38.32 270 LEU B O 1
ATOM 5440 N N . GLU B 1 249 ? 54.210 5.834 31.459 1.00 39.71 271 GLU B N 1
ATOM 5441 C CA . GLU B 1 249 ? 54.649 5.601 32.839 1.00 41.24 271 GLU B CA 1
ATOM 5442 C C . GLU B 1 249 ? 53.637 6.056 33.909 1.00 39.74 271 GLU B C 1
ATOM 5443 O O . GLU B 1 249 ? 53.477 5.425 34.943 1.00 39.96 271 GLU B O 1
ATOM 5449 N N . LEU B 1 250 ? 52.982 7.217 33.681 1.00 38.12 272 LEU B N 1
ATOM 5450 C CA . LEU B 1 250 ? 52.010 7.653 34.692 1.00 37.52 272 LEU B CA 1
ATOM 5451 C C . LEU B 1 250 ? 50.738 6.814 34.654 1.00 36.94 272 LEU B C 1
ATOM 5452 O O . LEU B 1 250 ? 50.049 6.626 35.649 1.00 36.34 272 LEU B O 1
ATOM 5457 N N . ALA B 1 251 ? 50.387 6.350 33.445 1.00 36.09 273 ALA B N 1
ATOM 5458 C CA . ALA B 1 251 ? 49.266 5.430 33.365 1.00 36.55 273 ALA B CA 1
ATOM 5459 C C . ALA B 1 251 ? 49.523 4.200 34.228 1.00 36.58 273 ALA B C 1
ATOM 5460 O O . ALA B 1 251 ? 48.689 3.776 35.017 1.00 34.62 273 ALA B O 1
ATOM 5462 N N . LYS B 1 252 ? 50.715 3.629 34.078 1.00 36.60 274 LYS B N 1
ATOM 5463 C CA . LYS B 1 252 ? 51.112 2.453 34.839 1.00 38.37 274 LYS B CA 1
ATOM 5464 C C . LYS B 1 252 ? 51.155 2.750 36.338 1.00 38.38 274 LYS B C 1
ATOM 5465 O O . LYS B 1 252 ? 50.666 1.966 37.149 1.00 37.87 274 LYS B O 1
ATOM 5471 N N . LEU B 1 253 ? 51.740 3.886 36.701 1.00 38.44 275 LEU B N 1
ATOM 5472 C CA . LEU B 1 253 ? 51.675 4.386 38.081 1.00 38.63 275 LEU B CA 1
ATOM 5473 C C . LEU B 1 253 ? 50.246 4.561 38.661 1.00 37.79 275 LEU B C 1
ATOM 5474 O O . LEU B 1 253 ? 49.934 4.047 39.726 1.00 37.14 275 LEU B O 1
ATOM 5479 N N . ASP B 1 254 ? 49.372 5.365 37.982 1.00 36.82 276 ASP B N 1
ATOM 5480 C CA . ASP B 1 254 ? 48.016 5.552 38.520 1.00 35.96 276 ASP B CA 1
ATOM 5481 C C . ASP B 1 254 ? 47.231 4.236 38.612 1.00 33.78 276 ASP B C 1
ATOM 5482 O O . ASP B 1 254 ? 46.372 4.046 39.458 1.00 33.07 276 ASP B O 1
ATOM 5487 N N . PHE B 1 255 ? 47.520 3.315 37.677 1.00 32.40 277 PHE B N 1
ATOM 5488 C CA . PHE B 1 255 ? 46.786 2.041 37.716 1.00 32.08 277 PHE B CA 1
ATOM 5489 C C . PHE B 1 255 ? 47.110 1.242 38.983 1.00 33.36 277 PHE B C 1
ATOM 5490 O O . PHE B 1 255 ? 46.235 0.779 39.700 1.00 30.49 277 PHE B O 1
ATOM 5498 N N . ASN B 1 256 ? 48.418 1.073 39.266 1.00 32.95 278 ASN B N 1
ATOM 5499 C CA . ASN B 1 256 ? 48.791 0.369 40.499 1.00 33.60 278 ASN B CA 1
ATOM 5500 C C . ASN B 1 256 ? 48.405 1.164 41.766 1.00 31.91 278 ASN B C 1
ATOM 5501 O O . ASN B 1 256 ? 48.125 0.602 42.817 1.00 32.74 278 ASN B O 1
ATOM 5506 N N . MET B 1 257 ? 48.423 2.516 41.698 1.00 31.75 279 MET B N 1
ATOM 5507 C CA . MET B 1 257 ? 47.998 3.252 42.884 1.00 33.13 279 MET B CA 1
ATOM 5508 C C . MET B 1 257 ? 46.501 3.088 43.158 1.00 31.84 279 MET B C 1
ATOM 5509 O O . MET B 1 257 ? 46.064 2.868 44.282 1.00 30.54 279 MET B O 1
ATOM 5514 N N . VAL B 1 258 ? 45.696 3.265 42.093 1.00 29.83 280 VAL B N 1
ATOM 5515 C CA . VAL B 1 258 ? 44.263 3.048 42.262 1.00 29.21 280 VAL B CA 1
ATOM 5516 C C . VAL B 1 258 ? 43.963 1.611 42.696 1.00 27.45 280 VAL B C 1
ATOM 5517 O O . VAL B 1 258 ? 43.062 1.340 43.480 1.00 29.05 280 VAL B O 1
ATOM 5521 N N . GLN B 1 259 ? 44.752 0.666 42.144 1.00 26.53 281 GLN B N 1
ATOM 5522 C CA . GLN B 1 259 ? 44.585 -0.724 42.558 1.00 27.98 281 GLN B CA 1
ATOM 5523 C C . GLN B 1 259 ? 44.788 -0.888 44.060 1.00 28.39 281 GLN B C 1
ATOM 5524 O O . GLN B 1 259 ? 44.064 -1.611 44.739 1.00 28.31 281 GLN B O 1
ATOM 5530 N N . ALA B 1 260 ? 45.832 -0.205 44.581 1.00 27.78 282 ALA B N 1
ATOM 5531 C CA . ALA B 1 260 ? 46.071 -0.279 46.010 1.00 27.46 282 ALA B CA 1
ATOM 5532 C C . ALA B 1 260 ? 44.887 0.289 46.769 1.00 28.26 282 ALA B C 1
ATOM 5533 O O . ALA B 1 260 ? 44.500 -0.209 47.819 1.00 28.37 282 ALA B O 1
ATOM 5535 N N . GLN B 1 261 ? 44.295 1.348 46.227 1.00 26.42 283 GLN B N 1
ATOM 5536 C CA . GLN B 1 261 ? 43.138 1.931 46.880 1.00 27.50 283 GLN B CA 1
ATOM 5537 C C . GLN B 1 261 ? 41.962 0.957 46.855 1.00 27.14 283 GLN B C 1
ATOM 5538 O O . GLN B 1 261 ? 41.318 0.696 47.860 1.00 28.32 283 GLN B O 1
ATOM 5544 N N . PHE B 1 262 ? 41.723 0.381 45.656 1.00 26.73 284 PHE B N 1
ATOM 5545 C CA . PHE B 1 262 ? 40.664 -0.609 45.524 1.00 25.65 284 PHE B CA 1
ATOM 5546 C C . PHE B 1 262 ? 40.773 -1.683 46.603 1.00 26.19 284 PHE B C 1
ATOM 5547 O O . PHE B 1 262 ? 39.797 -2.049 47.246 1.00 24.95 284 PHE B O 1
ATOM 5555 N N . GLN B 1 263 ? 42.025 -2.190 46.761 1.00 26.63 285 GLN B N 1
ATOM 5556 C CA . GLN B 1 263 ? 42.323 -3.257 47.734 1.00 27.53 285 GLN B CA 1
ATOM 5557 C C . GLN B 1 263 ? 41.927 -2.870 49.151 1.00 27.79 285 GLN B C 1
ATOM 5558 O O . GLN B 1 263 ? 41.314 -3.642 49.886 1.00 27.71 285 GLN B O 1
ATOM 5564 N N . GLN B 1 264 ? 42.258 -1.613 49.532 1.00 28.41 286 GLN B N 1
ATOM 5565 C CA . GLN B 1 264 ? 41.865 -1.141 50.856 1.00 28.92 286 GLN B CA 1
ATOM 5566 C C . GLN B 1 264 ? 40.347 -1.088 50.997 1.00 27.81 286 GLN B C 1
ATOM 5567 O O . GLN B 1 264 ? 39.792 -1.434 52.031 1.00 25.54 286 GLN B O 1
ATOM 5573 N N . GLU B 1 265 ? 39.670 -0.659 49.936 1.00 26.29 287 GLU B N 1
ATOM 5574 C CA . GLU B 1 265 ? 38.210 -0.582 49.938 1.00 24.41 287 GLU B CA 1
ATOM 5575 C C . GLU B 1 265 ? 37.601 -1.979 50.027 1.00 24.40 287 GLU B C 1
ATOM 5576 O O . GLU B 1 265 ? 36.635 -2.201 50.761 1.00 25.20 287 GLU B O 1
ATOM 5582 N N . LEU B 1 266 ? 38.184 -2.915 49.282 1.00 24.29 288 LEU B N 1
ATOM 5583 C CA . LEU B 1 266 ? 37.730 -4.295 49.227 1.00 24.85 288 LEU B CA 1
ATOM 5584 C C . LEU B 1 266 ? 37.882 -4.966 50.587 1.00 26.44 288 LEU B C 1
ATOM 5585 O O . LEU B 1 266 ? 37.036 -5.699 51.065 1.00 25.26 288 LEU B O 1
ATOM 5590 N N . LYS B 1 267 ? 39.019 -4.681 51.219 1.00 26.68 289 LYS B N 1
ATOM 5591 C CA . LYS B 1 267 ? 39.269 -5.248 52.527 1.00 29.05 289 LYS B CA 1
ATOM 5592 C C . LYS B 1 267 ? 38.234 -4.736 53.546 1.00 27.79 289 LYS B C 1
ATOM 5593 O O . LYS B 1 267 ? 37.808 -5.435 54.450 1.00 27.52 289 LYS B O 1
ATOM 5599 N N . GLU B 1 268 ? 37.832 -3.457 53.358 1.00 25.54 290 GLU B N 1
ATOM 5600 C CA . GLU B 1 268 ? 36.812 -2.892 54.236 1.00 26.44 290 GLU B CA 1
ATOM 5601 C C . GLU B 1 268 ? 35.437 -3.516 53.966 1.00 24.81 290 GLU B C 1
ATOM 5602 O O . GLU B 1 268 ? 34.640 -3.743 54.867 1.00 23.49 290 GLU B O 1
ATOM 5608 N N . ALA B 1 269 ? 35.158 -3.819 52.673 1.00 23.84 291 ALA B N 1
ATOM 5609 C CA . ALA B 1 269 ? 33.894 -4.450 52.335 1.00 22.71 291 ALA B CA 1
ATOM 5610 C C . ALA B 1 269 ? 33.816 -5.875 52.891 1.00 22.42 291 ALA B C 1
ATOM 5611 O O . ALA B 1 269 ? 32.776 -6.360 53.320 1.00 22.32 291 ALA B O 1
ATOM 5613 N N . SER B 1 270 ? 34.962 -6.575 52.815 1.00 22.02 292 SER B N 1
ATOM 5614 C CA . SER B 1 270 ? 34.988 -7.962 53.263 1.00 23.23 292 SER B CA 1
ATOM 5615 C C . SER B 1 270 ? 34.736 -8.030 54.759 1.00 23.20 292 SER B C 1
ATOM 5616 O O . SER B 1 270 ? 34.093 -8.929 55.289 1.00 22.33 292 SER B O 1
ATOM 5619 N N . ARG B 1 271 ? 35.301 -7.028 55.443 1.00 23.99 293 ARG B N 1
ATOM 5620 C CA . ARG B 1 271 ? 35.138 -6.924 56.879 1.00 24.97 293 ARG B CA 1
ATOM 5621 C C . ARG B 1 271 ? 33.666 -6.793 57.270 1.00 23.86 293 ARG B C 1
ATOM 5622 O O . ARG B 1 271 ? 33.168 -7.471 58.159 1.00 21.05 293 ARG B O 1
ATOM 5630 N N . TRP B 1 272 ? 32.982 -5.849 56.596 1.00 21.59 294 TRP B N 1
ATOM 5631 C CA . TRP B 1 272 ? 31.553 -5.690 56.842 1.00 20.82 294 TRP B CA 1
ATOM 5632 C C . TRP B 1 272 ? 30.792 -6.986 56.568 1.00 19.90 294 TRP B C 1
ATOM 5633 O O . TRP B 1 272 ? 29.967 -7.430 57.355 1.00 21.01 294 TRP B O 1
ATOM 5644 N N . TRP B 1 273 ? 31.087 -7.589 55.393 1.00 18.25 295 TRP B N 1
ATOM 5645 C CA . TRP B 1 273 ? 30.400 -8.822 55.018 1.00 19.97 295 TRP B CA 1
ATOM 5646 C C . TRP B 1 273 ? 30.613 -9.936 56.054 1.00 20.22 295 TRP B C 1
ATOM 5647 O O . TRP B 1 273 ? 29.687 -10.621 56.464 1.00 19.53 295 TRP B O 1
ATOM 5658 N N . ASN B 1 274 ? 31.881 -10.098 56.484 1.00 19.95 296 ASN B N 1
ATOM 5659 C CA . ASN B 1 274 ? 32.204 -11.055 57.537 1.00 21.62 296 ASN B CA 1
ATOM 5660 C C . ASN B 1 274 ? 31.322 -10.848 58.774 1.00 21.94 296 ASN B C 1
ATOM 5661 O O . ASN B 1 274 ? 30.876 -11.780 59.424 1.00 20.35 296 ASN B O 1
ATOM 5666 N N . SER B 1 275 ? 31.108 -9.565 59.106 1.00 22.56 297 SER B N 1
ATOM 5667 C CA . SER B 1 275 ? 30.437 -9.260 60.361 1.00 23.44 297 SER B CA 1
ATOM 5668 C C . SER B 1 275 ? 28.922 -9.538 60.319 1.00 23.01 297 SER B C 1
ATOM 5669 O O . SER B 1 275 ? 28.254 -9.584 61.345 1.00 24.23 297 SER B O 1
ATOM 5672 N N . THR B 1 276 ? 28.369 -9.692 59.091 1.00 21.47 298 THR B N 1
ATOM 5673 C CA . THR B 1 276 ? 26.952 -10.043 58.983 1.00 21.70 298 THR B CA 1
ATOM 5674 C C . THR B 1 276 ? 26.713 -11.458 59.482 1.00 21.66 298 THR B C 1
ATOM 5675 O O . THR B 1 276 ? 25.650 -11.822 59.988 1.00 21.08 298 THR B O 1
ATOM 5679 N N . GLY B 1 277 ? 27.759 -12.275 59.295 1.00 22.58 299 GLY B N 1
ATOM 5680 C CA . GLY B 1 277 ? 27.703 -13.685 59.654 1.00 22.49 299 GLY B CA 1
ATOM 5681 C C . GLY B 1 277 ? 26.804 -14.489 58.710 1.00 20.79 299 GLY B C 1
ATOM 5682 O O . GLY B 1 277 ? 26.484 -15.645 58.947 1.00 22.39 299 GLY B O 1
ATOM 5683 N N . LEU B 1 278 ? 26.366 -13.843 57.609 1.00 20.75 300 LEU B N 1
ATOM 5684 C CA . LEU B 1 278 ? 25.446 -14.545 56.728 1.00 21.15 300 LEU B CA 1
ATOM 5685 C C . LEU B 1 278 ? 26.063 -15.797 56.108 1.00 21.98 300 LEU B C 1
ATOM 5686 O O . LEU B 1 278 ? 25.412 -16.813 55.926 1.00 22.33 300 LEU B O 1
ATOM 5691 N N . VAL B 1 279 ? 27.343 -15.687 55.705 1.00 22.87 301 VAL B N 1
ATOM 5692 C CA . VAL B 1 279 ? 27.977 -16.870 55.133 1.00 26.21 301 VAL B CA 1
ATOM 5693 C C . VAL B 1 279 ? 27.998 -18.024 56.132 1.00 28.58 301 VAL B C 1
ATOM 5694 O O . VAL B 1 279 ? 27.633 -19.151 55.824 1.00 28.57 301 VAL B O 1
ATOM 5698 N N . HIS B 1 280 ? 28.439 -17.742 57.354 1.00 30.81 302 HIS B N 1
ATOM 5699 C CA . HIS B 1 280 ? 28.539 -18.774 58.402 1.00 33.22 302 HIS B CA 1
ATOM 5700 C C . HIS B 1 280 ? 27.160 -19.249 58.882 1.00 34.13 302 HIS B C 1
ATOM 5701 O O . HIS B 1 280 ? 26.957 -20.406 59.227 1.00 35.12 302 HIS B O 1
ATOM 5708 N N . GLU B 1 281 ? 26.167 -18.332 58.915 1.00 33.35 303 GLU B N 1
ATOM 5709 C CA . GLU B 1 281 ? 24.839 -18.723 59.394 1.00 34.14 303 GLU B CA 1
ATOM 5710 C C . GLU B 1 281 ? 24.002 -19.425 58.323 1.00 33.31 303 GLU B C 1
ATOM 5711 O O . GLU B 1 281 ? 23.206 -20.307 58.602 1.00 33.85 303 GLU B O 1
ATOM 5717 N N . LEU B 1 282 ? 24.153 -18.940 57.074 1.00 32.01 304 LEU B N 1
ATOM 5718 C CA . LEU B 1 282 ? 23.324 -19.473 55.999 1.00 30.11 304 LEU B CA 1
ATOM 5719 C C . LEU B 1 282 ? 24.129 -20.283 54.992 1.00 29.70 304 LEU B C 1
ATOM 5720 O O . LEU B 1 282 ? 24.879 -19.747 54.187 1.00 27.21 304 LEU B O 1
ATOM 5725 N N . PRO B 1 283 ? 23.924 -21.596 54.977 1.00 30.04 305 PRO B N 1
ATOM 5726 C CA . PRO B 1 283 ? 24.670 -22.471 54.091 1.00 30.07 305 PRO B CA 1
ATOM 5727 C C . PRO B 1 283 ? 24.590 -22.063 52.604 1.00 30.46 305 PRO B C 1
ATOM 5728 O O . PRO B 1 283 ? 25.580 -22.071 51.884 1.00 31.23 305 PRO B O 1
ATOM 5732 N N . PHE B 1 284 ? 23.389 -21.608 52.192 1.00 30.74 306 PHE B N 1
ATOM 5733 C CA . PHE B 1 284 ? 23.184 -21.210 50.780 1.00 32.93 306 PHE B CA 1
ATOM 5734 C C . PHE B 1 284 ? 24.014 -19.990 50.388 1.00 33.35 306 PHE B C 1
ATOM 5735 O O . PHE B 1 284 ? 24.442 -19.822 49.255 1.00 35.10 306 PHE B O 1
ATOM 5743 N N . VAL B 1 285 ? 24.364 -19.175 51.393 1.00 32.65 307 VAL B N 1
ATOM 5744 C CA . VAL B 1 285 ? 25.154 -17.990 51.095 1.00 33.34 307 VAL B CA 1
ATOM 5745 C C . VAL B 1 285 ? 26.654 -18.288 51.010 1.00 33.85 307 VAL B C 1
ATOM 5746 O O . VAL B 1 285 ? 27.264 -18.798 51.929 1.00 35.51 307 VAL B O 1
ATOM 5750 N N . ARG B 1 286 ? 27.250 -17.927 49.859 1.00 36.11 308 ARG B N 1
ATOM 5751 C CA . ARG B 1 286 ? 28.694 -18.137 49.676 1.00 35.96 308 ARG B CA 1
ATOM 5752 C C . ARG B 1 286 ? 29.474 -16.821 49.714 1.00 37.01 308 ARG B C 1
ATOM 5753 O O . ARG B 1 286 ? 28.929 -15.741 49.516 1.00 35.06 308 ARG B O 1
ATOM 5755 N N . ASP B 1 287 ? 30.767 -16.930 49.997 1.00 37.55 309 ASP B N 1
ATOM 5756 C CA . ASP B 1 287 ? 31.632 -15.754 50.048 1.00 39.47 309 ASP B CA 1
ATOM 5757 C C . ASP B 1 287 ? 32.010 -15.358 48.632 1.00 38.72 309 ASP B C 1
ATOM 5758 O O . ASP B 1 287 ? 32.852 -15.964 47.990 1.00 40.36 309 ASP B O 1
ATOM 5763 N N . ARG B 1 288 ? 31.331 -14.331 48.120 1.00 36.48 310 ARG B N 1
ATOM 5764 C CA . ARG B 1 288 ? 31.710 -13.854 46.807 1.00 35.56 310 ARG B CA 1
ATOM 5765 C C . ARG B 1 288 ? 31.634 -12.332 46.770 1.00 31.17 310 ARG B C 1
ATOM 5766 O O . ARG B 1 288 ? 31.272 -11.698 45.790 1.00 28.94 310 ARG B O 1
ATOM 5774 N N . ILE B 1 289 ? 32.078 -11.762 47.915 1.00 27.39 311 ILE B N 1
ATOM 5775 C CA . ILE B 1 289 ? 32.086 -10.314 48.082 1.00 24.81 311 ILE B CA 1
ATOM 5776 C C . ILE B 1 289 ? 33.024 -9.631 47.089 1.00 23.56 311 ILE B C 1
ATOM 5777 O O . ILE B 1 289 ? 32.848 -8.469 46.746 1.00 21.69 311 ILE B O 1
ATOM 5782 N N . VAL B 1 290 ? 34.073 -10.355 46.641 1.00 22.28 312 VAL B N 1
ATOM 5783 C CA . VAL B 1 290 ? 34.988 -9.718 45.693 1.00 22.01 312 VAL B CA 1
ATOM 5784 C C . VAL B 1 290 ? 34.363 -9.521 44.305 1.00 21.24 312 VAL B C 1
ATOM 5785 O O . VAL B 1 290 ? 34.672 -8.583 43.585 1.00 21.52 312 VAL B O 1
ATOM 5789 N N . GLU B 1 291 ? 33.415 -10.414 43.956 1.00 19.18 313 GLU B N 1
ATOM 5790 C CA . GLU B 1 291 ? 32.658 -10.210 42.717 1.00 21.27 313 GLU B CA 1
ATOM 5791 C C . GLU B 1 291 ? 31.739 -9.001 42.830 1.00 21.01 313 GLU B C 1
ATOM 5792 O O . GLU B 1 291 ? 31.558 -8.230 41.880 1.00 20.78 313 GLU B O 1
ATOM 5798 N N . CYS B 1 292 ? 31.100 -8.899 44.017 1.00 20.72 314 CYS B N 1
ATOM 5799 C CA . CYS B 1 292 ? 30.210 -7.779 44.292 1.00 20.80 314 CYS B CA 1
ATOM 5800 C C . CYS B 1 292 ? 30.979 -6.476 44.213 1.00 20.38 314 CYS B C 1
ATOM 5801 O O . CYS B 1 292 ? 30.510 -5.461 43.715 1.00 20.07 314 CYS B O 1
ATOM 5804 N N . TYR B 1 293 ? 32.201 -6.526 44.775 1.00 18.87 315 TYR B N 1
ATOM 5805 C CA . TYR B 1 293 ? 33.020 -5.326 44.771 1.00 19.21 315 TYR B CA 1
ATOM 5806 C C . TYR B 1 293 ? 33.444 -4.953 43.363 1.00 20.15 315 TYR B C 1
ATOM 5807 O O . TYR B 1 293 ? 33.373 -3.801 42.954 1.00 22.18 315 TYR B O 1
ATOM 5816 N N . TYR B 1 294 ? 33.906 -5.967 42.565 1.00 20.11 316 TYR B N 1
ATOM 5817 C CA . TYR B 1 294 ? 34.380 -5.706 41.204 1.00 20.17 316 TYR B CA 1
ATOM 5818 C C . TYR B 1 294 ? 33.419 -4.810 40.397 1.00 20.36 316 TYR B C 1
ATOM 5819 O O . TYR B 1 294 ? 33.828 -3.943 39.635 1.00 17.95 316 TYR B O 1
ATOM 5828 N N . TRP B 1 295 ? 32.102 -5.076 40.554 1.00 18.81 317 TRP B N 1
ATOM 5829 C CA . TRP B 1 295 ? 31.091 -4.271 39.851 1.00 18.79 317 TRP B CA 1
ATOM 5830 C C . TRP B 1 295 ? 31.313 -2.770 40.045 1.00 18.69 317 TRP B C 1
ATOM 5831 O O . TRP B 1 295 ? 31.179 -1.963 39.136 1.00 18.82 317 TRP B O 1
ATOM 5842 N N . THR B 1 296 ? 31.600 -2.406 41.310 1.00 16.04 318 THR B N 1
ATOM 5843 C CA . THR B 1 296 ? 31.664 -0.996 41.686 1.00 16.93 318 THR B CA 1
ATOM 5844 C C . THR B 1 296 ? 32.832 -0.273 41.004 1.00 17.00 318 THR B C 1
ATOM 5845 O O . THR B 1 296 ? 32.811 0.934 40.802 1.00 18.14 318 THR B O 1
ATOM 5849 N N . THR B 1 297 ? 33.936 -0.983 40.682 1.00 16.93 319 THR B N 1
ATOM 5850 C CA . THR B 1 297 ? 35.060 -0.286 40.043 1.00 16.32 319 THR B CA 1
ATOM 5851 C C . THR B 1 297 ? 34.668 0.291 38.686 1.00 18.56 319 THR B C 1
ATOM 5852 O O . THR B 1 297 ? 35.323 1.174 38.148 1.00 16.82 319 THR B O 1
ATOM 5856 N N . GLY B 1 298 ? 33.577 -0.218 38.111 1.00 17.84 320 GLY B N 1
ATOM 5857 C CA . GLY B 1 298 ? 33.119 0.292 36.826 1.00 17.64 320 GLY B CA 1
ATOM 5858 C C . GLY B 1 298 ? 31.956 1.266 36.995 1.00 18.03 320 GLY B C 1
ATOM 5859 O O . GLY B 1 298 ? 31.838 2.269 36.272 1.00 18.06 320 GLY B O 1
ATOM 5860 N N . VAL B 1 299 ? 31.090 0.978 37.962 1.00 17.56 321 VAL B N 1
ATOM 5861 C CA . VAL B 1 299 ? 29.929 1.822 38.219 1.00 16.82 321 VAL B CA 1
ATOM 5862 C C . VAL B 1 299 ? 30.269 3.174 38.858 1.00 17.91 321 VAL B C 1
ATOM 5863 O O . VAL B 1 299 ? 29.647 4.181 38.542 1.00 17.66 321 VAL B O 1
ATOM 5867 N N . VAL B 1 300 ? 31.243 3.197 39.761 1.00 18.35 322 VAL B N 1
ATOM 5868 C CA . VAL B 1 300 ? 31.613 4.448 40.431 1.00 19.41 322 VAL B CA 1
ATOM 5869 C C . VAL B 1 300 ? 33.027 4.780 39.984 1.00 19.58 322 VAL B C 1
ATOM 5870 O O . VAL B 1 300 ? 34.001 4.334 40.587 1.00 18.96 322 VAL B O 1
ATOM 5874 N N . GLU B 1 301 ? 33.126 5.575 38.924 1.00 20.78 323 GLU B N 1
ATOM 5875 C CA . GLU B 1 301 ? 34.407 5.915 38.293 1.00 22.69 323 GLU B CA 1
ATOM 5876 C C . GLU B 1 301 ? 35.329 6.882 39.091 1.00 22.93 323 GLU B C 1
ATOM 5877 O O . GLU B 1 301 ? 36.546 6.841 38.949 1.00 25.24 323 GLU B O 1
ATOM 5883 N N . ARG B 1 302 ? 34.741 7.805 39.877 1.00 24.27 324 ARG B N 1
ATOM 5884 C CA . ARG B 1 302 ? 35.602 8.760 40.591 1.00 26.47 324 ARG B CA 1
ATOM 5885 C C . ARG B 1 302 ? 36.351 8.108 41.763 1.00 26.29 324 ARG B C 1
ATOM 5886 O O . ARG B 1 302 ? 35.833 7.268 42.487 1.00 24.70 324 ARG B O 1
ATOM 5894 N N . ARG B 1 303 ? 37.627 8.490 41.902 1.00 26.11 325 ARG B N 1
ATOM 5895 C CA . ARG B 1 303 ? 38.464 7.826 42.886 1.00 27.76 325 ARG B CA 1
ATOM 5896 C C . ARG B 1 303 ? 38.079 8.202 44.289 1.00 25.11 325 ARG B C 1
ATOM 5897 O O . ARG B 1 303 ? 38.296 7.459 45.237 1.00 24.87 325 ARG B O 1
ATOM 5905 N N . GLN B 1 304 ? 37.557 9.437 44.422 1.00 23.69 326 GLN B N 1
ATOM 5906 C CA . GLN B 1 304 ? 37.205 9.982 45.715 1.00 24.74 326 GLN B CA 1
ATOM 5907 C C . GLN B 1 304 ? 35.976 9.294 46.315 1.00 24.12 326 GLN B C 1
ATOM 5908 O O . GLN B 1 304 ? 35.643 9.458 47.475 1.00 23.66 326 GLN B O 1
ATOM 5914 N N . HIS B 1 305 ? 35.261 8.557 45.447 1.00 21.87 327 HIS B N 1
ATOM 5915 C CA . HIS B 1 305 ? 34.019 7.938 45.883 1.00 22.18 327 HIS B CA 1
ATOM 5916 C C . HIS B 1 305 ? 34.265 6.516 46.401 1.00 23.01 327 HIS B C 1
ATOM 5917 O O . HIS B 1 305 ? 33.549 5.579 46.073 1.00 21.20 327 HIS B O 1
ATOM 5924 N N . GLY B 1 306 ? 35.311 6.381 47.238 1.00 21.33 328 GLY B N 1
ATOM 5925 C CA . GLY B 1 306 ? 35.570 5.088 47.858 1.00 20.96 328 GLY B CA 1
ATOM 5926 C C . GLY B 1 306 ? 34.417 4.641 48.762 1.00 23.18 328 GLY B C 1
ATOM 5927 O O . GLY B 1 306 ? 34.009 3.485 48.775 1.00 22.26 328 GLY B O 1
ATOM 5928 N N . TYR B 1 307 ? 33.850 5.603 49.518 1.00 22.57 329 TYR B N 1
ATOM 5929 C CA . TYR B 1 307 ? 32.738 5.196 50.377 1.00 22.68 329 TYR B CA 1
ATOM 5930 C C . TYR B 1 307 ? 31.617 4.593 49.547 1.00 22.28 329 TYR B C 1
ATOM 5931 O O . TYR B 1 307 ? 30.996 3.605 49.919 1.00 19.67 329 TYR B O 1
ATOM 5940 N N . GLU B 1 308 ? 31.425 5.131 48.332 1.00 20.10 330 GLU B N 1
ATOM 5941 C CA . GLU B 1 308 ? 30.257 4.722 47.564 1.00 20.44 330 GLU B CA 1
ATOM 5942 C C . GLU B 1 308 ? 30.474 3.376 46.847 1.00 19.70 330 GLU B C 1
ATOM 5943 O O . GLU B 1 308 ? 29.556 2.594 46.636 1.00 17.97 330 GLU B O 1
ATOM 5949 N N . ARG B 1 309 ? 31.752 3.075 46.551 1.00 18.09 331 ARG B N 1
ATOM 5950 C CA . ARG B 1 309 ? 32.055 1.740 46.031 1.00 17.81 331 ARG B CA 1
ATOM 5951 C C . ARG B 1 309 ? 31.830 0.663 47.096 1.00 17.93 331 ARG B C 1
ATOM 5952 O O . ARG B 1 309 ? 31.341 -0.425 46.823 1.00 17.00 331 ARG B O 1
ATOM 5960 N N . ILE B 1 310 ? 32.180 0.994 48.337 1.00 16.97 332 ILE B N 1
ATOM 5961 C CA . ILE B 1 310 ? 32.002 0.048 49.433 1.00 18.22 332 ILE B CA 1
ATOM 5962 C C . ILE B 1 310 ? 30.509 -0.117 49.681 1.00 16.59 332 ILE B C 1
ATOM 5963 O O . ILE B 1 310 ? 30.027 -1.226 49.897 1.00 17.35 332 ILE B O 1
ATOM 5968 N N . MET B 1 311 ? 29.780 0.993 49.654 1.00 15.06 333 MET B N 1
ATOM 5969 C CA . MET B 1 311 ? 28.339 0.928 49.859 1.00 16.54 333 MET B CA 1
ATOM 5970 C C . MET B 1 311 ? 27.665 0.063 48.796 1.00 16.35 333 MET B C 1
ATOM 5971 O O . MET B 1 311 ? 26.866 -0.809 49.094 1.00 16.19 333 MET B O 1
ATOM 5976 N N . LEU B 1 312 ? 28.039 0.312 47.518 1.00 15.68 334 LEU B N 1
ATOM 5977 C CA . LEU B 1 312 ? 27.436 -0.454 46.415 1.00 16.85 334 LEU B CA 1
ATOM 5978 C C . LEU B 1 312 ? 27.764 -1.938 46.525 1.00 16.64 334 LEU B C 1
ATOM 5979 O O . LEU B 1 312 ? 27.004 -2.804 46.105 1.00 16.10 334 LEU B O 1
ATOM 5984 N N . THR B 1 313 ? 28.945 -2.235 47.107 1.00 15.44 335 THR B N 1
ATOM 5985 C CA . THR B 1 313 ? 29.278 -3.630 47.328 1.00 15.01 335 THR B CA 1
ATOM 5986 C C . THR B 1 313 ? 28.255 -4.267 48.265 1.00 15.32 335 THR B C 1
ATOM 5987 O O . THR B 1 313 ? 27.785 -5.375 48.033 1.00 15.65 335 THR B O 1
ATOM 5991 N N . LYS B 1 314 ? 27.888 -3.539 49.321 1.00 14.36 336 LYS B N 1
ATOM 5992 C CA . LYS B 1 314 ? 26.902 -4.024 50.305 1.00 15.51 336 LYS B CA 1
ATOM 5993 C C . LYS B 1 314 ? 25.550 -4.241 49.621 1.00 14.93 336 LYS B C 1
ATOM 5994 O O . LYS B 1 314 ? 24.913 -5.287 49.793 1.00 13.77 336 LYS B O 1
ATOM 6000 N N . ILE B 1 315 ? 25.107 -3.243 48.863 1.00 14.47 337 ILE B N 1
ATOM 6001 C CA . ILE B 1 315 ? 23.843 -3.352 48.144 1.00 14.54 337 ILE B CA 1
ATOM 6002 C C . ILE B 1 315 ? 23.856 -4.568 47.233 1.00 16.46 337 ILE B C 1
ATOM 6003 O O . ILE B 1 315 ? 22.941 -5.378 47.204 1.00 15.13 337 ILE B O 1
ATOM 6008 N N . ASN B 1 316 ? 24.934 -4.673 46.441 1.00 16.22 338 ASN B N 1
ATOM 6009 C CA . ASN B 1 316 ? 25.038 -5.833 45.573 1.00 17.22 338 ASN B CA 1
ATOM 6010 C C . ASN B 1 316 ? 24.876 -7.137 46.380 1.00 18.96 338 ASN B C 1
ATOM 6011 O O . ASN B 1 316 ? 24.229 -8.087 45.958 1.00 18.95 338 ASN B O 1
ATOM 6016 N N . ALA B 1 317 ? 25.580 -7.200 47.528 1.00 17.80 339 ALA B N 1
ATOM 6017 C CA . ALA B 1 317 ? 25.617 -8.457 48.263 1.00 18.23 339 ALA B CA 1
ATOM 6018 C C . ALA B 1 317 ? 24.242 -8.796 48.828 1.00 19.57 339 ALA B C 1
ATOM 6019 O O . ALA B 1 317 ? 23.788 -9.937 48.827 1.00 17.24 339 ALA B O 1
ATOM 6021 N N . LEU B 1 318 ? 23.575 -7.748 49.342 1.00 18.71 340 LEU B N 1
ATOM 6022 C CA . LEU B 1 318 ? 22.246 -7.933 49.900 1.00 18.18 340 LEU B CA 1
ATOM 6023 C C . LEU B 1 318 ? 21.220 -8.268 48.818 1.00 17.69 340 LEU B C 1
ATOM 6024 O O . LEU B 1 318 ? 20.353 -9.115 48.991 1.00 17.96 340 LEU B O 1
ATOM 6029 N N . VAL B 1 319 ? 21.309 -7.614 47.659 1.00 17.93 341 VAL B N 1
ATOM 6030 C CA . VAL B 1 319 ? 20.389 -7.937 46.573 1.00 18.34 341 VAL B CA 1
ATOM 6031 C C . VAL B 1 319 ? 20.567 -9.382 46.113 1.00 19.63 341 VAL B C 1
ATOM 6032 O O . VAL B 1 319 ? 19.619 -10.133 45.926 1.00 18.65 341 VAL B O 1
ATOM 6036 N N . THR B 1 320 ? 21.837 -9.747 45.881 1.00 19.65 342 THR B N 1
ATOM 6037 C CA . THR B 1 320 ? 22.119 -11.091 45.401 1.00 21.50 342 THR B CA 1
ATOM 6038 C C . THR B 1 320 ? 21.618 -12.166 46.381 1.00 22.36 342 THR B C 1
ATOM 6039 O O . THR B 1 320 ? 21.046 -13.178 45.996 1.00 23.04 342 THR B O 1
ATOM 6043 N N . THR B 1 321 ? 21.824 -11.904 47.687 1.00 20.17 343 THR B N 1
ATOM 6044 C CA . THR B 1 321 ? 21.372 -12.847 48.697 1.00 20.14 343 THR B CA 1
ATOM 6045 C C . THR B 1 321 ? 19.853 -13.014 48.661 1.00 20.73 343 THR B C 1
ATOM 6046 O O . THR B 1 321 ? 19.319 -14.117 48.688 1.00 20.54 343 THR B O 1
ATOM 6050 N N . ILE B 1 322 ? 19.137 -11.866 48.612 1.00 18.57 344 ILE B N 1
ATOM 6051 C CA . ILE B 1 322 ? 17.676 -11.927 48.607 1.00 19.39 344 ILE B CA 1
ATOM 6052 C C . ILE B 1 322 ? 17.130 -12.539 47.333 1.00 20.17 344 ILE B C 1
ATOM 6053 O O . ILE B 1 322 ? 16.170 -13.290 47.334 1.00 20.92 344 ILE B O 1
ATOM 6058 N N . ASP B 1 323 ? 17.740 -12.135 46.215 1.00 19.81 345 ASP B N 1
ATOM 6059 C CA . ASP B 1 323 ? 17.317 -12.719 44.960 1.00 21.04 345 ASP B CA 1
ATOM 6060 C C . ASP B 1 323 ? 17.386 -14.244 45.033 1.00 20.72 345 ASP B C 1
ATOM 6061 O O . ASP B 1 323 ? 16.501 -14.954 44.573 1.00 19.11 345 ASP B O 1
ATOM 6066 N N . ASP B 1 324 ? 18.462 -14.769 45.610 1.00 20.17 346 ASP B N 1
ATOM 6067 C CA . ASP B 1 324 ? 18.639 -16.218 45.700 1.00 21.15 346 ASP B CA 1
ATOM 6068 C C . ASP B 1 324 ? 17.528 -16.839 46.541 1.00 22.75 346 ASP B C 1
ATOM 6069 O O . ASP B 1 324 ? 17.047 -17.925 46.261 1.00 22.24 346 ASP B O 1
ATOM 6074 N N . VAL B 1 325 ? 17.129 -16.113 47.623 1.00 21.04 347 VAL B N 1
ATOM 6075 C CA . VAL B 1 325 ? 16.027 -16.620 48.438 1.00 21.04 347 VAL B CA 1
ATOM 6076 C C . VAL B 1 325 ? 14.786 -16.772 47.577 1.00 20.98 347 VAL B C 1
ATOM 6077 O O . VAL B 1 325 ? 14.134 -17.799 47.565 1.00 20.83 347 VAL B O 1
ATOM 6081 N N . PHE B 1 326 ? 14.539 -15.740 46.722 1.00 19.81 348 PHE B N 1
ATOM 6082 C CA . PHE B 1 326 ? 13.327 -15.746 45.905 1.00 20.57 348 PHE B CA 1
ATOM 6083 C C . PHE B 1 326 ? 13.453 -16.674 44.694 1.00 21.18 348 PHE B C 1
ATOM 6084 O O . PHE B 1 326 ? 12.502 -17.319 44.271 1.00 20.75 348 PHE B O 1
ATOM 6092 N N . ASP B 1 327 ? 14.704 -16.877 44.261 1.00 21.33 349 ASP B N 1
ATOM 6093 C CA . ASP B 1 327 ? 14.874 -17.735 43.115 1.00 23.98 349 ASP B CA 1
ATOM 6094 C C . ASP B 1 327 ? 14.648 -19.204 43.482 1.00 24.46 349 ASP B C 1
ATOM 6095 O O . ASP B 1 327 ? 14.076 -19.960 42.711 1.00 22.95 349 ASP B O 1
ATOM 6100 N N . ILE B 1 328 ? 15.134 -19.625 44.643 1.00 22.83 350 ILE B N 1
ATOM 6101 C CA . ILE B 1 328 ? 14.992 -21.062 44.917 1.00 23.46 350 ILE B CA 1
ATOM 6102 C C . ILE B 1 328 ? 14.851 -21.437 46.417 1.00 23.00 350 ILE B C 1
ATOM 6103 O O . ILE B 1 328 ? 14.132 -22.349 46.782 1.00 20.78 350 ILE B O 1
ATOM 6108 N N . TYR B 1 329 ? 15.631 -20.775 47.294 1.00 21.82 351 TYR B N 1
ATOM 6109 C CA . TYR B 1 329 ? 15.761 -21.312 48.653 1.00 22.19 351 TYR B CA 1
ATOM 6110 C C . TYR B 1 329 ? 14.491 -21.154 49.504 1.00 21.48 351 TYR B C 1
ATOM 6111 O O . TYR B 1 329 ? 14.198 -21.948 50.396 1.00 22.06 351 TYR B O 1
ATOM 6120 N N . GLY B 1 330 ? 13.741 -20.063 49.259 1.00 21.60 352 GLY B N 1
ATOM 6121 C CA . GLY B 1 330 ? 12.519 -19.849 50.037 1.00 20.84 352 GLY B CA 1
ATOM 6122 C C . GLY B 1 330 ? 11.323 -20.605 49.442 1.00 23.40 352 GLY B C 1
ATOM 6123 O O . GLY B 1 330 ? 11.238 -20.828 48.242 1.00 22.51 352 GLY B O 1
ATOM 6124 N N . THR B 1 331 ? 10.406 -21.071 50.305 1.00 21.99 353 THR B N 1
ATOM 6125 C CA . THR B 1 331 ? 9.132 -21.566 49.790 1.00 24.45 353 THR B CA 1
ATOM 6126 C C . THR B 1 331 ? 8.225 -20.377 49.470 1.00 24.60 353 THR B C 1
ATOM 6127 O O . THR B 1 331 ? 8.455 -19.267 49.924 1.00 25.37 353 THR B O 1
ATOM 6131 N N . LEU B 1 332 ? 7.263 -20.589 48.555 1.00 24.02 354 LEU B N 1
ATOM 6132 C CA . LEU B 1 332 ? 6.473 -19.443 48.128 1.00 25.96 354 LEU B CA 1
ATOM 6133 C C . LEU B 1 332 ? 5.767 -18.809 49.322 1.00 27.34 354 LEU B C 1
ATOM 6134 O O . LEU B 1 332 ? 5.530 -17.607 49.387 1.00 28.04 354 LEU B O 1
ATOM 6139 N N . GLU B 1 333 ? 5.375 -19.688 50.249 1.00 27.48 355 GLU B N 1
ATOM 6140 C CA . GLU B 1 333 ? 4.710 -19.214 51.444 1.00 28.28 355 GLU B CA 1
ATOM 6141 C C . GLU B 1 333 ? 5.608 -18.244 52.228 1.00 27.85 355 GLU B C 1
ATOM 6142 O O . GLU B 1 333 ? 5.172 -17.250 52.788 1.00 27.39 355 GLU B O 1
ATOM 6148 N N . GLU B 1 334 ? 6.901 -18.606 52.291 1.00 25.08 356 GLU B N 1
ATOM 6149 C CA . GLU B 1 334 ? 7.837 -17.776 53.047 1.00 23.82 356 GLU B CA 1
ATOM 6150 C C . GLU B 1 334 ? 8.136 -16.481 52.298 1.00 23.41 356 GLU B C 1
ATOM 6151 O O . GLU B 1 334 ? 8.327 -15.415 52.884 1.00 23.91 356 GLU B O 1
ATOM 6157 N N . LEU B 1 335 ? 8.134 -16.593 50.946 1.00 23.80 357 LEU B N 1
ATOM 6158 C CA . LEU B 1 335 ? 8.352 -15.422 50.094 1.00 23.03 357 LEU B CA 1
ATOM 6159 C C . LEU B 1 335 ? 7.284 -14.346 50.355 1.00 23.54 357 LEU B C 1
ATOM 6160 O O . LEU B 1 335 ? 7.547 -13.147 50.353 1.00 22.01 357 LEU B O 1
ATOM 6165 N N . GLN B 1 336 ? 6.037 -14.814 50.563 1.00 23.62 358 GLN B N 1
ATOM 6166 C CA . GLN B 1 336 ? 4.961 -13.865 50.812 1.00 24.45 358 GLN B CA 1
ATOM 6167 C C . GLN B 1 336 ? 5.121 -13.195 52.170 1.00 23.13 358 GLN B C 1
ATOM 6168 O O . GLN B 1 336 ? 4.869 -12.006 52.326 1.00 23.70 358 GLN B O 1
ATOM 6174 N N . LEU B 1 337 ? 5.548 -13.964 53.167 1.00 21.35 359 LEU B N 1
ATOM 6175 C CA . LEU B 1 337 ? 5.723 -13.384 54.499 1.00 22.18 359 LEU B CA 1
ATOM 6176 C C . LEU B 1 337 ? 6.805 -12.315 54.463 1.00 22.18 359 LEU B C 1
ATOM 6177 O O . LEU B 1 337 ? 6.703 -11.247 55.040 1.00 20.46 359 LEU B O 1
ATOM 6182 N N . PHE B 1 338 ? 7.859 -12.621 53.682 1.00 21.45 360 PHE B N 1
ATOM 6183 C CA . PHE B 1 338 ? 8.961 -11.694 53.533 1.00 21.59 360 PHE B CA 1
ATOM 6184 C C . PHE B 1 338 ? 8.514 -10.379 52.884 1.00 21.08 360 PHE B C 1
ATOM 6185 O O . PHE B 1 338 ? 8.857 -9.283 53.328 1.00 21.19 360 PHE B O 1
ATOM 6193 N N . THR B 1 339 ? 7.740 -10.533 51.788 1.00 21.06 361 THR B N 1
ATOM 6194 C CA . THR B 1 339 ? 7.250 -9.362 51.070 1.00 21.34 361 THR B CA 1
ATOM 6195 C C . THR B 1 339 ? 6.398 -8.483 51.978 1.00 22.12 361 THR B C 1
ATOM 6196 O O . THR B 1 339 ? 6.524 -7.266 51.976 1.00 21.20 361 THR B O 1
ATOM 6200 N N . THR B 1 340 ? 5.513 -9.098 52.758 1.00 22.66 362 THR B N 1
ATOM 6201 C CA . THR B 1 340 ? 4.657 -8.320 53.657 1.00 23.93 362 THR B CA 1
ATOM 6202 C C . THR B 1 340 ? 5.479 -7.604 54.716 1.00 23.91 362 THR B C 1
ATOM 6203 O O . THR B 1 340 ? 5.199 -6.477 55.090 1.00 23.74 362 THR B O 1
ATOM 6207 N N . ALA B 1 341 ? 6.524 -8.305 55.199 1.00 22.34 363 ALA B N 1
ATOM 6208 C CA . ALA B 1 341 ? 7.414 -7.692 56.182 1.00 22.45 363 ALA B CA 1
ATOM 6209 C C . ALA B 1 341 ? 8.119 -6.452 55.617 1.00 22.31 363 ALA B C 1
ATOM 6210 O O . ALA B 1 341 ? 8.205 -5.403 56.248 1.00 23.37 363 ALA B O 1
ATOM 6212 N N . ILE B 1 342 ? 8.667 -6.605 54.393 1.00 20.00 364 ILE B N 1
ATOM 6213 C CA . ILE B 1 342 ? 9.311 -5.465 53.748 1.00 19.94 364 ILE B CA 1
ATOM 6214 C C . ILE B 1 342 ? 8.333 -4.292 53.553 1.00 21.29 364 ILE B C 1
ATOM 6215 O O . ILE B 1 342 ? 8.690 -3.129 53.650 1.00 20.57 364 ILE B O 1
ATOM 6220 N N . GLN B 1 343 ? 7.069 -4.640 53.234 1.00 19.85 365 GLN B N 1
ATOM 6221 C CA . GLN B 1 343 ? 6.065 -3.592 53.030 1.00 22.35 365 GLN B CA 1
ATOM 6222 C C . GLN B 1 343 ? 5.827 -2.772 54.303 1.00 21.36 365 GLN B C 1
ATOM 6223 O O . GLN B 1 343 ? 5.674 -1.560 54.287 1.00 20.99 365 GLN B O 1
ATOM 6229 N N . ARG B 1 344 ? 5.789 -3.495 55.437 1.00 21.14 366 ARG B N 1
ATOM 6230 C CA . ARG B 1 344 ? 5.609 -2.847 56.728 1.00 23.67 366 ARG B CA 1
ATOM 6231 C C . ARG B 1 344 ? 6.850 -2.053 57.168 1.00 22.10 366 ARG B C 1
ATOM 6232 O O . ARG B 1 344 ? 6.764 -1.010 57.805 1.00 19.12 366 ARG B O 1
ATOM 6240 N N . TRP B 1 345 ? 8.034 -2.564 56.754 1.00 22.09 367 TRP B N 1
ATOM 6241 C CA . TRP B 1 345 ? 9.299 -1.872 57.023 1.00 22.23 367 TRP B CA 1
ATOM 6242 C C . TRP B 1 345 ? 9.413 -1.396 58.483 1.00 20.74 367 TRP B C 1
ATOM 6243 O O . TRP B 1 345 ? 9.701 -0.236 58.761 1.00 20.78 367 TRP B O 1
ATOM 6254 N N . ASP B 1 346 ? 9.201 -2.346 59.426 1.00 19.85 368 ASP B N 1
ATOM 6255 C CA . ASP B 1 346 ? 9.362 -2.041 60.844 1.00 21.18 368 ASP B CA 1
ATOM 6256 C C . ASP B 1 346 ? 10.089 -3.168 61.560 1.00 19.64 368 ASP B C 1
ATOM 6257 O O . ASP B 1 346 ? 10.654 -4.051 60.927 1.00 20.09 368 ASP B O 1
ATOM 6262 N N . ILE B 1 347 ? 10.074 -3.166 62.887 1.00 19.34 369 ILE B N 1
ATOM 6263 C CA . ILE B 1 347 ? 10.726 -4.236 63.646 1.00 20.21 369 ILE B CA 1
ATOM 6264 C C . ILE B 1 347 ? 9.691 -5.294 64.033 1.00 21.23 369 ILE B C 1
ATOM 6265 O O . ILE B 1 347 ? 10.002 -6.482 64.163 1.00 20.27 369 ILE B O 1
ATOM 6270 N N . GLU B 1 348 ? 8.451 -4.849 64.190 1.00 22.15 370 GLU B N 1
ATOM 6271 C CA . GLU B 1 348 ? 7.346 -5.733 64.555 1.00 25.24 370 GLU B CA 1
ATOM 6272 C C . GLU B 1 348 ? 7.269 -6.933 63.609 1.00 26.29 370 GLU B C 1
ATOM 6273 O O . GLU B 1 348 ? 7.067 -8.070 64.038 1.00 25.92 370 GLU B O 1
ATOM 6279 N N . SER B 1 349 ? 7.453 -6.674 62.320 1.00 26.25 371 SER B N 1
ATOM 6280 C CA . SER B 1 349 ? 7.374 -7.723 61.290 1.00 28.23 371 SER B CA 1
ATOM 6281 C C . SER B 1 349 ? 8.318 -8.923 61.513 1.00 29.43 371 SER B C 1
ATOM 6282 O O . SER B 1 349 ? 8.123 -9.983 60.939 1.00 31.08 371 SER B O 1
ATOM 6285 N N . MET B 1 350 ? 9.351 -8.733 62.368 1.00 28.78 372 MET B N 1
ATOM 6286 C CA . MET B 1 350 ? 10.233 -9.864 62.675 1.00 30.08 372 MET B CA 1
ATOM 6287 C C . MET B 1 350 ? 9.450 -11.091 63.178 1.00 30.74 372 MET B C 1
ATOM 6288 O O . MET B 1 350 ? 9.775 -12.239 62.873 1.00 30.14 372 MET B O 1
ATOM 6293 N N . LYS B 1 351 ? 8.387 -10.832 63.981 1.00 31.06 373 LYS B N 1
ATOM 6294 C CA . LYS B 1 351 ? 7.615 -11.920 64.597 1.00 31.95 373 LYS B CA 1
ATOM 6295 C C . LYS B 1 351 ? 7.106 -12.937 63.569 1.00 30.45 373 LYS B C 1
ATOM 6296 O O . LYS B 1 351 ? 6.943 -14.117 63.852 1.00 30.88 373 LYS B O 1
ATOM 6302 N N . GLN B 1 352 ? 6.876 -12.445 62.340 1.00 29.56 374 GLN B N 1
ATOM 6303 C CA . GLN B 1 352 ? 6.191 -13.277 61.359 1.00 30.03 374 GLN B CA 1
ATOM 6304 C C . GLN B 1 352 ? 7.179 -14.114 60.537 1.00 29.13 374 GLN B C 1
ATOM 6305 O O . GLN B 1 352 ? 6.795 -15.006 59.792 1.00 29.56 374 GLN B O 1
ATOM 6311 N N . LEU B 1 353 ? 8.477 -13.841 60.644 1.00 25.38 375 LEU B N 1
ATOM 6312 C CA . LEU B 1 353 ? 9.471 -14.516 59.812 1.00 23.64 375 LEU B CA 1
ATOM 6313 C C . LEU B 1 353 ? 10.272 -15.648 60.430 1.00 23.23 375 LEU B C 1
ATOM 6314 O O . LEU B 1 353 ? 10.620 -15.598 61.615 1.00 22.72 375 LEU B O 1
ATOM 6319 N N . PRO B 1 354 ? 10.600 -16.679 59.620 1.00 23.78 376 PRO B N 1
ATOM 6320 C CA . PRO B 1 354 ? 11.389 -17.815 60.103 1.00 23.47 376 PRO B CA 1
ATOM 6321 C C . PRO B 1 354 ? 12.842 -17.302 60.225 1.00 23.94 376 PRO B C 1
ATOM 6322 O O . PRO B 1 354 ? 13.223 -16.290 59.645 1.00 22.83 376 PRO B O 1
ATOM 6326 N N . PRO B 1 355 ? 13.605 -17.937 61.143 1.00 24.71 377 PRO B N 1
ATOM 6327 C CA . PRO B 1 355 ? 14.943 -17.473 61.521 1.00 24.79 377 PRO B CA 1
ATOM 6328 C C . PRO B 1 355 ? 15.840 -16.985 60.353 1.00 24.46 377 PRO B C 1
ATOM 6329 O O . PRO B 1 355 ? 16.454 -15.929 60.410 1.00 24.38 377 PRO B O 1
ATOM 6333 N N . TYR B 1 356 ? 15.935 -17.749 59.266 1.00 22.03 378 TYR B N 1
ATOM 6334 C CA . TYR B 1 356 ? 16.799 -17.334 58.156 1.00 21.77 378 TYR B CA 1
ATOM 6335 C C . TYR B 1 356 ? 16.334 -16.034 57.503 1.00 20.68 378 TYR B C 1
ATOM 6336 O O . TYR B 1 356 ? 17.154 -15.250 57.008 1.00 19.42 378 TYR B O 1
ATOM 6345 N N . MET B 1 357 ? 15.024 -15.800 57.500 1.00 19.58 379 MET B N 1
ATOM 6346 C CA . MET B 1 357 ? 14.490 -14.561 56.941 1.00 18.72 379 MET B CA 1
ATOM 6347 C C . MET B 1 357 ? 14.579 -13.389 57.914 1.00 18.92 379 MET B C 1
ATOM 6348 O O . MET B 1 357 ? 14.675 -12.239 57.498 1.00 20.22 379 MET B O 1
ATOM 6353 N N . GLN B 1 358 ? 14.536 -13.681 59.237 1.00 19.10 380 GLN B N 1
ATOM 6354 C CA . GLN B 1 358 ? 14.741 -12.581 60.187 1.00 20.26 380 GLN B CA 1
ATOM 6355 C C . GLN B 1 358 ? 16.110 -11.972 60.006 1.00 19.99 380 GLN B C 1
ATOM 6356 O O . GLN B 1 358 ? 16.291 -10.761 60.039 1.00 18.98 380 GLN B O 1
ATOM 6362 N N . ILE B 1 359 ? 17.115 -12.858 59.852 1.00 19.15 381 ILE B N 1
ATOM 6363 C CA . ILE B 1 359 ? 18.451 -12.295 59.700 1.00 20.76 381 ILE B CA 1
ATOM 6364 C C . ILE B 1 359 ? 18.686 -11.589 58.352 1.00 18.74 381 ILE B C 1
ATOM 6365 O O . ILE B 1 359 ? 19.358 -10.568 58.281 1.00 19.45 381 ILE B O 1
ATOM 6370 N N . CYS B 1 360 ? 18.136 -12.150 57.245 1.00 18.41 382 CYS B N 1
ATOM 6371 C CA . CYS B 1 360 ? 18.259 -11.414 55.977 1.00 16.96 382 CYS B CA 1
ATOM 6372 C C . CYS B 1 360 ? 17.505 -10.080 56.022 1.00 17.48 382 CYS B C 1
ATOM 6373 O O . CYS B 1 360 ? 17.990 -9.049 55.582 1.00 14.87 382 CYS B O 1
ATOM 6376 N N . TYR B 1 361 ? 16.276 -10.130 56.581 1.00 16.20 383 TYR B N 1
ATOM 6377 C CA . TYR B 1 361 ? 15.466 -8.912 56.672 1.00 17.09 383 TYR B CA 1
ATOM 6378 C C . TYR B 1 361 ? 16.167 -7.829 57.494 1.00 17.63 383 TYR B C 1
ATOM 6379 O O . TYR B 1 361 ? 16.288 -6.682 57.083 1.00 16.85 383 TYR B O 1
ATOM 6388 N N . LEU B 1 362 ? 16.624 -8.188 58.691 1.00 16.44 384 LEU B N 1
ATOM 6389 C CA . LEU B 1 362 ? 17.258 -7.222 59.583 1.00 16.53 384 LEU B CA 1
ATOM 6390 C C . LEU B 1 362 ? 18.585 -6.714 59.018 1.00 16.10 384 LEU B C 1
ATOM 6391 O O . LEU B 1 362 ? 18.939 -5.562 59.217 1.00 16.19 384 LEU B O 1
ATOM 6396 N N . ALA B 1 363 ? 19.322 -7.572 58.320 1.00 14.56 385 ALA B N 1
ATOM 6397 C CA . ALA B 1 363 ? 20.561 -7.110 57.708 1.00 14.51 385 ALA B CA 1
ATOM 6398 C C . ALA B 1 363 ? 20.291 -5.999 56.699 1.00 14.63 385 ALA B C 1
ATOM 6399 O O . ALA B 1 363 ? 20.917 -4.960 56.701 1.00 14.78 385 ALA B O 1
ATOM 6401 N N . LEU B 1 364 ? 19.274 -6.228 55.853 1.00 13.83 386 LEU B N 1
ATOM 6402 C CA . LEU B 1 364 ? 18.932 -5.218 54.846 1.00 15.20 386 LEU B CA 1
ATOM 6403 C C . LEU B 1 364 ? 18.411 -3.913 55.474 1.00 15.79 386 LEU B C 1
ATOM 6404 O O . LEU B 1 364 ? 18.830 -2.797 55.131 1.00 15.27 386 LEU B O 1
ATOM 6409 N N . PHE B 1 365 ? 17.595 -4.088 56.530 1.00 16.38 387 PHE B N 1
ATOM 6410 C CA . PHE B 1 365 ? 16.853 -2.989 57.131 1.00 16.71 387 PHE B CA 1
ATOM 6411 C C . PHE B 1 365 ? 17.788 -2.036 57.890 1.00 15.07 387 PHE B C 1
ATOM 6412 O O . PHE B 1 365 ? 17.697 -0.811 57.816 1.00 16.87 387 PHE B O 1
ATOM 6420 N N . ASN B 1 366 ? 18.745 -2.688 58.590 1.00 15.18 388 ASN B N 1
ATOM 6421 C CA . ASN B 1 366 ? 19.830 -1.968 59.249 1.00 16.00 388 ASN B CA 1
ATOM 6422 C C . ASN B 1 366 ? 20.788 -1.301 58.257 1.00 14.49 388 ASN B C 1
ATOM 6423 O O . ASN B 1 366 ? 21.221 -0.177 58.456 1.00 13.37 388 ASN B O 1
ATOM 6428 N N . PHE B 1 367 ? 21.114 -2.003 57.147 1.00 15.09 389 PHE B N 1
ATOM 6429 C CA . PHE B 1 367 ? 21.979 -1.358 56.154 1.00 15.59 389 PHE B CA 1
ATOM 6430 C C . PHE B 1 367 ? 21.319 -0.114 55.554 1.00 16.30 389 PHE B C 1
ATOM 6431 O O . PHE B 1 367 ? 21.900 0.961 55.493 1.00 15.60 389 PHE B O 1
ATOM 6439 N N . VAL B 1 368 ? 20.047 -0.273 55.144 1.00 14.71 390 VAL B N 1
ATOM 6440 C CA . VAL B 1 368 ? 19.338 0.841 54.528 1.00 16.01 390 VAL B CA 1
ATOM 6441 C C . VAL B 1 368 ? 19.076 1.989 55.523 1.00 14.33 390 VAL B C 1
ATOM 6442 O O . VAL B 1 368 ? 19.245 3.160 55.219 1.00 14.73 390 VAL B O 1
ATOM 6446 N N . ASN B 1 369 ? 18.738 1.630 56.782 1.00 14.81 391 ASN B N 1
ATOM 6447 C CA . ASN B 1 369 ? 18.503 2.692 57.765 1.00 15.73 391 ASN B CA 1
ATOM 6448 C C . ASN B 1 369 ? 19.807 3.439 58.118 1.00 16.34 391 ASN B C 1
ATOM 6449 O O . ASN B 1 369 ? 19.798 4.617 58.447 1.00 16.72 391 ASN B O 1
ATOM 6454 N N . GLU B 1 370 ? 20.933 2.743 58.019 1.00 14.54 392 GLU B N 1
ATOM 6455 C CA . GLU B 1 370 ? 22.217 3.376 58.275 1.00 15.34 392 GLU B CA 1
ATOM 6456 C C . GLU B 1 370 ? 22.532 4.378 57.157 1.00 17.33 392 GLU B C 1
ATOM 6457 O O . GLU B 1 370 ? 23.025 5.481 57.430 1.00 17.21 392 GLU B O 1
ATOM 6463 N N . MET B 1 371 ? 22.257 4.003 55.905 1.00 15.07 393 MET B N 1
ATOM 6464 C CA . MET B 1 371 ? 22.509 4.910 54.787 1.00 17.09 393 MET B CA 1
ATOM 6465 C C . MET B 1 371 ? 21.646 6.163 54.962 1.00 17.12 393 MET B C 1
ATOM 6466 O O . MET B 1 371 ? 22.096 7.284 54.710 1.00 16.99 393 MET B O 1
ATOM 6471 N N . ALA B 1 372 ? 20.407 5.970 55.399 1.00 15.91 394 ALA B N 1
ATOM 6472 C CA . ALA B 1 372 ? 19.504 7.099 55.611 1.00 17.80 394 ALA B CA 1
ATOM 6473 C C . ALA B 1 372 ? 20.047 8.001 56.710 1.00 18.16 394 ALA B C 1
ATOM 6474 O O . ALA B 1 372 ? 19.976 9.229 56.613 1.00 17.14 394 ALA B O 1
ATOM 6476 N N . TYR B 1 373 ? 20.584 7.395 57.765 1.00 18.21 395 TYR B N 1
ATOM 6477 C CA . TYR B 1 373 ? 21.133 8.184 58.852 1.00 17.82 395 TYR B CA 1
ATOM 6478 C C . TYR B 1 373 ? 22.257 9.078 58.320 1.00 17.93 395 TYR B C 1
ATOM 6479 O O . TYR B 1 373 ? 22.315 10.272 58.582 1.00 16.91 395 TYR B O 1
ATOM 6488 N N . ASP B 1 374 ? 23.166 8.497 57.537 1.00 17.62 396 ASP B N 1
ATOM 6489 C CA . ASP B 1 374 ? 24.284 9.264 56.986 1.00 18.81 396 ASP B CA 1
ATOM 6490 C C . ASP B 1 374 ? 23.805 10.454 56.179 1.00 19.23 396 ASP B C 1
ATOM 6491 O O . ASP B 1 374 ? 24.367 11.548 56.286 1.00 19.78 396 ASP B O 1
ATOM 6496 N N . THR B 1 375 ? 22.766 10.241 55.374 1.00 19.03 397 THR B N 1
ATOM 6497 C CA . THR B 1 375 ? 22.218 11.307 54.541 1.00 19.64 397 THR B CA 1
ATOM 6498 C C . THR B 1 375 ? 21.546 12.396 55.388 1.00 21.25 397 THR B C 1
ATOM 6499 O O . THR B 1 375 ? 21.658 13.595 55.088 1.00 21.28 397 THR B O 1
ATOM 6503 N N . LEU B 1 376 ? 20.862 11.983 56.448 1.00 21.07 398 LEU B N 1
ATOM 6504 C CA . LEU B 1 376 ? 20.214 12.940 57.336 1.00 22.35 398 LEU B CA 1
ATOM 6505 C C . LEU B 1 376 ? 21.299 13.782 58.015 1.00 23.07 398 LEU B C 1
ATOM 6506 O O . LEU B 1 376 ? 21.203 15.004 58.083 1.00 23.43 398 LEU B O 1
ATOM 6511 N N . ARG B 1 377 ? 22.341 13.111 58.492 1.00 21.58 399 ARG B N 1
ATOM 6512 C CA . ARG B 1 377 ? 23.461 13.761 59.163 1.00 23.19 399 ARG B CA 1
ATOM 6513 C C . ARG B 1 377 ? 24.220 14.736 58.265 1.00 25.11 399 ARG B C 1
ATOM 6514 O O . ARG B 1 377 ? 24.410 15.899 58.620 1.00 25.23 399 ARG B O 1
ATOM 6522 N N . ASP B 1 378 ? 24.650 14.258 57.101 1.00 26.44 400 ASP B N 1
ATOM 6523 C CA . ASP B 1 378 ? 25.474 15.067 56.197 1.00 28.18 400 ASP B CA 1
ATOM 6524 C C . ASP B 1 378 ? 24.674 16.133 55.420 1.00 28.74 400 ASP B C 1
ATOM 6525 O O . ASP B 1 378 ? 25.179 17.190 55.072 1.00 30.59 400 ASP B O 1
ATOM 6530 N N . LYS B 1 379 ? 23.408 15.802 55.082 1.00 28.28 401 LYS B N 1
ATOM 6531 C CA . LYS B 1 379 ? 22.725 16.690 54.137 1.00 27.81 401 LYS B CA 1
ATOM 6532 C C . LYS B 1 379 ? 21.378 17.199 54.657 1.00 27.37 401 LYS B C 1
ATOM 6533 O O . LYS B 1 379 ? 20.665 17.939 53.992 1.00 26.11 401 LYS B O 1
ATOM 6539 N N . GLY B 1 380 ? 21.063 16.821 55.908 1.00 27.67 402 GLY B N 1
ATOM 6540 C CA . GLY B 1 380 ? 19.815 17.283 56.499 1.00 27.31 402 GLY B CA 1
ATOM 6541 C C . GLY B 1 380 ? 18.618 16.947 55.609 1.00 26.01 402 GLY B C 1
ATOM 6542 O O . GLY B 1 380 ? 17.650 17.691 55.519 1.00 27.46 402 GLY B O 1
ATOM 6543 N N . PHE B 1 381 ? 18.641 15.780 54.976 1.00 24.13 403 PHE B N 1
ATOM 6544 C CA . PHE B 1 381 ? 17.507 15.337 54.166 1.00 22.51 403 PHE B CA 1
ATOM 6545 C C . PHE B 1 381 ? 17.068 13.957 54.638 1.00 22.23 403 PHE B C 1
ATOM 6546 O O . PHE B 1 381 ? 17.904 13.102 54.918 1.00 22.91 403 PHE B O 1
ATOM 6554 N N . ASP B 1 382 ? 15.760 13.743 54.719 1.00 21.58 404 ASP B N 1
ATOM 6555 C CA . ASP B 1 382 ? 15.222 12.452 55.140 1.00 21.70 404 ASP B CA 1
ATOM 6556 C C . ASP B 1 382 ? 14.872 11.564 53.939 1.00 20.87 404 ASP B C 1
ATOM 6557 O O . ASP B 1 382 ? 13.864 11.745 53.270 1.00 20.64 404 ASP B O 1
ATOM 6562 N N . SER B 1 383 ? 15.773 10.600 53.647 1.00 18.31 405 SER B N 1
ATOM 6563 C CA . SER B 1 383 ? 15.577 9.803 52.442 1.00 18.75 405 SER B CA 1
ATOM 6564 C C . SER B 1 383 ? 14.770 8.512 52.687 1.00 18.05 405 SER B C 1
ATOM 6565 O O . SER B 1 383 ? 14.596 7.689 51.813 1.00 18.99 405 SER B O 1
ATOM 6568 N N . THR B 1 384 ? 14.265 8.340 53.923 1.00 19.24 406 THR B N 1
ATOM 6569 C CA . THR B 1 384 ? 13.630 7.055 54.253 1.00 20.17 406 THR B CA 1
ATOM 6570 C C . THR B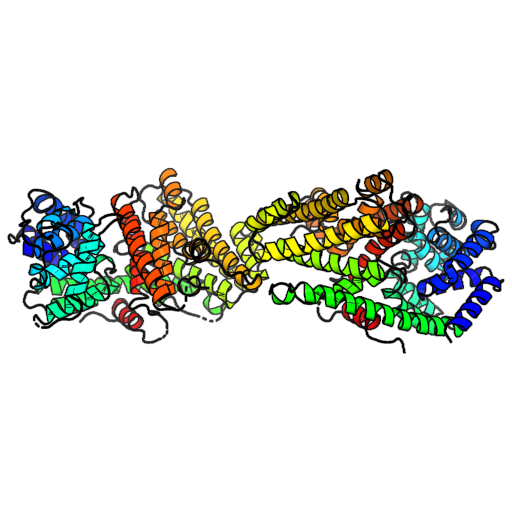 1 384 ? 12.468 6.603 53.303 1.00 20.17 406 THR B C 1
ATOM 6571 O O . THR B 1 384 ? 12.390 5.450 52.901 1.00 19.93 406 THR B O 1
ATOM 6575 N N . PRO B 1 385 ? 11.492 7.513 53.033 1.00 22.28 407 PRO B N 1
ATOM 6576 C CA . PRO B 1 385 ? 10.378 7.250 52.118 1.00 21.18 407 PRO B CA 1
ATOM 6577 C C . PRO B 1 385 ? 10.846 6.731 50.753 1.00 20.55 407 PRO B C 1
ATOM 6578 O O . PRO B 1 385 ? 10.295 5.802 50.150 1.00 20.40 407 PRO B O 1
ATOM 6582 N N . TYR B 1 386 ? 11.862 7.422 50.224 1.00 18.23 408 TYR B N 1
ATOM 6583 C CA . TYR B 1 386 ? 12.403 7.040 48.933 1.00 19.29 408 TYR B CA 1
ATOM 6584 C C . TYR B 1 386 ? 13.108 5.686 48.996 1.00 20.37 408 TYR B C 1
ATOM 6585 O O . TYR B 1 386 ? 12.913 4.813 48.156 1.00 20.30 408 TYR B O 1
ATOM 6594 N N . LEU B 1 387 ? 13.960 5.505 50.023 1.00 19.55 409 LEU B N 1
ATOM 6595 C CA . LEU B 1 387 ? 14.673 4.237 50.144 1.00 19.64 409 LEU B CA 1
ATOM 6596 C C . LEU B 1 387 ? 13.698 3.077 50.350 1.00 18.81 409 LEU B C 1
ATOM 6597 O O . LEU B 1 387 ? 13.826 1.999 49.784 1.00 17.60 409 LEU B O 1
ATOM 6602 N N . ARG B 1 388 ? 12.723 3.327 51.230 1.00 19.68 410 ARG B N 1
ATOM 6603 C CA . ARG B 1 388 ? 11.705 2.325 51.486 1.00 21.83 410 ARG B CA 1
ATOM 6604 C C . ARG B 1 388 ? 10.937 1.957 50.209 1.00 20.86 410 ARG B C 1
ATOM 6605 O O . ARG B 1 388 ? 10.641 0.802 49.937 1.00 21.28 410 ARG B O 1
ATOM 6613 N N . LYS B 1 389 ? 10.616 2.998 49.413 1.00 20.58 411 LYS B N 1
ATOM 6614 C CA . LYS B 1 389 ? 9.997 2.844 48.096 1.00 21.31 411 LYS B CA 1
ATOM 6615 C C . LYS B 1 389 ? 10.747 1.867 47.173 1.00 20.15 411 LYS B C 1
ATOM 6616 O O . LYS B 1 389 ? 10.162 0.970 46.580 1.00 18.76 411 LYS B O 1
ATOM 6622 N N . VAL B 1 390 ? 12.064 2.110 46.973 1.00 18.95 412 VAL B N 1
ATOM 6623 C CA . VAL B 1 390 ? 12.780 1.289 45.987 1.00 18.80 412 VAL B CA 1
ATOM 6624 C C . VAL B 1 390 ? 12.978 -0.172 46.465 1.00 19.04 412 VAL B C 1
ATOM 6625 O O . VAL B 1 390 ? 12.907 -1.119 45.694 1.00 19.16 412 VAL B O 1
ATOM 6629 N N . TRP B 1 391 ? 13.242 -0.355 47.785 1.00 17.49 413 TRP B N 1
ATOM 6630 C CA . TRP B 1 391 ? 13.406 -1.727 48.291 1.00 19.61 413 TRP B CA 1
ATOM 6631 C C . TRP B 1 391 ? 12.083 -2.505 48.326 1.00 19.38 413 TRP B C 1
ATOM 6632 O O . TRP B 1 391 ? 12.028 -3.708 48.108 1.00 16.99 413 TRP B O 1
ATOM 6643 N N . VAL B 1 392 ? 10.987 -1.771 48.624 1.00 20.69 414 VAL B N 1
ATOM 6644 C CA . VAL B 1 392 ? 9.677 -2.415 48.552 1.00 21.58 414 VAL B CA 1
ATOM 6645 C C . VAL B 1 392 ? 9.367 -2.868 47.127 1.00 20.76 414 VAL B C 1
ATOM 6646 O O . VAL B 1 392 ? 8.860 -3.953 46.879 1.00 21.71 414 VAL B O 1
ATOM 6650 N N . GLY B 1 393 ? 9.665 -1.965 46.179 1.00 19.60 415 GLY B N 1
ATOM 6651 C CA . GLY B 1 393 ? 9.407 -2.276 44.782 1.00 18.48 415 GLY B CA 1
ATOM 6652 C C . GLY B 1 393 ? 10.242 -3.463 44.296 1.00 18.52 415 GLY B C 1
ATOM 6653 O O . GLY B 1 393 ? 9.793 -4.299 43.522 1.00 15.53 415 GLY B O 1
ATOM 6654 N N . LEU B 1 394 ? 11.512 -3.527 44.753 1.00 17.09 416 LEU B N 1
ATOM 6655 C CA . LEU B 1 394 ? 12.339 -4.642 44.311 1.00 16.86 416 LEU B CA 1
ATOM 6656 C C . LEU B 1 394 ? 11.771 -5.954 44.819 1.00 16.13 416 LEU B C 1
ATOM 6657 O O . LEU B 1 394 ? 11.627 -6.934 44.101 1.00 17.69 416 LEU B O 1
ATOM 6662 N N . ILE B 1 395 ? 11.499 -5.980 46.132 1.00 17.66 417 ILE B N 1
ATOM 6663 C CA . ILE B 1 395 ? 11.013 -7.220 46.711 1.00 18.07 417 ILE B CA 1
ATOM 6664 C C . ILE B 1 395 ? 9.695 -7.686 46.065 1.00 19.46 417 ILE B C 1
ATOM 6665 O O . ILE B 1 395 ? 9.496 -8.859 45.800 1.00 18.12 417 ILE B O 1
ATOM 6670 N N . GLU B 1 396 ? 8.756 -6.726 45.871 1.00 18.39 418 GLU B N 1
ATOM 6671 C CA . GLU B 1 396 ? 7.461 -7.080 45.246 1.00 19.72 418 GLU B CA 1
ATOM 6672 C C . GLU B 1 396 ? 7.622 -7.593 43.803 1.00 19.53 418 GLU B C 1
ATOM 6673 O O . GLU B 1 396 ? 6.866 -8.421 43.312 1.00 18.65 418 GLU B O 1
ATOM 6679 N N . SER B 1 397 ? 8.645 -7.107 43.100 1.00 18.84 419 SER B N 1
ATOM 6680 C CA . SER B 1 397 ? 8.852 -7.586 41.740 1.00 18.52 419 SER B CA 1
ATOM 6681 C C . SER B 1 397 ? 9.447 -8.997 41.785 1.00 18.62 419 SER B C 1
ATOM 6682 O O . SER B 1 397 ? 9.247 -9.793 40.860 1.00 20.56 419 SER B O 1
ATOM 6685 N N . TYR B 1 398 ? 10.165 -9.317 42.861 1.00 18.48 420 TYR B N 1
ATOM 6686 C CA . TYR B 1 398 ? 10.715 -10.663 43.011 1.00 19.23 420 TYR B CA 1
ATOM 6687 C C . TYR B 1 398 ? 9.522 -11.603 43.220 1.00 19.72 420 TYR B C 1
ATOM 6688 O O . TYR B 1 398 ? 9.455 -12.682 42.639 1.00 18.96 420 TYR B O 1
ATOM 6697 N N . LEU B 1 399 ? 8.576 -11.181 44.057 1.00 19.98 421 LEU B N 1
ATOM 6698 C CA . LEU B 1 399 ? 7.410 -12.010 44.350 1.00 20.40 421 LEU B CA 1
ATOM 6699 C C . LEU B 1 399 ? 6.563 -12.237 43.107 1.00 21.21 421 LEU B C 1
ATOM 6700 O O . LEU B 1 399 ? 6.000 -13.318 42.925 1.00 21.72 421 LEU B O 1
ATOM 6705 N N . ILE B 1 400 ? 6.479 -11.219 42.255 1.00 20.69 422 ILE B N 1
ATOM 6706 C CA . ILE B 1 400 ? 5.714 -11.322 41.020 1.00 23.07 422 ILE B CA 1
ATOM 6707 C C . ILE B 1 400 ? 6.307 -12.429 40.154 1.00 24.10 422 ILE B C 1
ATOM 6708 O O . ILE B 1 400 ? 5.580 -13.252 39.603 1.00 23.08 422 ILE B O 1
ATOM 6713 N N . GLU B 1 401 ? 7.631 -12.458 40.043 1.00 23.19 423 GLU B N 1
ATOM 6714 C CA . GLU B 1 401 ? 8.291 -13.484 39.253 1.00 23.97 423 GLU B CA 1
ATOM 6715 C C . GLU B 1 401 ? 8.260 -14.876 39.910 1.00 23.53 423 GLU B C 1
ATOM 6716 O O . GLU B 1 401 ? 8.142 -15.898 39.239 1.00 23.41 423 GLU B O 1
ATOM 6722 N N . ALA B 1 402 ? 8.315 -14.923 41.267 1.00 22.24 424 ALA B N 1
ATOM 6723 C CA . ALA B 1 402 ? 8.176 -16.234 41.930 1.00 23.01 424 ALA B CA 1
ATOM 6724 C C . ALA B 1 402 ? 6.795 -16.845 41.693 1.00 24.64 424 ALA B C 1
ATOM 6725 O O . ALA B 1 402 ? 6.631 -18.045 41.546 1.00 23.76 424 ALA B O 1
ATOM 6727 N N . LYS B 1 403 ? 5.775 -15.968 41.702 1.00 23.41 425 LYS B N 1
ATOM 6728 C CA . LYS B 1 403 ? 4.418 -16.450 41.471 1.00 26.28 425 LYS B CA 1
ATOM 6729 C C . LYS B 1 403 ? 4.237 -16.933 40.030 1.00 26.41 425 LYS B C 1
ATOM 6730 O O . LYS B 1 403 ? 3.621 -17.957 39.764 1.00 27.60 425 LYS B O 1
ATOM 6736 N N . TRP B 1 404 ? 4.783 -16.183 39.076 1.00 26.03 426 TRP B N 1
ATOM 6737 C CA . TRP B 1 404 ? 4.682 -16.579 37.674 1.00 27.32 426 TRP B CA 1
ATOM 6738 C C . TRP B 1 404 ? 5.257 -17.987 37.518 1.00 29.39 426 TRP B C 1
ATOM 6739 O O . TRP B 1 404 ? 4.608 -18.877 36.963 1.00 28.73 426 TRP B O 1
ATOM 6750 N N . TYR B 1 405 ? 6.475 -18.181 38.019 1.00 29.49 427 TYR B N 1
ATOM 6751 C CA . TYR B 1 405 ? 7.156 -19.485 37.926 1.00 31.14 427 TYR B CA 1
ATOM 6752 C C . TYR B 1 405 ? 6.328 -20.598 38.551 1.00 33.05 427 TYR B C 1
ATOM 6753 O O . TYR B 1 405 ? 6.178 -21.671 37.980 1.00 32.31 427 TYR B O 1
ATOM 6762 N N . TYR B 1 406 ? 5.783 -20.329 39.757 1.00 34.74 428 TYR B N 1
ATOM 6763 C CA . TYR B 1 406 ? 4.993 -21.351 40.446 1.00 37.69 428 TYR B CA 1
ATOM 6764 C C . TYR B 1 406 ? 3.681 -21.676 39.716 1.00 38.89 428 TYR B C 1
ATOM 6765 O O . TYR B 1 406 ? 3.197 -22.800 39.724 1.00 39.48 428 TYR B O 1
ATOM 6774 N N . LYS B 1 407 ? 3.079 -20.629 39.113 1.00 38.84 429 LYS B N 1
ATOM 6775 C CA . LYS B 1 407 ? 1.799 -20.823 38.432 1.00 40.28 429 LYS B CA 1
ATOM 6776 C C . LYS B 1 407 ? 1.983 -21.258 36.969 1.00 40.45 429 LYS B C 1
ATOM 6777 O O . LYS B 1 407 ? 1.032 -21.508 36.239 1.00 41.16 429 LYS B O 1
ATOM 6783 N N . GLY B 1 408 ? 3.248 -21.270 36.508 1.00 39.62 430 GLY B N 1
ATOM 6784 C CA . GLY B 1 408 ? 3.545 -21.666 35.129 1.00 39.89 430 GLY B CA 1
ATOM 6785 C C . GLY B 1 408 ? 3.167 -20.600 34.097 1.00 40.93 430 GLY B C 1
ATOM 6786 O O . GLY B 1 408 ? 3.014 -20.886 32.905 1.00 40.49 430 GLY B O 1
ATOM 6787 N N . HIS B 1 409 ? 3.131 -19.330 34.580 1.00 40.57 431 HIS B N 1
ATOM 6788 C CA . HIS B 1 409 ? 2.676 -18.211 33.753 1.00 41.92 431 HIS B CA 1
ATOM 6789 C C . HIS B 1 409 ? 3.775 -17.728 32.803 1.00 42.54 431 HIS B C 1
ATOM 6790 O O . HIS B 1 409 ? 4.942 -17.636 33.157 1.00 43.04 431 HIS B O 1
ATOM 6797 N N . LYS B 1 410 ? 3.418 -17.630 31.539 1.00 42.72 432 LYS B N 1
ATOM 6798 C CA . LYS B 1 410 ? 4.421 -17.170 30.623 1.00 44.16 432 LYS B CA 1
ATOM 6799 C C . LYS B 1 410 ? 4.073 -15.787 30.129 1.00 45.48 432 LYS B C 1
ATOM 6800 O O . LYS B 1 410 ? 3.312 -15.599 29.190 1.00 46.02 432 LYS B O 1
ATOM 6803 N N . PRO B 1 411 ? 4.628 -14.811 30.840 1.00 45.45 433 PRO B N 1
ATOM 6804 C CA . PRO B 1 411 ? 4.392 -13.403 30.601 1.00 45.91 433 PRO B CA 1
ATOM 6805 C C . PRO B 1 411 ? 4.786 -13.004 29.190 1.00 45.94 433 PRO B C 1
ATOM 6806 O O . PRO B 1 411 ? 5.697 -13.558 28.572 1.00 45.46 433 PRO B O 1
ATOM 6810 N N . SER B 1 412 ? 3.949 -12.116 28.635 1.00 46.98 434 SER B N 1
ATOM 6811 C CA . SER B 1 412 ? 4.311 -11.410 27.420 1.00 47.81 434 SER B CA 1
ATOM 6812 C C . SER B 1 412 ? 5.671 -10.715 27.545 1.00 48.01 434 SER B C 1
ATOM 6813 O O . SER B 1 412 ? 6.137 -10.380 28.626 1.00 46.78 434 SER B O 1
ATOM 6816 N N . LEU B 1 413 ? 6.340 -10.570 26.389 1.00 48.09 435 LEU B N 1
ATOM 6817 C CA . LEU B 1 413 ? 7.559 -9.770 26.376 1.00 48.86 435 LEU B CA 1
ATOM 6818 C C . LEU B 1 413 ? 7.345 -8.427 27.074 1.00 48.64 435 LEU B C 1
ATOM 6819 O O . LEU B 1 413 ? 8.183 -7.947 27.826 1.00 49.01 435 LEU B O 1
ATOM 6824 N N . GLU B 1 414 ? 6.187 -7.805 26.774 1.00 47.34 436 GLU B N 1
ATOM 6825 C CA . GLU B 1 414 ? 5.885 -6.507 27.374 1.00 46.05 436 GLU B CA 1
ATOM 6826 C C . GLU B 1 414 ? 5.557 -6.631 28.864 1.00 43.93 436 GLU B C 1
ATOM 6827 O O . GLU B 1 414 ? 6.052 -5.887 29.700 1.00 43.20 436 GLU B O 1
ATOM 6833 N N . GLU B 1 415 ? 4.697 -7.635 29.209 1.00 40.46 437 GLU B N 1
ATOM 6834 C CA . GLU B 1 415 ? 4.401 -7.865 30.634 1.00 38.68 437 GLU B CA 1
ATOM 6835 C C . GLU B 1 415 ? 5.685 -8.162 31.399 1.00 36.61 437 GLU B C 1
ATOM 6836 O O . GLU B 1 415 ? 5.912 -7.674 32.499 1.00 35.23 437 GLU B O 1
ATOM 6842 N N . TYR B 1 416 ? 6.535 -9.002 30.762 1.00 34.69 438 TYR B N 1
ATOM 6843 C CA . TYR B 1 416 ? 7.801 -9.380 31.387 1.00 33.90 438 TYR B CA 1
ATOM 6844 C C . TYR B 1 416 ? 8.691 -8.170 31.597 1.00 32.99 438 TYR B C 1
ATOM 6845 O O . TYR B 1 416 ? 9.196 -7.944 32.689 1.00 31.29 438 TYR B O 1
ATOM 6854 N N . MET B 1 417 ? 8.887 -7.385 30.542 1.00 32.28 439 MET B N 1
ATOM 6855 C CA . MET B 1 417 ? 9.743 -6.212 30.620 1.00 33.95 439 MET B CA 1
ATOM 6856 C C . MET B 1 417 ? 9.277 -5.161 31.614 1.00 32.88 439 MET B C 1
ATOM 6857 O O . MET B 1 417 ? 10.101 -4.468 32.214 1.00 31.98 439 MET B O 1
ATOM 6862 N N . LYS B 1 418 ? 7.967 -5.045 31.804 1.00 32.05 440 LYS B N 1
ATOM 6863 C CA . LYS B 1 418 ? 7.439 -4.072 32.757 1.00 31.93 440 LYS B CA 1
ATOM 6864 C C . LYS B 1 418 ? 7.915 -4.393 34.183 1.00 30.19 440 LYS B C 1
ATOM 6865 O O . LYS B 1 418 ? 8.114 -3.516 35.011 1.00 29.71 440 LYS B O 1
ATOM 6871 N N . ASN B 1 419 ? 8.074 -5.713 34.446 1.00 27.47 441 ASN B N 1
ATOM 6872 C CA . ASN B 1 419 ? 8.597 -6.152 35.733 1.00 26.76 441 ASN B CA 1
ATOM 6873 C C . ASN B 1 419 ? 10.135 -6.313 35.781 1.00 25.27 441 ASN B C 1
ATOM 6874 O O . ASN B 1 419 ? 10.757 -6.177 36.825 1.00 25.66 441 ASN B O 1
ATOM 6879 N N . SER B 1 420 ? 10.743 -6.701 34.632 1.00 22.70 442 SER B N 1
ATOM 6880 C CA . SER B 1 420 ? 12.156 -7.141 34.661 1.00 24.31 442 SER B CA 1
ATOM 6881 C C . SER B 1 420 ? 13.139 -5.960 34.839 1.00 22.70 442 SER B C 1
ATOM 6882 O O . SER B 1 420 ? 14.279 -6.122 35.253 1.00 22.00 442 SER B O 1
ATOM 6885 N N . TRP B 1 421 ? 12.746 -4.724 34.529 1.00 22.28 443 TRP B N 1
ATOM 6886 C CA . TRP B 1 421 ? 13.691 -3.628 34.742 1.00 22.36 443 TRP B CA 1
ATOM 6887 C C . TRP B 1 421 ? 13.683 -3.227 36.210 1.00 21.83 443 TRP B C 1
ATOM 6888 O O . TRP B 1 421 ? 14.519 -2.438 36.654 1.00 22.03 443 TRP B O 1
ATOM 6899 N N . ILE B 1 422 ? 12.738 -3.791 36.962 1.00 20.90 444 ILE B N 1
ATOM 6900 C CA . ILE B 1 422 ? 12.628 -3.541 38.391 1.00 21.08 444 ILE B CA 1
ATOM 6901 C C . ILE B 1 422 ? 13.316 -4.696 39.127 1.00 21.79 444 ILE B C 1
ATOM 6902 O O . ILE B 1 422 ? 14.105 -4.477 40.048 1.00 20.70 444 ILE B O 1
ATOM 6907 N N . SER B 1 423 ? 13.025 -5.928 38.708 1.00 19.66 445 SER B N 1
ATOM 6908 C CA . SER B 1 423 ? 13.600 -7.100 39.369 1.00 19.45 445 SER B CA 1
ATOM 6909 C C . SER B 1 423 ? 15.114 -7.245 39.199 1.00 19.00 445 SER B C 1
ATOM 6910 O O . SER B 1 423 ? 15.744 -8.011 39.925 1.00 18.56 445 SER B O 1
ATOM 6913 N N . ILE B 1 424 ? 15.691 -6.521 38.244 1.00 18.45 446 ILE B N 1
ATOM 6914 C CA . ILE B 1 424 ? 17.134 -6.590 38.010 1.00 20.33 446 ILE B CA 1
ATOM 6915 C C . ILE B 1 424 ? 17.901 -5.942 39.178 1.00 20.75 446 ILE B C 1
ATOM 6916 O O . ILE B 1 424 ? 19.106 -6.126 39.325 1.00 20.69 446 ILE B O 1
ATOM 6921 N N . GLY B 1 425 ? 17.198 -5.169 39.997 1.00 20.08 447 GLY B N 1
ATOM 6922 C CA . GLY B 1 425 ? 17.836 -4.556 41.147 1.00 19.83 447 GLY B CA 1
ATOM 6923 C C . GLY B 1 425 ? 18.733 -3.361 40.891 1.00 20.10 447 GLY B C 1
ATOM 6924 O O . GLY B 1 425 ? 19.672 -3.110 41.653 1.00 20.53 447 GLY B O 1
ATOM 6925 N N . GLY B 1 426 ? 18.451 -2.632 39.818 1.00 19.60 448 GLY B N 1
ATOM 6926 C CA . GLY B 1 426 ? 19.216 -1.446 39.505 1.00 19.56 448 GLY B CA 1
ATOM 6927 C C . GLY B 1 426 ? 18.712 -0.217 40.254 1.00 20.98 448 GLY B C 1
ATOM 6928 O O . GLY B 1 426 ? 19.508 0.635 40.628 1.00 20.07 448 GLY B O 1
ATOM 6929 N N . ILE B 1 427 ? 17.406 -0.118 40.504 1.00 19.09 449 ILE B N 1
ATOM 6930 C CA . ILE B 1 427 ? 16.879 1.062 41.200 1.00 20.45 449 ILE B CA 1
ATOM 6931 C C . ILE B 1 427 ? 17.488 1.325 42.592 1.00 19.94 449 ILE B C 1
ATOM 6932 O O . ILE B 1 427 ? 17.825 2.465 42.910 1.00 21.88 449 ILE B O 1
ATOM 6937 N N . PRO B 1 428 ? 17.631 0.285 43.439 1.00 19.41 450 PRO B N 1
ATOM 6938 C CA . PRO B 1 428 ? 18.214 0.528 44.764 1.00 18.84 450 PRO B CA 1
ATOM 6939 C C . PRO B 1 428 ? 19.647 1.054 44.624 1.00 17.81 450 PRO B C 1
ATOM 6940 O O . PRO B 1 428 ? 20.102 1.860 45.431 1.00 16.44 450 PRO B O 1
ATOM 6944 N N . ILE B 1 429 ? 20.353 0.592 43.595 1.00 17.41 451 ILE B N 1
ATOM 6945 C CA . ILE B 1 429 ? 21.716 1.058 43.362 1.00 16.73 451 ILE B CA 1
ATOM 6946 C C . ILE B 1 429 ? 21.679 2.555 43.059 1.00 17.88 451 ILE B C 1
ATOM 6947 O O . ILE B 1 429 ? 22.367 3.352 43.705 1.00 17.19 451 ILE B O 1
ATOM 6952 N N . LEU B 1 430 ? 20.846 2.940 42.098 1.00 17.53 452 LEU B N 1
ATOM 6953 C CA . LEU B 1 430 ? 20.757 4.337 41.704 1.00 17.73 452 LEU B CA 1
ATOM 6954 C C . LEU B 1 430 ? 20.167 5.243 42.784 1.00 18.42 452 LEU B C 1
ATOM 6955 O O . LEU B 1 430 ? 20.600 6.385 42.934 1.00 18.65 452 LEU B O 1
ATOM 6960 N N . SER B 1 431 ? 19.201 4.738 43.548 1.00 18.14 453 SER B N 1
ATOM 6961 C CA . SER B 1 431 ? 18.596 5.529 44.615 1.00 18.44 453 SER B CA 1
ATOM 6962 C C . SER B 1 431 ? 19.628 5.852 45.705 1.00 16.73 453 SER B C 1
ATOM 6963 O O . SER B 1 431 ? 19.833 7.019 46.058 1.00 17.10 453 SER B O 1
ATOM 6966 N N . HIS B 1 432 ? 20.295 4.831 46.233 1.00 17.04 454 HIS B N 1
ATOM 6967 C CA . HIS B 1 432 ? 21.279 5.092 47.279 1.00 16.33 454 HIS B CA 1
ATOM 6968 C C . HIS B 1 432 ? 22.403 6.007 46.775 1.00 17.65 454 HIS B C 1
ATOM 6969 O O . HIS B 1 432 ? 22.879 6.893 47.473 1.00 17.37 454 HIS B O 1
ATOM 6976 N N . LEU B 1 433 ? 22.848 5.821 45.531 1.00 16.59 455 LEU B N 1
ATOM 6977 C CA . LEU B 1 433 ? 23.900 6.674 44.975 1.00 18.59 455 LEU B CA 1
ATOM 6978 C C . LEU B 1 433 ? 23.430 8.107 44.696 1.00 18.75 455 LEU B C 1
ATOM 6979 O O . LEU B 1 433 ? 24.208 9.054 44.724 1.00 18.27 455 LEU B O 1
ATOM 6984 N N . PHE B 1 434 ? 22.124 8.254 44.376 1.00 18.77 456 PHE B N 1
ATOM 6985 C CA . PHE B 1 434 ? 21.555 9.595 44.183 1.00 20.17 456 PHE B CA 1
ATOM 6986 C C . PHE B 1 434 ? 21.709 10.463 45.442 1.00 20.56 456 PHE B C 1
ATOM 6987 O O . PHE B 1 434 ? 22.154 11.597 45.391 1.00 21.53 456 PHE B O 1
ATOM 6995 N N . PHE B 1 435 ? 21.367 9.860 46.598 1.00 19.92 457 PHE B N 1
ATOM 6996 C CA . PHE B 1 435 ? 21.490 10.575 47.861 1.00 20.61 457 PHE B CA 1
ATOM 6997 C C . PHE B 1 435 ? 22.950 10.854 48.246 1.00 21.18 457 PHE B C 1
ATOM 6998 O O . PHE B 1 435 ? 23.275 11.868 48.857 1.00 21.16 457 PHE B O 1
ATOM 7006 N N . ARG B 1 436 ? 23.845 9.919 47.867 1.00 19.98 458 ARG B N 1
ATOM 7007 C CA . ARG B 1 436 ? 25.263 10.076 48.232 1.00 21.38 458 ARG B CA 1
ATOM 7008 C C . ARG B 1 436 ? 25.968 11.105 47.338 1.00 22.74 458 ARG B C 1
ATOM 7009 O O . ARG B 1 436 ? 26.821 11.864 47.779 1.00 21.63 458 ARG B O 1
ATOM 7017 N N . LEU B 1 437 ? 25.628 11.069 46.024 1.00 21.33 459 LEU B N 1
ATOM 7018 C CA . LEU B 1 437 ? 26.432 11.786 45.023 1.00 23.58 459 LEU B CA 1
ATOM 7019 C C . LEU B 1 437 ? 25.791 13.114 44.614 1.00 26.19 459 LEU B C 1
ATOM 7020 O O . LEU B 1 437 ? 26.186 13.762 43.652 1.00 27.42 459 LEU B O 1
ATOM 7025 N N . THR B 1 438 ? 24.715 13.476 45.320 1.00 26.66 460 THR B N 1
ATOM 7026 C CA . THR B 1 438 ? 24.136 14.810 45.130 1.00 28.39 460 THR B CA 1
ATOM 7027 C C . THR B 1 438 ? 24.396 15.744 46.329 1.00 30.54 460 THR B C 1
ATOM 7028 O O . THR B 1 438 ? 24.089 15.434 47.472 1.00 28.52 460 THR B O 1
ATOM 7032 N N . ASP B 1 439 ? 24.999 16.920 46.043 1.00 33.14 461 ASP B N 1
ATOM 7033 C CA . ASP B 1 439 ? 25.437 17.811 47.125 1.00 34.87 461 ASP B CA 1
ATOM 7034 C C . ASP B 1 439 ? 24.314 18.378 48.012 1.00 34.36 461 ASP B C 1
ATOM 7035 O O . ASP B 1 439 ? 24.368 18.332 49.234 1.00 34.31 461 ASP B O 1
ATOM 7040 N N . SER B 1 440 ? 23.337 19.007 47.336 1.00 33.04 462 SER B N 1
ATOM 7041 C CA . SER B 1 440 ? 22.200 19.565 48.022 1.00 33.97 462 SER B CA 1
ATOM 7042 C C . SER B 1 440 ? 20.938 18.889 47.546 1.00 32.94 462 SER B C 1
ATOM 7043 O O . SER B 1 440 ? 20.655 18.789 46.362 1.00 35.34 462 SER B O 1
ATOM 7046 N N . ILE B 1 441 ? 20.250 18.283 48.503 1.00 31.30 463 ILE B N 1
ATOM 7047 C CA . ILE B 1 441 ? 19.142 17.456 48.095 1.00 30.65 463 ILE B CA 1
ATOM 7048 C C . ILE B 1 441 ? 17.821 18.200 48.198 1.00 31.00 463 ILE B C 1
ATOM 7049 O O . ILE B 1 441 ? 17.387 18.624 49.263 1.00 29.98 463 ILE B O 1
ATOM 7054 N N . GLU B 1 442 ? 17.170 18.367 47.034 1.00 31.93 464 GLU B N 1
ATOM 7055 C CA . GLU B 1 442 ? 15.873 19.022 47.025 1.00 33.74 464 GLU B CA 1
ATOM 7056 C C . GLU B 1 442 ? 14.729 18.018 46.865 1.00 33.30 464 GLU B C 1
ATOM 7057 O O . GLU B 1 442 ? 14.807 17.055 46.113 1.00 31.59 464 GLU B O 1
ATOM 7063 N N . GLU B 1 443 ? 13.637 18.196 47.600 1.00 32.09 465 GLU B N 1
ATOM 7064 C CA . GLU B 1 443 ? 12.534 17.259 47.503 1.00 33.26 465 GLU B CA 1
ATOM 7065 C C . GLU B 1 443 ? 12.095 17.068 46.055 1.00 31.97 465 GLU B C 1
ATOM 7066 O O . GLU B 1 443 ? 11.770 15.956 45.642 1.00 32.57 465 GLU B O 1
ATOM 7072 N N . GLU B 1 444 ? 12.106 18.144 45.275 1.00 31.02 466 GLU B N 1
ATOM 7073 C CA . GLU B 1 444 ? 11.689 18.062 43.880 1.00 31.18 466 GLU B CA 1
ATOM 7074 C C . GLU B 1 444 ? 12.613 17.162 43.050 1.00 29.29 466 GLU B C 1
ATOM 7075 O O . GLU B 1 444 ? 12.152 16.446 42.163 1.00 28.00 466 GLU B O 1
ATOM 7081 N N . ALA B 1 445 ? 13.911 17.206 43.333 1.00 26.47 467 ALA B N 1
ATOM 7082 C CA . ALA B 1 445 ? 14.869 16.371 42.616 1.00 26.58 467 ALA B CA 1
ATOM 7083 C C . ALA B 1 445 ? 14.671 14.901 43.002 1.00 26.03 467 ALA B C 1
ATOM 7084 O O . ALA B 1 445 ? 14.681 14.022 42.147 1.00 25.05 467 ALA B O 1
ATOM 7086 N N . ALA B 1 446 ? 14.490 14.640 44.294 1.00 26.22 468 ALA B N 1
ATOM 7087 C CA . ALA B 1 446 ? 14.292 13.271 44.767 1.00 25.72 468 ALA B CA 1
ATOM 7088 C C . ALA B 1 446 ? 13.046 12.667 44.135 1.00 26.59 468 ALA B C 1
ATOM 7089 O O . ALA B 1 446 ? 13.052 11.515 43.704 1.00 23.64 468 ALA B O 1
ATOM 7091 N N . GLU B 1 447 ? 11.976 13.456 44.074 1.00 25.32 469 GLU B N 1
ATOM 7092 C CA . GLU B 1 447 ? 10.727 12.999 43.480 1.00 26.25 469 GLU B CA 1
ATOM 7093 C C . GLU B 1 447 ? 10.920 12.675 42.003 1.00 24.19 469 GLU B C 1
ATOM 7094 O O . GLU B 1 447 ? 10.413 11.672 41.509 1.00 23.98 469 GLU B O 1
ATOM 7100 N N . SER B 1 448 ? 11.663 13.528 41.306 1.00 24.45 470 SER B N 1
ATOM 7101 C CA . SER B 1 448 ? 11.931 13.344 39.881 1.00 24.82 470 SER B CA 1
ATOM 7102 C C . SER B 1 448 ? 12.658 12.034 39.601 1.00 24.80 470 SER B C 1
ATOM 7103 O O . SER B 1 448 ? 12.284 11.283 38.699 1.00 23.59 470 SER B O 1
ATOM 7106 N N . MET B 1 449 ? 13.704 11.764 40.369 1.00 24.77 471 MET B N 1
ATOM 7107 C CA . MET B 1 449 ? 14.460 10.535 40.165 1.00 25.34 471 MET B CA 1
ATOM 7108 C C . MET B 1 449 ? 13.619 9.300 40.482 1.00 24.78 471 MET B C 1
ATOM 7109 O O . MET B 1 449 ? 13.646 8.286 39.774 1.00 23.99 471 MET B O 1
ATOM 7114 N N . HIS B 1 450 ? 12.859 9.408 41.597 1.00 24.90 472 HIS B N 1
ATOM 7115 C CA . HIS B 1 450 ? 12.097 8.256 42.093 1.00 25.87 472 HIS B CA 1
ATOM 7116 C C . HIS B 1 450 ? 10.713 8.076 41.429 1.00 27.18 472 HIS B C 1
ATOM 7117 O O . HIS B 1 450 ? 9.939 7.216 41.813 1.00 26.62 472 HIS B O 1
ATOM 7124 N N . LYS B 1 451 ? 10.449 8.893 40.381 1.00 28.41 473 LYS B N 1
ATOM 7125 C CA . LYS B 1 451 ? 9.192 8.882 39.601 1.00 30.95 473 LYS B CA 1
ATOM 7126 C C . LYS B 1 451 ? 8.703 7.547 38.952 1.00 30.17 473 LYS B C 1
ATOM 7127 O O . LYS B 1 451 ? 7.527 7.234 39.030 1.00 30.53 473 LYS B O 1
ATOM 7133 N N . TYR B 1 452 ? 9.557 6.807 38.188 1.00 29.00 474 TYR B N 1
ATOM 7134 C CA . TYR B 1 452 ? 11.003 6.992 38.097 1.00 27.24 474 TYR B CA 1
ATOM 7135 C C . TYR B 1 452 ? 11.374 7.710 36.788 1.00 25.90 474 TYR B C 1
ATOM 7136 O O . TYR B 1 452 ? 10.740 7.531 35.756 1.00 27.02 474 TYR B O 1
ATOM 7145 N N . HIS B 1 453 ? 12.406 8.564 36.900 1.00 25.50 475 HIS B N 1
ATOM 7146 C CA . HIS B 1 453 ? 12.922 9.231 35.707 1.00 26.01 475 HIS B CA 1
ATOM 7147 C C . HIS B 1 453 ? 13.290 8.224 34.608 1.00 26.11 475 HIS B C 1
ATOM 7148 O O . HIS B 1 453 ? 13.797 7.140 34.867 1.00 24.99 475 HIS B O 1
ATOM 7155 N N . ASP B 1 454 ? 13.081 8.677 33.354 1.00 24.73 476 ASP B N 1
ATOM 7156 C CA . ASP B 1 454 ? 13.595 7.938 32.189 1.00 26.03 476 ASP B CA 1
ATOM 7157 C C . ASP B 1 454 ? 15.087 7.564 32.254 1.00 23.19 476 ASP B C 1
ATOM 7158 O O . ASP B 1 454 ? 15.516 6.549 31.709 1.00 22.80 476 ASP B O 1
ATOM 7163 N N . ILE B 1 455 ? 15.936 8.413 32.867 1.00 22.60 477 ILE B N 1
ATOM 7164 C CA . ILE B 1 455 ? 17.348 8.013 32.867 1.00 23.21 477 ILE B CA 1
ATOM 7165 C C . ILE B 1 455 ? 17.590 6.771 33.744 1.00 22.83 477 ILE B C 1
ATOM 7166 O O . ILE B 1 455 ? 18.447 5.937 33.481 1.00 23.10 477 ILE B O 1
ATOM 7171 N N . VAL B 1 456 ? 16.752 6.668 34.816 1.00 21.92 478 VAL B N 1
ATOM 7172 C CA . VAL B 1 456 ? 16.861 5.502 35.707 1.00 21.76 478 VAL B CA 1
ATOM 7173 C C . VAL B 1 456 ? 16.325 4.261 35.010 1.00 22.67 478 VAL B C 1
ATOM 7174 O O . VAL B 1 456 ? 16.921 3.196 35.024 1.00 22.01 478 VAL B O 1
ATOM 7178 N N . ARG B 1 457 ? 15.178 4.435 34.325 1.00 22.90 479 ARG B N 1
ATOM 7179 C CA . ARG B 1 457 ? 14.598 3.298 33.627 1.00 23.16 479 ARG B CA 1
ATOM 7180 C C . ARG B 1 457 ? 15.518 2.778 32.518 1.00 21.85 479 ARG B C 1
ATOM 7181 O O . ARG B 1 457 ? 15.677 1.577 32.339 1.00 22.22 479 ARG B O 1
ATOM 7189 N N . ALA B 1 458 ? 16.123 3.691 31.770 1.00 21.34 480 ALA B N 1
ATOM 7190 C CA . ALA B 1 458 ? 17.026 3.299 30.693 1.00 21.42 480 ALA B CA 1
ATOM 7191 C C . ALA B 1 458 ? 18.248 2.567 31.258 1.00 21.12 480 ALA B C 1
ATOM 7192 O O . ALA B 1 458 ? 18.711 1.567 30.694 1.00 20.11 480 ALA B O 1
ATOM 7194 N N . SER B 1 459 ? 18.775 3.062 32.374 1.00 20.26 481 SER B N 1
ATOM 7195 C CA . SER B 1 459 ? 19.941 2.432 32.985 1.00 21.42 481 SER B CA 1
ATOM 7196 C C . SER B 1 459 ? 19.625 0.993 33.385 1.00 21.46 481 SER B C 1
ATOM 7197 O O . SER B 1 459 ? 20.362 0.063 33.037 1.00 20.06 481 SER B O 1
ATOM 7200 N N . CYS B 1 460 ? 18.523 0.825 34.114 1.00 20.81 482 CYS B N 1
ATOM 7201 C CA . CYS B 1 460 ? 18.090 -0.483 34.602 1.00 20.88 482 CYS B CA 1
ATOM 7202 C C . CYS B 1 460 ? 17.674 -1.442 33.490 1.00 20.12 482 CYS B C 1
ATOM 7203 O O . CYS B 1 460 ? 17.799 -2.660 33.637 1.00 19.93 482 CYS B O 1
ATOM 7206 N N . THR B 1 461 ? 17.180 -0.890 32.383 1.00 20.53 483 THR B N 1
ATOM 7207 C CA . THR B 1 461 ? 16.745 -1.696 31.243 1.00 19.88 483 THR B CA 1
ATOM 7208 C C . THR B 1 461 ? 17.946 -2.318 30.524 1.00 19.84 483 THR B C 1
ATOM 7209 O O . THR B 1 461 ? 17.916 -3.491 30.146 1.00 19.70 483 THR B O 1
ATOM 7213 N N . ILE B 1 462 ? 19.003 -1.531 30.338 1.00 19.61 484 ILE B N 1
ATOM 7214 C CA . ILE B 1 462 ? 20.205 -2.034 29.686 1.00 19.84 484 ILE B CA 1
ATOM 7215 C C . ILE B 1 462 ? 20.829 -3.072 30.617 1.00 19.95 484 ILE B C 1
ATOM 7216 O O . ILE B 1 462 ? 21.332 -4.110 30.177 1.00 20.31 484 ILE B O 1
ATOM 7221 N N . LEU B 1 463 ? 20.789 -2.779 31.913 1.00 18.93 485 LEU B N 1
ATOM 7222 C CA . LEU B 1 463 ? 21.324 -3.678 32.922 1.00 20.78 485 LEU B CA 1
ATOM 7223 C C . LEU B 1 463 ? 20.617 -5.027 32.795 1.00 21.45 485 LEU B C 1
ATOM 7224 O O . LEU B 1 463 ? 21.256 -6.079 32.748 1.00 22.13 485 LEU B O 1
ATOM 7229 N N . ARG B 1 464 ? 19.290 -4.983 32.739 1.00 20.06 486 ARG B N 1
ATOM 7230 C CA . ARG B 1 464 ? 18.488 -6.195 32.604 1.00 22.68 486 ARG B CA 1
ATOM 7231 C C . ARG B 1 464 ? 18.728 -6.911 31.267 1.00 23.00 486 ARG B C 1
ATOM 7232 O O . ARG B 1 464 ? 18.968 -8.121 31.241 1.00 23.35 486 ARG B O 1
ATOM 7240 N N . LEU B 1 465 ? 18.676 -6.176 30.159 1.00 23.00 487 LEU B N 1
ATOM 7241 C CA . LEU B 1 465 ? 18.863 -6.802 28.847 1.00 23.86 487 LEU B CA 1
ATOM 7242 C C . LEU B 1 465 ? 20.249 -7.463 28.695 1.00 25.86 487 LEU B C 1
ATOM 7243 O O . LEU B 1 465 ? 20.387 -8.551 28.161 1.00 24.07 487 LEU B O 1
ATOM 7248 N N . ALA B 1 466 ? 21.300 -6.716 29.073 1.00 24.48 488 ALA B N 1
ATOM 7249 C CA . ALA B 1 466 ? 22.626 -7.334 29.082 1.00 24.73 488 ALA B CA 1
ATOM 7250 C C . ALA B 1 466 ? 22.701 -8.618 29.927 1.00 25.57 488 ALA B C 1
ATOM 7251 O O . ALA B 1 466 ? 23.313 -9.601 29.535 1.00 25.59 488 ALA B O 1
ATOM 7253 N N . ASP B 1 467 ? 22.103 -8.571 31.142 1.00 26.05 489 ASP B N 1
ATOM 7254 C CA . ASP B 1 467 ? 22.017 -9.767 31.978 1.00 27.15 489 ASP B CA 1
ATOM 7255 C C . ASP B 1 467 ? 21.320 -10.934 31.263 1.00 27.67 489 ASP B C 1
ATOM 7256 O O . ASP B 1 467 ? 21.798 -12.061 31.256 1.00 27.20 489 ASP B O 1
ATOM 7261 N N . ASP B 1 468 ? 20.132 -10.648 30.666 1.00 27.58 490 ASP B N 1
ATOM 7262 C CA . ASP B 1 468 ? 19.378 -11.705 29.987 1.00 29.86 490 ASP B CA 1
ATOM 7263 C C . ASP B 1 468 ? 20.167 -12.324 28.827 1.00 31.59 490 ASP B C 1
ATOM 7264 O O . ASP B 1 468 ? 20.094 -13.510 28.549 1.00 31.53 490 ASP B O 1
ATOM 7269 N N . MET B 1 469 ? 20.921 -11.459 28.123 1.00 33.15 491 MET B N 1
ATOM 7270 C CA . MET B 1 469 ? 21.655 -11.955 26.973 1.00 36.18 491 MET B CA 1
ATOM 7271 C C . MET B 1 469 ? 22.856 -12.832 27.372 1.00 38.45 491 MET B C 1
ATOM 7272 O O . MET B 1 469 ? 23.596 -13.310 26.529 1.00 38.73 491 MET B O 1
ATOM 7277 N N . GLY B 1 470 ? 23.062 -13.020 28.696 1.00 39.75 492 GLY B N 1
ATOM 7278 C CA . GLY B 1 470 ? 24.198 -13.843 29.141 1.00 42.23 492 GLY B CA 1
ATOM 7279 C C . GLY B 1 470 ? 23.842 -15.339 29.241 1.00 43.88 492 GLY B C 1
ATOM 7280 O O . GLY B 1 470 ? 22.783 -15.721 29.723 1.00 47.38 492 GLY B O 1
ATOM 7281 N N . VAL B 1 481 ? 11.463 -20.128 33.634 1.00 61.92 503 VAL B N 1
ATOM 7282 C CA . VAL B 1 481 ? 11.809 -18.781 34.075 1.00 61.72 503 VAL B CA 1
ATOM 7283 C C . VAL B 1 481 ? 11.701 -17.778 32.926 1.00 61.02 503 VAL B C 1
ATOM 7284 O O . VAL B 1 481 ? 12.411 -17.887 31.925 1.00 60.99 503 VAL B O 1
ATOM 7288 N N . PRO B 1 482 ? 10.804 -16.787 33.056 1.00 60.42 504 PRO B N 1
ATOM 7289 C CA . PRO B 1 482 ? 10.616 -15.768 32.016 1.00 60.06 504 PRO B CA 1
ATOM 7290 C C . PRO B 1 482 ? 11.892 -14.970 31.748 1.00 59.74 504 PRO B C 1
ATOM 7291 O O . PRO B 1 482 ? 12.504 -14.441 32.677 1.00 59.80 504 PRO B O 1
ATOM 7295 N N . LYS B 1 483 ? 12.284 -14.888 30.479 1.00 58.80 505 LYS B N 1
ATOM 7296 C CA . LYS B 1 483 ? 13.461 -14.104 30.029 1.00 58.79 505 LYS B CA 1
ATOM 7297 C C . LYS B 1 483 ? 13.212 -13.292 28.725 1.00 58.73 505 LYS B C 1
ATOM 7298 O O . LYS B 1 483 ? 12.319 -13.594 27.946 1.00 58.62 505 LYS B O 1
ATOM 7300 N N . SER B 1 484 ? 14.050 -12.233 28.491 1.00 58.06 506 SER B N 1
ATOM 7301 C CA . SER B 1 484 ? 13.847 -11.412 27.290 1.00 57.79 506 SER B CA 1
ATOM 7302 C C . SER B 1 484 ? 13.811 -12.245 26.009 1.00 58.11 506 SER B C 1
ATOM 7303 O O . SER B 1 484 ? 12.824 -12.279 25.286 1.00 57.39 506 SER B O 1
ATOM 7306 N N . VAL B 1 485 ? 14.928 -12.945 25.725 1.00 59.12 507 VAL B N 1
ATOM 7307 C CA . VAL B 1 485 ? 14.977 -13.777 24.533 1.00 60.37 507 VAL B CA 1
ATOM 7308 C C . VAL B 1 485 ? 13.916 -14.872 24.568 1.00 60.94 507 VAL B C 1
ATOM 7309 O O . VAL B 1 485 ? 13.140 -15.059 23.638 1.00 61.15 507 VAL B O 1
ATOM 7313 N N . GLN B 1 486 ? 13.902 -15.631 25.683 1.00 61.30 508 GLN B N 1
ATOM 7314 C CA . GLN B 1 486 ? 12.916 -16.708 25.764 1.00 62.12 508 GLN B CA 1
ATOM 7315 C C . GLN B 1 486 ? 11.453 -16.246 25.611 1.00 62.53 508 GLN B C 1
ATOM 7316 O O . GLN B 1 486 ? 10.629 -16.917 24.999 1.00 63.05 508 GLN B O 1
ATOM 7322 N N . CYS B 1 487 ? 11.105 -15.092 26.228 1.00 63.17 509 CYS B N 1
ATOM 7323 C CA . CYS B 1 487 ? 9.710 -14.664 26.166 1.00 63.39 509 CYS B CA 1
ATOM 7324 C C . CYS B 1 487 ? 9.364 -13.995 24.831 1.00 63.88 509 CYS B C 1
ATOM 7325 O O . CYS B 1 487 ? 8.215 -13.699 24.529 1.00 64.02 509 CYS B O 1
ATOM 7328 N N . TYR B 1 488 ? 10.410 -13.709 24.039 1.00 64.45 510 TYR B N 1
ATOM 7329 C CA . TYR B 1 488 ? 10.147 -13.133 22.734 1.00 65.09 510 TYR B CA 1
ATOM 7330 C C . TYR B 1 488 ? 9.943 -14.268 21.739 1.00 65.96 510 TYR B C 1
ATOM 7331 O O . TYR B 1 488 ? 9.149 -14.198 20.811 1.00 66.08 510 TYR B O 1
ATOM 7340 N N . MET B 1 489 ? 10.669 -15.357 22.023 1.00 66.70 511 MET B N 1
ATOM 7341 C CA . MET B 1 489 ? 10.557 -16.615 21.315 1.00 67.97 511 MET B CA 1
ATOM 7342 C C . MET B 1 489 ? 9.181 -17.245 21.497 1.00 69.15 511 MET B C 1
ATOM 7343 O O . MET B 1 489 ? 8.618 -17.829 20.582 1.00 69.56 511 MET B O 1
ATOM 7348 N N . ASN B 1 490 ? 8.627 -17.105 22.721 1.00 70.06 512 ASN B N 1
ATOM 7349 C CA . ASN B 1 490 ? 7.234 -17.488 22.899 1.00 70.98 512 ASN B CA 1
ATOM 7350 C C . ASN B 1 490 ? 6.300 -16.639 22.044 1.00 71.49 512 ASN B C 1
ATOM 7351 O O . ASN B 1 490 ? 5.708 -17.066 21.072 1.00 72.06 512 ASN B O 1
ATOM 7356 N N . GLU B 1 491 ? 6.275 -15.350 22.447 1.00 71.82 513 GLU B N 1
ATOM 7357 C CA . GLU B 1 491 ? 5.199 -14.416 22.080 1.00 71.89 513 GLU B CA 1
ATOM 7358 C C . GLU B 1 491 ? 4.864 -14.486 20.590 1.00 71.68 513 GLU B C 1
ATOM 7359 O O . GLU B 1 491 ? 3.712 -14.430 20.182 1.00 72.19 513 GLU B O 1
ATOM 7365 N N . LYS B 1 492 ? 5.986 -14.500 19.852 1.00 71.27 514 LYS B N 1
ATOM 7366 C CA . LYS B 1 492 ? 5.859 -14.196 18.443 1.00 70.93 514 LYS B CA 1
ATOM 7367 C C . LYS B 1 492 ? 6.316 -15.360 17.528 1.00 70.38 514 LYS B C 1
ATOM 7368 O O . LYS B 1 492 ? 6.494 -15.198 16.325 1.00 70.31 514 LYS B O 1
ATOM 7374 N N . ASN B 1 493 ? 6.606 -16.530 18.156 1.00 69.68 515 ASN B N 1
ATOM 7375 C CA . ASN B 1 493 ? 6.957 -17.753 17.404 1.00 68.61 515 ASN B CA 1
ATOM 7376 C C . ASN B 1 493 ? 8.413 -17.829 16.853 1.00 67.72 515 ASN B C 1
ATOM 7377 O O . ASN B 1 493 ? 8.818 -18.799 16.226 1.00 68.69 515 ASN B O 1
ATOM 7379 N N . ALA B 1 494 ? 9.248 -16.769 17.096 1.00 65.74 516 ALA B N 1
ATOM 7380 C CA . ALA B 1 494 ? 10.526 -16.575 16.370 1.00 63.34 516 ALA B CA 1
ATOM 7381 C C . ALA B 1 494 ? 11.734 -17.329 17.016 1.00 61.55 516 ALA B C 1
ATOM 7382 O O . ALA B 1 494 ? 11.571 -18.107 17.946 1.00 61.45 516 ALA B O 1
ATOM 7384 N N . SER B 1 495 ? 12.957 -17.238 16.421 1.00 60.06 517 SER B N 1
ATOM 7385 C CA . SER B 1 495 ? 14.079 -18.122 16.881 1.00 58.73 517 SER B CA 1
ATOM 7386 C C . SER B 1 495 ? 15.016 -17.447 17.913 1.00 58.41 517 SER B C 1
ATOM 7387 O O . SER B 1 495 ? 14.832 -16.293 18.280 1.00 58.33 517 SER B O 1
ATOM 7390 N N . GLU B 1 496 ? 16.035 -18.203 18.431 1.00 58.10 518 GLU B N 1
ATOM 7391 C CA . GLU B 1 496 ? 17.010 -17.573 19.337 1.00 58.53 518 GLU B CA 1
ATOM 7392 C C . GLU B 1 496 ? 17.673 -16.393 18.656 1.00 57.53 518 GLU B C 1
ATOM 7393 O O . GLU B 1 496 ? 17.982 -15.369 19.255 1.00 58.23 518 GLU B O 1
ATOM 7399 N N . GLU B 1 497 ? 17.988 -16.626 17.376 1.00 55.93 519 GLU B N 1
ATOM 7400 C CA . GLU B 1 497 ? 18.684 -15.608 16.622 1.00 54.25 519 GLU B CA 1
ATOM 7401 C C . GLU B 1 497 ? 17.815 -14.375 16.430 1.00 53.64 519 GLU B C 1
ATOM 7402 O O . GLU B 1 497 ? 18.276 -13.245 16.525 1.00 52.55 519 GLU B O 1
ATOM 7404 N N . GLU B 1 498 ? 16.520 -14.605 16.102 1.00 52.29 520 GLU B N 1
ATOM 7405 C CA . GLU B 1 498 ? 15.640 -13.452 15.885 1.00 51.13 520 GLU B CA 1
ATOM 7406 C C . GLU B 1 498 ? 15.401 -12.719 17.196 1.00 49.66 520 GLU B C 1
ATOM 7407 O O . GLU B 1 498 ? 15.380 -11.496 17.245 1.00 48.76 520 GLU B O 1
ATOM 7413 N N . ALA B 1 499 ? 15.217 -13.493 18.261 1.00 47.98 521 ALA B N 1
ATOM 7414 C CA . ALA B 1 499 ? 14.988 -12.927 19.582 1.00 46.48 521 ALA B CA 1
ATOM 7415 C C . ALA B 1 499 ? 16.202 -12.159 20.065 1.00 45.32 521 ALA B C 1
ATOM 7416 O O . ALA B 1 499 ? 16.102 -11.077 20.628 1.00 44.53 521 ALA B O 1
ATOM 7418 N N . ARG B 1 500 ? 17.390 -12.742 19.796 1.00 44.13 522 ARG B N 1
ATOM 7419 C CA . ARG B 1 500 ? 18.637 -12.063 20.136 1.00 43.43 522 ARG B CA 1
ATOM 7420 C C . ARG B 1 500 ? 18.847 -10.756 19.338 1.00 42.73 522 ARG B C 1
ATOM 7421 O O . ARG B 1 500 ? 19.322 -9.761 19.863 1.00 41.13 522 ARG B O 1
ATOM 7429 N N . GLU B 1 501 ? 18.507 -10.782 18.023 1.00 41.42 523 GLU B N 1
ATOM 7430 C CA . GLU B 1 501 ? 18.626 -9.533 17.275 1.00 41.14 523 GLU B CA 1
ATOM 7431 C C . GLU B 1 501 ? 17.658 -8.470 17.801 1.00 39.56 523 GLU B C 1
ATOM 7432 O O . GLU B 1 501 ? 17.957 -7.285 17.861 1.00 38.03 523 GLU B O 1
ATOM 7438 N N . HIS B 1 502 ? 16.456 -8.935 18.184 1.00 38.41 524 HIS B N 1
ATOM 7439 C CA . HIS B 1 502 ? 15.467 -8.004 18.713 1.00 37.80 524 HIS B CA 1
ATOM 7440 C C . HIS B 1 502 ? 15.942 -7.361 20.017 1.00 36.10 524 HIS B C 1
ATOM 7441 O O . HIS B 1 502 ? 15.832 -6.160 20.223 1.00 35.13 524 HIS B O 1
ATOM 7448 N N . VAL B 1 503 ? 16.483 -8.206 20.913 1.00 34.94 525 VAL B N 1
ATOM 7449 C CA . VAL B 1 503 ? 16.987 -7.669 22.171 1.00 33.76 525 VAL B CA 1
ATOM 7450 C C . VAL B 1 503 ? 18.150 -6.702 21.943 1.00 33.74 525 VAL B C 1
ATOM 7451 O O . VAL B 1 503 ? 18.221 -5.629 22.528 1.00 33.06 525 VAL B O 1
ATOM 7455 N N . ARG B 1 504 ? 19.110 -7.132 21.101 1.00 33.42 526 ARG B N 1
ATOM 7456 C CA . ARG B 1 504 ? 20.233 -6.257 20.777 1.00 34.31 526 ARG B CA 1
ATOM 7457 C C . ARG B 1 504 ? 19.724 -4.896 20.297 1.00 34.35 526 ARG B C 1
ATOM 7458 O O . ARG B 1 504 ? 20.244 -3.841 20.642 1.00 32.73 526 ARG B O 1
ATOM 7466 N N . SER B 1 505 ? 18.716 -4.959 19.407 1.00 33.50 527 SER B N 1
ATOM 7467 C CA . SER B 1 505 ? 18.078 -3.758 18.915 1.00 33.68 527 SER B CA 1
ATOM 7468 C C . SER B 1 505 ? 17.433 -2.896 20.026 1.00 31.96 527 SER B C 1
ATOM 7469 O O . SER B 1 505 ? 17.393 -1.673 19.934 1.00 31.37 527 SER B O 1
ATOM 7472 N N . LEU B 1 506 ? 16.865 -3.569 21.054 1.00 30.93 528 LEU B N 1
ATOM 7473 C CA . LEU B 1 506 ? 16.331 -2.834 22.218 1.00 29.91 528 LEU B CA 1
ATOM 7474 C C . LEU B 1 506 ? 17.444 -2.123 22.979 1.00 27.78 528 LEU B C 1
ATOM 7475 O O . LEU B 1 506 ? 17.298 -1.017 23.495 1.00 27.85 528 LEU B O 1
ATOM 7480 N N . ILE B 1 507 ? 18.556 -2.854 23.140 1.00 25.91 529 ILE B N 1
ATOM 7481 C CA . ILE B 1 507 ? 19.730 -2.242 23.744 1.00 25.69 529 ILE B CA 1
ATOM 7482 C C . ILE B 1 507 ? 20.212 -0.985 22.999 1.00 26.48 529 ILE B C 1
ATOM 7483 O O . ILE B 1 507 ? 20.434 0.061 23.593 1.00 25.56 529 ILE B O 1
ATOM 7488 N N . ASP B 1 508 ? 20.403 -1.103 21.656 1.00 27.50 530 ASP B N 1
ATOM 7489 C CA . ASP B 1 508 ? 20.735 0.099 20.869 1.00 29.06 530 ASP B CA 1
ATOM 7490 C C . ASP B 1 508 ? 19.724 1.216 21.137 1.00 28.72 530 ASP B C 1
ATOM 7491 O O . ASP B 1 508 ? 20.061 2.367 21.377 1.00 26.98 530 ASP B O 1
ATOM 7496 N N . GLN B 1 509 ? 18.434 0.823 21.103 1.00 27.87 531 GLN B N 1
ATOM 7497 C CA . GLN B 1 509 ? 17.373 1.810 21.287 1.00 27.63 531 GLN B CA 1
ATOM 7498 C C . GLN B 1 509 ? 17.435 2.443 22.679 1.00 25.96 531 GLN B C 1
ATOM 7499 O O . GLN B 1 509 ? 17.254 3.641 22.849 1.00 25.17 531 GLN B O 1
ATOM 7505 N N . THR B 1 510 ? 17.703 1.633 23.695 1.00 23.64 532 THR B N 1
ATOM 7506 C CA . THR B 1 510 ? 17.734 2.150 25.049 1.00 22.86 532 THR B CA 1
ATOM 7507 C C . THR B 1 510 ? 18.932 3.065 25.293 1.00 22.29 532 THR B C 1
ATOM 7508 O O . THR B 1 510 ? 18.829 4.034 26.041 1.00 22.42 532 THR B O 1
ATOM 7512 N N . TRP B 1 511 ? 20.060 2.772 24.657 1.00 23.29 533 TRP B N 1
ATOM 7513 C CA . TRP B 1 511 ? 21.233 3.622 24.826 1.00 22.28 533 TRP B CA 1
ATOM 7514 C C . TRP B 1 511 ? 20.959 5.004 24.216 1.00 23.87 533 TRP B C 1
ATOM 7515 O O . TRP B 1 511 ? 21.425 6.029 24.727 1.00 24.22 533 TRP B O 1
ATOM 7526 N N . LYS B 1 512 ? 20.208 5.038 23.119 1.00 23.85 534 LYS B N 1
ATOM 7527 C CA . LYS B 1 512 ? 19.892 6.315 22.494 1.00 25.51 534 LYS B CA 1
ATOM 7528 C C . LYS B 1 512 ? 19.042 7.139 23.453 1.00 25.59 534 LYS B C 1
ATOM 7529 O O . LYS B 1 512 ? 19.208 8.358 23.541 1.00 26.59 534 LYS B O 1
ATOM 7535 N N . MET B 1 513 ? 18.144 6.467 24.174 1.00 25.79 535 MET B N 1
ATOM 7536 C CA . MET B 1 513 ? 17.286 7.125 25.156 1.00 26.80 535 MET B CA 1
ATOM 7537 C C . MET B 1 513 ? 18.158 7.650 26.299 1.00 25.43 535 MET B C 1
ATOM 7538 O O . MET B 1 513 ? 17.979 8.770 26.771 1.00 24.49 535 MET B O 1
ATOM 7543 N N . MET B 1 514 ? 19.099 6.820 26.743 1.00 24.37 536 MET B N 1
ATOM 7544 C CA . MET B 1 514 ? 20.023 7.199 27.809 1.00 24.57 536 MET B CA 1
ATOM 7545 C C . MET B 1 514 ? 20.812 8.455 27.426 1.00 23.04 536 MET B C 1
ATOM 7546 O O . MET B 1 514 ? 20.898 9.406 28.203 1.00 22.54 536 MET B O 1
ATOM 7551 N N . ASN B 1 515 ? 21.392 8.453 26.228 1.00 23.68 537 ASN B N 1
ATOM 7552 C CA . ASN B 1 515 ? 22.164 9.598 25.772 1.00 22.92 537 ASN B CA 1
ATOM 7553 C C . ASN B 1 515 ? 21.319 10.864 25.791 1.00 24.13 537 ASN B C 1
ATOM 7554 O O . ASN B 1 515 ? 21.782 11.922 26.224 1.00 23.49 537 ASN B O 1
ATOM 7559 N N . LYS B 1 516 ? 20.080 10.753 25.323 1.00 25.43 538 LYS B N 1
ATOM 7560 C CA . LYS B 1 516 ? 19.181 11.906 25.290 1.00 27.10 538 LYS B CA 1
ATOM 7561 C C . LYS B 1 516 ? 19.003 12.449 26.706 1.00 27.00 538 LYS B C 1
ATOM 7562 O O . LYS B 1 516 ? 19.077 13.657 26.933 1.00 27.46 538 LYS B O 1
ATOM 7568 N N . GLU B 1 517 ? 18.781 11.549 27.658 1.00 26.60 539 GLU B N 1
ATOM 7569 C CA . GLU B 1 517 ? 18.612 11.948 29.050 1.00 27.01 539 GLU B CA 1
ATOM 7570 C C . GLU B 1 517 ? 19.898 12.545 29.615 1.00 26.69 539 GLU B C 1
ATOM 7571 O O . GLU B 1 517 ? 19.860 13.513 30.367 1.00 27.21 539 GLU B O 1
ATOM 7577 N N . MET B 1 518 ? 21.044 11.971 29.257 1.00 26.49 540 MET B N 1
ATOM 7578 C CA . MET B 1 518 ? 22.312 12.494 29.747 1.00 27.16 540 MET B CA 1
ATOM 7579 C C . MET B 1 518 ? 22.497 13.947 29.305 1.00 28.79 540 MET B C 1
ATOM 7580 O O . MET B 1 518 ? 23.021 14.768 30.052 1.00 28.34 540 MET B O 1
ATOM 7585 N N . MET B 1 519 ? 22.047 14.264 28.097 1.00 29.10 541 MET B N 1
ATOM 7586 C CA . MET B 1 519 ? 22.192 15.609 27.565 1.00 3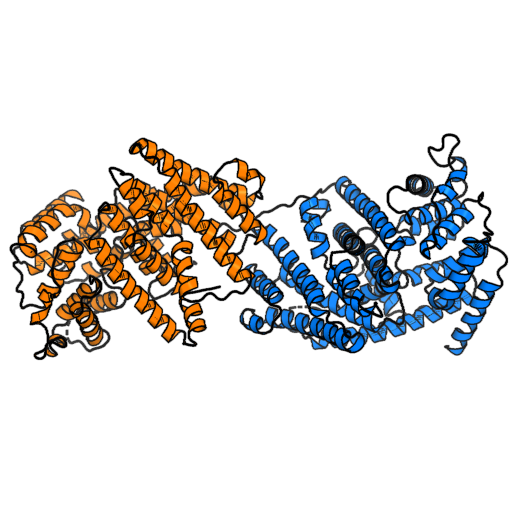2.39 541 MET B CA 1
ATOM 7587 C C . MET B 1 519 ? 21.216 16.575 28.245 1.00 31.94 541 MET B C 1
ATOM 7588 O O . MET B 1 519 ? 21.350 17.774 28.183 1.00 32.27 541 MET B O 1
ATOM 7593 N N . THR B 1 520 ? 20.155 16.024 28.851 1.00 33.18 542 THR B N 1
ATOM 7594 C CA . THR B 1 520 ? 19.131 16.940 29.348 1.00 33.66 542 THR B CA 1
ATOM 7595 C C . THR B 1 520 ? 18.932 16.869 30.856 1.00 33.86 542 THR B C 1
ATOM 7596 O O . THR B 1 520 ? 17.978 17.411 31.400 1.00 34.42 542 THR B O 1
ATOM 7600 N N . SER B 1 521 ? 19.834 16.143 31.546 1.00 32.95 543 SER B N 1
ATOM 7601 C CA . SER B 1 521 ? 19.615 15.880 32.960 1.00 31.32 543 SER B CA 1
ATOM 7602 C C . SER B 1 521 ? 19.715 17.152 33.807 1.00 30.53 543 SER B C 1
ATOM 7603 O O . SER B 1 521 ? 20.461 18.080 33.525 1.00 29.77 543 SER B O 1
ATOM 7606 N N . SER B 1 522 ? 18.899 17.163 34.871 1.00 29.76 544 SER B N 1
ATOM 7607 C CA . SER B 1 522 ? 19.019 18.197 35.883 1.00 29.78 544 SER B CA 1
ATOM 7608 C C . SER B 1 522 ? 19.780 17.679 37.104 1.00 27.85 544 SER B C 1
ATOM 7609 O O . SER B 1 522 ? 20.024 18.394 38.068 1.00 27.51 544 SER B O 1
ATOM 7612 N N . PHE B 1 523 ? 20.125 16.371 37.047 1.00 26.52 545 PHE B N 1
ATOM 7613 C CA . PHE B 1 523 ? 20.814 15.740 38.172 1.00 24.30 545 PHE B CA 1
ATOM 7614 C C . PHE B 1 523 ? 22.323 16.053 38.173 1.00 23.81 545 PHE B C 1
ATOM 7615 O O . PHE B 1 523 ? 22.892 16.504 37.187 1.00 24.14 545 PHE B O 1
ATOM 7623 N N . SER B 1 524 ? 22.968 15.783 39.304 1.00 23.69 546 SER B N 1
ATOM 7624 C CA . SER B 1 524 ? 24.391 16.033 39.434 1.00 23.60 546 SER B CA 1
ATOM 7625 C C . SER B 1 524 ? 25.199 15.246 38.399 1.00 24.49 546 SER B C 1
ATOM 7626 O O . SER B 1 524 ? 24.812 14.184 37.936 1.00 24.06 546 SER B O 1
ATOM 7629 N N . LYS B 1 525 ? 26.336 15.848 38.022 1.00 24.09 547 LYS B N 1
ATOM 7630 C CA . LYS B 1 525 ? 27.211 15.179 37.071 1.00 24.95 547 LYS B CA 1
ATOM 7631 C C . LYS B 1 525 ? 27.572 13.747 37.481 1.00 23.75 547 LYS B C 1
ATOM 7632 O O . LYS B 1 525 ? 27.526 12.813 36.684 1.00 20.66 547 LYS B O 1
ATOM 7638 N N . TYR B 1 526 ? 27.897 13.571 38.782 1.00 23.08 548 TYR B N 1
ATOM 7639 C CA . TYR B 1 526 ? 28.260 12.232 39.269 1.00 22.52 548 TYR B CA 1
ATOM 7640 C C . TYR B 1 526 ? 27.126 11.211 39.087 1.00 21.67 548 TYR B C 1
ATOM 7641 O O . TYR B 1 526 ? 27.347 10.036 38.826 1.00 21.93 548 TYR B O 1
ATOM 7650 N N . PHE B 1 527 ? 25.875 11.656 39.360 1.00 20.34 549 PHE B N 1
ATOM 7651 C CA . PHE B 1 527 ? 24.748 10.717 39.261 1.00 20.24 549 PHE B CA 1
ATOM 7652 C C . PHE B 1 527 ? 24.486 10.308 37.818 1.00 20.90 549 PHE B C 1
ATOM 7653 O O . PHE B 1 527 ? 24.166 9.166 37.516 1.00 20.98 549 PHE B O 1
ATOM 7661 N N . VAL B 1 528 ? 24.617 11.255 36.891 1.00 19.44 550 VAL B N 1
ATOM 7662 C CA . VAL B 1 528 ? 24.422 10.945 35.478 1.00 19.14 550 VAL B CA 1
ATOM 7663 C C . VAL B 1 528 ? 25.484 9.908 35.094 1.00 20.43 550 VAL B C 1
ATOM 7664 O O . VAL B 1 528 ? 25.201 8.967 34.356 1.00 21.35 550 VAL B O 1
ATOM 7668 N N . GLU B 1 529 ? 26.702 10.072 35.615 1.00 20.48 551 GLU B N 1
ATOM 7669 C CA . GLU B 1 529 ? 27.804 9.150 35.390 1.00 19.65 551 GLU B CA 1
ATOM 7670 C C . GLU B 1 529 ? 27.501 7.721 35.864 1.00 20.39 551 GLU B C 1
ATOM 7671 O O . GLU B 1 529 ? 27.654 6.752 35.132 1.00 18.91 551 GLU B O 1
ATOM 7677 N N . VAL B 1 530 ? 27.125 7.577 37.152 1.00 17.97 552 VAL B N 1
ATOM 7678 C CA . VAL B 1 530 ? 26.872 6.210 37.623 1.00 20.83 552 VAL B CA 1
ATOM 7679 C C . VAL B 1 530 ? 25.640 5.582 36.953 1.00 18.97 552 VAL B C 1
ATOM 7680 O O . VAL B 1 530 ? 25.521 4.369 36.844 1.00 17.15 552 VAL B O 1
ATOM 7684 N N . SER B 1 531 ? 24.714 6.447 36.468 1.00 17.52 553 SER B N 1
ATOM 7685 C CA . SER B 1 531 ? 23.573 5.936 35.703 1.00 18.39 553 SER B CA 1
ATOM 7686 C C . SER B 1 531 ? 24.010 5.290 34.386 1.00 19.30 553 SER B C 1
ATOM 7687 O O . SER B 1 531 ? 23.605 4.197 34.028 1.00 19.18 553 SER B O 1
ATOM 7690 N N . ALA B 1 532 ? 24.910 6.013 33.683 1.00 18.79 554 ALA B N 1
ATOM 7691 C CA . ALA B 1 532 ? 25.461 5.456 32.452 1.00 19.40 554 ALA B CA 1
ATOM 7692 C C . ALA B 1 532 ? 26.419 4.313 32.744 1.00 18.72 554 ALA B C 1
ATOM 7693 O O . ALA B 1 532 ? 26.420 3.305 32.051 1.00 17.12 554 ALA B O 1
ATOM 7695 N N . ASN B 1 533 ? 27.232 4.455 33.785 1.00 17.14 555 ASN B N 1
ATOM 7696 C CA . ASN B 1 533 ? 28.235 3.435 34.090 1.00 17.86 555 ASN B CA 1
ATOM 7697 C C . ASN B 1 533 ? 27.626 2.128 34.641 1.00 17.10 555 ASN B C 1
ATOM 7698 O O . ASN B 1 533 ? 28.218 1.051 34.553 1.00 17.92 555 ASN B O 1
ATOM 7703 N N . LEU B 1 534 ? 26.428 2.246 35.266 1.00 17.49 556 LEU B N 1
ATOM 7704 C CA . LEU B 1 534 ? 25.743 1.014 35.675 1.00 17.32 556 LEU B CA 1
ATOM 7705 C C . LEU B 1 534 ? 25.382 0.148 34.468 1.00 18.42 556 LEU B C 1
ATOM 7706 O O . LEU B 1 534 ? 25.559 -1.063 34.463 1.00 18.16 556 LEU B O 1
ATOM 7711 N N . ALA B 1 535 ? 24.885 0.827 33.414 1.00 17.59 557 ALA B N 1
ATOM 7712 C CA . ALA B 1 535 ? 24.594 0.146 32.157 1.00 17.02 557 ALA B CA 1
ATOM 7713 C C . ALA B 1 535 ? 25.866 -0.394 31.481 1.00 18.05 557 ALA B C 1
ATOM 7714 O O . ALA B 1 535 ? 25.928 -1.530 31.028 1.00 17.67 557 ALA B O 1
ATOM 7716 N N . ARG B 1 536 ? 26.895 0.445 31.435 1.00 16.42 558 ARG B N 1
ATOM 7717 C CA . ARG B 1 536 ? 28.163 0.040 30.856 1.00 16.07 558 ARG B CA 1
ATOM 7718 C C . ARG B 1 536 ? 28.728 -1.168 31.590 1.00 16.69 558 ARG B C 1
ATOM 7719 O O . ARG B 1 536 ? 29.116 -2.145 30.954 1.00 17.76 558 ARG B O 1
ATOM 7727 N N . MET B 1 537 ? 28.762 -1.118 32.920 1.00 15.67 559 MET B N 1
ATOM 7728 C CA . MET B 1 537 ? 29.331 -2.233 33.661 1.00 17.21 559 MET B CA 1
ATOM 7729 C C . MET B 1 537 ? 28.621 -3.548 33.365 1.00 18.37 559 MET B C 1
ATOM 7730 O O . MET B 1 537 ? 29.257 -4.600 33.295 1.00 17.65 559 MET B O 1
ATOM 7735 N N . ALA B 1 538 ? 27.307 -3.495 33.171 1.00 17.94 560 ALA B N 1
ATOM 7736 C CA . ALA B 1 538 ? 26.587 -4.708 32.849 1.00 18.15 560 ALA B CA 1
ATOM 7737 C C . ALA B 1 538 ? 27.036 -5.230 31.497 1.00 19.62 560 ALA B C 1
ATOM 7738 O O . ALA B 1 538 ? 27.147 -6.429 31.267 1.00 19.04 560 ALA B O 1
ATOM 7740 N N . GLN B 1 539 ? 27.314 -4.281 30.583 1.00 20.40 561 GLN B N 1
ATOM 7741 C CA . GLN B 1 539 ? 27.737 -4.738 29.262 1.00 21.36 561 GLN B CA 1
ATOM 7742 C C . GLN B 1 539 ? 29.173 -5.281 29.293 1.00 22.54 561 GLN B C 1
ATOM 7743 O O . GLN B 1 539 ? 29.616 -6.021 28.428 1.00 20.88 561 GLN B O 1
ATOM 7749 N N . TRP B 1 540 ? 29.905 -4.872 30.348 1.00 21.10 562 TRP B N 1
ATOM 7750 C CA . TRP B 1 540 ? 31.263 -5.369 30.534 1.00 22.77 562 TRP B CA 1
ATOM 7751 C C . TRP B 1 540 ? 31.272 -6.771 31.151 1.00 23.03 562 TRP B C 1
ATOM 7752 O O . TRP B 1 540 ? 31.975 -7.670 30.707 1.00 23.59 562 TRP B O 1
ATOM 7763 N N . ILE B 1 541 ? 30.482 -6.933 32.239 1.00 23.48 563 ILE B N 1
ATOM 7764 C CA . ILE B 1 541 ? 30.423 -8.237 32.918 1.00 26.67 563 ILE B CA 1
ATOM 7765 C C . ILE B 1 541 ? 29.846 -9.318 31.993 1.00 28.59 563 ILE B C 1
ATOM 7766 O O . ILE B 1 541 ? 30.212 -10.485 32.050 1.00 28.17 563 ILE B O 1
ATOM 7771 N N . TYR B 1 542 ? 28.841 -8.910 31.189 1.00 28.89 564 TYR B N 1
ATOM 7772 C CA . TYR B 1 542 ? 28.188 -9.869 30.300 1.00 32.02 564 TYR B CA 1
ATOM 7773 C C . TYR B 1 542 ? 28.640 -9.695 28.834 1.00 33.41 564 TYR B C 1
ATOM 7774 O O . TYR B 1 542 ? 27.910 -9.978 27.893 1.00 35.24 564 TYR B O 1
ATOM 7783 N N . GLN B 1 543 ? 29.877 -9.231 28.651 1.00 34.63 565 GLN B N 1
ATOM 7784 C CA . GLN B 1 543 ? 30.411 -9.010 27.310 1.00 37.34 565 GLN B CA 1
ATOM 7785 C C . GLN B 1 543 ? 30.433 -10.311 26.519 1.00 39.10 565 GLN B C 1
ATOM 7786 O O . GLN B 1 543 ? 30.420 -11.395 27.103 1.00 38.58 565 GLN B O 1
ATOM 7792 N N . HIS B 1 544 ? 30.453 -10.199 25.193 1.00 40.84 566 HIS B N 1
ATOM 7793 C CA . HIS B 1 544 ? 30.457 -11.373 24.321 1.00 43.10 566 HIS B CA 1
ATOM 7794 C C . HIS B 1 544 ? 29.225 -12.211 24.638 1.00 44.37 566 HIS B C 1
ATOM 7795 O O . HIS B 1 544 ? 29.169 -13.402 24.330 1.00 45.24 566 HIS B O 1
ATOM 7802 N N . GLU B 1 545 ? 28.242 -11.570 25.263 1.00 46.09 567 GLU B N 1
ATOM 7803 C CA . GLU B 1 545 ? 26.995 -12.217 25.649 1.00 48.11 567 GLU B CA 1
ATOM 7804 C C . GLU B 1 545 ? 27.242 -13.486 26.463 1.00 49.00 567 GLU B C 1
ATOM 7805 O O . GLU B 1 545 ? 26.642 -14.530 26.201 1.00 49.05 567 GLU B O 1
ATOM 7811 N N . SER B 1 546 ? 28.123 -13.382 27.457 1.00 49.51 568 SER B N 1
ATOM 7812 C CA . SER B 1 546 ? 28.459 -14.507 28.330 1.00 51.20 568 SER B CA 1
ATOM 7813 C C . SER B 1 546 ? 27.876 -14.312 29.733 1.00 52.11 568 SER B C 1
ATOM 7814 O O . SER B 1 546 ? 27.462 -13.208 30.093 1.00 51.39 568 SER B O 1
ATOM 7817 N N . ASP B 1 547 ? 27.869 -15.386 30.523 1.00 53.62 569 ASP B N 1
ATOM 7818 C CA . ASP B 1 547 ? 27.314 -15.364 31.880 1.00 54.94 569 ASP B CA 1
ATOM 7819 C C . ASP B 1 547 ? 28.158 -14.656 32.943 1.00 55.24 569 ASP B C 1
ATOM 7820 O O . ASP B 1 547 ? 27.891 -14.728 34.135 1.00 54.86 569 ASP B O 1
ATOM 7825 N N . GLY B 1 548 ? 29.205 -13.952 32.516 1.00 54.98 570 GLY B N 1
ATOM 7826 C CA . GLY B 1 548 ? 30.021 -13.197 33.461 1.00 54.64 570 GLY B CA 1
ATOM 7827 C C . GLY B 1 548 ? 30.615 -14.081 34.559 1.00 54.84 570 GLY B C 1
ATOM 7828 O O . GLY B 1 548 ? 31.621 -14.765 34.378 1.00 55.25 570 GLY B O 1
ATOM 7829 N N . PHE B 1 549 ? 29.987 -14.011 35.760 1.00 54.18 571 PHE B N 1
ATOM 7830 C CA . PHE B 1 549 ? 30.599 -14.698 36.856 1.00 53.88 571 PHE B CA 1
ATOM 7831 C C . PHE B 1 549 ? 30.077 -16.131 36.986 1.00 54.28 571 PHE B C 1
ATOM 7832 O O . PHE B 1 549 ? 29.604 -16.554 38.034 1.00 54.93 571 PHE B O 1
ATOM 7840 N N . GLN B 1 552 ? 32.499 -19.985 37.694 1.00 58.89 574 GLN B N 1
ATOM 7841 C CA . GLN B 1 552 ? 33.701 -19.955 38.521 1.00 59.37 574 GLN B CA 1
ATOM 7842 C C . GLN B 1 552 ? 34.973 -20.126 37.684 1.00 59.60 574 GLN B C 1
ATOM 7843 O O . GLN B 1 552 ? 35.039 -20.905 36.742 1.00 59.24 574 GLN B O 1
ATOM 7845 N N . HIS B 1 553 ? 35.974 -19.300 38.032 1.00 59.59 575 HIS B N 1
ATOM 7846 C CA . HIS B 1 553 ? 37.265 -19.372 37.343 1.00 59.56 575 HIS B CA 1
ATOM 7847 C C . HIS B 1 553 ? 37.098 -19.011 35.872 1.00 58.70 575 HIS B C 1
ATOM 7848 O O . HIS B 1 553 ? 37.303 -19.805 34.969 1.00 58.67 575 HIS B O 1
ATOM 7855 N N . SER B 1 554 ? 36.623 -17.770 35.687 1.00 58.24 576 SER B N 1
ATOM 7856 C CA . SER B 1 554 ? 36.103 -17.339 34.392 1.00 57.17 576 SER B CA 1
ATOM 7857 C C . SER B 1 554 ? 37.096 -16.425 33.692 1.00 55.78 576 SER B C 1
ATOM 7858 O O . SER B 1 554 ? 38.238 -16.243 34.094 1.00 56.10 576 SER B O 1
ATOM 7861 N N . LEU B 1 555 ? 36.640 -15.926 32.549 1.00 53.82 577 LEU B N 1
ATOM 7862 C CA . LEU B 1 555 ? 37.355 -14.896 31.857 1.00 51.20 577 LEU B CA 1
ATOM 7863 C C . LEU B 1 555 ? 37.274 -13.552 32.595 1.00 49.43 577 LEU B C 1
ATOM 7864 O O . LEU B 1 555 ? 38.251 -12.834 32.744 1.00 49.17 577 LEU B O 1
ATOM 7869 N N . VAL B 1 556 ? 36.058 -13.224 33.088 1.00 46.74 578 VAL B N 1
ATOM 7870 C CA . VAL B 1 556 ? 35.883 -11.987 33.842 1.00 45.31 578 VAL B CA 1
ATOM 7871 C C . VAL B 1 556 ? 36.500 -12.087 35.241 1.00 43.85 578 VAL B C 1
ATOM 7872 O O . VAL B 1 556 ? 37.046 -11.134 35.782 1.00 42.52 578 VAL B O 1
ATOM 7876 N N . ASN B 1 557 ? 36.603 -13.343 35.719 1.00 43.43 579 ASN B N 1
ATOM 7877 C CA . ASN B 1 557 ? 37.335 -13.560 36.964 1.00 44.73 579 ASN B CA 1
ATOM 7878 C C . ASN B 1 557 ? 38.840 -13.316 36.792 1.00 43.26 579 ASN B C 1
ATOM 7879 O O . ASN B 1 557 ? 39.534 -12.880 37.695 1.00 43.30 579 ASN B O 1
ATOM 7884 N N . LYS B 1 558 ? 39.349 -13.676 35.600 1.00 42.42 580 LYS B N 1
ATOM 7885 C CA . LYS B 1 558 ? 40.750 -13.386 35.325 1.00 41.18 580 LYS B CA 1
ATOM 7886 C C . LYS B 1 558 ? 41.018 -11.878 35.173 1.00 40.08 580 LYS B C 1
ATOM 7887 O O . LYS B 1 558 ? 41.965 -11.330 35.737 1.00 39.26 580 LYS B O 1
ATOM 7889 N N . MET B 1 559 ? 40.053 -11.163 34.545 1.00 38.78 581 MET B N 1
ATOM 7890 C CA . MET B 1 559 ? 40.092 -9.702 34.533 1.00 38.05 581 MET B CA 1
ATOM 7891 C C . MET B 1 559 ? 39.960 -9.127 35.944 1.00 35.12 581 MET B C 1
ATOM 7892 O O . MET B 1 559 ? 40.557 -8.121 36.305 1.00 34.93 581 MET B O 1
ATOM 7897 N N . LEU B 1 560 ? 39.091 -9.777 36.737 1.00 33.95 582 LEU B N 1
ATOM 7898 C CA . LEU B 1 560 ? 38.902 -9.361 38.123 1.00 32.03 582 LEU B CA 1
ATOM 7899 C C . LEU B 1 560 ? 40.225 -9.402 38.904 1.00 31.65 582 LEU B C 1
ATOM 7900 O O . LEU B 1 560 ? 40.630 -8.435 39.538 1.00 29.55 582 LEU B O 1
ATOM 7905 N N . ARG B 1 561 ? 40.898 -10.570 38.854 1.00 30.18 583 ARG B N 1
ATOM 7906 C CA . ARG B 1 561 ? 42.212 -10.683 39.473 1.00 30.58 583 ARG B CA 1
ATOM 7907 C C . ARG B 1 561 ? 43.222 -9.662 38.938 1.00 29.35 583 ARG B C 1
ATOM 7908 O O . ARG B 1 561 ? 43.992 -9.066 39.687 1.00 29.23 583 ARG B O 1
ATOM 7916 N N . ASP B 1 562 ? 43.243 -9.468 37.591 1.00 28.53 584 ASP B N 1
ATOM 7917 C CA . ASP B 1 562 ? 44.213 -8.523 37.025 1.00 29.59 584 ASP B CA 1
ATOM 7918 C C . ASP B 1 562 ? 44.004 -7.103 37.569 1.00 29.17 584 ASP B C 1
ATOM 7919 O O . ASP B 1 562 ? 44.918 -6.298 37.652 1.00 28.32 584 ASP B O 1
ATOM 7924 N N . LEU B 1 563 ? 42.726 -6.738 37.745 1.00 26.94 585 LEU B N 1
ATOM 7925 C CA . LEU B 1 563 ? 42.465 -5.362 38.171 1.00 25.40 585 LEU B CA 1
ATOM 7926 C C . LEU B 1 563 ? 42.659 -5.180 39.669 1.00 25.22 585 LEU B C 1
ATOM 7927 O O . LEU B 1 563 ? 43.184 -4.179 40.140 1.00 25.48 585 LEU B O 1
ATOM 7932 N N . LEU B 1 564 ? 42.250 -6.205 40.448 1.00 25.66 586 LEU B N 1
ATOM 7933 C CA . LEU B 1 564 ? 42.294 -6.041 41.912 1.00 27.12 586 LEU B CA 1
ATOM 7934 C C . LEU B 1 564 ? 43.568 -6.635 42.583 1.00 27.32 586 LEU B C 1
ATOM 7935 O O . LEU B 1 564 ? 44.002 -6.124 43.607 1.00 27.00 586 LEU B O 1
ATOM 7940 N N . PHE B 1 565 ? 44.161 -7.687 42.032 1.00 29.20 587 PHE B N 1
ATOM 7941 C CA . PHE B 1 565 ? 45.307 -8.303 42.701 1.00 31.01 587 PHE B CA 1
ATOM 7942 C C . PHE B 1 565 ? 46.679 -8.188 42.043 1.00 32.78 587 PHE B C 1
ATOM 7943 O O . PHE B 1 565 ? 47.691 -8.108 42.738 1.00 33.59 587 PHE B O 1
ATOM 7951 N N . HIS B 1 566 ? 46.713 -8.177 40.715 1.00 33.93 588 HIS B N 1
ATOM 7952 C CA . HIS B 1 566 ? 47.973 -8.127 39.981 1.00 34.53 588 HIS B CA 1
ATOM 7953 C C . HIS B 1 566 ? 48.461 -6.739 39.569 1.00 35.80 588 HIS B C 1
ATOM 7954 O O . HIS B 1 566 ? 47.799 -6.024 38.812 1.00 33.74 588 HIS B O 1
ATOM 7961 N N . ARG B 1 567 ? 49.634 -6.371 40.073 1.00 36.61 589 ARG B N 1
ATOM 7962 C CA . ARG B 1 567 ? 50.244 -5.085 39.749 1.00 38.38 589 ARG B CA 1
ATOM 7963 C C . ARG B 1 567 ? 50.537 -5.029 38.257 1.00 37.43 589 ARG B C 1
ATOM 7964 O O . ARG B 1 567 ? 50.820 -6.023 37.610 1.00 37.99 589 ARG B O 1
ATOM 7972 N N . TYR B 1 568 ? 50.399 -3.822 37.690 1.00 38.39 590 TYR B N 1
ATOM 7973 C CA . TYR B 1 568 ? 50.828 -3.652 36.305 1.00 40.41 590 TYR B CA 1
ATOM 7974 C C . TYR B 1 568 ? 52.339 -3.473 36.229 1.00 42.74 590 TYR B C 1
ATOM 7975 O O . TYR B 1 568 ? 52.892 -2.447 36.603 1.00 41.56 590 TYR B O 1
ATOM 7984 N N . GLU B 1 569 ? 53.014 -4.560 35.813 1.00 46.53 591 GLU B N 1
ATOM 7985 C CA . GLU B 1 569 ? 54.465 -4.545 35.748 1.00 50.32 591 GLU B CA 1
ATOM 7986 C C . GLU B 1 569 ? 54.977 -3.732 34.556 1.00 51.40 591 GLU B C 1
ATOM 7987 O O . GLU B 1 569 ? 54.137 -3.209 33.795 1.00 53.18 591 GLU B O 1
#

Solvent-accessible surface area: 42223 Å² total; per-residue (Å²): 87,143,117,40,8,62,35,13,31,86,80,0,67,97,48,1,117,116,43,137,68,18,51,109,9,0,38,22,0,12,14,0,59,48,3,7,1,9,61,51,0,40,205,45,0,53,55,9,0,66,52,68,0,93,60,116,52,71,9,86,121,199,46,5,22,1,6,0,4,31,0,5,0,0,26,60,42,99,29,94,18,58,39,112,45,0,69,60,9,31,41,121,81,37,85,53,4,86,99,81,20,31,118,45,49,107,0,0,12,18,0,10,5,0,0,12,8,3,13,94,78,27,91,10,1,97,26,0,34,75,14,0,35,135,60,14,116,87,134,150,135,86,39,50,88,23,35,16,91,63,3,55,104,15,5,21,14,25,39,2,23,14,10,10,0,50,47,17,0,41,10,7,87,134,60,123,72,53,42,96,28,1,23,100,0,1,47,33,3,5,19,67,6,9,48,55,5,71,125,10,18,53,86,0,32,150,44,16,100,92,25,19,1,51,154,89,35,160,57,95,95,4,49,46,9,0,0,38,0,1,2,0,2,31,34,61,117,20,12,79,7,2,15,2,0,0,25,0,18,4,1,17,44,13,1,59,49,4,16,113,132,132,17,72,6,95,41,4,32,62,1,4,20,1,0,28,70,24,46,97,98,6,44,150,97,9,34,108,24,0,54,56,2,0,55,22,0,20,83,8,2,48,92,8,6,134,16,8,94,145,87,61,68,25,79,1,54,77,18,2,93,84,1,0,30,22,2,0,52,3,10,16,59,56,18,13,12,163,70,4,46,22,92,10,67,29,77,67,4,26,147,14,2,33,42,9,28,2,0,4,0,12,0,0,4,0,1,4,66,7,16,134,83,15,111,121,80,30,0,94,41,0,1,102,50,46,65,0,0,108,5,0,0,18,0,9,29,1,7,36,4,6,10,100,94,39,0,4,62,25,115,92,106,75,101,0,58,83,50,0,82,54,40,18,49,84,12,3,46,59,0,6,44,30,51,82,96,34,115,24,33,115,72,0,17,26,4,0,0,2,0,0,27,0,0,17,3,1,37,23,98,65,53,75,4,43,74,107,101,22,90,2,32,146,42,6,120,30,6,0,79,80,149,6,170,233,34,68,36,20,30,83,78,0,63,99,58,0,98,113,40,134,64,16,52,114,7,1,40,16,0,10,14,0,60,40,3,5,0,9,58,51,0,48,73,46,0,56,96,4,0,56,32,65,0,92,84,101,49,74,12,91,125,80,47,6,21,0,5,0,3,30,0,6,0,0,27,63,44,102,28,97,16,56,39,116,42,0,58,96,9,41,36,118,84,33,86,50,3,85,100,77,22,30,114,45,52,110,0,1,10,17,0,10,5,0,1,12,8,2,13,79,76,24,87,8,1,104,31,0,34,62,9,0,33,131,59,16,122,105,109,130,112,184,113,127,27,49,69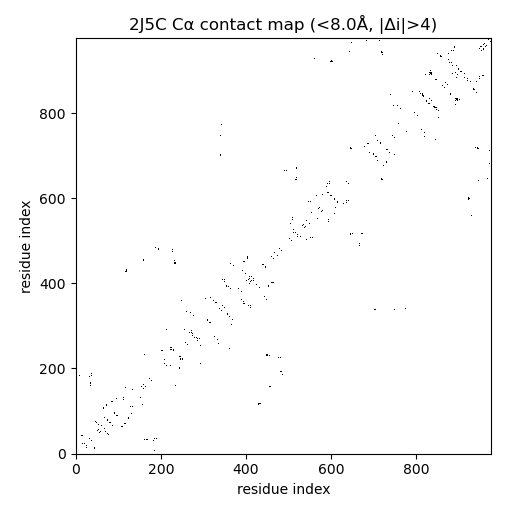,50,46,21,46,51,5,59,108,16,6,21,16,23,30,3,22,12,12,5,0,49,42,15,0,44,30,7,86,159,59,126,80,57,40,97,32,0,17,95,0,0,56,34,8,5,21,111,7,6,50,68,6,63,104,12,17,115,93,0,35,141,52,10,97,89,30,21,1,46,162,95,5,77,20,12,65,95,112,18,39,37,13,0,0,38,0,2,1,0,2,24,29,58,123,18,11,76,9,1,15,2,0,0,24,0,19,4,3,17,53,9,2,58,51,4,14,83,10,32,5,24,55,125,21,5,69,68,3,2,38,2,0,76,125,27,50,104,96,1,41,152,79,8,23,93,6,1,51,57,4,0,56,22,0,19,81,10,2,53,90,6,7,136,14,7,94,146,83,59,64,27,78,0,55,77,18,3,103,90,2,0,25,23,2,0,60,4,9,11,74,42,15,68,27,55,92,134,35,78,85,1,45,21,142,67,3,31,150,13,0,22,28,9,27,2,0,5,1,12,0,0,3,0,1,4,56,8,14,131,83,19,109,121,149,30,0,90,39,0,4,151,39,39,74,1,0,111,5,0,0,22,0,10,28,0,7,46,26,6,47,138,21,19,1,5,99,8,31,48,97,88,139,97,29,55,101,67,93,0,56,102,50,2,84,52,39,17,50,90,10,3,43,78,0,6,100,23,46,77,93,33,116,23,32,119,66,0,17,30,3,0,0,3,0,0,25,0,0,16,6,2,39,28,113,66,53,109,2,55,118,172,35,112,5,32,54,53,2,117,49,8,0,85,80,157,8,180

CATH classification: 1.50.10.130 (+1 more: 1.10.600.10)

Foldseek 3Di:
DVVLLVVLLVVLLVCLVPPPPLQVNLVSQVLCQQLLNCVSCVVVVVVCLVPDCLPVDPFDLLQLLRLLSNLQVCLVNLHDDALCSCQNQCDPVSQAGDPVCLVVLSSLLSLLLSLLLAAPPRVSSVRSNVVSCVSLPDDDPPLSVVSSVVCVQPRPLLAFHLLRNVVSLVSQVPDPPHDPSSSVNSQVVLQVLLVLLQVLLVVLVVLVVVLVLCVLPVHDPLLVLLLLLCRLQVDSVVSVLSSLSSLLSVLLVVVLCCLPPNDDLVLLVLLLVCLVVLDLVSLVSHDVSSSSSSVSVSVSLVVLQVVLCVQAVDRCVVLLSVLVSLQSVLSSVVSVCVVVVHQDALVVCLVRQLSNLRCLNSLLSVLSVVANHDDPVLNCPVSVPPLLQSLLSSLLQLLQQLADVHQLVSHPDVVSVVVSVVVNSNSSSNNSVCLSPDPGDPSSNSSSSSSSSSSCVCCGPSHHNPPPVRVNVVSSCCSNPNRRD/DLVVLLVVVLVVLVVDPPVQVNLVSCVLCQQLLNCVSPVVVSVVCLVPDPLPVDPDDLLDLLRLLSNLQVCLVNLHDDALCSCQNQADPVSPAGDPVCLVVLNSLLSLLLSLLLAAPPRVSSVRSNVVSLVSQPDDDDPDPLSNVVSVVCNQPRPLLAFHQLRNVVSLVSLVVDPPHDPSSSVSSLVVLQVLLVVLQVLLVVLLVVVVVLCLVVVPVPDDPDLLVLLLLLCRLQSDSVVSVLSSLSSLLSSLLVVVLVCLVPVPDLVQLVLLLVLLLVLDLVSLVSHDPSSSSSSVSVSVSLVVLQVVLCVQAVDRCCVLLSVLVSLQSVLSSVLSVCVVVVNQDALVRCLVSQLSPLSQLNSLLSVLSVVARHDDPVLSCPVSVPDLLSSLLSSLLRLLQLLLSHGQLVNVCVPPVDDSVVSVVVSVVVNSNSSSSNSVCLSVDPGDPSSNRSSSSSSSSSCVQCRVSHNRDPVDPNVVSSCCSNPNRDD

Organism: Salvia fruticos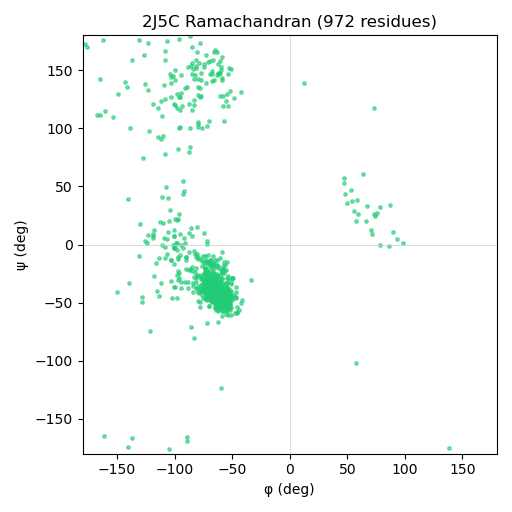a (NCBI:txid268906)

Nearest PDB structures (foldseek):
  2j5c-assembly1_A  TM=1.002E+00  e=1.216E-63  Salvia fruticosa
  2j5c-assembly2_B  TM=9.950E-01  e=1.311E-55  Salvia fruticosa
  5c05-assembly1_A  TM=9.441E-01  e=1.325E-32  Thymus vulgaris
  6a2a-assembly1_B  TM=9.323E-01  e=1.403E-28  Santalum album
  7e9r-assembly1_D  TM=9.240E-01  e=3.660E-28  Santalum album